Protein AF-0000000078793084 (afdb_homodimer)

pLDDT: mean 87.43, std 13.06, range [25.0, 98.75]

Solvent-accessible surface area (backbone atoms only — not comparable to full-atom values): 44924 Å² total; per-residue (Å²): 126,78,78,63,65,62,55,61,57,54,52,54,62,63,61,61,61,56,75,72,69,73,83,61,55,54,62,54,32,40,68,67,57,50,41,52,47,17,62,72,50,31,62,68,50,51,51,37,50,51,52,30,49,50,37,52,53,49,39,54,56,43,56,48,59,76,49,60,50,78,50,73,50,75,49,73,53,74,47,72,42,90,37,67,34,86,87,76,71,42,81,37,66,58,73,40,39,36,39,41,40,40,35,43,32,42,33,64,76,39,48,40,54,26,59,62,31,48,36,51,23,33,54,35,47,33,53,21,32,52,24,45,39,52,36,44,50,51,54,52,44,52,50,46,51,53,33,50,50,45,29,51,49,25,49,52,47,28,52,52,31,47,52,50,35,53,53,40,50,52,49,40,55,53,44,45,52,35,32,76,70,65,76,39,61,67,66,58,43,55,52,43,50,52,49,41,51,51,31,50,50,47,30,51,52,27,47,49,49,26,52,50,29,46,42,53,38,26,55,63,29,63,45,84,78,53,93,66,54,34,63,54,73,69,89,79,54,60,87,78,59,72,79,74,88,66,50,68,68,57,42,43,58,52,27,58,74,64,39,34,57,51,51,21,29,52,31,42,30,55,24,25,50,28,43,28,50,30,29,53,14,61,63,39,45,34,32,32,38,36,38,38,38,38,28,41,36,62,68,53,71,54,96,87,42,62,77,52,67,69,57,34,35,63,60,33,34,26,38,35,39,36,39,38,38,40,36,58,75,36,63,24,40,42,47,59,24,42,30,49,42,25,48,47,49,23,50,52,28,47,51,49,32,50,50,52,50,50,50,51,47,50,51,49,50,51,33,48,52,48,23,52,53,26,48,53,46,28,55,51,28,51,53,47,30,57,52,30,47,53,49,27,53,51,37,50,54,33,39,75,69,64,74,43,54,67,68,60,38,49,49,35,48,50,51,28,50,52,32,48,51,48,28,51,52,27,43,53,51,24,48,51,29,42,50,56,41,36,44,46,68,69,43,77,95,70,133,128,79,79,64,65,64,57,62,57,57,54,55,60,64,62,60,66,52,79,70,67,73,81,59,54,54,61,54,33,42,70,66,57,50,41,53,46,17,63,72,51,31,59,68,51,51,50,36,49,46,53,29,51,44,36,52,28,49,36,46,28,43,56,18,57,75,41,51,31,32,34,37,35,39,33,39,36,40,35,35,30,44,35,67,34,86,85,77,70,40,77,37,67,56,73,42,37,39,38,39,39,41,35,41,32,42,33,63,77,39,47,39,55,26,59,62,30,47,36,51,24,33,53,33,46,32,53,21,31,52,24,45,38,50,35,46,51,50,54,51,44,54,50,46,51,53,33,50,50,45,28,51,49,28,49,52,48,27,52,50,31,48,51,50,35,53,52,40,51,52,48,40,55,52,43,45,52,35,32,76,68,68,76,40,60,66,67,57,44,52,53,41,50,51,49,40,52,52,31,51,49,47,29,51,52,28,47,50,48,25,52,49,28,44,41,54,35,26,55,63,28,60,44,83,77,50,95,67,54,33,65,54,74,68,89,78,54,59,84,78,59,72,78,75,89,67,48,70,68,58,42,46,58,53,26,59,76,63,39,34,59,51,52,20,28,51,31,43,29,53,24,24,50,28,44,29,51,30,27,54,12,61,63,38,46,33,33,32,39,37,37,37,37,39,28,40,37,66,69,56,72,55,94,88,42,63,79,54,67,69,58,35,33,63,72,45,52,46,73,50,73,51,77,47,79,48,73,62,84,78,62,87,58,48,45,60,51,43,29,51,52,24,48,50,49,24,51,50,28,47,50,51,32,49,51,51,50,50,49,50,47,49,51,49,50,50,32,48,54,48,25,51,51,25,48,54,47,30,53,50,29,52,52,48,30,57,53,30,47,52,48,26,54,49,36,51,53,35,40,75,70,63,73,45,53,67,69,58,36,48,50,33,47,50,51,26,51,53,32,48,53,48,29,52,51,27,44,53,50,22,48,51,30,41,50,55,42,37,44,46,67,70,44,77,94,72,133

Foldseek 3Di:
DPVPPVVVVVVVVVVVVPVPPVPDDLLAAELVNLLVLLCVPPVVLVVLVVVLVVLVVVLVVLVCLQPKDKDKDKDKDKDAAQDQDPVVSHTDRDIKIKMKIKMKIKHWPDQLCLSVLSNVLSVLLSLLSVLVSVLVSVVLSLQLLVLQLQLLLLVVQLVLLVVLLVVLVVVLVVVVVCVVVVNDPPVLNVVSVVVNVVSVVSNVVSLVSSQVSQVSSCVSSVHDDDSSGDYHDDPQDLVVQDADPDDLVVLLVLLCVPRSNLVSLVSQLVSLVSQLSSLLSNQAKIKMKMKMKMFMAMQDDDPNDRDDPVVRRVVRIDMDMDMDIGGDDDDPCPSVVSSVVSVVSSVVSVVVSVVSSVVSSVQLVVLNVQLVVLVVQLVVLVVQLVVLVVVLVVLVVCVVVVNDDVVSNVVSSVSNSVSVSSNSVSSSSNSSSSLSNVVSNVDDSDD/DPPPPVVVVVVVVVVPVPPPPVPDDLLAAELVNLLVLLCVPPVVLVVLVVVLVVLVVVLVVLVCLQDKDKDKDKDKDKDAAQDQDPVVSHGDRDIKIKMKIKMKIKHWPDQLCLSVLSNVLSVLLSLLSVLVSVLVSVVLSLQLVVLQLQLVLLVVQLVLLVVLLVVLVVVLVVVVVCVVVVNDPPVLNVVSVVVNVVSVVSNVVSLVSSLVSQVVSCVSSPHDDDSSGDYHDPPQDLVVQDADPDDLVVLLVLLCVPRSNLVSLVSQLVSLVSQLSSLLSNQAKIKMKMKMKMFMAMQDDDPNDRDDPVVRRVVRIDMDIDMDIGGDDDDVCPSVVSNVVSVVSSVVSVVVSVVSSVVSSVQLVVLNVQLVVLVVQLVVLVVQLVVLVVVLVVLVVCVVVVNDDPVSNVVSSVSNSVSVSSNSVSSSSNSSSSLSNVVSNVDDSDD

Organism: Cecembia lonarensis (strain CCUG 58316 / KCTC 22772 / LW9) (NCBI:txid1225176)

Secondary structure (DSSP, 8-state):
-GGGGHHHHHHHHHHT---------TTSB-HHHHHHHHHHH-HHHHHHHHHHHHHHHHHHHHHHTTS-EEEEEEEEEEE-SSEE-TTT-SEE-S-EEEEEEEEEEEEEEEETTHHHHHHHHHHHHHHHHHHHHHHHHHHHHHHHHHHHHHHHHHHHHHHHHHHHHHHHHHHHHHHHHHHHTTSS-HHHHHHHHHHHHHHHHHHHHHHHHHHHHHHHHHHHHT----TT--B------GGG-PPPS--HHHHHHHHHHH-HHHHHHHHHHHHHHHHHHHHHGGGS-EEEEEEEEEEEEE---BTTB---HHHHHHHT-EEEEEEEEEEEEEETTHHHHHHHHHHHHHHHHHHHHHHHHHHHHHHHHHHHHHHHHHHHHHHHHHHHHHHHHHHHHHHHHHHHTT-S-HHHHHHHHHHHHHHHHHHHHHHHHHHHHHHHHHHHTT-----/-GGGGHHHHHHHHHHT---------TTSB-HHHHHHHHHHH-HHHHHHHHHHHHHHHHHHHHHHTTS-EEEEEEEEEEEEESEE-TTT-SEE-S-EEEEEEEEEEEEEEEETTHHHHHHHHHHHHHHHHHHHHHHHHHHHHHHHHHHHHHHHHHHHHHHHHHHHHHHHHHHHHHHHHHHHTTSS-HHHHHHHHHHHHHHHHHHHHHHHHHHHHHHHHHHHTT----TT--B------GGG-PPPS--HHHHHHHHHHH-HHHHHHHHHHHHHHHHHHHHHGGGS-EEEEEEEEEEEEE---BTTB---HHHHHHHT-EEEEEEEEE--S--TTHHHHHHHHHHHHHHHHHHHHHHHHHHHHHHHHHHHHHHHHHHHHHHHHHHHHHHHHHHHHHHHHHHHTT-S-HHHHHHHHHHHHHHHHHHHHHHHHHHHHHHHHHHHTT-----

Radius of gyration: 41.92 Å; Cα contacts (8 Å, |Δi|>4): 1206; chains: 2; bounding box: 80×139×94 Å

Nearest PDB structures (foldseek):
  1ek9-assembly1_A  TM=8.554E-01  e=6.252E-22  Escherichia coli
  2wmz-assembly1_B  TM=8.431E-01  e=1.290E-21  Escherichia coli K-12
  2xmn-assembly1_C  TM=8.502E-01  e=1.760E-21  Escherichia coli K-12
  2vdd-assembly1_A  TM=8.359E-01  e=4.828E-20  Escherichia coli K-12
  5ng5-assembly1_F  TM=7.694E-01  e=9.962E-20  Escherichia coli

Structure (mmCIF, N/CA/C/O backbone):
data_AF-0000000078793084-model_v1
#
loop_
_entity.id
_entity.type
_entity.pdbx_description
1 polymer 'Outer membrane efflux protein BepC'
#
loop_
_atom_site.group_PDB
_atom_site.id
_atom_site.type_symbol
_atom_site.label_atom_id
_atom_site.label_alt_id
_atom_site.label_comp_id
_atom_site.label_asym_id
_atom_site.label_entity_id
_atom_site.label_seq_id
_atom_site.pdbx_PDB_ins_code
_atom_site.Cartn_x
_atom_site.Cartn_y
_atom_site.Cartn_z
_atom_site.occupancy
_atom_site.B_iso_or_equiv
_atom_site.auth_seq_id
_atom_site.auth_comp_id
_atom_site.auth_asym_id
_atom_site.auth_atom_id
_atom_site.pdbx_PDB_model_num
ATOM 1 N N . MET A 1 1 ? 45.562 -32.531 4.77 1 27.56 1 MET A N 1
ATOM 2 C CA . MET A 1 1 ? 45.781 -31.531 5.816 1 27.56 1 MET A CA 1
ATOM 3 C C . MET A 1 1 ? 45.656 -30.125 5.27 1 27.56 1 MET A C 1
ATOM 5 O O . MET A 1 1 ? 45.75 -29.156 6.016 1 27.56 1 MET A O 1
ATOM 9 N N . LYS A 1 2 ? 45.875 -30.062 3.953 1 32.38 2 LYS A N 1
ATOM 10 C CA . LYS A 1 2 ? 46.188 -28.781 3.342 1 32.38 2 LYS A CA 1
ATOM 11 C C . LYS A 1 2 ? 44.969 -27.875 3.291 1 32.38 2 LYS A C 1
ATOM 13 O O . LYS A 1 2 ? 44.938 -26.859 2.592 1 32.38 2 LYS A O 1
ATOM 18 N N . TYR A 1 3 ? 43.844 -28.422 3.725 1 40.38 3 TYR A N 1
ATOM 19 C CA . TYR A 1 3 ? 42.562 -27.734 3.543 1 40.38 3 TYR A CA 1
ATOM 20 C C . TYR A 1 3 ? 42.531 -26.453 4.371 1 40.38 3 TYR A C 1
ATOM 22 O O . TYR A 1 3 ? 41.469 -25.812 4.488 1 40.38 3 TYR A O 1
ATOM 30 N N . ASN A 1 4 ? 43.75 -26.172 5.109 1 43.19 4 ASN A N 1
ATOM 31 C CA . ASN A 1 4 ? 43.719 -25.172 6.168 1 43.19 4 ASN A CA 1
ATOM 32 C C . ASN A 1 4 ? 43.75 -23.75 5.594 1 43.19 4 ASN A C 1
ATOM 34 O O . ASN A 1 4 ? 43.75 -22.766 6.344 1 43.19 4 ASN A O 1
ATOM 38 N N . TYR A 1 5 ? 44.156 -23.688 4.301 1 46.12 5 TYR A N 1
ATOM 39 C CA . TYR A 1 5 ? 44.531 -22.328 3.91 1 46.12 5 TYR A CA 1
ATOM 40 C C . TYR A 1 5 ? 43.281 -21.516 3.566 1 46.12 5 TYR A C 1
ATOM 42 O O . TYR A 1 5 ? 43.406 -20.328 3.24 1 46.12 5 TYR A O 1
ATOM 50 N N . ILE A 1 6 ? 42.062 -22.219 3.367 1 49.28 6 ILE A N 1
ATOM 51 C CA . ILE A 1 6 ? 40.969 -21.422 2.867 1 49.28 6 ILE A CA 1
ATOM 52 C C . ILE A 1 6 ? 40.406 -20.547 3.99 1 49.28 6 ILE A C 1
ATOM 54 O O . ILE A 1 6 ? 39.688 -19.578 3.732 1 49.28 6 ILE A O 1
ATOM 58 N N . LEU A 1 7 ? 40.781 -20.891 5.277 1 49.62 7 LEU A N 1
ATOM 59 C CA . LEU A 1 7 ? 40.156 -20.188 6.395 1 49.62 7 LEU A CA 1
ATOM 60 C C . LEU A 1 7 ? 40.688 -18.781 6.527 1 49.62 7 LEU A C 1
ATOM 62 O O . LEU A 1 7 ? 39.938 -17.828 6.754 1 49.62 7 LEU A O 1
ATOM 66 N N . PRO A 1 8 ? 42.062 -18.688 6.379 1 52 8 PRO A N 1
ATOM 67 C CA . PRO A 1 8 ? 42.531 -17.312 6.633 1 52 8 PRO A CA 1
ATOM 68 C C . PRO A 1 8 ? 42.062 -16.328 5.562 1 52 8 PRO A C 1
ATOM 70 O O . PRO A 1 8 ? 41.906 -15.141 5.844 1 52 8 PRO A O 1
ATOM 73 N N . PHE A 1 9 ? 41.812 -16.812 4.305 1 50.66 9 PHE A N 1
ATOM 74 C CA . PHE A 1 9 ? 41.406 -15.859 3.275 1 50.66 9 PHE A CA 1
ATOM 75 C C . PHE A 1 9 ? 40 -15.352 3.51 1 50.66 9 PHE A C 1
ATOM 77 O O . PHE A 1 9 ? 39.688 -14.18 3.26 1 50.66 9 PHE A O 1
ATOM 84 N N . LEU A 1 10 ? 39.125 -16.203 4.086 1 48.12 10 LEU A N 1
ATOM 85 C CA . LEU A 1 10 ? 37.781 -15.719 4.352 1 48.12 10 LEU A CA 1
ATOM 86 C C . LEU A 1 10 ? 37.781 -14.711 5.496 1 48.12 10 LEU A C 1
ATOM 88 O O . LEU A 1 10 ? 37.031 -13.734 5.477 1 48.12 10 LEU A O 1
ATOM 92 N N . ILE A 1 11 ? 38.688 -14.883 6.473 1 49.88 11 ILE A N 1
ATOM 93 C CA . ILE A 1 11 ? 38.719 -13.93 7.578 1 49.88 11 ILE A CA 1
ATOM 94 C C . ILE A 1 11 ? 39.25 -12.586 7.094 1 49.88 11 ILE A C 1
ATOM 96 O O . ILE A 1 11 ? 38.781 -11.531 7.535 1 49.88 11 ILE A O 1
ATOM 100 N N . ALA A 1 12 ? 40.188 -12.578 6.121 1 47.81 12 ALA A N 1
ATOM 101 C CA . ALA A 1 12 ? 40.719 -11.297 5.648 1 47.81 12 ALA A CA 1
ATOM 102 C C . ALA A 1 12 ? 39.625 -10.508 4.918 1 47.81 12 ALA A C 1
ATOM 104 O O . ALA A 1 12 ? 39.594 -9.273 5.016 1 47.81 12 ALA A O 1
ATOM 105 N N . ILE A 1 13 ? 38.75 -11.172 4.145 1 48.09 13 ILE A N 1
ATOM 106 C CA . ILE A 1 13 ? 37.719 -10.414 3.451 1 48.09 13 ILE A CA 1
ATOM 107 C C . ILE A 1 13 ? 36.719 -9.844 4.465 1 48.09 13 ILE A C 1
ATOM 109 O O . ILE A 1 13 ? 36.188 -8.734 4.281 1 48.09 13 ILE A O 1
ATOM 113 N N . LEU A 1 14 ? 36.438 -10.609 5.531 1 47.28 14 LEU A N 1
ATOM 114 C CA . LEU A 1 14 ? 35.5 -10.047 6.484 1 47.28 14 LEU A CA 1
ATOM 115 C C . LEU A 1 14 ? 36.094 -8.852 7.219 1 47.28 14 LEU A C 1
ATOM 117 O O . LEU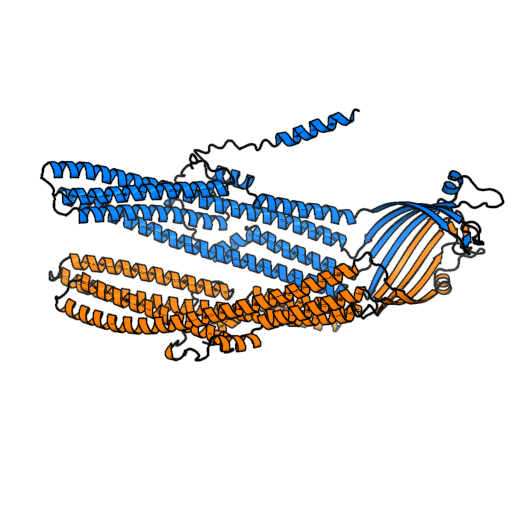 A 1 14 ? 35.375 -7.973 7.684 1 47.28 14 LEU A O 1
ATOM 121 N N . LEU A 1 15 ? 37.406 -8.914 7.504 1 45.66 15 LEU A N 1
ATOM 122 C CA . LEU A 1 15 ? 37.938 -7.809 8.281 1 45.66 15 LEU A CA 1
ATOM 123 C C . LEU A 1 15 ? 38 -6.535 7.445 1 45.66 15 LEU A C 1
ATOM 125 O O . LEU A 1 15 ? 38.25 -5.449 7.973 1 45.66 15 LEU A O 1
ATOM 129 N N . SER A 1 16 ? 38.125 -6.75 6.176 1 42.38 16 SER A N 1
ATOM 130 C CA . SER A 1 16 ? 38.281 -5.477 5.477 1 42.38 16 SER A CA 1
ATOM 131 C C . SER A 1 16 ? 37 -4.691 5.453 1 42.38 16 SER A C 1
ATOM 133 O O . SER A 1 16 ? 36.844 -3.756 4.664 1 42.38 16 SER A O 1
ATOM 135 N N . SER A 1 17 ? 35.906 -5.266 5.867 1 42.25 17 SER A N 1
ATOM 136 C CA . SER A 1 17 ? 34.844 -4.258 5.902 1 42.25 17 SER A CA 1
ATOM 137 C C . SER A 1 17 ? 35.188 -3.133 6.871 1 42.25 17 SER A C 1
ATOM 139 O O . SER A 1 17 ? 34.844 -3.191 8.047 1 42.25 17 SER A O 1
ATOM 141 N N . SER A 1 18 ? 36.469 -2.779 6.977 1 39.53 18 SER A N 1
ATOM 142 C CA . SER A 1 18 ? 36.562 -1.463 7.594 1 39.53 18 SER A CA 1
ATOM 143 C C . SER A 1 18 ? 35.438 -0.547 7.16 1 39.53 18 SER A C 1
ATOM 145 O O . SER A 1 18 ? 35.25 -0.3 5.969 1 39.53 18 SER A O 1
ATOM 147 N N . LEU A 1 19 ? 34.312 -0.565 7.781 1 39.25 19 LEU A N 1
ATOM 148 C CA . LEU A 1 19 ? 33.469 0.623 7.727 1 39.25 19 LEU A CA 1
ATOM 149 C C . LEU A 1 19 ? 34.312 1.877 7.504 1 39.25 19 LEU A C 1
ATOM 151 O O . LEU A 1 19 ? 35.125 2.232 8.344 1 39.25 19 LEU A O 1
ATOM 155 N N . ARG A 1 20 ? 35 2.061 6.383 1 37.69 20 ARG A N 1
ATOM 156 C CA . ARG A 1 20 ? 35.469 3.398 6.031 1 37.69 20 ARG A CA 1
ATOM 157 C C . ARG A 1 20 ? 34.562 4.469 6.656 1 37.69 20 ARG A C 1
ATOM 159 O O . ARG A 1 20 ? 33.469 4.742 6.16 1 37.69 20 ARG A O 1
ATOM 166 N N . ALA A 1 21 ? 34.438 4.672 7.93 1 43.66 21 ALA A N 1
ATOM 167 C CA . ALA A 1 21 ? 34.031 5.973 8.461 1 43.66 21 ALA A CA 1
ATOM 168 C C . ALA A 1 21 ? 34.531 7.109 7.57 1 43.66 21 ALA A C 1
ATOM 170 O O . ALA A 1 21 ? 35.75 7.305 7.426 1 43.66 21 ALA A O 1
ATOM 171 N N . GLN A 1 22 ? 34.062 7.305 6.414 1 49.59 22 GLN A N 1
ATOM 172 C CA . GLN A 1 22 ? 34.375 8.539 5.711 1 49.59 22 GLN A CA 1
ATOM 173 C C . GLN A 1 22 ? 34.688 9.664 6.691 1 49.59 22 GLN A C 1
ATOM 175 O O . GLN A 1 22 ? 33.906 9.953 7.598 1 49.59 22 GLN A O 1
ATOM 180 N N . ASP A 1 23 ? 35.875 9.938 6.98 1 59.25 23 ASP A N 1
ATOM 181 C CA . ASP A 1 23 ? 36.469 10.977 7.82 1 59.25 23 ASP A CA 1
ATOM 182 C C . ASP A 1 23 ? 35.844 12.344 7.516 1 59.25 23 ASP A C 1
ATOM 184 O O . ASP A 1 23 ? 36.281 13.023 6.578 1 59.25 23 ASP A O 1
ATOM 188 N N . PHE A 1 24 ? 34.625 12.328 7.559 1 69.06 24 PHE A N 1
ATOM 189 C CA . PHE A 1 24 ? 34.156 13.703 7.438 1 69.06 24 PHE A CA 1
ATOM 190 C C . PHE A 1 24 ? 34.25 14.43 8.773 1 69.06 24 PHE A C 1
ATOM 192 O O . PHE A 1 24 ? 34.344 13.789 9.828 1 69.06 24 PHE A O 1
ATOM 199 N N . ASN A 1 25 ? 34.625 15.711 8.555 1 75.94 25 ASN A N 1
ATOM 200 C CA . ASN A 1 25 ? 34.688 16.578 9.727 1 75.94 25 ASN A CA 1
ATOM 201 C C . ASN A 1 25 ? 33.312 16.75 10.383 1 75.94 25 ASN A C 1
ATOM 203 O O . ASN A 1 25 ? 32.469 17.484 9.859 1 75.94 25 ASN A O 1
ATOM 207 N N . LEU A 1 26 ? 33.125 16.094 11.445 1 84.25 26 LEU A N 1
ATOM 208 C CA . LEU A 1 26 ? 31.859 16.109 12.172 1 84.25 26 LEU A CA 1
ATOM 209 C C . LEU A 1 26 ? 31.531 17.516 12.656 1 84.25 26 LEU A C 1
ATOM 211 O O . LEU A 1 26 ? 30.359 17.859 12.852 1 84.25 26 LEU A O 1
ATOM 215 N N . GLN A 1 27 ? 32.594 18.359 12.805 1 85.12 27 GLN A N 1
ATOM 216 C CA . GLN A 1 27 ? 32.375 19.672 13.367 1 85.12 27 GLN A CA 1
ATOM 217 C C . GLN A 1 27 ? 32.062 20.703 12.281 1 85.12 27 GLN A C 1
ATOM 219 O O . GLN A 1 27 ? 31.688 21.844 12.57 1 85.12 27 GLN A O 1
ATOM 224 N N . ALA A 1 28 ? 32.219 20.297 11.055 1 87.44 28 ALA A N 1
ATOM 225 C CA . ALA A 1 28 ? 31.938 21.172 9.922 1 87.44 28 ALA A CA 1
ATOM 226 C C . ALA A 1 28 ? 31.328 20.391 8.766 1 87.44 28 ALA A C 1
ATOM 228 O O . ALA A 1 28 ? 31.938 20.25 7.703 1 87.44 28 ALA A O 1
ATOM 229 N N . LEU A 1 29 ? 30.203 19.953 8.969 1 90.12 29 LEU A N 1
ATOM 230 C CA . LEU A 1 29 ? 29.516 19.125 7.988 1 90.12 29 LEU A CA 1
ATOM 231 C C . LEU A 1 29 ? 28.828 19.984 6.93 1 90.12 29 LEU A C 1
ATOM 233 O O . LEU A 1 29 ? 28.047 20.875 7.258 1 90.12 29 LEU A O 1
ATOM 237 N N . ASP A 1 30 ? 29.234 19.797 5.699 1 90.31 30 ASP A N 1
ATOM 238 C CA . ASP A 1 30 ? 28.516 20.484 4.629 1 90.31 30 ASP A CA 1
ATOM 239 C C . ASP A 1 30 ? 27.328 19.641 4.164 1 90.31 30 ASP A C 1
ATOM 241 O O . ASP A 1 30 ? 27.219 18.453 4.488 1 90.31 30 ASP A O 1
ATOM 245 N N . LEU A 1 31 ? 26.469 20.281 3.471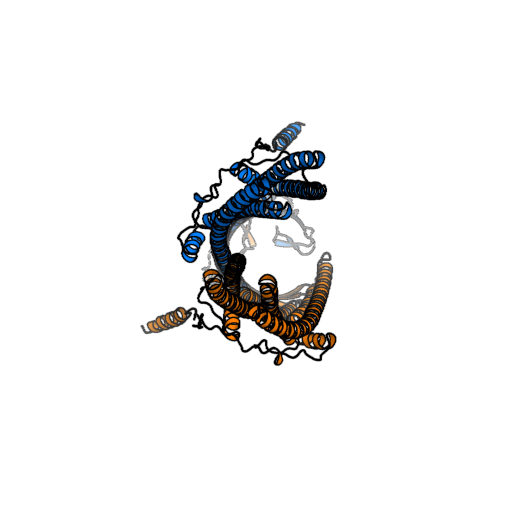 1 90.5 31 LEU A N 1
ATOM 246 C CA . LEU A 1 31 ? 25.219 19.641 3.064 1 90.5 31 LEU A CA 1
ATOM 247 C C . LEU A 1 31 ? 25.484 18.422 2.189 1 90.5 31 LEU A C 1
ATOM 249 O O . LEU A 1 31 ? 24.906 17.359 2.396 1 90.5 31 LEU A O 1
ATOM 253 N N . GLN A 1 32 ? 26.391 18.547 1.222 1 90.38 32 GLN A N 1
ATOM 254 C CA . GLN A 1 32 ? 26.672 17.438 0.299 1 90.38 32 GLN A CA 1
ATOM 255 C C . GLN A 1 32 ? 27.234 16.234 1.039 1 90.38 32 GLN A C 1
ATOM 257 O O . GLN A 1 32 ? 26.844 15.094 0.763 1 90.38 32 GLN A O 1
ATOM 262 N N . THR A 1 33 ? 28.109 16.562 1.958 1 92.31 33 THR A N 1
ATOM 263 C CA . THR A 1 33 ? 28.688 15.477 2.742 1 92.31 33 THR A CA 1
ATOM 264 C C . THR A 1 33 ? 27.609 14.781 3.574 1 92.31 33 THR A C 1
ATOM 266 O O . THR A 1 33 ? 27.609 13.555 3.682 1 92.31 33 THR A O 1
ATOM 269 N N . ALA A 1 34 ? 26.734 15.562 4.152 1 94.5 34 ALA A N 1
ATOM 270 C CA . ALA A 1 34 ? 25.641 14.992 4.941 1 94.5 34 ALA A CA 1
ATOM 271 C C . ALA A 1 34 ? 24.766 14.078 4.086 1 94.5 34 ALA A C 1
ATOM 273 O O . ALA A 1 34 ? 24.391 12.984 4.516 1 94.5 34 ALA A O 1
ATOM 274 N N . ILE A 1 35 ? 24.516 14.484 2.875 1 94.44 35 ILE A N 1
ATOM 275 C CA . ILE A 1 35 ? 23.688 13.711 1.955 1 94.44 35 ILE A CA 1
ATOM 276 C C . ILE A 1 35 ? 24.406 12.414 1.588 1 94.44 35 ILE A C 1
ATOM 278 O O . ILE A 1 35 ? 23.797 11.336 1.636 1 94.44 35 ILE A O 1
ATOM 282 N N . ASP A 1 36 ? 25.688 12.5 1.277 1 94.5 36 ASP A N 1
ATOM 283 C CA . ASP A 1 36 ? 26.453 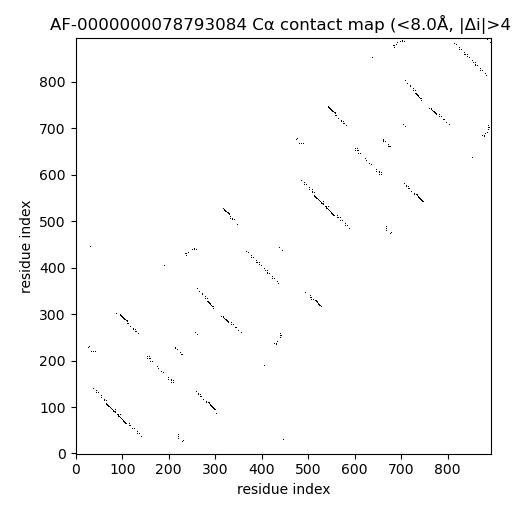11.328 0.849 1 94.5 36 ASP A CA 1
ATOM 284 C C . ASP A 1 36 ? 26.531 10.289 1.961 1 94.5 36 ASP A C 1
ATOM 286 O O . ASP A 1 36 ? 26.359 9.094 1.712 1 94.5 36 ASP A O 1
ATOM 290 N N . VAL A 1 37 ? 26.75 10.773 3.141 1 94.5 37 VAL A N 1
ATOM 291 C CA . VAL A 1 37 ? 26.844 9.875 4.285 1 94.5 37 VAL A CA 1
ATOM 292 C C . VAL A 1 37 ? 25.484 9.211 4.535 1 94.5 37 VAL A C 1
ATOM 294 O O . VAL A 1 37 ? 25.422 8.008 4.812 1 94.5 37 VAL A O 1
ATOM 297 N N . ALA A 1 38 ? 24.406 9.969 4.473 1 95.94 38 ALA A N 1
ATOM 298 C CA . ALA A 1 38 ? 23.062 9.422 4.668 1 95.94 38 ALA A CA 1
ATOM 299 C C . ALA A 1 38 ? 22.75 8.359 3.617 1 95.94 38 ALA A C 1
ATOM 301 O O . ALA A 1 38 ? 22.188 7.309 3.936 1 95.94 38 ALA A O 1
ATOM 302 N N . LEU A 1 39 ? 23.125 8.641 2.393 1 96.19 39 LEU A N 1
ATOM 303 C CA . LEU A 1 39 ? 22.844 7.707 1.305 1 96.19 39 LEU A CA 1
ATOM 304 C C . LEU A 1 39 ? 23.641 6.422 1.48 1 96.19 39 LEU A C 1
ATOM 306 O O . LEU A 1 39 ? 23.156 5.336 1.147 1 96.19 39 LEU A O 1
ATOM 310 N N . GLU A 1 40 ? 24.75 6.527 1.975 1 94.19 40 GLU A N 1
ATOM 311 C CA . GLU A 1 40 ? 25.609 5.367 2.16 1 94.19 40 GLU A CA 1
ATOM 312 C C . GLU A 1 40 ? 25.125 4.484 3.301 1 94.19 40 GLU A C 1
ATOM 314 O O . GLU A 1 40 ? 25.188 3.256 3.215 1 94.19 40 GLU A O 1
ATOM 319 N N . ASN A 1 41 ? 24.531 5.129 4.309 1 94.31 41 ASN A N 1
ATOM 320 C CA . ASN A 1 41 ? 24.219 4.395 5.531 1 94.31 41 ASN A CA 1
ATOM 321 C C . ASN A 1 41 ? 22.734 4.066 5.633 1 94.31 41 ASN A C 1
ATOM 323 O O . ASN A 1 41 ? 22.328 3.268 6.477 1 94.31 41 ASN A O 1
ATOM 327 N N . ASN A 1 42 ? 21.938 4.625 4.797 1 95.44 42 ASN A N 1
ATOM 328 C CA . ASN A 1 42 ? 20.484 4.508 4.98 1 95.44 42 ASN A CA 1
ATOM 329 C C . ASN A 1 42 ? 20 3.082 4.723 1 95.44 42 ASN A C 1
ATOM 331 O O . ASN A 1 42 ? 20.25 2.523 3.652 1 95.44 42 ASN A O 1
ATOM 335 N N . LEU A 1 43 ? 19.266 2.557 5.707 1 94.81 43 LEU A N 1
ATOM 336 C CA . LEU A 1 43 ? 18.812 1.166 5.648 1 94.81 43 LEU A CA 1
ATOM 337 C C . LEU A 1 43 ? 17.688 0.997 4.648 1 94.81 43 LEU A C 1
ATOM 339 O O . LEU A 1 43 ? 17.531 -0.067 4.043 1 94.81 43 LEU A O 1
ATOM 343 N N . ASN A 1 44 ? 16.891 1.958 4.512 1 95.19 44 ASN A N 1
ATOM 344 C CA . ASN A 1 44 ? 15.828 1.882 3.521 1 95.19 44 ASN A CA 1
ATOM 345 C C . ASN A 1 44 ? 16.391 1.804 2.102 1 95.19 44 ASN A C 1
ATOM 347 O O . ASN A 1 44 ? 15.82 1.119 1.247 1 95.19 44 ASN A O 1
ATOM 351 N N . LEU A 1 45 ? 17.438 2.6 1.836 1 96.62 45 LEU A N 1
ATOM 352 C CA . LEU A 1 45 ? 18.094 2.516 0.531 1 96.62 45 LEU A CA 1
ATOM 353 C C . LEU A 1 45 ? 18.688 1.132 0.31 1 96.62 45 LEU A C 1
ATOM 355 O O . LEU A 1 45 ? 18.547 0.553 -0.77 1 96.62 45 LEU A O 1
ATOM 359 N N . GLN A 1 46 ? 19.312 0.589 1.331 1 96.44 46 GLN A N 1
ATOM 360 C CA . GLN A 1 46 ? 19.875 -0.757 1.234 1 96.44 46 GLN A CA 1
ATOM 361 C C . GLN A 1 46 ? 18.781 -1.784 0.953 1 96.44 46 GLN A C 1
ATOM 363 O O . GLN A 1 46 ? 18.969 -2.705 0.156 1 96.44 46 GLN A O 1
ATOM 368 N N . ARG A 1 47 ? 17.703 -1.578 1.623 1 97.06 47 ARG A N 1
ATOM 369 C CA . ARG A 1 47 ? 16.578 -2.469 1.384 1 97.06 47 ARG A CA 1
ATOM 370 C C . ARG A 1 47 ? 16.125 -2.4 -0.071 1 97.06 47 ARG A C 1
ATOM 372 O O . ARG A 1 47 ? 15.844 -3.43 -0.689 1 97.06 47 ARG A O 1
ATOM 379 N N . SER A 1 48 ? 16 -1.224 -0.619 1 97.12 48 SER A N 1
ATOM 380 C CA . SER A 1 48 ? 15.594 -1.04 -2.01 1 97.12 48 SER A CA 1
ATOM 381 C C . SER A 1 48 ? 16.594 -1.695 -2.963 1 97.12 48 SER A C 1
ATOM 383 O O . SER A 1 48 ? 16.188 -2.289 -3.969 1 97.12 48 SER A O 1
ATOM 385 N N . GLN A 1 49 ? 17.844 -1.635 -2.627 1 97.56 49 GLN A N 1
ATOM 386 C CA . GLN A 1 49 ? 18.875 -2.248 -3.441 1 97.56 49 GLN A CA 1
ATOM 387 C C . GLN A 1 49 ? 18.797 -3.771 -3.385 1 97.56 49 GLN A C 1
ATOM 389 O O . GLN A 1 49 ? 19.016 -4.449 -4.391 1 97.56 49 GLN A O 1
ATOM 394 N N . VAL A 1 50 ? 18.531 -4.316 -2.211 1 97.5 50 VAL A N 1
ATOM 395 C CA . VAL A 1 50 ? 18.359 -5.758 -2.068 1 97.5 50 VAL A CA 1
ATOM 396 C C . VAL A 1 50 ? 17.156 -6.223 -2.885 1 97.5 50 VAL A C 1
ATOM 398 O O . VAL A 1 50 ? 17.203 -7.285 -3.51 1 97.5 50 VAL A O 1
ATOM 401 N N . ASN A 1 51 ? 16.141 -5.41 -2.883 1 96.94 51 ASN A N 1
ATOM 402 C CA . ASN A 1 51 ? 14.977 -5.738 -3.695 1 96.94 51 ASN A CA 1
ATOM 403 C C . ASN A 1 51 ? 15.32 -5.754 -5.184 1 96.94 51 ASN A C 1
ATOM 405 O O . ASN A 1 51 ? 14.836 -6.609 -5.926 1 96.94 51 ASN A O 1
ATOM 409 N N . LEU A 1 52 ? 16.125 -4.785 -5.637 1 97.88 52 LEU A N 1
ATOM 410 C CA . LEU A 1 52 ? 16.609 -4.781 -7.012 1 97.88 52 LEU A CA 1
ATOM 411 C C . LEU A 1 52 ? 17.406 -6.051 -7.312 1 97.88 52 LEU A C 1
ATOM 413 O O . LEU A 1 52 ? 17.188 -6.695 -8.336 1 97.88 52 LEU A O 1
ATOM 417 N N . ALA A 1 53 ? 18.234 -6.508 -6.395 1 97.44 53 ALA A N 1
ATOM 418 C CA . ALA A 1 53 ? 19.031 -7.719 -6.555 1 97.44 53 ALA A CA 1
ATOM 419 C C . ALA A 1 53 ? 18.156 -8.961 -6.613 1 97.44 53 ALA A C 1
ATOM 421 O O . ALA A 1 53 ? 18.453 -9.914 -7.332 1 97.44 53 ALA A O 1
ATOM 422 N N . THR A 1 54 ? 17.141 -8.875 -5.844 1 97.88 54 THR A N 1
ATOM 423 C CA . THR A 1 54 ? 16.188 -9.977 -5.859 1 97.88 54 THR A CA 1
ATOM 424 C C . THR A 1 54 ? 15.57 -10.141 -7.242 1 97.88 54 THR A C 1
ATOM 426 O O . THR A 1 54 ? 15.422 -11.258 -7.738 1 97.88 54 THR A O 1
ATOM 429 N N . GLN A 1 55 ? 15.195 -9.031 -7.914 1 97.62 55 GLN A N 1
ATOM 430 C CA . GLN A 1 55 ? 14.656 -9.094 -9.266 1 97.62 55 GLN A CA 1
ATOM 431 C C . GLN A 1 55 ? 15.695 -9.633 -10.25 1 97.62 55 GLN A C 1
ATOM 433 O O . GLN A 1 55 ? 15.352 -10.383 -11.164 1 97.62 55 GLN A O 1
ATOM 438 N N . GLU A 1 56 ? 16.906 -9.266 -10.031 1 97.81 56 GLU A N 1
ATOM 439 C CA . GLU A 1 56 ? 17.984 -9.766 -10.875 1 97.81 56 GLU A CA 1
ATOM 440 C C . GLU A 1 56 ? 18.156 -11.273 -10.711 1 97.81 56 GLU A C 1
ATOM 442 O O . GLU A 1 56 ? 18.406 -11.984 -11.68 1 97.81 56 GLU A O 1
ATOM 447 N N . ALA A 1 57 ? 18.047 -11.75 -9.453 1 97.25 57 ALA A N 1
ATOM 448 C CA . ALA A 1 57 ? 18.094 -13.188 -9.195 1 97.25 57 ALA A CA 1
ATOM 449 C C . ALA A 1 57 ? 16.953 -13.914 -9.883 1 97.25 57 ALA A C 1
ATOM 451 O O . ALA A 1 57 ? 17.141 -15.008 -10.43 1 97.25 57 ALA A O 1
ATOM 452 N N . ASN A 1 58 ? 15.812 -13.305 -9.938 1 97.19 58 ASN A N 1
ATOM 453 C CA . ASN A 1 58 ? 14.672 -13.891 -10.633 1 97.19 58 ASN A CA 1
ATOM 454 C C . ASN A 1 58 ? 14.938 -14.031 -12.125 1 97.19 58 ASN A C 1
ATOM 456 O O . ASN A 1 58 ? 14.516 -15.008 -12.742 1 97.19 58 ASN A O 1
ATOM 460 N N . LEU A 1 59 ? 15.602 -13.055 -12.711 1 97.5 59 LEU A N 1
ATOM 461 C CA . LEU A 1 59 ? 15.914 -13.086 -14.133 1 97.5 59 LEU A CA 1
ATOM 462 C C . LEU A 1 59 ? 16.797 -14.281 -14.469 1 97.5 59 LEU A C 1
ATOM 464 O O . LEU A 1 59 ? 16.609 -14.93 -15.492 1 97.5 59 LEU A O 1
ATOM 468 N N . ILE A 1 60 ? 17.719 -14.656 -13.516 1 96.69 60 ILE A N 1
ATOM 469 C CA . ILE A 1 60 ? 18.594 -15.805 -13.719 1 96.69 60 ILE A CA 1
ATOM 470 C C . ILE A 1 60 ? 17.766 -17.078 -13.836 1 96.69 60 ILE A C 1
ATOM 472 O O . ILE A 1 60 ? 17.984 -17.891 -14.734 1 96.69 60 ILE A O 1
ATOM 476 N N . GLY A 1 61 ? 16.812 -17.125 -12.977 1 95.88 61 GLY A N 1
ATOM 477 C CA . GLY A 1 61 ? 15.922 -18.281 -13.016 1 95.88 61 GLY A CA 1
ATOM 478 C C . GLY A 1 61 ? 15.094 -18.359 -14.281 1 95.88 61 GLY A C 1
ATOM 479 O O . GLY A 1 61 ? 14.984 -19.422 -14.898 1 95.88 61 GLY A O 1
ATOM 480 N N . ASN A 1 62 ? 14.523 -17.297 -14.703 1 96.19 62 ASN A N 1
ATOM 481 C CA . ASN A 1 62 ? 13.688 -17.266 -15.898 1 96.19 62 ASN A CA 1
ATOM 482 C C . ASN A 1 62 ? 14.508 -17.5 -17.156 1 96.19 62 ASN A C 1
ATOM 484 O O . ASN A 1 62 ? 14.047 -18.156 -18.094 1 96.19 62 ASN A O 1
ATOM 488 N N . GLN A 1 63 ? 15.758 -16.953 -17.234 1 96.88 63 GLN A N 1
ATOM 489 C CA . GLN A 1 63 ? 16.641 -17.188 -18.359 1 96.88 63 GLN A CA 1
ATOM 490 C C . GLN A 1 63 ? 17.094 -18.641 -18.422 1 96.88 63 GLN A C 1
ATOM 492 O O . GLN A 1 63 ? 17.297 -19.188 -19.516 1 96.88 63 GLN A O 1
ATOM 497 N N . GLY A 1 64 ? 17.188 -19.219 -17.203 1 96 64 GLY A N 1
ATOM 498 C CA . GLY A 1 64 ? 17.578 -20.625 -17.109 1 96 64 GLY A CA 1
ATOM 499 C C . GLY A 1 64 ? 16.594 -21.562 -17.766 1 96 64 GLY A C 1
ATOM 500 O O . GLY A 1 64 ? 16.938 -22.672 -18.172 1 96 64 GLY A O 1
ATOM 501 N N . GLN A 1 65 ? 15.352 -21.109 -18 1 95.12 65 GLN A N 1
ATOM 502 C CA . GLN A 1 65 ? 14.32 -21.938 -18.625 1 95.12 65 GLN A CA 1
ATOM 503 C C . GLN A 1 65 ? 14.641 -22.188 -20.094 1 95.12 65 GLN A C 1
ATOM 505 O O . GLN A 1 65 ? 14.047 -23.062 -20.734 1 95.12 65 GLN A O 1
ATOM 510 N N . ARG A 1 66 ? 15.672 -21.469 -20.688 1 95.75 66 ARG A N 1
ATOM 511 C CA . ARG A 1 66 ? 16.047 -21.594 -22.094 1 95.75 66 ARG A CA 1
ATOM 512 C C . ARG A 1 66 ? 17.156 -22.625 -22.281 1 95.75 66 ARG A C 1
ATOM 514 O O . ARG A 1 66 ? 17.531 -22.953 -23.406 1 95.75 66 ARG A O 1
ATOM 521 N N . ILE A 1 67 ? 17.641 -23.172 -21.109 1 95.94 67 ILE A N 1
ATOM 522 C CA . ILE A 1 67 ? 18.719 -24.156 -21.203 1 95.94 67 ILE A CA 1
ATOM 523 C C . ILE A 1 67 ? 18.188 -25.531 -20.812 1 95.94 67 ILE A C 1
ATOM 525 O O . ILE A 1 67 ? 17.266 -25.641 -19.984 1 95.94 67 ILE A O 1
ATOM 529 N N . PRO A 1 68 ? 18.656 -26.672 -21.375 1 96.06 68 PRO A N 1
ATOM 530 C CA . PRO A 1 68 ? 18.156 -28.016 -21.062 1 96.06 68 PRO A CA 1
ATOM 531 C C . PRO A 1 68 ? 18.469 -28.453 -19.625 1 96.06 68 PRO A C 1
ATOM 533 O O . PRO A 1 68 ? 19.438 -27.953 -19.031 1 96.06 68 PRO A O 1
ATOM 536 N N . THR A 1 69 ? 17.688 -29.141 -19.125 1 96.38 69 THR A N 1
ATOM 537 C CA . THR A 1 69 ? 17.984 -29.812 -17.859 1 96.38 69 THR A CA 1
ATOM 538 C C . THR A 1 69 ? 18.812 -31.078 -18.125 1 96.38 69 THR A C 1
ATOM 540 O O . THR A 1 69 ? 18.828 -31.594 -19.234 1 96.38 69 THR A O 1
ATOM 543 N N . PHE A 1 70 ? 19.594 -31.516 -17.219 1 96.56 70 PHE A N 1
ATOM 544 C CA . PHE A 1 70 ? 20.312 -32.781 -17.25 1 96.56 70 PHE A CA 1
ATOM 545 C C . PHE A 1 70 ? 20.297 -33.469 -15.883 1 96.56 70 PHE A C 1
ATOM 547 O O . PHE A 1 70 ? 20.672 -32.844 -14.883 1 96.56 70 PHE A O 1
ATOM 554 N N . SER A 1 71 ? 19.75 -34.688 -15.906 1 97 71 SER A N 1
ATOM 555 C CA . SER A 1 71 ? 19.719 -35.469 -14.672 1 97 71 SER A CA 1
ATOM 556 C C . SER A 1 71 ? 20.156 -36.906 -14.914 1 97 71 SER A C 1
ATOM 558 O O . SER A 1 71 ? 20.016 -37.438 -16.031 1 97 71 SER A O 1
ATOM 560 N N . THR A 1 72 ? 20.719 -37.5 -13.914 1 94.88 72 THR A N 1
ATOM 561 C CA . THR A 1 72 ? 21.094 -38.906 -13.93 1 94.88 72 THR A CA 1
ATOM 562 C C . THR A 1 72 ? 20.625 -39.594 -12.656 1 94.88 72 THR A C 1
ATOM 564 O O . THR A 1 72 ? 20.234 -38.938 -11.688 1 94.88 72 THR A O 1
ATOM 567 N N . GLY A 1 73 ? 20.375 -40.938 -12.914 1 95.75 73 GLY A N 1
ATOM 568 C CA . GLY A 1 73 ? 19.922 -41.688 -11.766 1 95.75 73 GLY A CA 1
ATOM 569 C C . GLY A 1 73 ? 20.156 -43.188 -11.898 1 95.75 73 GLY A C 1
ATOM 570 O O . GLY A 1 73 ? 20.578 -43.656 -12.961 1 95.75 73 GLY A O 1
ATOM 571 N N . ALA A 1 74 ? 20.078 -43.844 -10.703 1 94.44 74 ALA A N 1
ATOM 572 C CA . ALA A 1 74 ? 20.188 -45.312 -10.609 1 94.44 74 ALA A CA 1
ATOM 573 C C . ALA A 1 74 ? 19.125 -45.875 -9.664 1 94.44 74 ALA A C 1
ATOM 575 O O . ALA A 1 74 ? 18.75 -45.219 -8.688 1 94.44 74 ALA A O 1
ATOM 576 N N . SER A 1 75 ? 18.641 -46.969 -10.133 1 94.75 75 SER A N 1
ATOM 577 C CA . SER A 1 75 ? 17.703 -47.688 -9.258 1 94.75 75 SER A CA 1
ATOM 578 C C . SER A 1 75 ? 17.984 -49.156 -9.203 1 94.75 75 SER A C 1
ATOM 580 O O . SER A 1 75 ? 18.469 -49.75 -10.18 1 94.75 75 SER A O 1
ATOM 582 N N . THR A 1 76 ? 17.797 -49.781 -7.961 1 91.81 76 THR A N 1
ATOM 583 C CA . THR A 1 76 ? 17.938 -51.219 -7.785 1 91.81 76 THR A CA 1
ATOM 584 C C . THR A 1 76 ? 16.766 -51.781 -6.98 1 91.81 76 THR A C 1
ATOM 586 O O . THR A 1 76 ? 16.141 -51.062 -6.191 1 91.81 76 THR A O 1
ATOM 589 N N . GLY A 1 77 ? 16.328 -52.938 -7.539 1 91.12 77 GLY A N 1
ATOM 590 C CA . GLY A 1 77 ? 15.227 -53.562 -6.828 1 91.12 77 GLY A CA 1
ATOM 591 C C . GLY A 1 77 ? 15.023 -55.031 -7.234 1 91.12 77 GLY A C 1
ATOM 592 O O . GLY A 1 77 ? 15.781 -55.562 -8.039 1 91.12 77 GLY A O 1
ATOM 593 N N . TYR A 1 78 ? 14 -55.656 -6.48 1 88.56 78 TYR A N 1
ATOM 594 C CA . TYR A 1 78 ? 13.617 -57.031 -6.762 1 88.56 78 TYR A CA 1
ATOM 595 C C . TYR A 1 78 ? 12.133 -57.156 -7.074 1 88.56 78 TYR A C 1
ATOM 597 O O . TYR A 1 78 ? 11.32 -56.406 -6.52 1 88.56 78 TYR A O 1
ATOM 605 N N . ARG A 1 79 ? 11.883 -57.875 -8.164 1 86.31 79 ARG A N 1
ATOM 606 C CA . ARG A 1 79 ? 10.5 -58.25 -8.438 1 86.31 79 ARG A CA 1
ATOM 607 C C . ARG A 1 79 ? 10.289 -59.75 -8.211 1 86.31 79 ARG A C 1
ATOM 609 O O . ARG A 1 79 ? 11.148 -60.562 -8.555 1 86.31 79 ARG A O 1
ATOM 616 N N . TRP A 1 80 ? 9.18 -60 -7.445 1 84.5 80 TRP A N 1
ATOM 617 C CA . TRP A 1 80 ? 8.875 -61.406 -7.191 1 84.5 80 TRP A CA 1
ATOM 618 C C . TRP A 1 80 ? 7.406 -61.719 -7.469 1 84.5 80 TRP A C 1
ATOM 620 O O . TRP A 1 80 ? 6.578 -60.812 -7.508 1 84.5 80 TRP A O 1
ATOM 630 N N . GLY A 1 81 ? 7.078 -62.875 -7.785 1 82 81 GLY A N 1
ATOM 631 C CA . GLY A 1 81 ? 5.777 -63.312 -8.25 1 82 81 GLY A CA 1
ATOM 632 C C . GLY A 1 81 ? 5.715 -63.531 -9.75 1 82 81 GLY A C 1
ATOM 633 O O . GLY A 1 81 ? 6.746 -63.719 -10.398 1 82 81 GLY A O 1
ATOM 634 N N . ARG A 1 82 ? 4.438 -63.531 -10.445 1 79.31 82 ARG A N 1
ATOM 635 C CA . ARG A 1 82 ? 4.297 -63.75 -11.883 1 79.31 82 ARG A CA 1
ATOM 636 C C . ARG A 1 82 ? 4.688 -62.5 -12.672 1 79.31 82 ARG A C 1
ATOM 638 O O . ARG A 1 82 ? 3.885 -61.562 -12.82 1 79.31 82 ARG A O 1
ATOM 645 N N . SER A 1 83 ? 6.012 -62.438 -12.852 1 74.56 83 SER A N 1
ATOM 646 C CA . SER A 1 83 ? 6.496 -61.281 -13.594 1 74.56 83 SER A CA 1
ATOM 647 C C . SER A 1 83 ? 7.125 -61.688 -14.914 1 74.56 83 SER A C 1
ATOM 649 O O . SER A 1 83 ? 7.535 -62.844 -15.086 1 74.56 83 SER A O 1
ATOM 651 N N . ILE A 1 84 ? 6.945 -60.812 -15.93 1 72.19 84 ILE A N 1
ATOM 652 C CA . ILE A 1 84 ? 7.59 -61.062 -17.219 1 72.19 84 ILE A CA 1
ATOM 653 C C . ILE A 1 84 ? 9.102 -60.875 -17.078 1 72.19 84 ILE A C 1
ATOM 655 O O . ILE A 1 84 ? 9.562 -59.844 -16.594 1 72.19 84 ILE A O 1
ATOM 659 N N . ASN A 1 85 ? 9.773 -61.906 -17.312 1 65.25 85 ASN A N 1
ATOM 660 C CA . ASN A 1 85 ? 11.227 -61.812 -17.406 1 65.25 85 ASN A CA 1
ATOM 661 C C . ASN A 1 85 ? 11.648 -60.844 -18.516 1 65.25 85 ASN A C 1
ATOM 663 O O . ASN A 1 85 ? 11.375 -61.125 -19.688 1 65.25 85 ASN A O 1
ATOM 667 N N . PRO A 1 86 ? 12.266 -59.812 -18.156 1 65.75 86 PRO A N 1
ATOM 668 C CA . PRO A 1 86 ? 12.57 -58.812 -19.203 1 65.75 86 PRO A CA 1
ATOM 669 C C . PRO A 1 86 ? 13.602 -59.312 -20.219 1 65.75 86 PRO A C 1
ATOM 671 O O . PRO A 1 86 ? 13.727 -58.75 -21.297 1 65.75 86 PRO A O 1
ATOM 674 N N . VAL A 1 87 ? 14.32 -60.375 -19.938 1 61.94 87 VAL A N 1
ATOM 675 C CA . VAL A 1 87 ? 15.32 -60.938 -20.844 1 61.94 87 VAL A CA 1
ATOM 676 C C . VAL A 1 87 ? 14.656 -61.906 -21.812 1 61.94 87 VAL A C 1
ATOM 678 O O . VAL A 1 87 ? 14.961 -61.906 -23.016 1 61.94 87 VAL A O 1
ATOM 681 N N . THR A 1 88 ? 13.773 -62.719 -21.234 1 62.84 88 THR A N 1
ATOM 682 C CA . THR A 1 88 ? 13.18 -63.75 -22.062 1 62.84 88 THR A CA 1
ATOM 683 C C . THR A 1 88 ? 11.773 -63.375 -22.516 1 62.84 88 THR A C 1
ATOM 685 O O . THR A 1 88 ? 11.211 -63.969 -23.422 1 62.84 88 THR A O 1
ATOM 688 N N . ASN A 1 89 ? 11.156 -62.25 -21.922 1 68.12 89 ASN A N 1
ATOM 689 C CA . ASN A 1 89 ? 9.789 -61.812 -22.141 1 68.12 89 ASN A CA 1
ATOM 690 C C . ASN A 1 89 ? 8.773 -62.906 -21.812 1 68.12 89 ASN A C 1
ATOM 692 O O . ASN A 1 89 ? 7.719 -63 -22.453 1 68.12 89 ASN A O 1
ATOM 696 N N . LEU A 1 90 ? 9.172 -63.969 -20.938 1 69.75 90 LEU A N 1
ATOM 697 C CA . LEU A 1 90 ? 8.297 -65.062 -20.5 1 69.75 90 LEU A CA 1
ATOM 698 C C . LEU A 1 90 ? 7.883 -64.875 -19.047 1 69.75 90 LEU A C 1
ATOM 700 O O . LEU A 1 90 ? 8.594 -64.188 -18.266 1 69.75 90 LEU A O 1
ATOM 704 N N . PHE A 1 91 ? 6.688 -65.312 -18.672 1 76.25 91 PHE A N 1
ATOM 705 C CA . PHE A 1 91 ? 6.219 -65.25 -17.297 1 76.25 91 PHE A CA 1
ATOM 706 C C . PHE A 1 91 ? 7.004 -66.25 -16.422 1 76.25 91 PHE A C 1
ATOM 708 O O . PHE A 1 91 ? 7.188 -67.438 -16.781 1 76.25 91 PHE A O 1
ATOM 715 N N . GLU A 1 92 ? 7.695 -65.688 -15.406 1 74 92 GLU A N 1
ATOM 716 C CA . GLU A 1 92 ? 8.406 -66.5 -14.453 1 74 92 GLU A CA 1
ATOM 717 C C . GLU A 1 92 ? 8.031 -66.188 -13.016 1 74 92 GLU A C 1
ATOM 719 O O . GLU A 1 92 ? 7.684 -65.062 -12.719 1 74 92 GLU A O 1
ATOM 724 N N . ASN A 1 93 ? 8.086 -67.125 -12.078 1 77.69 93 ASN A N 1
ATOM 725 C CA . ASN A 1 93 ? 7.734 -66.938 -10.672 1 77.69 93 ASN A CA 1
ATOM 726 C C . ASN A 1 93 ? 8.969 -66.688 -9.82 1 77.69 93 ASN A C 1
ATOM 728 O O . ASN A 1 93 ? 8.867 -66.5 -8.609 1 77.69 93 ASN A O 1
ATOM 732 N N . ASN A 1 94 ? 10.156 -66.562 -10.492 1 77.38 94 ASN A N 1
ATOM 733 C CA . ASN A 1 94 ? 11.375 -66.375 -9.719 1 77.38 94 ASN A CA 1
ATOM 734 C C . ASN A 1 94 ? 11.633 -64.875 -9.398 1 77.38 94 ASN A C 1
ATOM 736 O O . ASN A 1 94 ? 11.078 -64 -10.055 1 77.38 94 ASN A O 1
ATOM 740 N N . ARG A 1 95 ? 12.43 -64.75 -8.281 1 84.75 95 ARG A N 1
ATOM 741 C CA . ARG A 1 95 ? 12.859 -63.406 -7.922 1 84.75 95 ARG A CA 1
ATOM 742 C C . ARG A 1 95 ? 13.82 -62.844 -8.961 1 84.75 95 ARG A C 1
ATOM 744 O O . ARG A 1 95 ? 14.797 -63.5 -9.336 1 84.75 95 ARG A O 1
ATOM 751 N N . ILE A 1 96 ? 13.492 -61.656 -9.5 1 84.81 96 ILE A N 1
ATOM 752 C CA . ILE A 1 96 ? 14.336 -61 -10.492 1 84.81 96 ILE A CA 1
ATOM 753 C C . ILE A 1 96 ? 14.867 -59.688 -9.93 1 84.81 96 ILE A C 1
ATOM 755 O O . ILE A 1 96 ? 14.102 -58.781 -9.578 1 84.81 96 ILE A O 1
ATOM 759 N N . GLY A 1 97 ? 16.281 -59.688 -9.711 1 87.5 97 GLY A N 1
ATOM 760 C CA . GLY A 1 97 ? 16.922 -58.438 -9.344 1 87.5 97 GLY A CA 1
ATOM 761 C C . GLY A 1 97 ? 17.359 -57.625 -10.539 1 87.5 97 GLY A C 1
ATOM 762 O O . GLY A 1 97 ? 17.75 -58.188 -11.57 1 87.5 97 GLY A O 1
ATOM 763 N N . ASN A 1 98 ? 17.25 -56.312 -10.367 1 89.81 98 ASN A N 1
ATOM 764 C CA . ASN A 1 98 ? 17.641 -55.469 -11.492 1 89.81 98 ASN A CA 1
ATOM 765 C C . ASN A 1 98 ? 18.344 -54.188 -11.016 1 89.81 98 ASN A C 1
ATOM 767 O O . ASN A 1 98 ? 18.141 -53.75 -9.883 1 89.81 98 ASN A O 1
ATOM 771 N N . ILE A 1 99 ? 19.344 -53.719 -11.75 1 92.75 99 ILE A N 1
ATOM 772 C CA . ILE A 1 99 ? 19.938 -52.406 -11.641 1 92.75 99 ILE A CA 1
ATOM 773 C C . ILE A 1 99 ? 19.656 -51.625 -12.922 1 92.75 99 ILE A C 1
ATOM 775 O O . ILE A 1 99 ? 20 -52.062 -14.016 1 92.75 99 ILE A O 1
ATOM 779 N N . ASN A 1 100 ? 18.984 -50.531 -12.727 1 93.94 100 ASN A N 1
ATOM 780 C CA . ASN A 1 100 ? 18.719 -49.656 -13.867 1 93.94 100 ASN A CA 1
ATOM 781 C C . ASN A 1 100 ? 19.516 -48.375 -13.781 1 93.94 100 ASN A C 1
ATOM 783 O O . ASN A 1 100 ? 19.656 -47.781 -12.703 1 93.94 100 ASN A O 1
ATOM 787 N N . LEU A 1 101 ? 20.172 -47.938 -14.844 1 95.25 101 LEU A N 1
ATOM 788 C CA . LEU A 1 101 ? 20.844 -46.656 -14.992 1 95.25 101 LEU A CA 1
ATOM 789 C C . LEU A 1 101 ? 20.125 -45.781 -16.031 1 95.25 101 LEU A C 1
ATOM 791 O O . LEU A 1 101 ? 19.797 -46.25 -17.109 1 95.25 101 LEU A O 1
ATOM 795 N N . VAL A 1 102 ? 19.953 -44.562 -15.555 1 96.12 102 VAL A N 1
ATOM 796 C CA . VAL A 1 102 ? 19.219 -43.719 -16.469 1 96.12 102 VAL A CA 1
ATOM 797 C C . VAL A 1 102 ? 19.891 -42.344 -16.547 1 96.12 102 VAL A C 1
ATOM 799 O O . VAL A 1 102 ? 20.5 -41.875 -15.57 1 96.12 102 VAL A O 1
ATOM 802 N N . ALA A 1 103 ? 19.859 -41.594 -17.688 1 96.25 103 ALA A N 1
ATOM 803 C CA . ALA A 1 103 ? 20.188 -40.219 -17.922 1 96.25 103 ALA A CA 1
ATOM 804 C C . ALA A 1 103 ? 19.156 -39.531 -18.812 1 96.25 103 ALA A C 1
ATOM 806 O O . ALA A 1 103 ? 18.703 -40.125 -19.797 1 96.25 103 ALA A O 1
ATOM 807 N N . ASN A 1 104 ? 18.781 -38.375 -18.375 1 96.94 104 ASN A N 1
ATOM 808 C CA . ASN A 1 104 ? 17.734 -37.688 -19.125 1 96.94 104 ASN A CA 1
ATOM 809 C C . ASN A 1 104 ? 18.078 -36.219 -19.297 1 96.94 104 ASN A C 1
ATOM 811 O O . ASN A 1 104 ? 18.625 -35.594 -18.406 1 96.94 104 ASN A O 1
ATOM 815 N N . SER A 1 105 ? 17.859 -35.625 -20.391 1 97 105 SER A N 1
ATOM 816 C CA . SER A 1 105 ? 17.938 -34.188 -20.703 1 97 105 SER A CA 1
ATOM 817 C C . SER A 1 105 ? 16.688 -33.719 -21.422 1 97 105 SER A C 1
ATOM 819 O O . SER A 1 105 ? 16.172 -34.406 -22.312 1 97 105 SER A O 1
ATOM 821 N N . ASN A 1 106 ? 16.188 -32.625 -20.953 1 97 106 ASN A N 1
ATOM 822 C CA . ASN A 1 106 ? 14.984 -32.062 -21.547 1 97 106 ASN A CA 1
ATOM 823 C C . ASN A 1 106 ? 15.141 -30.562 -21.812 1 97 106 ASN A C 1
ATOM 825 O O . ASN A 1 106 ? 15.812 -29.859 -21.062 1 97 106 ASN A O 1
ATOM 829 N N . LEU A 1 107 ? 14.555 -30.062 -22.922 1 96.62 107 LEU A N 1
ATOM 830 C CA . LEU A 1 107 ? 14.578 -28.656 -23.297 1 96.62 107 LEU A CA 1
ATOM 831 C C . LEU A 1 107 ? 13.242 -28.234 -23.891 1 96.62 107 LEU A C 1
ATOM 833 O O . LEU A 1 107 ? 12.727 -28.891 -24.797 1 96.62 107 LEU A O 1
ATOM 837 N N . THR A 1 108 ? 12.688 -27.156 -23.375 1 96.25 108 THR A N 1
ATOM 838 C CA . THR A 1 108 ? 11.469 -26.609 -23.969 1 96.25 108 THR A CA 1
ATOM 839 C C . THR A 1 108 ? 11.805 -25.703 -25.156 1 96.25 108 THR A C 1
ATOM 841 O O . THR A 1 108 ? 12.523 -24.719 -25 1 96.25 108 THR A O 1
ATOM 844 N N . LEU A 1 109 ? 11.25 -26.047 -26.297 1 95.75 109 LEU A N 1
ATOM 845 C CA . LEU A 1 109 ? 11.523 -25.281 -27.516 1 95.75 109 LEU A CA 1
ATOM 846 C C . LEU A 1 109 ? 10.5 -24.156 -27.688 1 95.75 109 LEU A C 1
ATOM 848 O O . LEU A 1 109 ? 10.836 -23.078 -28.156 1 95.75 109 LEU A O 1
ATOM 852 N N . PHE A 1 110 ? 9.297 -24.5 -27.391 1 96.31 110 PHE A N 1
ATOM 853 C CA . PHE A 1 110 ? 8.211 -23.547 -27.531 1 96.31 110 PHE A CA 1
ATOM 854 C C . PHE A 1 110 ? 7.156 -23.766 -26.453 1 96.31 110 PHE A C 1
ATOM 856 O O . PHE A 1 110 ? 6.738 -24.906 -26.203 1 96.31 110 PHE A O 1
ATOM 863 N N . ALA A 1 111 ? 6.809 -22.703 -25.766 1 95.88 111 ALA A N 1
ATOM 864 C CA . ALA A 1 111 ? 5.789 -22.75 -24.719 1 95.88 111 ALA A CA 1
ATOM 865 C C . ALA A 1 111 ? 4.891 -21.516 -24.766 1 95.88 111 ALA A C 1
ATOM 867 O O . ALA A 1 111 ? 4.703 -20.844 -23.766 1 95.88 111 ALA A O 1
ATOM 868 N N . GLY A 1 112 ? 4.371 -21.188 -25.984 1 96 112 GLY A N 1
ATOM 869 C CA . GLY A 1 112 ? 3.455 -20.078 -26.156 1 96 112 GLY A CA 1
ATOM 870 C C . GLY A 1 112 ? 4.07 -18.734 -25.781 1 96 112 GLY A C 1
ATOM 871 O O . GLY A 1 112 ? 3.398 -17.875 -25.203 1 96 112 GLY A O 1
ATOM 872 N N . GLN A 1 113 ? 5.336 -18.625 -25.906 1 96.88 113 GLN A N 1
ATOM 873 C CA . GLN A 1 113 ? 6.125 -17.422 -25.625 1 96.88 113 GLN A CA 1
ATOM 874 C C . GLN A 1 113 ? 6.141 -17.109 -24.125 1 96.88 113 GLN A C 1
ATOM 876 O O . GLN A 1 113 ? 6.477 -15.992 -23.734 1 96.88 113 GLN A O 1
ATOM 881 N N . GLN A 1 114 ? 5.707 -18.031 -23.281 1 97.38 114 GLN A N 1
ATOM 882 C CA . GLN A 1 114 ? 5.68 -17.797 -21.844 1 97.38 114 GLN A CA 1
ATOM 883 C C . GLN A 1 114 ? 7.082 -17.547 -21.297 1 97.38 114 GLN A C 1
ATOM 885 O O . GLN A 1 114 ? 7.277 -16.641 -20.484 1 97.38 114 GLN A O 1
ATOM 890 N N . ILE A 1 115 ? 8.086 -18.266 -21.797 1 97.31 115 ILE A N 1
ATOM 891 C CA . ILE A 1 115 ? 9.453 -18.109 -21.312 1 97.31 115 ILE A CA 1
ATOM 892 C C . ILE A 1 115 ? 9.992 -16.734 -21.734 1 97.31 115 ILE A C 1
ATOM 894 O O . ILE A 1 115 ? 10.508 -15.984 -20.906 1 97.31 115 ILE A O 1
ATOM 898 N N . THR A 1 116 ? 9.844 -16.391 -23.016 1 97.75 116 THR A N 1
ATOM 899 C CA . THR A 1 116 ? 10.312 -15.109 -23.547 1 97.75 116 THR A CA 1
ATOM 900 C C . THR A 1 116 ? 9.633 -13.945 -22.828 1 97.75 116 THR A C 1
ATOM 902 O O . THR A 1 116 ? 10.297 -13 -22.406 1 97.75 116 THR A O 1
ATOM 905 N N . ASN A 1 117 ? 8.312 -14.047 -22.672 1 98.31 117 ASN A N 1
ATOM 906 C CA . ASN A 1 117 ? 7.57 -12.977 -22.031 1 98.31 117 ASN A CA 1
ATOM 907 C C . ASN A 1 117 ? 7.91 -12.883 -20.547 1 98.31 117 ASN A C 1
ATOM 909 O O . ASN A 1 117 ? 7.91 -11.789 -19.969 1 98.31 117 ASN A O 1
ATOM 913 N N . SER A 1 118 ? 8.172 -14.023 -19.859 1 98.19 118 SER A N 1
ATOM 914 C CA . SER A 1 118 ? 8.594 -14 -18.469 1 98.19 118 SER A CA 1
ATOM 915 C C . SER A 1 118 ? 9.938 -13.289 -18.297 1 98.19 118 SER A C 1
ATOM 917 O O . SER A 1 118 ? 10.141 -12.539 -17.344 1 98.19 118 SER A O 1
ATOM 919 N N . ILE A 1 119 ? 10.844 -13.523 -19.219 1 98.25 119 ILE A N 1
ATOM 920 C CA . ILE A 1 119 ? 12.148 -12.867 -19.203 1 98.25 119 ILE A CA 1
ATOM 921 C C . ILE A 1 119 ? 11.969 -11.359 -19.406 1 98.25 119 ILE A C 1
ATOM 923 O O . ILE A 1 119 ? 12.531 -10.555 -18.656 1 98.25 119 ILE A O 1
ATOM 927 N N . LYS A 1 120 ? 11.164 -11.008 -20.359 1 98.56 120 LYS A N 1
ATOM 928 C CA . LYS A 1 120 ? 10.922 -9.594 -20.625 1 98.56 120 LYS A CA 1
ATOM 929 C C . LYS A 1 120 ? 10.234 -8.922 -19.453 1 98.56 120 LYS A C 1
ATOM 931 O O . LYS A 1 120 ? 10.547 -7.773 -19.109 1 98.56 120 LYS A O 1
ATOM 936 N N . GLN A 1 121 ? 9.234 -9.625 -18.844 1 98.38 121 GLN A N 1
ATOM 937 C CA . GLN A 1 121 ? 8.57 -9.109 -17.641 1 98.38 121 GLN A CA 1
ATOM 938 C C . GLN A 1 121 ? 9.578 -8.82 -16.531 1 98.38 121 GLN A C 1
ATOM 940 O O . GLN A 1 121 ? 9.555 -7.746 -15.938 1 98.38 121 GLN A O 1
ATOM 945 N N . ASN A 1 122 ? 10.453 -9.766 -16.328 1 98.25 122 ASN A N 1
ATOM 946 C CA . ASN A 1 122 ? 11.438 -9.609 -15.266 1 98.25 122 ASN A CA 1
ATOM 947 C C . ASN A 1 122 ? 12.422 -8.492 -15.578 1 98.25 122 ASN A C 1
ATOM 949 O O . ASN A 1 122 ? 12.875 -7.785 -14.68 1 98.25 122 ASN A O 1
ATOM 953 N N . GLN A 1 123 ? 12.859 -8.367 -16.844 1 98.62 123 GLN A N 1
ATOM 954 C CA . GLN A 1 123 ? 13.703 -7.25 -17.234 1 98.62 123 GLN A CA 1
ATOM 955 C C . GLN A 1 123 ? 13.031 -5.914 -16.938 1 98.62 123 GLN A C 1
ATOM 957 O O . GLN A 1 123 ? 13.672 -4.98 -16.453 1 98.62 123 GLN A O 1
ATOM 962 N N . THR A 1 124 ? 11.766 -5.852 -17.266 1 98.69 124 THR A N 1
ATOM 963 C CA . THR A 1 124 ? 10.984 -4.656 -16.969 1 98.69 124 THR A CA 1
ATOM 964 C C . THR A 1 124 ? 10.914 -4.414 -15.461 1 98.69 124 THR A C 1
ATOM 966 O O . THR A 1 124 ? 11.039 -3.275 -15 1 98.69 124 THR A O 1
ATOM 969 N N . ASP A 1 125 ? 10.758 -5.512 -14.672 1 98.44 125 ASP A N 1
ATOM 970 C CA . ASP A 1 125 ? 10.727 -5.414 -13.211 1 98.44 125 ASP A CA 1
ATOM 971 C C . ASP A 1 125 ? 12.047 -4.895 -12.664 1 98.44 125 ASP A C 1
ATOM 973 O O . ASP A 1 125 ? 12.07 -4.145 -11.688 1 98.44 125 ASP A O 1
ATOM 977 N N . ILE A 1 126 ? 13.141 -5.285 -13.281 1 98.56 126 ILE A N 1
ATOM 978 C CA . ILE A 1 126 ? 14.453 -4.805 -12.875 1 98.56 126 ILE A CA 1
ATOM 979 C C . ILE A 1 126 ? 14.547 -3.301 -13.125 1 98.56 126 ILE A C 1
ATOM 981 O O . ILE A 1 126 ? 15.016 -2.555 -12.258 1 98.56 126 ILE A O 1
ATOM 985 N N . GLU A 1 127 ? 14.117 -2.846 -14.289 1 98.5 127 GLU A N 1
ATOM 986 C CA . GLU A 1 127 ? 14.133 -1.419 -14.594 1 98.5 127 GLU A CA 1
ATOM 987 C C . GLU A 1 127 ? 13.273 -0.633 -13.609 1 98.5 127 GLU A C 1
ATOM 989 O O . GLU A 1 127 ? 13.68 0.434 -13.141 1 98.5 127 GLU A O 1
ATOM 994 N N . ALA A 1 128 ? 12.07 -1.165 -13.305 1 98.25 128 ALA A N 1
ATOM 995 C CA . ALA A 1 128 ? 11.203 -0.523 -12.32 1 98.25 128 ALA A CA 1
ATOM 996 C C . ALA A 1 128 ? 11.883 -0.438 -10.961 1 98.25 128 ALA A C 1
ATOM 998 O O . ALA A 1 128 ? 11.82 0.596 -10.289 1 98.25 128 ALA A O 1
ATOM 999 N N . ALA A 1 129 ? 12.539 -1.516 -10.562 1 98.12 129 ALA A N 1
ATOM 1000 C CA . ALA A 1 129 ? 13.242 -1.554 -9.281 1 98.12 129 ALA A CA 1
ATOM 1001 C C . ALA A 1 129 ? 14.367 -0.53 -9.242 1 98.12 129 ALA A C 1
ATOM 1003 O O . ALA A 1 129 ? 14.633 0.074 -8.203 1 98.12 129 ALA A O 1
ATOM 1004 N N . ARG A 1 130 ? 15.047 -0.344 -10.367 1 98.38 130 ARG A N 1
ATOM 1005 C CA . ARG A 1 130 ? 16.094 0.666 -10.453 1 98.38 130 ARG A CA 1
ATOM 1006 C C . ARG A 1 130 ? 15.539 2.061 -10.195 1 98.38 130 ARG A C 1
ATOM 1008 O O . ARG A 1 130 ? 16.141 2.852 -9.461 1 98.38 130 ARG A O 1
ATOM 1015 N N . TYR A 1 131 ? 14.422 2.309 -10.812 1 97.94 131 TYR A N 1
ATOM 1016 C CA . TYR A 1 131 ? 13.789 3.605 -10.602 1 97.94 131 TYR A CA 1
ATOM 1017 C C . TYR A 1 131 ? 13.305 3.746 -9.164 1 97.94 131 TYR A C 1
ATOM 1019 O O . TYR A 1 131 ? 13.32 4.844 -8.602 1 97.94 131 TYR A O 1
ATOM 1027 N N . ASN A 1 132 ? 12.852 2.682 -8.531 1 97.69 132 ASN A N 1
ATOM 1028 C CA . ASN A 1 132 ? 12.469 2.727 -7.125 1 97.69 132 ASN A CA 1
ATOM 1029 C C . ASN A 1 132 ? 13.664 3.074 -6.234 1 97.69 132 ASN A C 1
ATOM 1031 O O . ASN A 1 132 ? 13.508 3.785 -5.238 1 97.69 132 ASN A O 1
ATOM 1035 N N . VAL A 1 133 ? 14.812 2.566 -6.57 1 97.88 133 VAL A N 1
ATOM 1036 C CA . VAL A 1 133 ? 16.031 2.918 -5.844 1 97.88 133 VAL A CA 1
ATOM 1037 C C . VAL A 1 133 ? 16.281 4.418 -5.961 1 97.88 133 VAL A C 1
ATOM 1039 O O . VAL A 1 133 ? 16.562 5.086 -4.961 1 97.88 133 VAL A O 1
ATOM 1042 N N . LEU A 1 134 ? 16.141 4.945 -7.145 1 96.81 134 LEU A N 1
ATOM 1043 C CA . LEU A 1 134 ? 16.359 6.371 -7.375 1 96.81 134 LEU A CA 1
ATOM 1044 C C . LEU A 1 134 ? 15.336 7.199 -6.594 1 96.81 134 LEU A C 1
ATOM 1046 O O . LEU A 1 134 ? 15.68 8.25 -6.043 1 96.81 134 LEU A O 1
ATOM 1050 N N . ALA A 1 135 ? 14.078 6.742 -6.586 1 95.81 135 ALA A N 1
ATOM 1051 C CA . ALA A 1 135 ? 13.047 7.441 -5.828 1 95.81 135 ALA A CA 1
ATOM 1052 C C . ALA A 1 135 ? 13.375 7.465 -4.34 1 95.81 135 ALA A C 1
ATOM 1054 O O . ALA A 1 135 ? 13.195 8.484 -3.67 1 95.81 135 ALA A O 1
ATOM 1055 N N . THR A 1 136 ? 13.875 6.375 -3.832 1 96.81 136 THR A N 1
ATOM 1056 C CA . THR A 1 136 ? 14.273 6.289 -2.432 1 96.81 136 THR A CA 1
ATOM 1057 C C . THR A 1 136 ? 15.422 7.25 -2.139 1 96.81 136 THR A C 1
ATOM 1059 O O . THR A 1 136 ? 15.43 7.918 -1.104 1 96.81 136 THR A O 1
ATOM 1062 N N . GLU A 1 137 ? 16.359 7.332 -3.049 1 95.88 137 GLU A N 1
ATOM 1063 C CA . GLU A 1 137 ? 17.469 8.273 -2.916 1 95.88 137 GLU A CA 1
ATOM 1064 C C . GLU A 1 137 ? 16.969 9.711 -2.816 1 95.88 137 GLU A C 1
ATOM 1066 O O . GLU A 1 137 ? 17.422 10.477 -1.975 1 95.88 137 GLU A O 1
ATOM 1071 N N . ASN A 1 138 ? 16.031 10.008 -3.693 1 93.38 138 ASN A N 1
ATOM 1072 C CA . ASN A 1 138 ? 15.445 11.344 -3.682 1 93.38 138 ASN A CA 1
ATOM 1073 C C . ASN A 1 138 ? 14.781 11.656 -2.342 1 93.38 138 ASN A C 1
ATOM 1075 O O . ASN A 1 138 ? 14.961 12.75 -1.797 1 93.38 138 ASN A O 1
ATOM 1079 N N . ASN A 1 139 ? 14.039 10.695 -1.842 1 93.94 139 ASN A N 1
ATOM 1080 C CA . ASN A 1 139 ? 13.344 10.891 -0.575 1 93.94 139 ASN A CA 1
ATOM 1081 C C . ASN A 1 139 ? 14.32 11.102 0.577 1 93.94 139 ASN A C 1
ATOM 1083 O O . ASN A 1 139 ? 14.109 11.969 1.427 1 93.94 139 ASN A O 1
ATOM 1087 N N . ILE A 1 140 ? 15.359 10.359 0.585 1 95.5 140 ILE A N 1
ATOM 1088 C CA . ILE A 1 140 ? 16.375 10.484 1.627 1 95.5 140 ILE A CA 1
ATOM 1089 C C . ILE A 1 140 ? 17.062 11.844 1.52 1 95.5 140 ILE A C 1
ATOM 1091 O O . ILE A 1 140 ? 17.25 12.531 2.525 1 95.5 140 ILE A O 1
ATOM 1095 N N . THR A 1 141 ? 17.422 12.219 0.313 1 94.25 141 THR A N 1
ATOM 1096 C CA . THR A 1 141 ? 18.094 13.492 0.069 1 94.25 141 THR A CA 1
ATOM 1097 C C . THR A 1 141 ? 17.234 14.656 0.546 1 94.25 141 THR A C 1
ATOM 1099 O O . THR A 1 141 ? 17.719 15.547 1.249 1 94.25 141 THR A O 1
ATOM 1102 N N . LEU A 1 142 ? 15.953 14.625 0.203 1 91.62 142 LEU A N 1
ATOM 1103 C CA . LEU A 1 142 ? 15.039 15.688 0.604 1 91.62 142 LEU A CA 1
ATOM 1104 C C . LEU A 1 142 ? 14.922 15.758 2.123 1 91.62 142 LEU A C 1
ATOM 1106 O O . LEU A 1 142 ? 14.891 16.844 2.697 1 91.62 142 LEU A O 1
ATOM 1110 N N . ASN A 1 143 ? 14.82 14.641 2.754 1 94.19 143 ASN A N 1
ATOM 1111 C CA . ASN A 1 143 ? 14.719 14.586 4.207 1 94.19 143 ASN A CA 1
ATOM 1112 C C . ASN A 1 143 ? 15.969 15.164 4.879 1 94.19 143 ASN A C 1
ATOM 1114 O O . ASN A 1 143 ? 15.859 15.93 5.836 1 94.19 143 ASN A O 1
ATOM 1118 N N . VAL A 1 144 ? 17.141 14.828 4.352 1 94.75 144 VAL A N 1
ATOM 1119 C CA . VAL A 1 144 ? 18.391 15.312 4.914 1 94.75 144 VAL A CA 1
ATOM 1120 C C . VAL A 1 144 ? 18.484 16.828 4.734 1 94.75 144 VAL A C 1
ATOM 1122 O O . VAL A 1 144 ? 18.922 17.547 5.648 1 94.75 144 VAL A O 1
ATOM 1125 N N . ILE A 1 145 ? 18.109 17.312 3.574 1 91.44 145 ILE A N 1
ATOM 1126 C CA . ILE A 1 145 ? 18.109 18.75 3.322 1 91.44 145 ILE A CA 1
ATOM 1127 C C . ILE A 1 145 ? 17.25 19.453 4.355 1 91.44 145 ILE A C 1
ATOM 1129 O O . ILE A 1 145 ? 17.656 20.453 4.941 1 91.44 145 ILE A O 1
ATOM 1133 N N . ASN A 1 146 ? 16.078 18.906 4.598 1 91.69 146 ASN A N 1
ATOM 1134 C CA . ASN A 1 146 ? 15.164 19.484 5.578 1 91.69 146 ASN A CA 1
ATOM 1135 C C . ASN A 1 146 ? 15.781 19.5 6.973 1 91.69 146 ASN A C 1
ATOM 1137 O O . ASN A 1 146 ? 15.742 20.531 7.656 1 91.69 146 ASN A O 1
ATOM 1141 N N . LEU A 1 147 ? 16.359 18.438 7.344 1 95.06 147 LEU A N 1
ATOM 1142 C CA . LEU A 1 147 ? 16.938 18.328 8.68 1 95.06 147 LEU A CA 1
ATOM 1143 C C . LEU A 1 147 ? 18.188 19.203 8.797 1 95.06 147 LEU A C 1
ATOM 1145 O O . LEU A 1 147 ? 18.438 19.797 9.859 1 95.06 147 LEU A O 1
ATOM 1149 N N . PHE A 1 148 ? 18.953 19.328 7.75 1 94 148 PHE A N 1
ATOM 1150 C CA . PHE A 1 148 ? 20.141 20.188 7.715 1 94 148 PHE A CA 1
ATOM 1151 C C . PHE A 1 148 ? 19.75 21.641 7.91 1 94 148 PHE A C 1
ATOM 1153 O O . PHE A 1 148 ? 20.344 22.344 8.734 1 94 148 PHE A O 1
ATOM 1160 N N . ILE A 1 149 ? 18.766 22.062 7.188 1 90.25 149 ILE A N 1
ATOM 1161 C CA . ILE A 1 149 ? 18.281 23.438 7.277 1 90.25 149 ILE A CA 1
ATOM 1162 C C . ILE A 1 149 ? 17.75 23.703 8.68 1 90.25 149 ILE A C 1
ATOM 1164 O O . ILE A 1 149 ? 17.922 24.797 9.219 1 90.25 149 ILE A O 1
ATOM 1168 N N . ASN A 1 150 ? 17.141 22.703 9.289 1 93.06 150 ASN A N 1
ATOM 1169 C CA . ASN A 1 150 ? 16.609 22.859 10.641 1 93.06 150 ASN A CA 1
ATOM 1170 C C . ASN A 1 150 ? 17.734 23.078 11.656 1 93.06 150 ASN A C 1
ATOM 1172 O O . ASN A 1 150 ? 17.547 23.781 12.641 1 93.06 150 ASN A O 1
ATOM 1176 N N . VAL A 1 151 ? 18.859 22.484 11.422 1 94.44 151 VAL A N 1
ATOM 1177 C CA . VAL A 1 151 ? 20 22.703 12.297 1 94.44 151 VAL A CA 1
ATOM 1178 C C . VAL A 1 151 ? 20.5 24.141 12.133 1 94.44 151 VAL A C 1
ATOM 1180 O O . VAL A 1 151 ? 20.75 24.828 13.125 1 94.44 151 VAL A O 1
ATOM 1183 N N . VAL A 1 152 ? 20.594 24.594 10.906 1 92.38 152 VAL A N 1
ATOM 1184 C CA . VAL A 1 152 ? 21.031 25.969 10.633 1 92.38 152 VAL A CA 1
ATOM 1185 C C . VAL A 1 152 ? 20.062 26.953 11.273 1 92.38 152 VAL A C 1
ATOM 1187 O O . VAL A 1 152 ? 20.484 27.938 11.891 1 92.38 152 VAL A O 1
ATOM 1190 N N . PHE A 1 153 ? 18.75 26.641 11.156 1 91.19 153 PHE A N 1
ATOM 1191 C CA . PHE A 1 153 ? 17.703 27.453 11.758 1 91.19 153 PHE A CA 1
ATOM 1192 C C . PHE A 1 153 ? 17.859 27.5 13.273 1 91.19 153 PHE A C 1
ATOM 1194 O O . PHE A 1 153 ? 17.828 28.578 13.867 1 91.19 153 PHE A O 1
ATOM 1201 N N . ALA A 1 154 ? 18.078 26.375 13.844 1 93.56 154 ALA A N 1
ATOM 1202 C CA . ALA A 1 154 ? 18.203 26.297 15.297 1 93.56 154 ALA A CA 1
ATOM 1203 C C . ALA A 1 154 ? 19.453 27.031 15.773 1 93.56 154 ALA A C 1
ATOM 1205 O O . ALA A 1 154 ? 19.453 27.656 16.844 1 93.56 154 ALA A O 1
ATOM 1206 N N . LYS A 1 155 ? 20.469 27.016 15.039 1 93.12 155 LYS A N 1
ATOM 1207 C CA . LYS A 1 155 ? 21.703 27.734 15.352 1 93.12 155 LYS A CA 1
ATOM 1208 C C . LYS A 1 155 ? 21.469 29.234 15.367 1 93.12 155 LYS A C 1
ATOM 1210 O O . LYS A 1 155 ? 21.938 29.938 16.281 1 93.12 155 LYS A O 1
ATOM 1215 N N . GLU A 1 156 ? 20.781 29.672 14.359 1 91.5 156 GLU A N 1
ATOM 1216 C CA . GLU A 1 156 ? 20.484 31.109 14.273 1 91.5 156 GLU A CA 1
ATOM 1217 C C . GLU A 1 156 ? 19.578 31.547 15.406 1 91.5 156 GLU A C 1
ATOM 1219 O O . GLU A 1 156 ? 19.734 32.656 15.938 1 91.5 156 GLU A O 1
ATOM 1224 N N . GLN A 1 157 ? 18.688 30.688 15.742 1 92.19 157 GLN A N 1
ATOM 1225 C CA . GLN A 1 157 ? 17.797 30.984 16.844 1 92.19 157 GLN A CA 1
ATOM 1226 C C . GLN A 1 157 ? 18.562 31.094 18.156 1 92.19 157 GLN A C 1
ATOM 1228 O O . GLN A 1 157 ? 18.266 31.953 18.984 1 92.19 157 GLN A O 1
ATOM 1233 N N . LEU A 1 158 ? 19.5 30.219 18.359 1 94.81 158 LEU A N 1
ATOM 1234 C CA . LEU A 1 158 ? 20.328 30.281 19.562 1 94.81 158 LEU A CA 1
ATOM 1235 C C . LEU A 1 158 ? 21.156 31.562 19.578 1 94.81 158 LEU A C 1
ATOM 1237 O O . LEU A 1 158 ? 21.266 32.219 20.625 1 94.81 158 LEU A O 1
ATOM 1241 N N . ASN A 1 159 ? 21.672 31.938 18.469 1 93.69 159 ASN A N 1
ATOM 1242 C CA . ASN A 1 159 ? 22.453 33.156 18.359 1 93.69 159 ASN A CA 1
ATOM 1243 C C . ASN A 1 159 ? 21.609 34.375 18.734 1 93.69 159 ASN A C 1
ATOM 1245 O O . ASN A 1 159 ? 22.094 35.281 19.453 1 93.69 159 ASN A O 1
ATOM 1249 N N . ILE A 1 160 ? 20.422 34.375 18.266 1 90.12 160 ILE A N 1
ATOM 1250 C CA . ILE A 1 160 ? 19.516 35.469 18.562 1 90.12 160 ILE A CA 1
ATOM 1251 C C . ILE A 1 160 ? 19.219 35.531 20.062 1 90.12 160 ILE A C 1
ATOM 1253 O O . ILE A 1 160 ? 19.266 36.594 20.672 1 90.12 160 ILE A O 1
ATOM 1257 N N . ALA A 1 161 ? 18.953 34.375 20.594 1 93.69 161 ALA A N 1
ATOM 1258 C CA . ALA A 1 161 ? 18.656 34.281 22.016 1 93.69 161 ALA A CA 1
ATOM 1259 C C . ALA A 1 161 ? 19.859 34.688 22.859 1 93.69 161 ALA A C 1
ATOM 1261 O O . ALA A 1 161 ? 19.703 35.406 23.859 1 93.69 161 ALA A O 1
ATOM 1262 N N . GLU A 1 162 ? 21.031 34.312 22.484 1 95.31 162 GLU A N 1
ATOM 1263 C CA . GLU A 1 162 ? 22.25 34.688 23.188 1 95.31 162 GLU A CA 1
ATOM 1264 C C . GLU A 1 162 ? 22.5 36.188 23.109 1 95.31 162 GLU A C 1
ATOM 1266 O O . GLU A 1 162 ? 22.922 36.812 24.094 1 95.31 162 GLU A O 1
ATOM 1271 N N . ASN A 1 163 ? 22.266 36.75 21.984 1 92.19 163 ASN A N 1
ATOM 1272 C CA . ASN A 1 163 ? 22.422 38.188 21.812 1 92.19 163 ASN A CA 1
ATOM 1273 C C . ASN A 1 163 ? 21.438 38.969 22.672 1 92.19 163 ASN A C 1
ATOM 1275 O O . ASN A 1 163 ? 21.781 40.031 23.25 1 92.19 163 ASN A O 1
ATOM 1279 N N . GLN A 1 164 ? 20.281 38.469 22.734 1 90.12 164 GLN A N 1
ATOM 1280 C CA . GLN A 1 164 ? 19.266 39.094 23.578 1 90.12 164 GLN A CA 1
ATOM 1281 C C . GLN A 1 164 ? 19.672 39.031 25.047 1 90.12 164 GLN A C 1
ATOM 1283 O O . GLN A 1 164 ? 19.531 40.031 25.781 1 90.12 164 GLN A O 1
ATOM 1288 N N . LEU A 1 165 ? 20.156 37.906 25.422 1 94.12 165 LEU A N 1
ATOM 1289 C CA . LEU A 1 165 ? 20.609 37.75 26.812 1 94.12 165 LEU A CA 1
ATOM 1290 C C . LEU A 1 165 ? 21.766 38.688 27.125 1 94.12 165 LEU A C 1
ATOM 1292 O O . LEU A 1 165 ? 21.812 39.281 28.188 1 94.12 165 LEU A O 1
ATOM 1296 N N . ALA A 1 166 ? 22.656 38.812 26.219 1 94.25 166 ALA A N 1
ATOM 1297 C CA . ALA A 1 166 ? 23.797 39.688 26.406 1 94.25 166 ALA A CA 1
ATOM 1298 C C . ALA A 1 166 ? 23.359 41.125 26.578 1 94.25 166 ALA A C 1
ATOM 1300 O O . ALA A 1 166 ? 23.875 41.844 27.422 1 94.25 166 ALA A O 1
ATOM 1301 N N . THR A 1 167 ? 22.391 41.531 25.75 1 88.75 167 THR A N 1
ATOM 1302 C CA . THR A 1 167 ? 21.875 42.875 25.828 1 88.75 167 THR A CA 1
ATOM 1303 C C . THR A 1 167 ? 21.172 43.125 27.156 1 88.75 167 THR A C 1
ATOM 1305 O O . THR A 1 167 ? 21.359 44.188 27.781 1 88.75 167 THR A O 1
ATOM 1308 N N . THR A 1 168 ? 20.422 42.125 27.562 1 91.31 168 THR A N 1
ATOM 1309 C CA . THR A 1 168 ? 19.703 42.25 28.828 1 91.31 168 THR A CA 1
ATOM 1310 C C . THR A 1 168 ? 20.672 42.281 30.016 1 91.31 168 THR A C 1
ATOM 1312 O O . THR A 1 168 ? 20.453 43 30.984 1 91.31 168 THR A O 1
ATOM 1315 N N . LYS A 1 169 ? 21.688 41.531 29.969 1 93.69 169 LYS A N 1
ATOM 1316 C CA . LYS A 1 169 ? 22.703 41.531 31.016 1 93.69 169 LYS A CA 1
ATOM 1317 C C . LYS A 1 169 ? 23.391 42.875 31.141 1 93.69 169 LYS A C 1
ATOM 1319 O O . LYS A 1 169 ? 23.672 43.344 32.25 1 93.69 169 LYS A O 1
ATOM 1324 N N . GLU A 1 170 ? 23.609 43.5 30.016 1 91.38 170 GLU A N 1
ATOM 1325 C CA . GLU A 1 170 ? 24.203 44.812 30.016 1 91.38 170 GLU A CA 1
ATOM 1326 C C . GLU A 1 170 ? 23.266 45.844 30.656 1 91.38 170 GLU A C 1
ATOM 1328 O O . GLU A 1 170 ? 23.703 46.688 31.438 1 91.38 170 GLU A O 1
ATOM 1333 N N . GLN A 1 171 ? 22.047 45.688 30.359 1 86.06 171 GLN A N 1
ATOM 1334 C CA . GLN A 1 171 ? 21.047 46.594 30.906 1 86.06 171 GLN A CA 1
ATOM 1335 C C . GLN A 1 171 ? 20.891 46.406 32.406 1 86.06 171 GLN A C 1
ATOM 1337 O O . GLN A 1 171 ? 20.688 47.375 33.156 1 86.06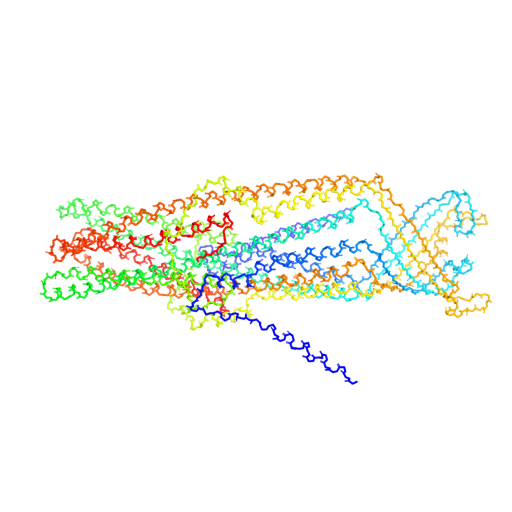 171 GLN A O 1
ATOM 1342 N N . LEU A 1 172 ? 20.953 45.094 32.781 1 91.69 172 LEU A N 1
ATOM 1343 C CA . LEU A 1 172 ? 20.844 44.781 34.188 1 91.69 172 LEU A CA 1
ATOM 1344 C C . LEU A 1 172 ? 22 45.406 34.969 1 91.69 172 LEU A C 1
ATOM 1346 O O . LEU A 1 172 ? 21.812 45.938 36.062 1 91.69 172 LEU A O 1
ATOM 1350 N N . ALA A 1 173 ? 23.156 45.406 34.438 1 92.75 173 ALA A N 1
ATOM 1351 C CA . ALA A 1 173 ? 24.344 45.969 35.094 1 92.75 173 ALA A CA 1
ATOM 1352 C C . ALA A 1 173 ? 24.203 47.469 35.25 1 92.75 173 ALA A C 1
ATOM 1354 O O . ALA A 1 173 ? 24.516 48.031 36.312 1 92.75 173 ALA A O 1
ATOM 1355 N N . VAL A 1 174 ? 23.688 48.125 34.188 1 88.69 174 VAL A N 1
ATOM 1356 C CA . VAL A 1 174 ? 23.531 49.594 34.219 1 88.69 174 VAL A CA 1
ATOM 1357 C C . VAL A 1 174 ? 22.438 49.969 35.188 1 88.69 174 VAL A C 1
ATOM 1359 O O . VAL A 1 174 ? 22.625 50.906 36 1 88.69 174 VAL A O 1
ATOM 1362 N N . THR A 1 175 ? 21.328 49.25 35.125 1 88.31 175 THR A N 1
ATOM 1363 C CA . THR A 1 175 ? 20.188 49.531 36 1 88.31 175 THR A CA 1
ATOM 1364 C C . THR A 1 175 ? 20.547 49.312 37.469 1 88.31 175 THR A C 1
ATOM 1366 O O . THR A 1 175 ? 20.141 50.062 38.344 1 88.31 175 THR A O 1
ATOM 1369 N N . THR A 1 176 ? 21.312 48.281 37.719 1 92.12 176 THR A N 1
ATOM 1370 C CA . THR A 1 176 ? 21.75 48 39.094 1 92.12 176 THR A CA 1
ATOM 1371 C C . THR A 1 176 ? 22.594 49.156 39.625 1 92.12 176 THR A C 1
ATOM 1373 O O . THR A 1 176 ? 22.406 49.562 40.781 1 92.12 176 THR A O 1
ATOM 1376 N N . LYS A 1 177 ? 23.422 49.719 38.781 1 92.12 177 LYS A N 1
ATOM 1377 C CA . LYS A 1 177 ? 24.25 50.844 39.219 1 92.12 177 LYS A CA 1
ATOM 1378 C C . LYS A 1 177 ? 23.406 52.094 39.5 1 92.12 177 LYS A C 1
ATOM 1380 O O . LYS A 1 177 ? 23.672 52.812 40.469 1 92.12 177 LYS A O 1
ATOM 1385 N N . LEU A 1 178 ? 22.438 52.281 38.719 1 88.75 178 LEU A N 1
ATOM 1386 C CA . LEU A 1 178 ? 21.594 53.469 38.906 1 88.75 178 LEU A CA 1
ATOM 1387 C C . LEU A 1 178 ? 20.703 53.344 40.125 1 88.75 178 LEU A C 1
ATOM 1389 O O . LEU A 1 178 ? 20.438 54.312 40.812 1 88.75 178 LEU A O 1
ATOM 1393 N N . VAL A 1 179 ? 20.266 52.125 40.406 1 89.94 179 VAL A N 1
ATOM 1394 C CA . VAL A 1 179 ? 19.453 51.875 41.594 1 89.94 179 VAL A CA 1
ATOM 1395 C C . VAL A 1 179 ? 20.312 52.031 42.844 1 89.94 179 VAL A C 1
ATOM 1397 O O . VAL A 1 179 ? 19.875 52.656 43.844 1 89.94 179 VAL A O 1
ATOM 1400 N N . ASP A 1 180 ? 21.5 51.562 42.781 1 91.69 180 ASP A N 1
ATOM 1401 C CA . ASP A 1 180 ? 22.406 51.688 43.906 1 91.69 180 ASP A CA 1
ATOM 1402 C C . ASP A 1 180 ? 22.766 53.156 44.188 1 91.69 180 ASP A C 1
ATOM 1404 O O . ASP A 1 180 ? 23.016 53.531 45.312 1 91.69 180 ASP A O 1
ATOM 1408 N N . ALA A 1 181 ? 22.672 53.938 43.125 1 90.75 181 ALA A N 1
ATOM 1409 C CA . ALA A 1 181 ? 22.953 55.375 43.219 1 90.75 181 ALA A CA 1
ATOM 1410 C C . ALA A 1 181 ? 21.703 56.156 43.625 1 90.75 181 ALA A C 1
ATOM 1412 O O . ALA A 1 181 ? 21.781 57.375 43.875 1 90.75 181 ALA A O 1
ATOM 1413 N N . GLY A 1 182 ? 20.5 55.5 43.75 1 87 182 GLY A N 1
ATOM 1414 C CA . GLY A 1 182 ? 19.25 56.125 44.156 1 87 182 GLY A CA 1
ATOM 1415 C C . GLY A 1 182 ? 18.531 56.812 43.031 1 87 182 GLY A C 1
ATOM 1416 O O . GLY A 1 182 ? 17.531 57.5 43.25 1 87 182 GLY A O 1
ATOM 1417 N N . SER A 1 183 ? 19.094 56.656 41.875 1 85 183 SER A N 1
ATOM 1418 C CA . SER A 1 183 ? 18.562 57.375 40.719 1 85 183 SER A CA 1
ATOM 1419 C C . SER A 1 183 ? 17.344 56.656 40.156 1 85 183 SER A C 1
ATOM 1421 O O . SER A 1 183 ? 16.547 57.281 39.438 1 85 183 SER A O 1
ATOM 1423 N N . LEU A 1 184 ? 17.281 55.312 40.344 1 83.94 184 LEU A N 1
ATOM 1424 C CA . LEU A 1 184 ? 16.141 54.531 39.844 1 83.94 184 LEU A CA 1
ATOM 1425 C C . LEU A 1 184 ? 15.523 53.719 41 1 83.94 184 LEU A C 1
ATOM 1427 O O . LEU A 1 184 ? 16.219 53.344 41.938 1 83.94 184 LEU A O 1
ATOM 1431 N N . PRO A 1 185 ? 14.219 53.5 40.875 1 86.69 185 PRO A N 1
ATOM 1432 C CA . PRO A 1 185 ? 13.578 52.688 41.906 1 86.69 185 PRO A CA 1
ATOM 1433 C C . PRO A 1 185 ? 14.039 51.219 41.875 1 86.69 185 PRO A C 1
ATOM 1435 O O . PRO A 1 185 ? 14.422 50.719 40.812 1 86.69 185 PRO A O 1
ATOM 1438 N N . LEU A 1 186 ? 13.883 50.531 42.969 1 88 186 LEU A N 1
ATOM 1439 C CA . LEU A 1 186 ? 14.227 49.125 43.125 1 88 186 LEU A CA 1
ATOM 1440 C C . LEU A 1 186 ? 13.367 48.281 42.188 1 88 186 LEU A C 1
ATOM 1442 O O . LEU A 1 186 ? 13.82 47.25 41.688 1 88 186 LEU A O 1
ATOM 1446 N N . ALA A 1 187 ? 12.227 48.75 41.938 1 84.56 187 ALA A N 1
ATOM 1447 C CA . ALA A 1 187 ? 11.281 48.031 41.094 1 84.56 187 ALA A CA 1
ATOM 1448 C C . ALA A 1 187 ? 11.859 47.812 39.688 1 84.56 187 ALA A C 1
ATOM 1450 O O . ALA A 1 187 ? 11.625 46.781 39.062 1 84.56 187 ALA A O 1
ATOM 1451 N N . ASN A 1 188 ? 12.609 48.719 39.219 1 83.56 188 ASN A N 1
ATOM 1452 C CA . ASN A 1 188 ? 13.211 48.625 37.906 1 83.56 188 ASN A CA 1
ATOM 1453 C C . ASN A 1 188 ? 14.266 47.5 37.844 1 83.56 188 ASN A C 1
ATOM 1455 O O . ASN A 1 188 ? 14.367 46.781 36.875 1 83.56 188 ASN A O 1
ATOM 1459 N N . LYS A 1 189 ? 14.961 47.375 38.844 1 86.75 189 LYS A N 1
ATOM 1460 C CA . LYS A 1 189 ? 15.969 46.312 38.938 1 86.75 189 LYS A CA 1
ATOM 1461 C C . LYS A 1 189 ? 15.32 44.938 38.969 1 86.75 189 LYS A C 1
ATOM 1463 O O . LYS A 1 189 ? 15.773 44 38.312 1 86.75 189 LYS A O 1
ATOM 1468 N N . LEU A 1 190 ? 14.289 44.875 39.688 1 91.06 190 LEU A N 1
ATOM 1469 C CA . LEU A 1 190 ? 13.586 43.594 39.812 1 91.06 190 LEU A CA 1
ATOM 1470 C C . LEU A 1 190 ? 12.969 43.188 38.469 1 91.06 190 LEU A C 1
ATOM 1472 O O . LEU A 1 190 ? 12.977 42 38.125 1 91.06 190 LEU A O 1
ATOM 1476 N N . ASP A 1 191 ? 12.5 44.125 37.719 1 86.88 191 ASP A N 1
ATOM 1477 C CA . ASP A 1 191 ? 11.906 43.875 36.438 1 86.88 191 ASP A CA 1
ATOM 1478 C C . ASP A 1 191 ? 12.953 43.375 35.438 1 86.88 191 ASP A C 1
ATOM 1480 O O . ASP A 1 191 ? 12.703 42.406 34.719 1 86.88 191 ASP A O 1
ATOM 1484 N N . ILE A 1 192 ? 14.047 43.969 35.406 1 87.69 192 ILE A N 1
ATOM 1485 C CA . ILE A 1 192 ? 15.086 43.562 34.469 1 87.69 192 ILE A CA 1
ATOM 1486 C C . ILE A 1 192 ? 15.68 42.219 34.906 1 87.69 192 ILE A C 1
ATOM 1488 O O . ILE A 1 192 ? 16.062 41.406 34.031 1 87.69 192 ILE A O 1
ATOM 1492 N N . GLN A 1 193 ? 15.695 42 36.188 1 91.25 193 GLN A N 1
ATOM 1493 C CA . GLN A 1 193 ? 16.156 40.719 36.688 1 91.25 193 GLN A CA 1
ATOM 1494 C C . GLN A 1 193 ? 15.242 39.594 36.219 1 91.25 193 GLN A C 1
ATOM 1496 O O . GLN A 1 193 ? 15.703 38.5 35.844 1 91.25 193 GLN A O 1
ATOM 1501 N N . ALA A 1 194 ? 14.008 39.812 36.281 1 90.44 194 ALA A N 1
ATOM 1502 C CA . ALA A 1 194 ? 13.023 38.844 35.781 1 90.44 194 ALA A CA 1
ATOM 1503 C C . ALA A 1 194 ? 13.18 38.625 34.312 1 90.44 194 ALA A C 1
ATOM 1505 O O . ALA A 1 194 ? 13.078 37.469 33.812 1 90.44 194 ALA A O 1
ATOM 1506 N N . GLN A 1 195 ? 13.43 39.688 33.594 1 87.69 195 GLN A N 1
ATOM 1507 C CA . GLN A 1 195 ? 13.648 39.594 32.156 1 87.69 195 GLN A CA 1
ATOM 1508 C C . GLN A 1 195 ? 14.922 38.812 31.844 1 87.69 195 GLN A C 1
ATOM 1510 O O . GLN A 1 195 ? 14.953 38 30.906 1 87.69 195 GLN A O 1
ATOM 1515 N N . ASN A 1 196 ? 15.914 39.062 32.594 1 91.88 196 ASN A N 1
ATOM 1516 C CA . ASN A 1 196 ? 17.156 38.312 32.438 1 91.88 196 ASN A CA 1
ATOM 1517 C C . ASN A 1 196 ? 16.953 36.812 32.625 1 91.88 196 ASN A C 1
ATOM 1519 O O . ASN A 1 196 ? 17.484 36 31.859 1 91.88 196 ASN A O 1
ATOM 1523 N N . ALA A 1 197 ? 16.156 36.531 33.625 1 92.94 197 ALA A N 1
ATOM 1524 C CA . ALA A 1 197 ? 15.852 35.125 33.875 1 92.94 197 ALA A CA 1
ATOM 1525 C C . ALA A 1 197 ? 15.07 34.531 32.719 1 92.94 197 ALA A C 1
ATOM 1527 O O . ALA A 1 197 ? 15.305 33.375 32.344 1 92.94 197 ALA A O 1
ATOM 1528 N N . THR A 1 198 ? 14.148 35.219 32.156 1 90.94 198 THR A N 1
ATOM 1529 C CA . THR A 1 198 ? 13.359 34.781 31.016 1 90.94 198 THR A CA 1
ATOM 1530 C C . THR A 1 198 ? 14.266 34.562 29.812 1 90.94 198 THR A C 1
ATOM 1532 O O . THR A 1 198 ? 14.117 33.531 29.109 1 90.94 198 THR A O 1
ATOM 1535 N N . ASN A 1 199 ? 15.188 35.469 29.625 1 92.5 199 ASN A N 1
ATOM 1536 C CA . ASN A 1 199 ? 16.094 35.344 28.484 1 92.5 199 ASN A CA 1
ATOM 1537 C C . ASN A 1 199 ? 17.047 34.156 28.672 1 92.5 199 ASN A C 1
ATOM 1539 O O . ASN A 1 199 ? 17.438 33.531 27.703 1 92.5 199 ASN A O 1
ATOM 1543 N N . GLU A 1 200 ? 17.391 33.969 29.906 1 94.38 200 GLU A N 1
ATOM 1544 C CA . GLU A 1 200 ? 18.219 32.781 30.188 1 94.38 200 GLU A CA 1
ATOM 1545 C C . GLU A 1 200 ? 17.484 31.5 29.844 1 94.38 200 GLU A C 1
ATOM 1547 O O . GLU A 1 200 ? 18.062 30.562 29.281 1 94.38 200 GLU A O 1
ATOM 1552 N N . LEU A 1 201 ? 16.25 31.469 30.203 1 93.31 201 LEU A N 1
ATOM 1553 C CA . LEU A 1 201 ? 15.422 30.312 29.859 1 93.31 201 LEU A CA 1
ATOM 1554 C C . LEU A 1 201 ? 15.32 30.141 28.344 1 93.31 201 LEU A C 1
ATOM 1556 O O . LEU A 1 201 ? 15.336 29.016 27.844 1 93.31 201 LEU A O 1
ATOM 1560 N N . GLU A 1 202 ? 15.141 31.188 27.609 1 92.38 202 GLU A N 1
ATOM 1561 C CA . GLU A 1 202 ? 15.047 31.141 26.156 1 92.38 202 GLU A CA 1
ATOM 1562 C C . GLU A 1 202 ? 16.328 30.578 25.547 1 92.38 202 GLU A C 1
ATOM 1564 O O . GLU A 1 202 ? 16.266 29.844 24.547 1 92.38 202 GLU A O 1
ATOM 1569 N N . VAL A 1 203 ? 17.453 31 26.078 1 95.19 203 VAL A N 1
ATOM 1570 C CA . VAL A 1 203 ? 18.734 30.469 25.594 1 95.19 203 VAL A CA 1
ATOM 1571 C C . VAL A 1 203 ? 18.797 28.969 25.844 1 95.19 203 VAL A C 1
ATOM 1573 O O . VAL A 1 203 ? 19.234 28.203 24.969 1 95.19 203 VAL A O 1
ATOM 1576 N N . ILE A 1 204 ? 18.344 28.547 26.984 1 95.88 204 ILE A N 1
ATOM 1577 C CA . ILE A 1 204 ? 18.328 27.125 27.328 1 95.88 204 ILE A CA 1
ATOM 1578 C C . ILE A 1 204 ? 17.438 26.375 26.344 1 95.88 204 ILE A C 1
ATOM 1580 O O . ILE A 1 204 ? 17.812 25.328 25.812 1 95.88 204 ILE A O 1
ATOM 1584 N N . ASN A 1 205 ? 16.234 26.859 26.062 1 94.62 205 ASN A N 1
ATOM 1585 C CA . ASN A 1 205 ? 15.305 26.234 25.125 1 94.62 205 ASN A CA 1
ATOM 1586 C C . ASN A 1 205 ? 15.891 26.172 23.719 1 94.62 205 ASN A C 1
ATOM 1588 O O . ASN A 1 205 ? 15.766 25.156 23.047 1 94.62 205 ASN A O 1
ATOM 1592 N N . ALA A 1 206 ? 16.469 27.281 23.328 1 94.25 206 ALA A N 1
ATOM 1593 C CA . ALA A 1 206 ? 17.078 27.328 22 1 94.25 206 ALA A CA 1
ATOM 1594 C C . ALA A 1 206 ? 18.234 26.344 21.891 1 94.25 206 ALA A C 1
ATOM 1596 O O . ALA A 1 206 ? 18.438 25.703 20.844 1 94.25 206 ALA A O 1
ATOM 1597 N N . SER A 1 207 ? 18.984 26.281 22.953 1 95.62 207 SER A N 1
ATOM 1598 C CA . SER A 1 207 ? 20.094 25.344 22.984 1 95.62 207 SER A CA 1
ATOM 1599 C C . SER A 1 207 ? 19.594 23.906 22.891 1 95.62 207 SER A C 1
ATOM 1601 O O . SER A 1 207 ? 20.172 23.094 22.172 1 95.62 207 SER A O 1
ATOM 1603 N N . ASN A 1 208 ? 18.609 23.578 23.594 1 95.25 208 ASN A N 1
ATOM 1604 C CA . ASN A 1 208 ? 18 22.25 23.531 1 95.25 208 ASN A CA 1
ATOM 1605 C C . ASN A 1 208 ? 17.453 21.938 22.141 1 95.25 208 ASN A C 1
ATOM 1607 O O . ASN A 1 208 ? 17.562 20.812 21.656 1 95.25 208 ASN A O 1
ATOM 1611 N N . ASN A 1 209 ? 16.781 22.859 21.547 1 95.38 209 ASN A N 1
ATOM 1612 C CA . ASN A 1 209 ? 16.266 22.688 20.203 1 95.38 209 ASN A CA 1
ATOM 1613 C C . ASN A 1 209 ? 17.375 22.406 19.203 1 95.38 209 ASN A C 1
ATOM 1615 O O . ASN A 1 209 ? 17.203 21.609 18.281 1 95.38 209 ASN A O 1
ATOM 1619 N N . LEU A 1 210 ? 18.453 23.172 19.359 1 95.38 210 LEU A N 1
ATOM 1620 C CA . LEU A 1 210 ? 19.594 22.938 18.5 1 95.38 210 LEU A CA 1
ATOM 1621 C C . LEU A 1 210 ? 20.125 21.516 18.672 1 95.38 210 LEU A C 1
ATOM 1623 O O . LEU A 1 210 ? 20.422 20.828 17.703 1 95.38 210 LEU A O 1
ATOM 1627 N N . ARG A 1 211 ? 20.203 21.109 19.922 1 96 211 ARG A N 1
ATOM 1628 C CA . ARG A 1 211 ? 20.656 19.75 20.203 1 96 211 ARG A CA 1
ATOM 1629 C C . ARG A 1 211 ? 19.734 18.719 19.562 1 96 211 ARG A C 1
ATOM 1631 O O . ARG A 1 211 ? 20.203 17.734 18.969 1 96 211 ARG A O 1
ATOM 1638 N N . ILE A 1 212 ? 18.453 18.891 19.641 1 96.5 212 ILE A N 1
ATOM 1639 C CA . ILE A 1 212 ? 17.469 17.984 19.047 1 96.5 212 ILE A CA 1
ATOM 1640 C C . ILE A 1 212 ? 17.609 17.984 17.531 1 96.5 212 ILE A C 1
ATOM 1642 O O . ILE A 1 212 ? 17.547 16.922 16.906 1 96.5 212 ILE A O 1
ATOM 1646 N N . ALA A 1 213 ? 17.766 19.156 16.953 1 96.69 213 ALA A N 1
ATOM 1647 C CA . ALA A 1 213 ? 17.953 19.25 15.508 1 96.69 213 ALA A CA 1
ATOM 1648 C C . ALA A 1 213 ? 19.172 18.469 15.055 1 96.69 213 ALA A C 1
ATOM 1650 O O . ALA A 1 213 ? 19.125 17.75 14.062 1 96.69 213 ALA A O 1
ATOM 1651 N N . LYS A 1 214 ? 20.219 18.703 15.844 1 96.06 214 LYS A N 1
ATOM 1652 C CA . LYS A 1 214 ? 21.453 17.969 15.531 1 96.06 214 LYS A CA 1
ATOM 1653 C C . LYS A 1 214 ? 21.25 16.469 15.664 1 96.06 214 LYS A C 1
ATOM 1655 O O . LYS A 1 214 ? 21.75 15.695 14.844 1 96.06 214 LYS A O 1
ATOM 1660 N N . LEU A 1 215 ? 20.562 16.094 16.656 1 95.81 215 LEU A N 1
ATOM 1661 C CA . LEU A 1 215 ? 20.25 14.68 16.875 1 95.81 215 LEU A CA 1
ATOM 1662 C C . LEU A 1 215 ? 19.484 14.102 15.695 1 95.81 215 LEU A C 1
ATOM 1664 O O . LEU A 1 215 ? 19.797 13.016 15.203 1 95.81 215 LEU A O 1
ATOM 1668 N N . ASN A 1 216 ? 18.469 14.75 15.297 1 97.06 216 ASN A N 1
ATOM 1669 C CA . ASN A 1 216 ? 17.641 14.297 14.18 1 97.06 216 ASN A CA 1
ATOM 1670 C C . ASN A 1 216 ? 18.469 14.148 12.898 1 97.06 216 ASN A C 1
ATOM 1672 O O . ASN A 1 216 ? 18.266 13.203 12.133 1 97.06 216 ASN A O 1
ATOM 1676 N N . LEU A 1 217 ? 19.328 15.133 12.672 1 96.56 217 LEU A N 1
ATOM 1677 C CA . LEU A 1 217 ? 20.188 15.055 11.492 1 96.56 217 LEU A CA 1
ATOM 1678 C C . LEU A 1 217 ? 21.125 13.852 11.578 1 96.56 217 LEU A C 1
ATOM 1680 O O . LEU A 1 217 ? 21.25 13.094 10.617 1 96.56 217 LEU A O 1
ATOM 1684 N N . ALA A 1 218 ? 21.688 13.703 12.742 1 95.94 218 ALA A N 1
ATOM 1685 C CA . ALA A 1 218 ? 22.578 12.57 12.945 1 95.94 218 ALA A CA 1
ATOM 1686 C C . ALA A 1 218 ? 21.844 11.25 12.719 1 95.94 218 ALA A C 1
ATOM 1688 O O . ALA A 1 218 ? 22.375 10.336 12.086 1 95.94 218 ALA A O 1
ATOM 1689 N N . GLN A 1 219 ? 20.672 11.156 13.227 1 95.62 219 GLN A N 1
ATOM 1690 C CA . GLN A 1 219 ? 19.859 9.945 13.078 1 95.62 219 GLN A CA 1
ATOM 1691 C C . GLN A 1 219 ? 19.531 9.688 11.609 1 95.62 219 GLN A C 1
ATOM 1693 O O . GLN A 1 219 ? 19.531 8.547 11.156 1 95.62 219 GLN A O 1
ATOM 1698 N N . SER A 1 220 ? 19.203 10.695 10.867 1 96.25 220 SER A N 1
ATOM 1699 C CA . SER A 1 220 ? 18.906 10.547 9.445 1 96.25 220 SER A CA 1
ATOM 1700 C C . SER A 1 220 ? 20.141 10.094 8.664 1 96.25 220 SER A C 1
ATOM 1702 O O . SER A 1 220 ? 20.016 9.414 7.645 1 96.25 220 SER A O 1
ATOM 1704 N N . MET A 1 221 ? 21.328 10.484 9.195 1 94.75 221 MET A N 1
ATOM 1705 C CA . MET A 1 221 ? 22.594 10.086 8.578 1 94.75 221 MET A CA 1
ATOM 1706 C C . MET A 1 221 ? 23.031 8.711 9.078 1 94.75 221 MET A C 1
ATOM 1708 O O . MET A 1 221 ? 24.016 8.156 8.594 1 94.75 221 MET A O 1
ATOM 1712 N N . GLN A 1 222 ? 22.328 8.234 10.078 1 93.69 222 GLN A N 1
ATOM 1713 C CA . GLN A 1 222 ? 22.594 6.934 10.672 1 93.69 222 GLN A CA 1
ATOM 1714 C C . GLN A 1 222 ? 24.016 6.875 11.25 1 93.69 222 GLN A C 1
ATOM 1716 O O . GLN A 1 222 ? 24.75 5.93 10.977 1 93.69 222 GLN A O 1
ATOM 1721 N N . ILE A 1 223 ? 24.406 7.957 11.906 1 92.31 223 ILE A N 1
ATOM 1722 C CA . ILE A 1 223 ? 25.672 8.016 12.625 1 92.31 223 ILE A CA 1
ATOM 1723 C C . ILE A 1 223 ? 25.406 8.242 14.109 1 92.31 223 ILE A C 1
ATOM 1725 O O . ILE A 1 223 ? 24.359 8.789 14.484 1 92.31 223 ILE A O 1
ATOM 1729 N N . PRO A 1 224 ? 26.234 7.766 14.953 1 92.44 224 PRO A N 1
ATOM 1730 C CA . PRO A 1 224 ? 26.062 8.055 16.375 1 92.44 224 PRO A CA 1
ATOM 1731 C C . PRO A 1 224 ? 26.078 9.547 16.688 1 92.44 224 PRO A C 1
ATOM 1733 O O . PRO A 1 224 ? 26.844 10.305 16.062 1 92.44 224 PRO A O 1
ATOM 1736 N N . PHE A 1 225 ? 25.234 9.859 17.594 1 92.19 225 PHE A N 1
ATOM 1737 C CA . PHE A 1 225 ? 25.125 11.273 17.922 1 92.19 225 PHE A CA 1
ATOM 1738 C C . PHE A 1 225 ? 26.312 11.734 18.75 1 92.19 225 PHE A C 1
ATOM 1740 O O . PHE A 1 225 ? 26.734 11.047 19.672 1 92.19 225 PHE A O 1
ATOM 1747 N N . ASP A 1 226 ? 26.938 12.859 18.25 1 89.94 226 ASP A N 1
ATOM 1748 C CA . ASP A 1 226 ? 27.984 13.602 18.953 1 89.94 226 ASP A CA 1
ATOM 1749 C C . ASP A 1 226 ? 27.594 15.062 19.125 1 89.94 226 ASP A C 1
ATOM 1751 O O . ASP A 1 226 ? 27.266 15.75 18.156 1 89.94 226 ASP A O 1
ATOM 1755 N N . SER A 1 227 ? 27.656 15.469 20.344 1 86.31 227 SER A N 1
ATOM 1756 C CA . SER A 1 227 ? 27.234 16.844 20.641 1 86.31 227 SER A CA 1
ATOM 1757 C C . SER A 1 227 ? 28.094 17.859 19.891 1 86.31 227 SER A C 1
ATOM 1759 O O . SER A 1 227 ? 27.688 19.016 19.734 1 86.31 227 SER A O 1
ATOM 1761 N N . ARG A 1 228 ? 29.281 17.297 19.438 1 84.44 228 ARG A N 1
ATOM 1762 C CA . ARG A 1 228 ? 30.188 18.188 18.719 1 84.44 228 ARG A CA 1
ATOM 1763 C C . ARG A 1 228 ? 29.766 18.344 17.266 1 84.44 228 ARG A C 1
ATOM 1765 O O . ARG A 1 228 ? 30.344 19.141 16.531 1 84.44 228 ARG A O 1
ATOM 1772 N N . LEU A 1 229 ? 28.75 17.75 16.859 1 92.5 229 LEU A N 1
ATOM 1773 C CA . LEU A 1 229 ? 28.266 17.844 15.477 1 92.5 229 LEU A CA 1
ATOM 1774 C C . LEU A 1 229 ? 27.828 19.266 15.148 1 92.5 229 LEU A C 1
ATOM 1776 O O . LEU A 1 229 ? 27.125 19.906 15.93 1 92.5 229 LEU A O 1
ATOM 1780 N N . ASP A 1 230 ? 28.406 19.75 14.094 1 91.88 230 ASP A N 1
ATOM 1781 C CA . ASP A 1 230 ? 28.016 21.078 13.633 1 91.88 230 ASP A CA 1
ATOM 1782 C C . ASP A 1 230 ? 28.016 21.141 12.102 1 91.88 230 ASP A C 1
ATOM 1784 O O . ASP A 1 230 ? 28.594 20.281 11.438 1 91.88 230 ASP A O 1
ATOM 1788 N N . VAL A 1 231 ? 27.203 22.016 11.625 1 92.12 231 VAL A N 1
ATOM 1789 C CA . VAL A 1 231 ? 27.078 22.125 10.172 1 92.12 231 VAL A CA 1
ATOM 1790 C C . VAL A 1 231 ? 27.641 23.453 9.703 1 92.12 231 VAL A C 1
ATOM 1792 O O . VAL A 1 231 ? 27.672 24.422 10.461 1 92.12 231 VAL A O 1
ATOM 1795 N N . ILE A 1 232 ? 28.156 23.438 8.523 1 87.56 232 ILE A N 1
ATOM 1796 C CA . ILE A 1 232 ? 28.578 24.672 7.891 1 87.56 232 ILE A CA 1
ATOM 1797 C C . ILE A 1 232 ? 27.359 25.438 7.402 1 87.56 232 ILE A C 1
ATOM 1799 O O . ILE A 1 232 ? 26.547 24.922 6.629 1 87.56 232 ILE A O 1
ATOM 1803 N N . THR A 1 233 ? 27.172 26.609 7.93 1 82.69 233 THR A N 1
ATOM 1804 C CA . THR A 1 233 ? 26.031 27.422 7.52 1 82.69 233 THR A CA 1
ATOM 1805 C C . THR A 1 233 ? 26.281 28.047 6.145 1 82.69 233 THR A C 1
ATOM 1807 O O . THR A 1 233 ? 27.188 28.859 5.984 1 82.69 233 THR A O 1
ATOM 1810 N N . PRO A 1 234 ? 25.547 27.516 5.227 1 75.56 234 PRO A N 1
ATOM 1811 C CA . PRO A 1 234 ? 25.719 28.172 3.926 1 75.56 234 PRO A CA 1
ATOM 1812 C C . PRO A 1 234 ? 25.141 29.594 3.902 1 75.56 234 PRO A C 1
ATOM 1814 O O . PRO A 1 234 ? 24.359 29.953 4.777 1 75.56 234 PRO A O 1
ATOM 1817 N N . ASP A 1 235 ? 25.797 30.469 3.113 1 72.69 235 ASP A N 1
ATOM 1818 C CA . ASP A 1 235 ? 25.219 31.797 2.943 1 72.69 235 ASP A CA 1
ATOM 1819 C C . ASP A 1 235 ? 23.859 31.734 2.271 1 72.69 235 ASP A C 1
ATOM 1821 O O . ASP A 1 235 ? 23.766 31.656 1.044 1 72.69 235 ASP A O 1
ATOM 1825 N N . LEU A 1 236 ? 22.844 31.516 3.082 1 72.81 236 LEU A N 1
ATOM 1826 C CA . LEU A 1 236 ? 21.484 31.359 2.566 1 72.81 236 LEU A CA 1
ATOM 1827 C C . LEU A 1 236 ? 20.797 32.719 2.434 1 72.81 236 LEU A C 1
ATOM 1829 O O . LEU A 1 236 ? 20.047 33.125 3.322 1 72.81 236 LEU A O 1
ATOM 1833 N N . ASP A 1 237 ? 21.219 33.438 1.403 1 76.06 237 ASP A N 1
ATOM 1834 C CA . ASP A 1 237 ? 20.531 34.688 1.116 1 76.06 237 ASP A CA 1
ATOM 1835 C C . ASP A 1 237 ? 19.203 34.438 0.385 1 76.06 237 ASP A C 1
ATOM 1837 O O . ASP A 1 237 ? 19.203 33.938 -0.739 1 76.06 237 ASP A O 1
ATOM 1841 N N . PRO A 1 238 ? 18.125 34.719 1.061 1 77.69 238 PRO A N 1
ATOM 1842 C CA . PRO A 1 238 ? 16.812 34.469 0.466 1 77.69 238 PRO A CA 1
ATOM 1843 C C . PRO A 1 238 ? 16.641 35.125 -0.907 1 77.69 238 PRO A C 1
ATOM 1845 O O . PRO A 1 238 ? 15.844 34.656 -1.722 1 77.69 238 PRO A O 1
ATOM 1848 N N . GLU A 1 239 ? 17.375 36.219 -1.137 1 73.44 239 GLU A N 1
ATOM 1849 C CA . GLU A 1 239 ? 17.266 36.906 -2.412 1 73.44 239 GLU A CA 1
ATOM 1850 C C . GLU A 1 239 ? 17.734 36.031 -3.568 1 73.44 239 GLU A C 1
ATOM 1852 O O . GLU A 1 239 ? 17.344 36.25 -4.719 1 73.44 239 GLU A O 1
ATOM 1857 N N . ASN A 1 240 ? 18.5 35.031 -3.229 1 71.25 240 ASN A N 1
ATOM 1858 C CA . ASN A 1 240 ? 19.047 34.125 -4.242 1 71.25 240 ASN A CA 1
ATOM 1859 C C . ASN A 1 240 ? 18.062 33 -4.566 1 71.25 240 ASN A C 1
ATOM 1861 O O . ASN A 1 240 ? 18.297 32.219 -5.484 1 71.25 240 ASN A O 1
ATOM 1865 N N . TYR A 1 241 ? 17.031 33 -3.814 1 73.12 241 TYR A N 1
ATOM 1866 C CA . TYR A 1 241 ? 16.062 31.922 -3.988 1 73.12 241 TYR A CA 1
ATOM 1867 C C . TYR A 1 241 ? 14.727 32.469 -4.508 1 73.12 241 TYR A C 1
ATOM 1869 O O . TYR A 1 241 ? 13.898 32.938 -3.73 1 73.12 241 TYR A O 1
ATOM 1877 N N . GLY A 1 242 ? 14.688 32.688 -5.844 1 74.12 242 GLY A N 1
ATOM 1878 C CA . GLY A 1 242 ? 13.461 33.188 -6.434 1 74.12 242 GLY A CA 1
ATOM 1879 C C . GLY A 1 242 ? 12.445 32.125 -6.742 1 74.12 242 GLY A C 1
ATOM 1880 O O . GLY A 1 242 ? 12.812 30.953 -6.984 1 74.12 242 GLY A O 1
ATOM 1881 N N . LEU A 1 243 ? 11.172 32.5 -6.504 1 76.5 243 LEU A N 1
ATOM 1882 C CA . LEU A 1 243 ? 10.086 31.594 -6.867 1 76.5 243 LEU A CA 1
ATOM 1883 C C . LEU A 1 243 ? 9.961 31.469 -8.383 1 76.5 243 LEU A C 1
ATOM 1885 O O . LEU A 1 243 ? 10.133 32.469 -9.109 1 76.5 243 LEU A O 1
ATOM 1889 N N . THR A 1 244 ? 9.82 30.281 -8.766 1 76 244 THR A N 1
ATOM 1890 C CA . THR A 1 244 ? 9.609 30.047 -10.195 1 76 244 THR A CA 1
ATOM 1891 C C . THR A 1 244 ? 8.375 30.781 -10.695 1 76 244 THR A C 1
ATOM 1893 O O . THR A 1 244 ? 7.422 30.984 -9.938 1 76 244 THR A O 1
ATOM 1896 N N . GLN A 1 245 ? 8.469 31.25 -11.93 1 75.81 245 GLN A N 1
ATOM 1897 C CA . GLN A 1 245 ? 7.336 31.906 -12.57 1 75.81 245 GLN A CA 1
ATOM 1898 C C . GLN A 1 245 ? 6.387 30.891 -13.188 1 75.81 245 GLN A C 1
ATOM 1900 O O . GLN A 1 245 ? 5.293 31.234 -13.633 1 75.81 245 GLN A O 1
ATOM 1905 N N . LYS A 1 246 ? 6.785 29.656 -13.062 1 82.44 246 LYS A N 1
ATOM 1906 C CA . LYS A 1 246 ? 5.969 28.625 -13.68 1 82.44 246 LYS A CA 1
ATOM 1907 C C . LYS A 1 246 ? 4.754 28.297 -12.812 1 82.44 246 LYS A C 1
ATOM 1909 O O . LYS A 1 246 ? 4.824 28.344 -11.586 1 82.44 246 LYS A O 1
ATOM 1914 N N . GLU A 1 247 ? 3.719 27.969 -13.586 1 83.69 247 GLU A N 1
ATOM 1915 C CA . GLU A 1 247 ? 2.494 27.578 -12.898 1 83.69 247 GLU A CA 1
ATOM 1916 C C . GLU A 1 247 ? 2.551 26.109 -12.461 1 83.69 247 GLU A C 1
ATOM 1918 O O . GLU A 1 247 ? 3.418 25.359 -12.914 1 83.69 247 GLU A O 1
ATOM 1923 N N . VAL A 1 248 ? 1.672 25.812 -11.594 1 86.19 248 VAL A N 1
ATOM 1924 C CA . VAL A 1 248 ? 1.62 24.484 -11 1 86.19 248 VAL A CA 1
ATOM 1925 C C . VAL A 1 248 ? 1.526 23.422 -12.094 1 86.19 248 VAL A C 1
ATOM 1927 O O . VAL A 1 248 ? 2.225 22.406 -12.055 1 86.19 248 VAL A O 1
ATOM 1930 N N . ASP A 1 249 ? 0.717 23.672 -13.156 1 87.88 249 ASP A N 1
ATOM 1931 C CA . ASP A 1 249 ? 0.505 22.703 -14.227 1 87.88 249 ASP A CA 1
ATOM 1932 C C . ASP A 1 249 ? 1.79 22.469 -15.023 1 87.88 249 ASP A C 1
ATOM 1934 O O . ASP A 1 249 ? 2.09 21.344 -15.406 1 87.88 249 ASP A O 1
ATOM 1938 N N . GLU A 1 250 ? 2.488 23.516 -15.211 1 89.5 250 GLU A N 1
ATOM 1939 C CA . GLU A 1 250 ? 3.744 23.406 -15.953 1 89.5 250 GLU A CA 1
ATOM 1940 C C . GLU A 1 250 ? 4.781 22.609 -15.148 1 89.5 250 GLU A C 1
ATOM 1942 O O . GLU A 1 250 ? 5.488 21.766 -15.703 1 89.5 250 GLU A O 1
ATOM 1947 N N . ILE A 1 251 ? 4.824 22.906 -13.898 1 90.81 251 ILE A N 1
ATOM 1948 C CA . ILE A 1 251 ? 5.758 22.203 -13.023 1 90.81 251 ILE A CA 1
ATOM 1949 C C . ILE A 1 251 ? 5.402 20.719 -12.984 1 90.81 251 ILE A C 1
ATOM 1951 O O . ILE A 1 251 ? 6.289 19.859 -13.023 1 90.81 251 ILE A O 1
ATOM 1955 N N . PHE A 1 252 ? 4.133 20.453 -12.969 1 91.62 252 PHE A N 1
ATOM 1956 C CA . PHE A 1 252 ? 3.652 19.078 -12.93 1 91.62 252 PHE A CA 1
ATOM 1957 C C . PHE A 1 252 ? 4.051 18.328 -14.195 1 91.62 252 PHE A C 1
ATOM 1959 O O . PHE A 1 252 ? 4.527 17.203 -14.133 1 91.62 252 PHE A O 1
ATOM 1966 N N . GLU A 1 253 ? 3.898 18.922 -15.281 1 91.44 253 GLU A N 1
ATOM 1967 C CA . GLU A 1 253 ? 4.23 18.281 -16.547 1 91.44 253 GLU A CA 1
ATOM 1968 C C . GLU A 1 253 ? 5.723 17.953 -16.641 1 91.44 253 GLU A C 1
ATOM 1970 O O . GLU A 1 253 ? 6.105 16.891 -17.125 1 91.44 253 GLU A O 1
ATOM 1975 N N . ILE A 1 254 ? 6.473 18.828 -16.141 1 90.88 254 ILE A N 1
ATOM 1976 C CA . ILE A 1 254 ? 7.918 18.609 -16.141 1 90.88 254 ILE A CA 1
ATOM 1977 C C . ILE A 1 254 ? 8.266 17.469 -15.195 1 90.88 254 ILE A C 1
ATOM 1979 O O . ILE A 1 254 ? 9.031 16.578 -15.547 1 90.88 254 ILE A O 1
ATOM 1983 N N . ALA A 1 255 ? 7.688 17.484 -14 1 92.94 255 ALA A N 1
ATOM 1984 C CA . ALA A 1 255 ? 7.965 16.484 -12.969 1 92.94 255 ALA A CA 1
ATOM 1985 C C . ALA A 1 255 ? 7.516 15.094 -13.422 1 92.94 255 ALA A C 1
ATOM 1987 O O . ALA A 1 255 ? 8.148 14.086 -13.094 1 92.94 255 ALA A O 1
ATOM 1988 N N . LEU A 1 256 ? 6.465 15.031 -14.211 1 93.19 256 LEU A N 1
ATOM 1989 C CA . LEU A 1 256 ? 5.926 13.766 -14.703 1 93.19 256 LEU A CA 1
ATOM 1990 C C . LEU A 1 256 ? 6.973 13 -15.5 1 93.19 256 LEU A C 1
ATOM 1992 O O . LEU A 1 256 ? 7.039 11.766 -15.438 1 93.19 256 LEU A O 1
ATOM 1996 N N . ASP A 1 257 ? 7.746 13.734 -16.172 1 90.88 257 ASP A N 1
ATOM 1997 C CA . ASP A 1 257 ? 8.719 13.109 -17.062 1 90.88 257 ASP A CA 1
ATOM 1998 C C . ASP A 1 257 ? 10.016 12.781 -16.328 1 90.88 257 ASP A C 1
ATOM 2000 O O . ASP A 1 257 ? 10.781 11.93 -16.766 1 90.88 257 ASP A O 1
ATOM 2004 N N . MET A 1 258 ? 10.188 13.336 -15.219 1 91.12 258 MET A N 1
ATOM 2005 C CA . MET A 1 258 ? 11.516 13.25 -14.609 1 91.12 258 MET A CA 1
ATOM 2006 C C . MET A 1 258 ? 11.477 12.398 -13.344 1 91.12 258 MET A C 1
ATOM 2008 O O . MET A 1 258 ? 12.484 11.805 -12.969 1 91.12 258 MET A O 1
ATOM 2012 N N . MET A 1 259 ? 10.359 12.328 -12.68 1 94.31 259 MET A N 1
ATOM 2013 C CA . MET A 1 259 ? 10.297 11.68 -11.375 1 94.31 259 MET A CA 1
ATOM 2014 C C . MET A 1 259 ? 10.367 10.164 -11.516 1 94.31 259 MET A C 1
ATOM 2016 O O . MET A 1 259 ? 9.531 9.562 -12.195 1 94.31 259 MET A O 1
ATOM 2020 N N . PRO A 1 260 ? 11.328 9.555 -10.766 1 96.5 260 PRO A N 1
ATOM 2021 C CA . PRO A 1 260 ? 11.523 8.109 -10.906 1 96.5 260 PRO A CA 1
ATOM 2022 C C . PRO A 1 260 ? 10.312 7.301 -10.453 1 96.5 260 PRO A C 1
ATOM 2024 O O . PRO A 1 260 ? 10.055 6.215 -10.977 1 96.5 260 PRO A O 1
ATOM 2027 N N . GLU A 1 261 ? 9.562 7.77 -9.484 1 95.75 261 GLU A N 1
ATOM 2028 C CA . GLU A 1 261 ? 8.398 7.035 -8.992 1 95.75 261 GLU A CA 1
ATOM 2029 C C . GLU A 1 261 ? 7.352 6.859 -10.086 1 95.75 261 GLU A C 1
ATOM 2031 O O . GLU A 1 261 ? 6.641 5.855 -10.117 1 95.75 261 GLU A O 1
ATOM 2036 N N . ILE A 1 262 ? 7.223 7.871 -10.992 1 96.88 262 ILE A N 1
ATOM 2037 C CA . ILE A 1 262 ? 6.273 7.785 -12.094 1 96.88 262 ILE A CA 1
ATOM 2038 C C . ILE A 1 262 ? 6.758 6.754 -13.109 1 96.88 262 ILE A C 1
ATOM 2040 O O . ILE A 1 262 ? 5.973 5.922 -13.578 1 96.88 262 ILE A O 1
ATOM 2044 N N . LYS A 1 263 ? 8.047 6.832 -13.398 1 97.31 263 LYS A N 1
ATOM 2045 C CA . LYS A 1 263 ? 8.609 5.867 -14.336 1 97.31 263 LYS A CA 1
ATOM 2046 C C . LYS A 1 263 ? 8.477 4.441 -13.812 1 97.31 263 LYS A C 1
ATOM 2048 O O . LYS A 1 263 ? 8.141 3.525 -14.562 1 97.31 263 LYS A O 1
ATOM 2053 N N . ALA A 1 264 ? 8.734 4.234 -12.516 1 97.94 264 ALA A N 1
ATOM 2054 C CA . ALA A 1 264 ? 8.586 2.918 -11.898 1 97.94 264 ALA A CA 1
ATOM 2055 C C . ALA A 1 264 ? 7.148 2.418 -12.016 1 97.94 264 ALA A C 1
ATOM 2057 O O . ALA A 1 264 ? 6.918 1.25 -12.344 1 97.94 264 ALA A O 1
ATOM 2058 N N . ALA A 1 265 ? 6.18 3.291 -11.797 1 97.56 265 ALA A N 1
ATOM 2059 C CA . ALA A 1 265 ? 4.77 2.92 -11.867 1 97.56 265 ALA A CA 1
ATOM 2060 C C . ALA A 1 265 ? 4.371 2.559 -13.297 1 97.56 265 ALA A C 1
ATOM 2062 O O . ALA A 1 265 ? 3.611 1.611 -13.516 1 97.56 265 ALA A O 1
ATOM 2063 N N . GLN A 1 266 ? 4.891 3.324 -14.297 1 97.94 266 GLN A N 1
ATOM 2064 C CA . GLN A 1 266 ? 4.613 3.033 -15.695 1 97.94 266 GLN A CA 1
ATOM 2065 C C . GLN A 1 266 ? 5.18 1.674 -16.094 1 97.94 266 GLN A C 1
ATOM 2067 O O . GLN A 1 266 ? 4.523 0.907 -16.812 1 97.94 266 GLN A O 1
ATOM 2072 N N . LEU A 1 267 ? 6.355 1.424 -15.609 1 98.44 267 LEU A N 1
ATOM 2073 C CA . LEU A 1 267 ? 6.977 0.133 -15.875 1 98.44 267 LEU A CA 1
ATOM 2074 C C . LEU A 1 267 ? 6.207 -0.995 -15.203 1 98.44 267 LEU A C 1
ATOM 2076 O O . LEU A 1 267 ? 6.172 -2.119 -15.703 1 98.44 267 LEU A O 1
ATOM 2080 N N . GLY A 1 268 ? 5.586 -0.693 -14.078 1 98.06 268 GLY A N 1
ATOM 2081 C CA . GLY A 1 268 ? 4.711 -1.664 -13.438 1 98.06 268 GLY A CA 1
ATOM 2082 C C . GLY A 1 268 ? 3.562 -2.104 -14.32 1 98.06 268 GLY A C 1
ATOM 2083 O O . GLY A 1 268 ? 3.203 -3.283 -14.344 1 98.06 268 GLY A O 1
ATOM 2084 N N . ILE A 1 269 ? 2.971 -1.174 -15.102 1 98.38 269 ILE A N 1
ATOM 2085 C CA . ILE A 1 269 ? 1.905 -1.488 -16.047 1 98.38 269 ILE A CA 1
ATOM 2086 C C . ILE A 1 269 ? 2.455 -2.361 -17.172 1 98.38 269 ILE A C 1
ATOM 2088 O O . ILE A 1 269 ? 1.831 -3.354 -17.562 1 98.38 269 ILE A O 1
ATOM 2092 N N . GLU A 1 270 ? 3.615 -1.999 -17.656 1 98.56 270 GLU A N 1
ATOM 2093 C CA . GLU A 1 270 ? 4.254 -2.775 -18.719 1 98.56 270 GLU A CA 1
ATOM 2094 C C . GLU A 1 270 ? 4.535 -4.203 -18.266 1 98.56 270 GLU A C 1
ATOM 2096 O O . GLU A 1 270 ? 4.305 -5.156 -19.016 1 98.56 270 GLU A O 1
ATOM 2101 N N . SER A 1 271 ? 5.055 -4.316 -17.031 1 98.62 271 SER A N 1
ATOM 2102 C CA . SER A 1 271 ? 5.301 -5.637 -16.453 1 98.62 271 SER A CA 1
ATOM 2103 C C . SER A 1 271 ? 4.016 -6.457 -16.391 1 98.62 271 SER A C 1
ATOM 2105 O O . SER A 1 271 ? 4.008 -7.633 -16.75 1 98.62 271 SER A O 1
ATOM 2107 N N . ALA A 1 272 ? 2.93 -5.84 -15.938 1 98.5 272 ALA A N 1
ATOM 2108 C CA . ALA A 1 272 ? 1.644 -6.523 -15.844 1 98.5 272 ALA A CA 1
ATOM 2109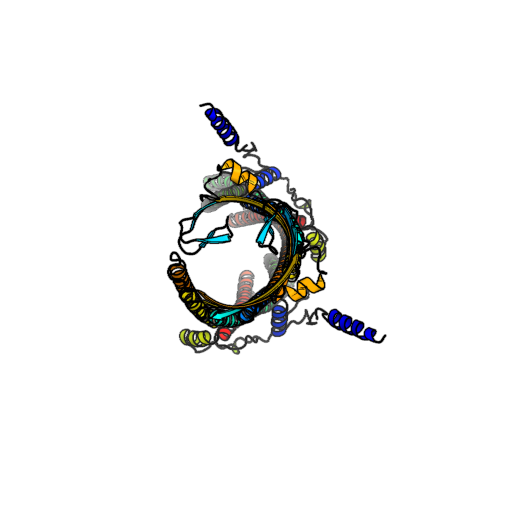 C C . ALA A 1 272 ? 1.128 -6.922 -17.219 1 98.5 272 ALA A C 1
ATOM 2111 O O . ALA A 1 272 ? 0.449 -7.941 -17.375 1 98.5 272 ALA A O 1
ATOM 2112 N N . GLU A 1 273 ? 1.438 -6.113 -18.281 1 98.56 273 GLU A N 1
ATOM 2113 C CA . GLU A 1 273 ? 1.078 -6.461 -19.641 1 98.56 273 GLU A CA 1
ATOM 2114 C C . GLU A 1 273 ? 1.753 -7.758 -20.078 1 98.56 273 GLU A C 1
ATOM 2116 O O . GLU A 1 273 ? 1.131 -8.602 -20.734 1 98.56 273 GLU A O 1
ATOM 2121 N N . PHE A 1 274 ? 2.998 -7.855 -19.672 1 98.56 274 PHE A N 1
ATOM 2122 C CA . PHE A 1 274 ? 3.674 -9.117 -19.938 1 98.56 274 PHE A CA 1
ATOM 2123 C C . PHE A 1 274 ? 3.025 -10.258 -19.156 1 98.56 274 PHE A C 1
ATOM 2125 O O . PHE A 1 274 ? 2.967 -11.391 -19.625 1 98.56 274 PHE A O 1
ATOM 2132 N N . GLY A 1 275 ? 2.555 -9.922 -17.969 1 98.44 275 GLY A N 1
ATOM 2133 C CA . GLY A 1 275 ? 1.81 -10.914 -17.203 1 98.44 275 GLY A CA 1
ATOM 2134 C C . GLY A 1 275 ? 0.594 -11.445 -17.953 1 98.44 275 GLY A C 1
ATOM 2135 O O . GLY A 1 275 ? 0.315 -12.648 -17.922 1 98.44 275 GLY A O 1
ATOM 2136 N N . VAL A 1 276 ? -0.12 -10.594 -18.672 1 98.62 276 VAL A N 1
ATOM 2137 C CA . VAL A 1 276 ? -1.279 -10.984 -19.469 1 98.62 276 VAL A CA 1
ATOM 2138 C C . VAL A 1 276 ? -0.833 -11.859 -20.641 1 98.62 276 VAL A C 1
ATOM 2140 O O . VAL A 1 276 ? -1.46 -12.875 -20.938 1 98.62 276 VAL A O 1
ATOM 2143 N N . LYS A 1 277 ? 0.291 -11.484 -21.25 1 98.62 277 LYS A N 1
ATOM 2144 C CA . LYS A 1 277 ? 0.821 -12.266 -22.359 1 98.62 277 LYS A CA 1
ATOM 2145 C C . LYS A 1 277 ? 1.242 -13.664 -21.906 1 98.62 277 LYS A C 1
ATOM 2147 O O . LYS A 1 277 ? 1.021 -14.648 -22.609 1 98.62 277 LYS A O 1
ATOM 2152 N N . ILE A 1 278 ? 1.853 -13.711 -20.703 1 98.38 278 ILE A N 1
ATOM 2153 C CA . ILE A 1 278 ? 2.26 -14.992 -20.141 1 98.38 278 ILE A CA 1
ATOM 2154 C C . ILE A 1 278 ? 1.029 -15.867 -19.906 1 98.38 278 ILE A C 1
ATOM 2156 O O . ILE A 1 278 ? 1.016 -17.047 -20.266 1 98.38 278 ILE A O 1
ATOM 2160 N N . ALA A 1 279 ? -0.023 -15.273 -19.344 1 97.69 279 ALA A N 1
ATOM 2161 C CA . ALA A 1 279 ? -1.253 -16.016 -19.078 1 97.69 279 ALA A CA 1
ATOM 2162 C C . ALA A 1 279 ? -1.887 -16.516 -20.375 1 97.69 279 ALA A C 1
ATOM 2164 O O . ALA A 1 279 ? -2.396 -17.641 -20.422 1 97.69 279 ALA A O 1
ATOM 2165 N N . LYS A 1 280 ? -1.839 -15.758 -21.453 1 97.81 280 LYS A N 1
ATOM 2166 C CA . LYS A 1 280 ? -2.393 -16.141 -22.75 1 97.81 280 LYS A CA 1
ATOM 2167 C C . LYS A 1 280 ? -1.609 -17.297 -23.359 1 97.81 280 LYS A C 1
ATOM 2169 O O . LYS A 1 280 ? -2.162 -18.094 -24.125 1 97.81 280 LYS A O 1
ATOM 2174 N N . GLY A 1 281 ? -0.338 -17.266 -22.938 1 97.31 281 GLY A N 1
ATOM 2175 C CA . GLY A 1 281 ? 0.492 -18.359 -23.422 1 97.31 281 GLY A CA 1
ATOM 2176 C C . GLY A 1 281 ? 0.013 -19.719 -22.953 1 97.31 281 GLY A C 1
ATOM 2177 O O . GLY A 1 281 ? 0.342 -20.75 -23.562 1 97.31 281 GLY A O 1
ATOM 2178 N N . GLY A 1 282 ? -0.8 -19.812 -21.953 1 95.62 282 GLY A N 1
ATOM 2179 C CA . GLY A 1 282 ? -1.323 -21.062 -21.438 1 95.62 282 GLY A CA 1
ATOM 2180 C C . GLY A 1 282 ? -2.275 -21.766 -22.391 1 95.62 282 GLY A C 1
ATOM 2181 O O . GLY A 1 282 ? -2.514 -22.969 -22.266 1 95.62 282 GLY A O 1
ATOM 2182 N N . PHE A 1 283 ? -2.803 -21.062 -23.484 1 95.88 283 PHE A N 1
ATOM 2183 C CA . PHE A 1 283 ? -3.717 -21.625 -24.469 1 95.88 283 PHE A CA 1
ATOM 2184 C C . PHE A 1 283 ? -2.949 -22.25 -25.641 1 95.88 283 PHE A C 1
ATOM 2186 O O . PHE A 1 283 ? -3.525 -22.969 -26.453 1 95.88 283 PHE A O 1
ATOM 2193 N N . MET A 1 284 ? -1.654 -22 -25.641 1 96.88 284 MET A N 1
ATOM 2194 C CA . MET A 1 284 ? -0.867 -22.422 -26.797 1 96.88 284 MET A CA 1
ATOM 2195 C C . MET A 1 284 ? -0.227 -23.781 -26.547 1 96.88 284 MET A C 1
ATOM 2197 O O . MET A 1 284 ? -0.047 -24.188 -25.391 1 96.88 284 MET A O 1
ATOM 2201 N N . PRO A 1 285 ? 0.13 -24.516 -27.609 1 96.38 285 PRO A N 1
ATOM 2202 C CA . PRO A 1 285 ? 0.828 -25.781 -27.438 1 96.38 285 PRO A CA 1
ATOM 2203 C C . PRO A 1 285 ? 2.234 -25.625 -26.875 1 96.38 285 PRO A C 1
ATOM 2205 O O . PRO A 1 285 ? 2.797 -24.516 -26.922 1 96.38 285 PRO A O 1
ATOM 2208 N N . THR A 1 286 ? 2.701 -26.625 -26.359 1 96.75 286 THR A N 1
ATOM 2209 C CA . THR A 1 286 ? 4.086 -26.688 -25.891 1 96.75 286 THR A CA 1
ATOM 2210 C C . THR A 1 286 ? 4.883 -27.719 -26.688 1 96.75 286 THR A C 1
ATOM 2212 O O . THR A 1 286 ? 4.371 -28.781 -27.016 1 96.75 286 THR A O 1
ATOM 2215 N N . LEU A 1 287 ? 6.07 -27.312 -27.125 1 97.25 287 LEU A N 1
ATOM 2216 C CA . LEU A 1 287 ? 6.996 -28.172 -27.859 1 97.25 287 LEU A CA 1
ATOM 2217 C C . LEU A 1 287 ? 8.281 -28.375 -27.062 1 97.25 287 LEU A C 1
ATOM 2219 O O . LEU A 1 287 ? 8.914 -27.406 -26.625 1 97.25 287 LEU A O 1
ATOM 2223 N N . GLY A 1 288 ? 8.555 -29.594 -26.812 1 97.25 288 GLY A N 1
ATOM 2224 C CA . GLY A 1 288 ? 9.773 -29.938 -26.094 1 97.25 288 GLY A CA 1
ATOM 2225 C C . GLY A 1 288 ? 10.609 -30.984 -26.797 1 97.25 288 GLY A C 1
ATOM 2226 O O . GLY A 1 288 ? 10.102 -31.734 -27.641 1 97.25 288 GLY A O 1
ATOM 2227 N N . VAL A 1 289 ? 11.945 -30.953 -26.469 1 96.81 289 VAL A N 1
ATOM 2228 C CA . VAL A 1 289 ? 12.859 -32 -26.922 1 96.81 289 VAL A CA 1
ATOM 2229 C C . VAL A 1 289 ? 13.5 -32.688 -25.719 1 96.81 289 VAL A C 1
ATOM 2231 O O . VAL A 1 289 ? 13.781 -32.031 -24.703 1 96.81 289 VAL A O 1
ATOM 2234 N N . GLY A 1 290 ? 13.594 -33.969 -25.859 1 96.44 290 GLY A N 1
ATOM 2235 C CA . GLY A 1 290 ? 14.203 -34.75 -24.797 1 96.44 290 GLY A CA 1
ATOM 2236 C C . GLY A 1 290 ? 15.164 -35.812 -25.297 1 96.44 290 GLY A C 1
ATOM 2237 O O . GLY A 1 290 ? 15.008 -36.312 -26.422 1 96.44 290 GLY A O 1
ATOM 2238 N N . ALA A 1 291 ? 16.172 -36.031 -24.562 1 95.5 291 ALA A N 1
ATOM 2239 C CA . ALA A 1 291 ? 17.125 -37.125 -24.781 1 95.5 291 ALA A CA 1
ATOM 2240 C C . ALA A 1 291 ? 17.281 -37.969 -23.516 1 95.5 291 ALA A C 1
ATOM 2242 O O . ALA A 1 291 ? 17.25 -37.438 -22.406 1 95.5 291 ALA A O 1
ATOM 2243 N N . SER A 1 292 ? 17.328 -39.219 -23.766 1 95.5 292 SER A N 1
ATOM 2244 C CA . SER A 1 292 ? 17.516 -40.094 -22.609 1 95.5 292 SER A CA 1
ATOM 2245 C C . SER A 1 292 ? 18.453 -41.25 -22.938 1 95.5 292 SER A C 1
ATOM 2247 O O . SER A 1 292 ? 18.578 -41.656 -24.094 1 95.5 292 SER A O 1
ATOM 2249 N N . ALA A 1 293 ? 19.156 -41.719 -22 1 93.88 293 ALA A N 1
ATOM 2250 C CA . ALA A 1 293 ? 19.984 -42.906 -22.016 1 93.88 293 ALA A CA 1
ATOM 2251 C C . ALA A 1 293 ? 19.594 -43.844 -20.875 1 93.88 293 ALA A C 1
ATOM 2253 O O . ALA A 1 293 ? 19.281 -43.406 -19.766 1 93.88 293 ALA A O 1
ATOM 2254 N N . PHE A 1 294 ? 19.578 -45.062 -21.234 1 93.81 294 PHE A N 1
ATOM 2255 C CA . PHE A 1 294 ? 19.141 -46.062 -20.266 1 93.81 294 PHE A CA 1
ATOM 2256 C C . PHE A 1 294 ? 19.984 -47.344 -20.406 1 93.81 294 PHE A C 1
ATOM 2258 O O . PHE A 1 294 ? 20.344 -47.719 -21.516 1 93.81 294 PHE A O 1
ATOM 2265 N N . SER A 1 295 ? 20.391 -47.969 -19.344 1 91.81 295 SER A N 1
ATOM 2266 C CA . SER A 1 295 ? 20.938 -49.312 -19.312 1 91.81 295 SER A CA 1
ATOM 2267 C C . SER A 1 295 ? 20.484 -50.094 -18.078 1 91.81 295 SER A C 1
ATOM 2269 O O . SER A 1 295 ? 19.984 -49.5 -17.125 1 91.81 295 SER A O 1
ATOM 2271 N N . ASN A 1 296 ? 20.531 -51.438 -18.219 1 90.62 296 ASN A N 1
ATOM 2272 C CA . ASN A 1 296 ? 20.078 -52.188 -17.062 1 90.62 296 ASN A CA 1
ATOM 2273 C C . ASN A 1 296 ? 20.875 -53.5 -16.906 1 90.62 296 ASN A C 1
ATOM 2275 O O . ASN A 1 296 ? 21.516 -53.969 -17.844 1 90.62 296 ASN A O 1
ATOM 2279 N N . TYR A 1 297 ? 20.969 -53.938 -15.688 1 88.5 297 TYR A N 1
ATOM 2280 C CA . TYR A 1 297 ? 21.5 -55.25 -15.273 1 88.5 297 TYR A CA 1
ATOM 2281 C C . TYR A 1 297 ? 20.422 -56.062 -14.586 1 88.5 297 TYR A C 1
ATOM 2283 O O . TYR A 1 297 ? 19.688 -55.562 -13.742 1 88.5 297 TYR A O 1
ATOM 2291 N N . ILE A 1 298 ? 20.234 -57.281 -15.07 1 87.38 298 ILE A N 1
ATOM 2292 C CA . ILE A 1 298 ? 19.312 -58.219 -14.445 1 87.38 298 ILE A CA 1
ATOM 2293 C C . ILE A 1 298 ? 20.094 -59.406 -13.875 1 87.38 298 ILE A C 1
ATOM 2295 O O . ILE A 1 298 ? 20.984 -59.938 -14.539 1 87.38 298 ILE A O 1
ATOM 2299 N N . ASP A 1 299 ? 19.672 -59.781 -12.742 1 83.75 299 ASP A N 1
ATOM 2300 C CA . ASP A 1 299 ? 20.391 -60.875 -12.078 1 83.75 299 ASP A CA 1
ATOM 2301 C C . ASP A 1 299 ? 19.781 -62.25 -12.422 1 83.75 299 ASP A C 1
ATOM 2303 O O . ASP A 1 299 ? 19.312 -62.969 -11.539 1 83.75 299 ASP A O 1
ATOM 2307 N N . GLN A 1 300 ? 19.5 -62.406 -13.641 1 79.25 300 GLN A N 1
ATOM 2308 C CA . GLN A 1 300 ? 18.953 -63.719 -14.047 1 79.25 300 GLN A CA 1
ATOM 2309 C C . GLN A 1 300 ? 19.906 -64.438 -14.984 1 79.25 300 GLN A C 1
ATOM 2311 O O . GLN A 1 300 ? 20.672 -63.812 -15.711 1 79.25 300 GLN A O 1
ATOM 2316 N N . PHE A 1 301 ? 19.828 -65.812 -14.836 1 72 301 PHE A N 1
ATOM 2317 C CA . PHE A 1 301 ? 20.594 -66.688 -15.742 1 72 301 PHE A CA 1
ATOM 2318 C C . PHE A 1 301 ? 19.906 -66.75 -17.094 1 72 301 PHE A C 1
ATOM 2320 O O . PHE A 1 301 ? 18.672 -66.875 -17.156 1 72 301 PHE A O 1
ATOM 2327 N N . PHE A 1 302 ? 20.594 -66.438 -18.109 1 65.81 302 PHE A N 1
ATOM 2328 C CA . PHE A 1 302 ? 20.109 -66.625 -19.469 1 65.81 302 PHE A CA 1
ATOM 2329 C C . PHE A 1 302 ? 20.922 -67.75 -20.156 1 65.81 302 PHE A C 1
ATOM 2331 O O . PHE A 1 302 ? 22.141 -67.562 -20.328 1 65.81 302 PHE A O 1
ATOM 2338 N N . MET A 1 303 ? 20.25 -68.75 -20.609 1 63.84 303 MET A N 1
ATOM 2339 C CA . MET A 1 303 ? 20.859 -69.938 -21.25 1 63.84 303 MET A CA 1
ATOM 2340 C C . MET A 1 303 ? 22.031 -70.438 -20.422 1 63.84 303 MET A C 1
ATOM 2342 O O . MET A 1 303 ? 23.109 -70.688 -20.969 1 63.84 303 MET A O 1
ATOM 2346 N N . GLY A 1 304 ? 21.922 -70.5 -19.141 1 67.75 304 GLY A N 1
ATOM 2347 C CA . GLY A 1 304 ? 22.875 -71.125 -18.25 1 67.75 304 GLY A CA 1
ATOM 2348 C C . GLY A 1 304 ? 23.984 -70.188 -17.812 1 67.75 304 GLY A C 1
ATOM 2349 O O . GLY A 1 304 ? 24.812 -70.562 -16.969 1 67.75 304 GLY A O 1
ATOM 2350 N N . GLU A 1 305 ? 24.125 -69 -18.469 1 71.69 305 GLU A N 1
ATOM 2351 C CA . GLU A 1 305 ? 25.188 -68.062 -18.078 1 71.69 305 GLU A CA 1
ATOM 2352 C C . GLU A 1 305 ? 24.609 -66.75 -17.609 1 71.69 305 GLU A C 1
ATOM 2354 O O . GLU A 1 305 ? 23.547 -66.312 -18.062 1 71.69 305 GLU A O 1
ATOM 2359 N N . ARG A 1 306 ? 25.125 -66.25 -16.484 1 78 306 ARG A N 1
ATOM 2360 C CA . ARG A 1 306 ? 24.844 -64.875 -16.047 1 78 306 ARG A CA 1
ATOM 2361 C C . ARG A 1 306 ? 25.938 -63.938 -16.5 1 78 306 ARG A C 1
ATOM 2363 O O . ARG A 1 306 ? 27.047 -63.938 -15.938 1 78 306 ARG A O 1
ATOM 2370 N N . PRO A 1 307 ? 25.641 -63.219 -17.562 1 78.56 307 PRO A N 1
ATOM 2371 C CA . PRO A 1 307 ? 26.672 -62.281 -18.016 1 78.56 307 PRO A CA 1
ATOM 2372 C C . PRO A 1 307 ? 27.078 -61.281 -16.938 1 78.56 307 PRO A C 1
ATOM 2374 O O . PRO A 1 307 ? 26.281 -60.969 -16.047 1 78.56 307 PRO A O 1
ATOM 2377 N N . GLU A 1 308 ? 28.422 -60.844 -17.016 1 87.56 308 GLU A N 1
ATOM 2378 C CA . GLU A 1 308 ? 28.969 -59.906 -16.047 1 87.56 308 GLU A CA 1
ATOM 2379 C C . GLU A 1 308 ? 28.234 -58.594 -16.078 1 87.56 308 GLU A C 1
ATOM 2381 O O . GLU A 1 308 ? 27.641 -58.219 -17.109 1 87.56 308 GLU A O 1
ATOM 2386 N N . PHE A 1 309 ? 28.312 -57.875 -14.984 1 89 309 PHE A N 1
ATOM 2387 C CA . PHE A 1 309 ? 27.656 -56.594 -14.812 1 89 309 PHE A CA 1
ATOM 2388 C C . PHE A 1 309 ? 28.031 -55.625 -15.938 1 89 309 PHE A C 1
ATOM 2390 O O . PHE A 1 309 ? 27.156 -55.062 -16.609 1 89 309 PHE A O 1
ATOM 2397 N N . THR A 1 310 ? 29.344 -55.5 -16.203 1 90.38 310 THR A N 1
ATOM 2398 C CA . THR A 1 310 ? 29.844 -54.562 -17.188 1 90.38 310 THR A CA 1
ATOM 2399 C C . THR A 1 310 ? 29.391 -54.938 -18.594 1 90.38 310 THR A C 1
ATOM 2401 O O . THR A 1 310 ? 29.078 -54.062 -19.406 1 90.38 310 THR A O 1
ATOM 2404 N N . THR A 1 311 ? 29.328 -56.188 -18.859 1 88.81 311 THR A N 1
ATOM 2405 C CA . THR A 1 311 ? 28.922 -56.688 -20.172 1 88.81 311 THR A CA 1
ATOM 2406 C C . THR A 1 311 ? 27.438 -56.406 -20.406 1 88.81 311 THR A C 1
ATOM 2408 O O . THR A 1 311 ? 27.047 -55.969 -21.5 1 88.81 311 THR A O 1
ATOM 2411 N N . GLN A 1 312 ? 26.656 -56.594 -19.422 1 88.25 312 GLN A N 1
ATOM 2412 C CA . GLN A 1 312 ? 25.234 -56.344 -19.578 1 88.25 312 GLN A CA 1
ATOM 2413 C C . GLN A 1 312 ? 24.922 -54.875 -19.766 1 88.25 312 GLN A C 1
ATOM 2415 O O . GLN A 1 312 ? 24.125 -54.5 -20.609 1 88.25 312 GLN A O 1
ATOM 2420 N N . ILE A 1 313 ? 25.609 -54.062 -18.969 1 89.88 313 ILE A N 1
ATOM 2421 C CA . ILE A 1 313 ? 25.375 -52.625 -19.047 1 89.88 313 ILE A CA 1
ATOM 2422 C C . ILE A 1 313 ? 25.734 -52.125 -20.438 1 89.88 313 ILE A C 1
ATOM 2424 O O . ILE A 1 313 ? 25.047 -51.281 -21 1 89.88 313 ILE A O 1
ATOM 2428 N N . ARG A 1 314 ? 26.828 -52.688 -21 1 88.88 314 ARG A N 1
ATOM 2429 C CA . ARG A 1 314 ? 27.266 -52.281 -22.328 1 88.88 314 ARG A CA 1
ATOM 2430 C C . ARG A 1 314 ? 26.281 -52.781 -23.391 1 88.88 314 ARG A C 1
ATOM 2432 O O . ARG A 1 314 ? 25.906 -52.062 -24.297 1 88.88 314 ARG A O 1
ATOM 2439 N N . ASN A 1 315 ? 25.828 -54 -23.219 1 84.88 315 ASN A N 1
ATOM 2440 C CA . ASN A 1 315 ? 24.969 -54.625 -24.219 1 84.88 315 ASN A CA 1
ATOM 2441 C C . ASN A 1 315 ? 23.562 -54.062 -24.172 1 84.88 315 ASN A C 1
ATOM 2443 O O . ASN A 1 315 ? 22.859 -54 -25.188 1 84.88 315 ASN A O 1
ATOM 2447 N N . ASN A 1 316 ? 23.156 -53.594 -23 1 86.12 316 ASN A N 1
ATOM 2448 C CA . ASN A 1 316 ? 21.781 -53.156 -22.844 1 86.12 316 ASN A CA 1
ATOM 2449 C C . ASN A 1 316 ? 21.641 -51.625 -22.984 1 86.12 316 ASN A C 1
ATOM 2451 O O . ASN A 1 316 ? 20.562 -51.094 -22.766 1 86.12 316 ASN A O 1
ATOM 2455 N N . PHE A 1 317 ? 22.703 -50.969 -23.375 1 89.31 317 PHE A N 1
ATOM 2456 C CA . PHE A 1 317 ? 22.703 -49.531 -23.5 1 89.31 317 PHE A CA 1
ATOM 2457 C C . PHE A 1 317 ? 21.797 -49.062 -24.625 1 89.31 317 PHE A C 1
ATOM 2459 O O . PHE A 1 317 ? 21.906 -49.562 -25.75 1 89.31 317 PHE A O 1
ATOM 2466 N N . SER A 1 318 ? 20.844 -48.25 -24.25 1 89.69 318 SER A N 1
ATOM 2467 C CA . SER A 1 318 ? 19.906 -47.719 -25.234 1 89.69 318 SER A CA 1
ATOM 2468 C C . SER A 1 318 ? 19.781 -46.188 -25.094 1 89.69 318 SER A C 1
ATOM 2470 O O . SER A 1 318 ? 19.828 -45.656 -23.969 1 89.69 318 SER A O 1
ATOM 2472 N N . ASN A 1 319 ? 19.734 -45.469 -26.203 1 91.31 319 ASN A N 1
ATOM 2473 C CA . ASN A 1 319 ? 19.547 -44.031 -26.25 1 91.31 319 ASN A CA 1
ATOM 2474 C C . ASN A 1 319 ? 18.281 -43.656 -27.031 1 91.31 319 ASN A C 1
ATOM 2476 O O . ASN A 1 319 ? 17.844 -44.406 -27.906 1 91.31 319 ASN A O 1
ATOM 2480 N N . SER A 1 320 ? 17.734 -42.594 -26.625 1 93.12 320 SER A N 1
ATOM 2481 C CA . SER A 1 320 ? 16.594 -42.125 -27.391 1 93.12 320 SER A CA 1
ATOM 2482 C C . SER A 1 320 ? 16.562 -40.594 -27.422 1 93.12 320 SER A C 1
ATOM 2484 O O . SER A 1 320 ? 17.109 -39.938 -26.531 1 93.12 320 SER A O 1
ATOM 2486 N N . ALA A 1 321 ? 16.125 -39.969 -28.453 1 94 321 ALA A N 1
ATOM 2487 C CA . ALA A 1 321 ? 15.812 -38.531 -28.625 1 94 321 ALA A CA 1
ATOM 2488 C C . ALA A 1 321 ? 14.406 -38.344 -29.172 1 94 321 ALA A C 1
ATOM 2490 O O . ALA A 1 321 ? 13.977 -39.094 -30.078 1 94 321 ALA A O 1
ATOM 2491 N N . ASN A 1 322 ? 13.734 -37.531 -28.531 1 95.5 322 ASN A N 1
ATOM 2492 C CA . ASN A 1 322 ? 12.344 -37.375 -28.953 1 95.5 322 ASN A CA 1
ATOM 2493 C C . ASN A 1 322 ? 11.914 -35.906 -28.922 1 95.5 322 ASN A C 1
ATOM 2495 O O . ASN A 1 322 ? 12.453 -35.094 -28.141 1 95.5 322 ASN A O 1
ATOM 2499 N N . VAL A 1 323 ? 11.016 -35.469 -29.812 1 96.38 323 VAL A N 1
ATOM 2500 C CA . VAL A 1 323 ? 10.297 -34.219 -29.812 1 96.38 323 VAL A CA 1
ATOM 2501 C C . VAL A 1 323 ? 8.844 -34.438 -29.422 1 96.38 323 VAL A C 1
ATOM 2503 O O . VAL A 1 323 ? 8.188 -35.344 -29.938 1 96.38 323 VAL A O 1
ATOM 2506 N N . GLN A 1 324 ? 8.445 -33.688 -28.438 1 96.94 324 GLN A N 1
ATOM 2507 C CA . GLN A 1 324 ? 7.098 -33.906 -27.938 1 96.94 324 GLN A CA 1
ATOM 2508 C C . GLN A 1 324 ? 6.27 -32.625 -28.047 1 96.94 324 GLN A C 1
ATOM 2510 O O . GLN A 1 324 ? 6.703 -31.547 -27.609 1 96.94 324 GLN A O 1
ATOM 2515 N N . LEU A 1 325 ? 5.059 -32.75 -28.672 1 96.88 325 LEU A N 1
ATOM 2516 C CA . LEU A 1 325 ? 4.09 -31.656 -28.797 1 96.88 325 LEU A CA 1
ATOM 2517 C C . LEU A 1 325 ? 2.875 -31.906 -27.906 1 96.88 325 LEU A C 1
ATOM 2519 O O . LEU A 1 325 ? 2.287 -33 -27.953 1 96.88 325 LEU A O 1
ATOM 2523 N N . SER A 1 326 ? 2.59 -30.969 -27.031 1 96.5 326 SER A N 1
ATOM 2524 C CA . SER A 1 326 ? 1.399 -31.031 -26.188 1 96.5 326 SER A CA 1
ATOM 2525 C C . SER A 1 326 ? 0.468 -29.844 -26.469 1 96.5 326 SER A C 1
ATOM 2527 O O . SER A 1 326 ? 0.899 -28.703 -26.453 1 96.5 326 SER A O 1
ATOM 2529 N N . ILE A 1 327 ? -0.809 -30.125 -26.797 1 96.38 327 ILE A N 1
ATOM 2530 C CA . ILE A 1 327 ? -1.791 -29.094 -27.094 1 96.38 327 ILE A CA 1
ATOM 2531 C C . ILE A 1 327 ? -2.936 -29.156 -26.094 1 96.38 327 ILE A C 1
ATOM 2533 O O . ILE A 1 327 ? -3.777 -30.047 -26.156 1 96.38 327 ILE A O 1
ATOM 2537 N N . PRO A 1 328 ? -2.953 -28.172 -25.234 1 94.62 328 PRO A N 1
ATOM 2538 C CA . PRO A 1 328 ? -4.102 -28.109 -24.328 1 94.62 328 PRO A CA 1
ATOM 2539 C C . PRO A 1 328 ? -5.367 -27.609 -25.016 1 94.62 328 PRO A C 1
ATOM 2541 O O . PRO A 1 328 ? -5.367 -26.516 -25.578 1 94.62 328 PRO A O 1
ATOM 2544 N N . ILE A 1 329 ? -6.434 -28.344 -25.031 1 94.56 329 ILE A N 1
ATOM 2545 C CA . ILE A 1 329 ? -7.676 -27.953 -25.672 1 94.56 329 ILE A CA 1
ATOM 2546 C C . ILE A 1 329 ? -8.672 -27.453 -24.625 1 94.56 329 ILE A C 1
ATOM 2548 O O . ILE A 1 329 ? -9.219 -26.359 -24.766 1 94.56 329 ILE A O 1
ATOM 2552 N N . LEU A 1 330 ? -8.93 -28.266 -23.672 1 94.19 330 LEU A N 1
ATOM 2553 C CA . LEU A 1 330 ? -9.797 -27.922 -22.547 1 94.19 330 LEU A CA 1
ATOM 2554 C C . LEU A 1 330 ? -9.047 -28.047 -21.219 1 94.19 330 LEU A C 1
ATOM 2556 O O . LEU A 1 330 ? -8.641 -29.156 -20.844 1 94.19 330 LEU A O 1
ATOM 2560 N N . SER A 1 331 ? -8.836 -26.922 -20.484 1 93.81 331 SER A N 1
ATOM 2561 C CA . SER A 1 331 ? -8.047 -26.906 -19.266 1 93.81 331 SER A CA 1
ATOM 2562 C C . SER A 1 331 ? -8.906 -26.578 -18.047 1 93.81 331 SER A C 1
ATOM 2564 O O . SER A 1 331 ? -8.484 -25.828 -17.156 1 93.81 331 SER A O 1
ATOM 2566 N N . ASN A 1 332 ? -10.141 -27 -18.078 1 93.31 332 ASN A N 1
ATOM 2567 C CA . ASN A 1 332 ? -11.047 -26.797 -16.953 1 93.31 332 ASN A CA 1
ATOM 2568 C C . ASN A 1 332 ? -11.156 -25.312 -16.578 1 93.31 332 ASN A C 1
ATOM 2570 O O . ASN A 1 332 ? -11.125 -24.969 -15.391 1 93.31 332 ASN A O 1
ATOM 2574 N N . PHE A 1 333 ? -11.086 -24.422 -17.469 1 93.06 333 PHE A N 1
ATOM 2575 C CA . PHE A 1 333 ? -11.242 -22.984 -17.391 1 93.06 333 PHE A CA 1
ATOM 2576 C C . PHE A 1 333 ? -10.078 -22.359 -16.625 1 93.06 333 PHE A C 1
ATOM 2578 O O . PHE A 1 333 ? -10.133 -21.172 -16.266 1 93.06 333 PHE A O 1
ATOM 2585 N N . ARG A 1 334 ? -9.078 -23.078 -16.297 1 93.75 334 ARG A N 1
ATOM 2586 C CA . ARG A 1 334 ? -7.918 -22.562 -15.57 1 93.75 334 ARG A CA 1
ATOM 2587 C C . ARG A 1 334 ? -7.227 -21.469 -16.359 1 93.75 334 ARG A C 1
ATOM 2589 O O . ARG A 1 334 ? -6.891 -20.406 -15.82 1 93.75 334 ARG A O 1
ATOM 2596 N N . ASN A 1 335 ? -7.031 -21.672 -17.719 1 95.06 335 ASN A N 1
ATOM 2597 C CA . ASN A 1 335 ? -6.371 -20.688 -18.547 1 95.06 335 ASN A CA 1
ATOM 2598 C C . ASN A 1 335 ? -7.207 -19.406 -18.672 1 95.06 335 ASN A C 1
ATOM 2600 O O . ASN A 1 335 ? -6.668 -18.297 -18.641 1 95.06 335 ASN A O 1
ATOM 2604 N N . ARG A 1 336 ? -8.5 -19.641 -18.828 1 95.5 336 ARG A N 1
ATOM 2605 C CA . ARG A 1 336 ? -9.398 -18.484 -18.906 1 95.5 336 ARG A CA 1
ATOM 2606 C C . ARG A 1 336 ? -9.344 -17.672 -17.625 1 95.5 336 ARG A C 1
ATOM 2608 O O . ARG A 1 336 ? -9.234 -16.438 -17.656 1 95.5 336 ARG A O 1
ATOM 2615 N N . ALA A 1 337 ? -9.43 -18.312 -16.469 1 95.81 337 ALA A N 1
ATOM 2616 C CA . ALA A 1 337 ? -9.359 -17.641 -15.18 1 95.81 337 ALA A CA 1
ATOM 2617 C C . ALA A 1 337 ? -8.016 -16.938 -15 1 95.81 337 ALA A C 1
ATOM 2619 O O . ALA A 1 337 ? -7.957 -15.82 -14.492 1 95.81 337 ALA A O 1
ATOM 2620 N N . ASN A 1 338 ? -6.949 -17.609 -15.453 1 96.44 338 ASN A N 1
ATOM 2621 C CA . ASN A 1 338 ? -5.617 -17.031 -15.336 1 96.44 338 ASN A CA 1
ATOM 2622 C C . ASN A 1 338 ? -5.488 -15.742 -16.141 1 96.44 338 ASN A C 1
ATOM 2624 O O . ASN A 1 338 ? -4.914 -14.758 -15.672 1 96.44 338 ASN A O 1
ATOM 2628 N N . VAL A 1 339 ? -5.996 -15.719 -17.375 1 97.69 339 VAL A N 1
ATOM 2629 C CA . VAL A 1 339 ? -5.945 -14.523 -18.203 1 97.69 339 VAL A CA 1
ATOM 2630 C C . VAL A 1 339 ? -6.762 -13.406 -17.562 1 97.69 339 VAL A C 1
ATOM 2632 O O . VAL A 1 339 ? -6.32 -12.25 -17.516 1 97.69 339 VAL A O 1
ATOM 2635 N N . GLN A 1 340 ? -7.934 -13.766 -17.047 1 97.44 340 GLN A N 1
ATOM 2636 C CA . GLN A 1 340 ? -8.766 -12.758 -16.406 1 97.44 340 GLN A CA 1
ATOM 2637 C C . GLN A 1 340 ? -8.055 -12.164 -15.18 1 97.44 340 GLN A C 1
ATOM 2639 O O . GLN A 1 340 ? -8.062 -10.953 -14.984 1 97.44 340 GLN A O 1
ATOM 2644 N N . ARG A 1 341 ? -7.453 -12.984 -14.344 1 97.25 341 ARG A N 1
ATOM 2645 C CA . ARG A 1 341 ? -6.715 -12.508 -13.18 1 97.25 341 ARG A CA 1
ATOM 2646 C C . ARG A 1 341 ? -5.555 -11.609 -13.594 1 97.25 341 ARG A C 1
ATOM 2648 O O . ARG A 1 341 ? -5.289 -10.594 -12.953 1 97.25 341 ARG A O 1
ATOM 2655 N N . ALA A 1 342 ? -4.852 -12.016 -14.633 1 97.81 342 ALA A N 1
ATOM 2656 C CA . ALA A 1 342 ? -3.734 -11.211 -15.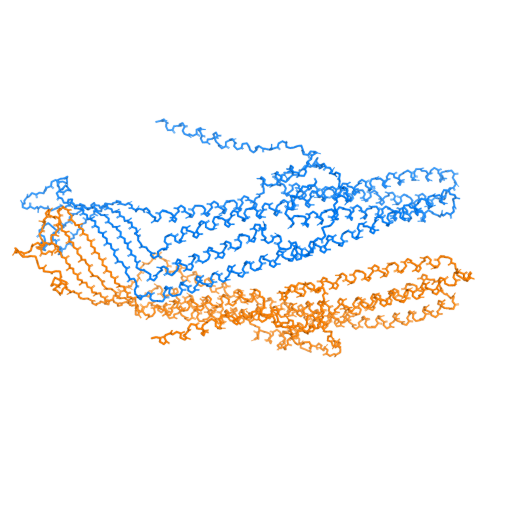125 1 97.81 342 ALA A CA 1
ATOM 2657 C C . ALA A 1 342 ? -4.207 -9.844 -15.594 1 97.81 342 ALA A C 1
ATOM 2659 O O . ALA A 1 342 ? -3.545 -8.828 -15.359 1 97.81 342 ALA A O 1
ATOM 2660 N N . ARG A 1 343 ? -5.352 -9.828 -16.312 1 98.25 343 ARG A N 1
ATOM 2661 C CA . ARG A 1 343 ? -5.914 -8.562 -16.766 1 98.25 343 ARG A CA 1
ATOM 2662 C C . ARG A 1 343 ? -6.285 -7.672 -15.586 1 98.25 343 ARG A C 1
ATOM 2664 O O . ARG A 1 343 ? -6.09 -6.457 -15.633 1 98.25 343 ARG A O 1
ATOM 2671 N N . LEU A 1 344 ? -6.859 -8.297 -14.586 1 97.62 344 LEU A N 1
ATOM 2672 C CA . LEU A 1 344 ? -7.227 -7.543 -13.391 1 97.62 344 LEU A CA 1
ATOM 2673 C C . LEU A 1 344 ? -5.984 -7.027 -12.672 1 97.62 344 LEU A C 1
ATOM 2675 O O . LEU A 1 344 ? -5.992 -5.918 -12.133 1 97.62 344 LEU A O 1
ATOM 2679 N N . GLN A 1 345 ? -4.902 -7.785 -12.688 1 97 345 GLN A N 1
ATOM 2680 C CA . GLN A 1 345 ? -3.643 -7.32 -12.117 1 97 345 GLN A CA 1
ATOM 2681 C C . GLN A 1 345 ? -3.098 -6.125 -12.898 1 97 345 GLN A C 1
ATOM 2683 O O . GLN A 1 345 ? -2.531 -5.199 -12.312 1 97 345 GLN A O 1
ATOM 2688 N N . LYS A 1 346 ? -3.209 -6.156 -14.18 1 98.06 346 LYS A N 1
ATOM 2689 C CA . LYS A 1 346 ? -2.824 -5.008 -14.992 1 98.06 346 LYS A CA 1
ATOM 2690 C C . LYS A 1 346 ? -3.637 -3.771 -14.617 1 98.06 346 LYS A C 1
ATOM 2692 O O . LYS A 1 346 ? -3.084 -2.678 -14.477 1 98.06 346 LYS A O 1
ATOM 2697 N N . ARG A 1 347 ? -4.93 -3.994 -14.43 1 97.5 347 ARG A N 1
ATOM 2698 C CA . ARG A 1 347 ? -5.785 -2.883 -14.023 1 97.5 347 ARG A CA 1
ATOM 2699 C C . ARG A 1 347 ? -5.344 -2.309 -12.68 1 97.5 347 ARG A C 1
ATOM 2701 O O . ARG A 1 347 ? -5.352 -1.092 -12.492 1 97.5 347 ARG A O 1
ATOM 2708 N N . LEU A 1 348 ? -4.988 -3.115 -11.75 1 97 348 LEU A N 1
ATOM 2709 C CA . LEU A 1 348 ? -4.48 -2.656 -10.461 1 97 348 LEU A CA 1
ATOM 2710 C C . LEU A 1 348 ? -3.215 -1.827 -10.641 1 97 348 LEU A C 1
ATOM 2712 O O . LEU A 1 348 ? -3.025 -0.819 -9.953 1 97 348 LEU A O 1
ATOM 2716 N N . SER A 1 349 ? -2.355 -2.264 -11.523 1 97.38 349 SER A N 1
ATOM 2717 C CA . SER A 1 349 ? -1.138 -1.506 -11.797 1 97.38 349 SER A CA 1
ATOM 2718 C C . SER A 1 349 ? -1.458 -0.145 -12.406 1 97.38 349 SER A C 1
ATOM 2720 O O . SER A 1 349 ? -0.784 0.845 -12.117 1 97.38 349 SER A O 1
ATOM 2722 N N . GLU A 1 350 ? -2.475 -0.138 -13.258 1 97.38 350 GLU A N 1
ATOM 2723 C CA . GLU A 1 350 ? -2.922 1.13 -13.828 1 97.38 350 GLU A CA 1
ATOM 2724 C C . GLU A 1 350 ? -3.438 2.07 -12.742 1 97.38 350 GLU A C 1
ATOM 2726 O O . GLU A 1 350 ? -3.139 3.266 -12.758 1 97.38 350 GLU A O 1
ATOM 2731 N N . ILE A 1 351 ? -4.191 1.545 -11.836 1 95.44 351 ILE A N 1
ATOM 2732 C CA . ILE A 1 351 ? -4.707 2.326 -10.711 1 95.44 351 ILE A CA 1
ATOM 2733 C C . ILE A 1 351 ? -3.545 2.848 -9.875 1 95.44 351 ILE A C 1
ATOM 2735 O O . ILE A 1 351 ? -3.535 4.016 -9.469 1 95.44 351 ILE A O 1
ATOM 2739 N N . GLN A 1 352 ? -2.559 2.051 -9.672 1 95.62 352 GLN A N 1
ATOM 2740 C CA . GLN A 1 352 ? -1.388 2.451 -8.898 1 95.62 352 GLN A CA 1
ATOM 2741 C C . GLN A 1 352 ? -0.64 3.59 -9.578 1 95.62 352 GLN A C 1
ATOM 2743 O O . GLN A 1 352 ? -0.166 4.516 -8.922 1 95.62 352 GLN A O 1
ATOM 2748 N N . GLU A 1 353 ? -0.499 3.506 -10.875 1 96.31 353 GLU A N 1
ATOM 2749 C CA . GLU A 1 353 ? 0.146 4.582 -11.625 1 96.31 353 GLU A CA 1
ATOM 2750 C C . GLU A 1 353 ? -0.629 5.891 -11.484 1 96.31 353 GLU A C 1
ATOM 2752 O O . GLU A 1 353 ? -0.038 6.949 -11.266 1 96.31 353 GLU A O 1
ATOM 2757 N N . GLU A 1 354 ? -1.943 5.801 -11.555 1 93.88 354 GLU A N 1
ATOM 2758 C CA . GLU A 1 354 ? -2.779 6.984 -11.383 1 93.88 354 GLU A CA 1
ATOM 2759 C C . GLU A 1 354 ? -2.645 7.562 -9.977 1 93.88 354 GLU A C 1
ATOM 2761 O O . GLU A 1 354 ? -2.594 8.781 -9.805 1 93.88 354 GLU A O 1
ATOM 2766 N N . GLU A 1 355 ? -2.609 6.711 -8.984 1 93.31 355 GLU A N 1
ATOM 2767 C CA . GLU A 1 355 ? -2.408 7.145 -7.605 1 93.31 355 GLU A CA 1
ATOM 2768 C C . GLU A 1 355 ? -1.079 7.879 -7.445 1 93.31 355 GLU A C 1
ATOM 2770 O O . GLU A 1 355 ? -1.008 8.906 -6.77 1 93.31 355 GLU A O 1
ATOM 2775 N N . THR A 1 356 ? -0.061 7.34 -8.047 1 94.75 356 THR A N 1
ATOM 2776 C CA . THR A 1 356 ? 1.264 7.945 -7.977 1 94.75 356 THR A CA 1
ATOM 2777 C C . THR A 1 356 ? 1.27 9.312 -8.648 1 94.75 356 THR A C 1
ATOM 2779 O O . THR A 1 356 ? 1.843 10.266 -8.117 1 94.75 356 THR A O 1
ATOM 2782 N N . ARG A 1 357 ? 0.604 9.438 -9.727 1 93 357 ARG A N 1
ATOM 2783 C CA . ARG A 1 357 ? 0.481 10.703 -10.438 1 93 357 ARG A CA 1
ATOM 2784 C C . ARG A 1 357 ? -0.268 11.734 -9.602 1 93 357 ARG A C 1
ATOM 2786 O O . ARG A 1 357 ? 0.153 12.891 -9.5 1 93 357 ARG A O 1
ATOM 2793 N N . ASN A 1 358 ? -1.363 11.273 -9.07 1 90 358 ASN A N 1
ATOM 2794 C CA . ASN A 1 358 ? -2.162 12.156 -8.234 1 90 358 ASN A CA 1
ATOM 2795 C C . ASN A 1 358 ? -1.377 12.633 -7.012 1 90 358 ASN A C 1
ATOM 2797 O O . ASN A 1 358 ? -1.453 13.805 -6.637 1 90 358 ASN A O 1
ATOM 2801 N N . GLN A 1 359 ? -0.696 11.719 -6.441 1 90.88 359 GLN A N 1
ATOM 2802 C CA . GLN A 1 359 ? 0.112 12.078 -5.285 1 90.88 359 GLN A CA 1
ATOM 2803 C C . GLN A 1 359 ? 1.188 13.094 -5.66 1 90.88 359 GLN A C 1
ATOM 2805 O O . GLN A 1 359 ? 1.427 14.055 -4.926 1 90.88 359 GLN A O 1
ATOM 2810 N N . LEU A 1 360 ? 1.823 12.898 -6.766 1 92.38 360 LEU A N 1
ATOM 2811 C CA . LEU A 1 360 ? 2.82 13.852 -7.246 1 92.38 360 LEU A CA 1
ATOM 2812 C C . LEU A 1 360 ? 2.201 15.227 -7.453 1 92.38 360 LEU A C 1
ATOM 2814 O O . LEU A 1 360 ? 2.775 16.234 -7.039 1 92.38 360 LEU A O 1
ATOM 2818 N N . ARG A 1 361 ? 1.054 15.258 -8.047 1 90.06 361 ARG A N 1
ATOM 2819 C CA . ARG A 1 361 ? 0.36 16.531 -8.266 1 90.06 361 ARG A CA 1
ATOM 2820 C C . ARG A 1 361 ? 0.049 17.219 -6.938 1 90.06 361 ARG A C 1
ATOM 2822 O O . ARG A 1 361 ? 0.271 18.422 -6.789 1 90.06 361 ARG A O 1
ATOM 2829 N N . GLN A 1 362 ? -0.43 16.438 -6.023 1 86.19 362 GLN A N 1
ATOM 2830 C CA . GLN A 1 362 ? -0.744 16.984 -4.703 1 86.19 362 GLN A CA 1
ATOM 2831 C C . GLN A 1 362 ? 0.505 17.531 -4.023 1 86.19 362 GLN A C 1
ATOM 2833 O O . GLN A 1 362 ? 0.467 18.609 -3.424 1 86.19 362 GLN A O 1
ATOM 2838 N N . ASP A 1 363 ? 1.54 16.812 -4.137 1 88.38 363 ASP A N 1
ATOM 2839 C CA . ASP A 1 363 ? 2.799 17.234 -3.533 1 88.38 363 ASP A CA 1
ATOM 2840 C C . ASP A 1 363 ? 3.283 18.547 -4.148 1 88.38 363 ASP A C 1
ATOM 2842 O O . ASP A 1 363 ? 3.707 19.453 -3.428 1 88.38 363 ASP A O 1
ATOM 2846 N N . ILE A 1 364 ? 3.176 18.672 -5.375 1 89.56 364 ILE A N 1
ATOM 2847 C CA . ILE A 1 364 ? 3.645 19.859 -6.09 1 89.56 364 ILE A CA 1
ATOM 2848 C C . ILE A 1 364 ? 2.742 21.047 -5.77 1 89.56 364 ILE A C 1
ATOM 2850 O O . ILE A 1 364 ? 3.227 22.156 -5.508 1 89.56 364 ILE A O 1
ATOM 2854 N N . GLU A 1 365 ? 1.447 20.797 -5.801 1 85 365 GLU A N 1
ATOM 2855 C CA . GLU A 1 365 ? 0.505 21.859 -5.453 1 85 365 GLU A CA 1
ATOM 2856 C C . GLU A 1 365 ? 0.748 22.375 -4.039 1 85 365 GLU A C 1
ATOM 2858 O O . GLU A 1 365 ? 0.739 23.578 -3.801 1 85 365 GLU A O 1
ATOM 2863 N N . SER A 1 366 ? 0.948 21.391 -3.158 1 83.56 366 SER A N 1
ATOM 2864 C CA . SER A 1 366 ? 1.252 21.766 -1.781 1 83.56 366 SER A CA 1
ATOM 2865 C C . SER A 1 366 ? 2.578 22.516 -1.692 1 83.56 366 SER A C 1
ATOM 2867 O O . SER A 1 366 ? 2.678 23.531 -1.008 1 83.56 366 SER A O 1
ATOM 2869 N N . ALA A 1 367 ? 3.562 22.078 -2.398 1 86.5 367 ALA A N 1
ATOM 2870 C CA . ALA A 1 367 ? 4.871 22.719 -2.402 1 86.5 367 ALA A CA 1
ATOM 2871 C C . ALA A 1 367 ? 4.785 24.125 -2.98 1 86.5 367 ALA A C 1
ATOM 2873 O O . ALA A 1 367 ? 5.375 25.062 -2.436 1 86.5 367 ALA A O 1
ATOM 2874 N N . TYR A 1 368 ? 4.039 24.297 -3.979 1 85.44 368 TYR A N 1
ATOM 2875 C CA . TYR A 1 368 ? 3.867 25.594 -4.629 1 85.44 368 TYR A CA 1
ATOM 2876 C C . TYR A 1 368 ? 3.152 26.578 -3.709 1 85.44 368 TYR A C 1
ATOM 2878 O O . TYR A 1 368 ? 3.621 27.703 -3.508 1 85.44 368 TYR A O 1
ATOM 2886 N N . THR A 1 369 ? 2.105 26.125 -3.205 1 78.81 369 THR A N 1
ATOM 2887 C CA . THR A 1 369 ? 1.316 26.969 -2.318 1 78.81 369 THR A CA 1
ATOM 2888 C C . THR A 1 369 ? 2.127 27.375 -1.09 1 78.81 369 THR A C 1
ATOM 2890 O O . THR A 1 369 ? 2.094 28.531 -0.668 1 78.81 369 THR A O 1
ATOM 2893 N N . ASN A 1 370 ? 2.869 26.438 -0.572 1 82 370 ASN A N 1
ATOM 2894 C CA . ASN A 1 370 ? 3.689 26.703 0.602 1 82 370 ASN A CA 1
ATOM 2895 C C . ASN A 1 370 ? 4.836 27.656 0.271 1 82 370 ASN A C 1
ATOM 2897 O O . ASN A 1 370 ? 5.191 28.516 1.082 1 82 370 ASN A O 1
ATOM 2901 N N . ALA A 1 371 ? 5.418 27.516 -0.874 1 85.06 371 ALA A N 1
ATOM 2902 C CA . ALA A 1 371 ? 6.484 28.406 -1.296 1 85.06 371 ALA A CA 1
ATOM 2903 C C . ALA A 1 371 ? 5.969 29.844 -1.45 1 85.06 371 ALA A C 1
ATOM 2905 O O . ALA A 1 371 ? 6.602 30.781 -0.979 1 85.06 371 ALA A O 1
ATOM 2906 N N . TYR A 1 372 ? 4.852 29.922 -1.984 1 81.38 372 TYR A N 1
ATOM 2907 C CA . TYR A 1 372 ? 4.25 31.234 -2.17 1 81.38 372 TYR A CA 1
ATOM 2908 C C . TYR A 1 372 ? 3.904 31.875 -0.828 1 81.38 372 TYR A C 1
ATOM 2910 O O . TYR A 1 372 ? 4.211 33.062 -0.592 1 81.38 372 TYR A O 1
ATOM 2918 N N . ALA A 1 373 ? 3.301 31.125 -0.026 1 78.06 373 ALA A N 1
ATOM 2919 C CA . ALA A 1 373 ? 2.943 31.609 1.304 1 78.06 373 ALA A CA 1
ATOM 2920 C C . ALA A 1 373 ? 4.188 31.984 2.102 1 78.06 373 ALA A C 1
ATOM 2922 O O . ALA A 1 373 ? 4.195 33 2.812 1 78.06 373 ALA A O 1
ATOM 2923 N N . SER A 1 374 ? 5.219 31.234 1.951 1 85.88 374 SER A N 1
ATOM 2924 C CA . SER A 1 374 ? 6.445 31.5 2.699 1 85.88 374 SER A CA 1
ATOM 2925 C C . SER A 1 374 ? 7.145 32.75 2.195 1 85.88 374 SER A C 1
ATOM 2927 O O . SER A 1 374 ? 7.75 33.5 2.979 1 85.88 374 SER A O 1
ATOM 2929 N N . ARG A 1 375 ? 7.055 33.031 0.926 1 84.38 375 ARG A N 1
ATOM 2930 C CA . ARG A 1 375 ? 7.609 34.25 0.374 1 84.38 375 ARG A CA 1
ATOM 2931 C C . ARG A 1 375 ? 6.906 35.469 0.954 1 84.38 375 ARG A C 1
ATOM 2933 O O . ARG A 1 375 ? 7.559 36.438 1.388 1 84.38 375 ARG A O 1
ATOM 2940 N N . GLN A 1 376 ? 5.664 35.406 0.957 1 80 376 GLN A N 1
ATOM 2941 C CA . GLN A 1 376 ? 4.875 36.5 1.496 1 80 376 GLN A CA 1
ATOM 2942 C C . GLN A 1 376 ? 5.164 36.719 2.98 1 80 376 GLN A C 1
ATOM 2944 O O . GLN A 1 376 ? 5.301 37.844 3.441 1 80 376 GLN A O 1
ATOM 2949 N N . SER A 1 377 ? 5.297 35.594 3.654 1 81.5 377 SER A N 1
ATOM 2950 C CA . SER A 1 377 ? 5.598 35.656 5.082 1 81.5 377 SER A CA 1
ATOM 2951 C C . SER A 1 377 ? 6.98 36.25 5.328 1 81.5 377 SER A C 1
ATOM 2953 O O . SER A 1 377 ? 7.164 37.062 6.25 1 81.5 377 SER A O 1
ATOM 2955 N N . TYR A 1 378 ? 7.949 35.938 4.543 1 86.38 378 TYR A N 1
ATOM 2956 C CA . TYR A 1 378 ? 9.305 36.469 4.668 1 86.38 378 TYR A CA 1
ATOM 2957 C C . TYR A 1 378 ? 9.328 38 4.434 1 86.38 378 TYR A C 1
ATOM 2959 O O . TYR A 1 378 ? 9.898 38.75 5.227 1 86.38 378 TYR A O 1
ATOM 2967 N N . GLN A 1 379 ? 8.625 38.375 3.418 1 83.88 379 GLN A N 1
ATOM 2968 C CA . GLN A 1 379 ? 8.57 39.812 3.082 1 83.88 379 GLN A CA 1
ATOM 2969 C C . GLN A 1 379 ? 7.879 40.594 4.184 1 83.88 379 GLN A C 1
ATOM 2971 O O . GLN A 1 379 ? 8.352 41.656 4.574 1 83.88 379 GLN A O 1
ATOM 2976 N N . ALA A 1 380 ? 6.836 40 4.629 1 79.31 380 ALA A N 1
ATOM 2977 C CA . ALA A 1 380 ? 6.105 40.656 5.707 1 79.31 380 ALA A CA 1
ATOM 2978 C C . ALA A 1 380 ? 6.953 40.75 6.973 1 79.31 380 ALA A C 1
ATOM 2980 O O . ALA A 1 380 ? 6.93 41.75 7.684 1 79.31 380 ALA A O 1
ATOM 2981 N N . SER A 1 381 ? 7.703 39.688 7.23 1 85.94 381 SER A N 1
ATOM 2982 C CA . SER A 1 381 ? 8.555 39.656 8.414 1 85.94 381 SER A CA 1
ATOM 2983 C C . SER A 1 381 ? 9.695 40.656 8.312 1 85.94 381 SER A C 1
ATOM 2985 O O . SER A 1 381 ? 10.109 41.219 9.32 1 85.94 381 SER A O 1
ATOM 2987 N N . GLN A 1 382 ? 10.242 40.906 7.148 1 86.38 382 GLN A N 1
ATOM 2988 C CA . GLN A 1 382 ? 11.289 41.906 6.945 1 86.38 382 GLN A CA 1
ATOM 2989 C C . GLN A 1 382 ? 10.781 43.281 7.289 1 86.38 382 GLN A C 1
ATOM 2991 O O . GLN A 1 382 ? 11.461 44.062 7.98 1 86.38 382 GLN A O 1
ATOM 2996 N N . ILE A 1 383 ? 9.602 43.5 6.812 1 82.25 383 ILE A N 1
ATOM 2997 C CA . ILE A 1 383 ? 9 44.812 7.059 1 82.25 383 ILE A CA 1
ATOM 2998 C C . ILE A 1 383 ? 8.727 45 8.555 1 82.25 383 ILE A C 1
ATOM 3000 O O . ILE A 1 383 ? 8.992 46.031 9.125 1 82.25 383 ILE A O 1
ATOM 3004 N N . ARG A 1 384 ? 8.273 43.906 9.117 1 79.94 384 ARG A N 1
ATOM 3005 C CA . ARG A 1 384 ? 7.969 43.938 10.539 1 79.94 384 ARG A CA 1
ATOM 3006 C C . ARG A 1 384 ? 9.227 44.188 11.367 1 79.94 384 ARG A C 1
ATOM 3008 O O . ARG A 1 384 ? 9.211 45.031 12.273 1 79.94 384 ARG A O 1
ATOM 3015 N N . VAL A 1 385 ? 10.328 43.594 11.062 1 88.06 385 VAL A N 1
ATOM 3016 C CA . VAL A 1 385 ? 11.578 43.781 11.797 1 88.06 385 VAL A CA 1
ATOM 3017 C C . VAL A 1 385 ? 12.086 45.188 11.625 1 88.06 385 VAL A C 1
ATOM 3019 O O . VAL A 1 385 ? 12.531 45.812 12.594 1 88.06 385 VAL A O 1
ATOM 3022 N N . ALA A 1 386 ? 12.023 45.75 10.453 1 86.44 386 ALA A N 1
ATOM 3023 C CA . ALA A 1 386 ? 12.484 47.094 10.195 1 86.44 386 ALA A CA 1
ATOM 3024 C C . ALA A 1 386 ? 11.688 48.125 11.016 1 86.44 386 ALA A C 1
ATOM 3026 O O . ALA A 1 386 ? 12.266 49.031 11.594 1 86.44 386 ALA A O 1
ATOM 3027 N N . SER A 1 387 ? 10.422 47.844 11.055 1 80.81 387 SER A N 1
ATOM 3028 C CA . SER A 1 387 ? 9.547 48.75 11.797 1 80.81 387 SER A CA 1
ATOM 3029 C C . SER A 1 387 ? 9.805 48.656 13.297 1 80.81 387 SER A C 1
ATOM 3031 O O . SER A 1 387 ? 9.891 49.688 13.977 1 80.81 387 SER A O 1
ATOM 3033 N N . LEU A 1 388 ? 9.961 47.469 13.758 1 81.81 388 LEU A N 1
ATOM 3034 C CA . LEU A 1 388 ? 10.117 47.25 15.195 1 81.81 388 LEU A CA 1
ATOM 3035 C C . LEU A 1 388 ? 11.531 47.625 15.641 1 81.81 388 LEU A C 1
ATOM 3037 O O . LEU A 1 388 ? 11.742 47.969 16.797 1 81.81 388 LEU A O 1
ATOM 3041 N N . GLU A 1 389 ? 12.477 47.562 14.734 1 88.62 389 GLU A N 1
ATOM 3042 C CA . GLU A 1 389 ? 13.82 48.031 15.016 1 88.62 389 GLU A CA 1
ATOM 3043 C C . GLU A 1 389 ? 13.828 49.531 15.289 1 88.62 389 GLU A C 1
ATOM 3045 O O . GLU A 1 389 ? 14.453 50 16.234 1 88.62 389 GLU A O 1
ATOM 3050 N N . GLU A 1 390 ? 13.102 50.281 14.469 1 85.62 390 GLU A N 1
ATOM 3051 C CA . GLU A 1 390 ? 12.992 51.719 14.648 1 85.62 390 GLU A CA 1
ATOM 3052 C C . GLU A 1 390 ? 12.227 52.062 15.922 1 85.62 390 GLU A C 1
ATOM 3054 O O . GLU A 1 390 ? 12.594 53 16.656 1 85.62 390 GLU A O 1
ATOM 3059 N N . ALA A 1 391 ? 11.203 51.25 16.109 1 79.94 391 ALA A N 1
ATOM 3060 C CA . ALA A 1 391 ? 10.43 51.438 17.328 1 79.94 391 ALA A CA 1
ATOM 3061 C C . ALA A 1 391 ? 11.289 51.219 18.562 1 79.94 391 ALA A C 1
ATOM 3063 O O . ALA A 1 391 ? 11.172 51.938 19.562 1 79.94 391 ALA A O 1
ATOM 3064 N N . PHE A 1 392 ? 12.109 50.25 18.5 1 86.19 392 PHE A N 1
ATOM 3065 C CA . PHE A 1 392 ? 12.992 49.938 19.625 1 86.19 392 PHE A CA 1
ATOM 3066 C C . PHE A 1 392 ? 14.047 51.031 19.797 1 86.19 392 PHE A C 1
ATOM 3068 O O . PHE A 1 392 ? 14.359 51.406 20.922 1 86.19 392 PHE A O 1
ATOM 3075 N N . ARG A 1 393 ? 14.555 51.531 18.719 1 88.75 393 ARG A N 1
ATOM 3076 C CA . ARG A 1 393 ? 15.523 52.625 18.75 1 88.75 393 ARG A CA 1
ATOM 3077 C C . ARG A 1 393 ? 14.945 53.844 19.438 1 88.75 393 ARG A C 1
ATOM 3079 O O . ARG A 1 393 ? 15.586 54.469 20.297 1 88.75 393 ARG A O 1
ATOM 3086 N N . ILE A 1 394 ? 13.766 54.156 19.078 1 85.19 394 ILE A N 1
ATOM 3087 C CA . ILE A 1 394 ? 13.086 55.312 19.641 1 85.19 394 ILE A CA 1
ATOM 3088 C C . ILE A 1 394 ? 12.805 55.062 21.125 1 85.19 394 ILE A C 1
ATOM 3090 O O . ILE A 1 394 ? 13.008 55.969 21.953 1 85.19 394 ILE A O 1
ATOM 3094 N N . ALA A 1 395 ? 12.359 53.812 21.438 1 83.19 395 ALA A N 1
ATOM 3095 C CA . ALA A 1 395 ? 12.062 53.5 22.828 1 83.19 395 ALA A CA 1
ATOM 3096 C C . ALA A 1 395 ? 13.32 53.562 23.688 1 83.19 395 ALA A C 1
ATOM 3098 O O . ALA A 1 395 ? 13.273 54 24.844 1 83.19 395 ALA A O 1
ATOM 3099 N N . GLN A 1 396 ? 14.391 53.219 23.125 1 85.44 396 GLN A N 1
ATOM 3100 C CA . GLN A 1 396 ? 15.664 53.281 23.828 1 85.44 396 GLN A CA 1
ATOM 3101 C C . GLN A 1 396 ? 16.047 54.719 24.125 1 85.44 396 GLN A C 1
ATOM 3103 O O . GLN A 1 396 ? 16.484 55.031 25.234 1 85.44 396 GLN A O 1
ATOM 3108 N N . GLN A 1 397 ? 15.836 55.594 23.188 1 85.94 397 GLN A N 1
ATOM 3109 C CA . GLN A 1 397 ? 16.156 57 23.375 1 85.94 397 GLN A CA 1
ATOM 3110 C C . GLN A 1 397 ? 15.242 57.656 24.406 1 85.94 397 GLN A C 1
ATOM 3112 O O . GLN A 1 397 ? 15.695 58.438 25.25 1 85.94 397 GLN A O 1
ATOM 3117 N N . ARG A 1 398 ? 14.031 57.281 24.375 1 84.62 398 ARG A N 1
ATOM 3118 C CA . ARG A 1 398 ? 13.062 57.844 25.297 1 84.62 398 ARG A CA 1
ATOM 3119 C C . ARG A 1 398 ? 13.297 57.344 26.719 1 84.62 398 ARG A C 1
ATOM 3121 O O . ARG A 1 398 ? 13.094 58.062 27.688 1 84.62 398 ARG A O 1
ATOM 3128 N N . PHE A 1 399 ? 13.695 56.125 26.797 1 81.38 399 PHE A N 1
ATOM 3129 C CA . PHE A 1 399 ? 13.984 55.531 28.109 1 81.38 399 PHE A CA 1
ATOM 3130 C C . PHE A 1 399 ? 15.219 56.188 28.719 1 81.38 399 PHE A C 1
ATOM 3132 O O . PHE A 1 399 ? 15.219 56.531 29.906 1 81.38 399 PHE A O 1
ATOM 3139 N N . ASP A 1 400 ? 16.172 56.469 27.859 1 79.69 400 ASP A N 1
ATOM 3140 C CA . ASP A 1 400 ? 17.406 57.125 28.312 1 79.69 400 ASP A CA 1
ATOM 3141 C C . ASP A 1 400 ? 17.125 58.531 28.781 1 79.69 400 ASP A C 1
ATOM 3143 O O . ASP A 1 400 ? 17.797 59.031 29.688 1 79.69 400 ASP A O 1
ATOM 3147 N N . ALA A 1 401 ? 16.016 59.094 28.219 1 79.44 401 ALA A N 1
ATOM 3148 C CA . ALA A 1 401 ? 15.641 60.469 28.562 1 79.44 401 ALA A CA 1
ATOM 3149 C C . ALA A 1 401 ? 14.664 60.5 29.734 1 79.44 401 ALA A C 1
ATOM 3151 O O . ALA A 1 401 ? 14.289 61.562 30.219 1 79.44 401 ALA A O 1
ATOM 3152 N N . GLY A 1 402 ? 14.258 59.312 30.188 1 76 402 GLY A N 1
ATOM 3153 C CA . GLY A 1 402 ? 13.344 59.188 31.312 1 76 402 GLY A CA 1
ATOM 3154 C C . GLY A 1 402 ? 11.891 59.438 30.922 1 76 402 GLY A C 1
ATOM 3155 O O . GLY A 1 402 ? 11.047 59.688 31.781 1 76 402 GLY A O 1
ATOM 3156 N N . ALA A 1 403 ? 11.688 59.375 29.641 1 79.69 403 ALA A N 1
ATOM 3157 C CA . ALA A 1 403 ? 10.367 59.75 29.125 1 79.69 403 ALA A CA 1
ATOM 3158 C C . ALA A 1 403 ? 9.414 58.531 29.141 1 79.69 403 ALA A C 1
ATOM 3160 O O . ALA A 1 403 ? 8.195 58.719 29.062 1 79.69 403 ALA A O 1
ATOM 3161 N N . ILE A 1 404 ? 9.984 57.312 29.188 1 80.69 404 ILE A N 1
ATOM 3162 C CA . ILE A 1 404 ? 9.133 56.125 29.266 1 80.69 404 ILE A CA 1
ATOM 3163 C C . ILE A 1 404 ? 9.602 55.219 30.406 1 80.69 404 ILE A C 1
ATOM 3165 O O . ILE A 1 404 ? 10.742 55.344 30.859 1 80.69 404 ILE A O 1
ATOM 3169 N N . ASN A 1 405 ? 8.711 54.469 30.859 1 77.06 405 ASN A N 1
ATOM 3170 C CA . ASN A 1 405 ? 9.062 53.562 31.938 1 77.06 405 ASN A CA 1
ATOM 3171 C C . ASN A 1 405 ? 9.695 52.281 31.391 1 77.06 405 ASN A C 1
ATOM 3173 O O . ASN A 1 405 ? 9.789 52.094 30.188 1 77.06 405 ASN A O 1
ATOM 3177 N N . PHE A 1 406 ? 10.164 51.5 32.281 1 74.88 406 PHE A N 1
ATOM 3178 C CA . PHE A 1 406 ? 10.898 50.281 31.906 1 74.88 406 PHE A CA 1
ATOM 3179 C C . PHE A 1 406 ? 9.992 49.281 31.203 1 74.88 406 PHE A C 1
ATOM 3181 O O . PHE A 1 406 ? 10.43 48.562 30.297 1 74.88 406 PHE A O 1
ATOM 3188 N N . ALA A 1 407 ? 8.797 49.25 31.625 1 75.12 407 ALA A N 1
ATOM 3189 C CA . ALA A 1 407 ? 7.855 48.312 31.016 1 75.12 407 ALA A CA 1
ATOM 3190 C C . ALA A 1 407 ? 7.695 48.594 29.516 1 75.12 407 ALA A C 1
ATOM 3192 O O . ALA A 1 407 ? 7.668 47.656 28.703 1 75.12 407 ALA A O 1
ATOM 3193 N N . ASP A 1 408 ? 7.652 49.844 29.234 1 81.25 408 ASP A N 1
ATOM 3194 C CA . ASP A 1 408 ? 7.52 50.25 27.828 1 81.25 408 ASP A CA 1
ATOM 3195 C C . ASP A 1 408 ? 8.781 49.906 27.047 1 81.25 408 ASP A C 1
ATOM 3197 O O . ASP A 1 408 ? 8.703 49.438 25.906 1 81.25 408 ASP A O 1
ATOM 3201 N N . TYR A 1 409 ? 9.852 50.094 27.625 1 80.88 409 TYR A N 1
ATOM 3202 C CA . TYR A 1 409 ? 11.133 49.75 27.031 1 80.88 409 TYR A CA 1
ATOM 3203 C C . TYR A 1 409 ? 11.242 48.25 26.797 1 80.88 409 TYR A C 1
ATOM 3205 O O . TYR A 1 409 ? 11.609 47.812 25.703 1 80.88 409 TYR A O 1
ATOM 3213 N N . GLN A 1 410 ? 10.914 47.594 27.766 1 80.44 410 GLN A N 1
ATOM 3214 C CA . GLN A 1 410 ? 10.984 46.156 27.688 1 80.44 410 GLN A CA 1
ATOM 3215 C C . GLN A 1 410 ? 10.062 45.594 26.609 1 80.44 410 GLN A C 1
ATOM 3217 O O . GLN A 1 410 ? 10.414 44.656 25.906 1 80.44 410 GLN A O 1
ATOM 3222 N N . LEU A 1 411 ? 8.977 46.031 26.531 1 80.88 411 LEU A N 1
ATOM 3223 C CA . LEU A 1 411 ? 8.008 45.625 25.531 1 80.88 411 LEU A CA 1
ATOM 3224 C C . LEU A 1 411 ? 8.547 45.844 24.125 1 80.88 411 LEU A C 1
ATOM 3226 O O . LEU A 1 411 ? 8.438 45 23.25 1 80.88 411 LEU A O 1
ATOM 3230 N N . ALA A 1 412 ? 9.07 47.031 23.938 1 82.06 412 ALA A N 1
ATOM 3231 C CA . ALA A 1 412 ? 9.648 47.344 22.641 1 82.06 412 ALA A CA 1
ATOM 3232 C C . ALA A 1 412 ? 10.797 46.406 22.297 1 82.06 412 ALA A C 1
ATOM 3234 O O . ALA A 1 412 ? 10.922 45.938 21.156 1 82.06 412 ALA A O 1
ATOM 3235 N N . GLN A 1 413 ? 11.586 46.125 23.25 1 83.38 413 GLN A N 1
ATOM 3236 C CA . GLN A 1 413 ? 12.711 45.219 23.078 1 83.38 413 GLN A CA 1
ATOM 3237 C C . GLN A 1 413 ? 12.242 43.812 22.734 1 83.38 413 GLN A C 1
ATOM 3239 O O . GLN A 1 413 ? 12.758 43.188 21.812 1 83.38 413 GLN A O 1
ATOM 3244 N N . ASN A 1 414 ? 11.336 43.344 23.5 1 82.88 414 ASN A N 1
ATOM 3245 C CA . ASN A 1 414 ? 10.805 42 23.281 1 82.88 414 ASN A CA 1
ATOM 3246 C C . ASN A 1 414 ? 10.156 41.875 21.906 1 82.88 414 ASN A C 1
ATOM 3248 O O . ASN A 1 414 ? 10.297 40.844 21.234 1 82.88 414 ASN A O 1
ATOM 3252 N N . ASN A 1 415 ? 9.43 42.906 21.578 1 84 415 ASN A N 1
ATOM 3253 C CA . ASN A 1 415 ? 8.789 42.875 20.266 1 84 415 ASN A CA 1
ATOM 3254 C C . ASN A 1 415 ? 9.82 42.812 19.141 1 84 415 ASN A C 1
ATOM 3256 O O . ASN A 1 415 ? 9.641 42.062 18.172 1 84 415 ASN A O 1
ATOM 3260 N N . TYR A 1 416 ? 10.844 43.562 19.281 1 85.69 416 TYR A N 1
ATOM 3261 C CA . TYR A 1 416 ? 11.906 43.562 18.266 1 85.69 416 TYR A CA 1
ATOM 3262 C C . TYR A 1 416 ? 12.594 42.219 18.203 1 85.69 416 TYR A C 1
ATOM 3264 O O . TYR A 1 416 ? 12.781 41.656 17.125 1 85.69 416 TYR A O 1
ATOM 3272 N N . PHE A 1 417 ? 12.812 41.656 19.297 1 84.62 417 PHE A N 1
ATOM 3273 C CA . PHE A 1 417 ? 13.508 40.375 19.344 1 84.62 417 PHE A CA 1
ATOM 3274 C C . PHE A 1 417 ? 12.625 39.25 18.797 1 84.62 417 PHE A C 1
ATOM 3276 O O . PHE A 1 417 ? 13.109 38.375 18.078 1 84.62 417 PHE A O 1
ATOM 3283 N N . ASN A 1 418 ? 11.422 39.25 19.172 1 86 418 ASN A N 1
ATOM 3284 C CA . ASN A 1 418 ? 10.492 38.25 18.641 1 86 418 ASN A CA 1
ATOM 3285 C C . ASN A 1 418 ? 10.375 38.375 17.109 1 86 418 ASN A C 1
ATOM 3287 O O . ASN A 1 418 ? 10.266 37.344 16.422 1 86 418 ASN A O 1
ATOM 3291 N N . ALA A 1 419 ? 10.344 39.562 16.688 1 85.62 419 ALA A N 1
ATOM 3292 C CA . ALA A 1 419 ? 10.289 39.781 15.25 1 85.62 419 ALA A CA 1
ATOM 3293 C C . ALA A 1 419 ? 11.531 39.25 14.562 1 85.62 419 ALA A C 1
ATOM 3295 O O . ALA A 1 419 ? 11.453 38.688 13.453 1 85.62 419 ALA A O 1
ATOM 3296 N N . GLN A 1 420 ? 12.656 39.438 15.172 1 88 420 GLN A N 1
ATOM 3297 C CA . GLN A 1 420 ? 13.898 38.906 14.625 1 88 420 GLN A CA 1
ATOM 3298 C C . GLN A 1 420 ? 13.852 37.375 14.547 1 88 420 GLN A C 1
ATOM 3300 O O . GLN A 1 420 ? 14.266 36.781 13.547 1 88 420 GLN A O 1
ATOM 3305 N N . ALA A 1 421 ? 13.359 36.812 15.562 1 85.38 421 ALA A N 1
ATOM 3306 C CA . ALA A 1 421 ? 13.227 35.375 15.586 1 85.38 421 ALA A CA 1
ATOM 3307 C C . ALA A 1 421 ? 12.281 34.875 14.492 1 85.38 421 ALA A C 1
ATOM 3309 O O . ALA A 1 421 ? 12.555 33.906 13.812 1 85.38 421 ALA A O 1
ATOM 3310 N N . ASP A 1 422 ? 11.242 35.562 14.375 1 87.38 422 ASP A N 1
ATOM 3311 C CA . ASP A 1 422 ? 10.25 35.219 13.359 1 87.38 422 ASP A CA 1
ATOM 3312 C C . ASP A 1 422 ? 10.828 35.344 11.953 1 87.38 422 ASP A C 1
ATOM 3314 O O . ASP A 1 422 ? 10.508 34.562 11.055 1 87.38 422 ASP A O 1
ATOM 3318 N N . LEU A 1 423 ? 11.57 36.406 11.766 1 87.88 423 LEU A N 1
ATOM 3319 C CA . LEU A 1 423 ? 12.195 36.625 10.469 1 87.88 423 LEU A CA 1
ATOM 3320 C C . LEU A 1 423 ? 13.125 35.469 10.109 1 87.88 423 LEU A C 1
ATOM 3322 O O . LEU A 1 423 ? 13.148 35.031 8.969 1 87.88 423 LEU A O 1
ATOM 3326 N N . VAL A 1 424 ? 13.859 35 11.078 1 87.12 424 VAL A N 1
ATOM 3327 C CA . VAL A 1 424 ? 14.766 33.875 10.859 1 87.12 424 VAL A CA 1
ATOM 3328 C C . VAL A 1 424 ? 13.961 32.656 10.461 1 87.12 424 VAL A C 1
ATOM 3330 O O . VAL A 1 424 ? 14.328 31.938 9.531 1 87.12 424 VAL A O 1
ATOM 3333 N N . THR A 1 425 ? 12.938 32.406 11.133 1 87.31 425 THR A N 1
ATOM 3334 C CA . THR A 1 425 ? 12.055 31.281 10.82 1 87.31 425 THR A CA 1
ATOM 3335 C C . THR A 1 425 ? 11.5 31.406 9.406 1 87.31 425 THR A C 1
ATOM 3337 O O . THR A 1 425 ? 11.531 30.453 8.633 1 87.31 425 THR A O 1
ATOM 3340 N N . ALA A 1 426 ? 10.984 32.562 9.164 1 86.38 426 ALA A N 1
ATOM 3341 C CA . ALA A 1 426 ? 10.406 32.812 7.844 1 86.38 426 ALA A CA 1
ATOM 3342 C C . ALA A 1 426 ? 11.453 32.656 6.75 1 86.38 426 ALA A C 1
ATOM 3344 O O . ALA A 1 426 ? 11.172 32.125 5.68 1 86.38 426 ALA A O 1
ATOM 3345 N N . LYS A 1 427 ? 12.602 33.188 7.016 1 88.25 427 LYS A N 1
ATOM 3346 C CA . LYS A 1 427 ? 13.711 33.125 6.07 1 88.25 427 LYS A CA 1
ATOM 3347 C C . LYS A 1 427 ? 14.039 31.688 5.703 1 88.25 427 LYS A C 1
ATOM 3349 O O . LYS A 1 427 ? 14.055 31.328 4.523 1 88.25 427 LYS A O 1
ATOM 3354 N N . TYR A 1 428 ? 14.258 30.906 6.641 1 86.94 428 TYR A N 1
ATOM 3355 C CA . TYR A 1 428 ? 14.688 29.531 6.406 1 86.94 428 TYR A CA 1
ATOM 3356 C C . TYR A 1 428 ? 13.531 28.672 5.891 1 86.94 428 TYR A C 1
ATOM 3358 O O . TYR A 1 428 ? 13.734 27.766 5.09 1 86.94 428 TYR A O 1
ATOM 3366 N N . THR A 1 429 ? 12.352 28.891 6.332 1 87.12 429 THR A N 1
ATOM 3367 C CA . THR A 1 429 ? 11.188 28.219 5.777 1 87.12 429 THR A CA 1
ATOM 3368 C C . THR A 1 429 ? 11.047 28.516 4.285 1 87.12 429 THR A C 1
ATOM 3370 O O . THR A 1 429 ? 10.797 27.609 3.49 1 87.12 429 THR A O 1
ATOM 3373 N N . TYR A 1 430 ? 11.203 29.781 4.016 1 87.62 430 TYR A N 1
ATOM 3374 C CA . TYR A 1 430 ? 11.117 30.203 2.619 1 87.62 430 TYR A CA 1
ATOM 3375 C C . TYR A 1 430 ? 12.172 29.484 1.774 1 87.62 430 TYR A C 1
ATOM 3377 O O . TYR A 1 430 ? 11.859 28.938 0.72 1 87.62 430 TYR A O 1
ATOM 3385 N N . ILE A 1 431 ? 13.344 29.469 2.225 1 86.5 431 ILE A N 1
ATOM 3386 C CA . ILE A 1 431 ? 14.438 28.859 1.485 1 86.5 431 ILE A CA 1
ATOM 3387 C C . ILE A 1 431 ? 14.148 27.375 1.271 1 86.5 431 ILE A C 1
ATOM 3389 O O . ILE A 1 431 ? 14.312 26.859 0.162 1 86.5 431 ILE A O 1
ATOM 3393 N N . PHE A 1 432 ? 13.742 26.672 2.262 1 85.06 432 PHE A N 1
ATOM 3394 C CA . PHE A 1 432 ? 13.445 25.234 2.162 1 85.06 432 PHE A CA 1
ATOM 3395 C C . PHE A 1 432 ? 12.312 24.984 1.173 1 85.06 432 PHE A C 1
ATOM 3397 O O . PHE A 1 432 ? 12.391 24.078 0.352 1 85.06 432 PHE A O 1
ATOM 3404 N N . ARG A 1 433 ? 11.281 25.797 1.273 1 86.5 433 ARG A N 1
ATOM 3405 C CA . ARG A 1 433 ? 10.117 25.594 0.423 1 86.5 433 ARG A CA 1
ATOM 3406 C C . ARG A 1 433 ? 10.461 25.812 -1.045 1 86.5 433 ARG A C 1
ATOM 3408 O O . ARG A 1 433 ? 9.953 25.109 -1.922 1 86.5 433 ARG A O 1
ATOM 3415 N N . VAL A 1 434 ? 11.242 26.781 -1.231 1 86.69 434 VAL A N 1
ATOM 3416 C CA . VAL A 1 434 ? 11.688 27.062 -2.596 1 86.69 434 VAL A CA 1
ATOM 3417 C C . VAL A 1 434 ? 12.555 25.906 -3.098 1 86.69 434 VAL A C 1
ATOM 3419 O O . VAL A 1 434 ? 12.445 25.5 -4.254 1 86.69 434 VAL A O 1
ATOM 3422 N N . LYS A 1 435 ? 13.367 25.422 -2.25 1 85.5 435 LYS A N 1
ATOM 3423 C CA . LYS A 1 435 ? 14.227 24.297 -2.625 1 85.5 435 LYS A CA 1
ATOM 3424 C C . LYS A 1 435 ? 13.398 23.062 -2.959 1 85.5 435 LYS A C 1
ATOM 3426 O O . LYS A 1 435 ? 13.719 22.328 -3.895 1 85.5 435 LYS A O 1
ATOM 3431 N N . VAL A 1 436 ? 12.43 22.797 -2.223 1 86.44 436 VAL A N 1
ATOM 3432 C CA . VAL A 1 436 ? 11.539 21.656 -2.477 1 86.44 436 VAL A CA 1
ATOM 3433 C C . VAL A 1 436 ? 10.883 21.828 -3.846 1 86.44 436 VAL A C 1
ATOM 3435 O O . VAL A 1 436 ? 10.789 20.859 -4.613 1 86.44 436 VAL A O 1
ATOM 3438 N N . LEU A 1 437 ? 10.438 23 -4.09 1 87.19 437 LEU A N 1
ATOM 3439 C CA . LEU A 1 437 ? 9.805 23.281 -5.379 1 87.19 437 LEU A CA 1
ATOM 3440 C C . LEU A 1 437 ? 10.805 23.094 -6.52 1 87.19 437 LEU A C 1
ATOM 3442 O O . LEU A 1 437 ? 10.461 22.562 -7.574 1 87.19 437 LEU A O 1
ATOM 3446 N N . ASP A 1 438 ? 12 23.531 -6.273 1 85.88 438 ASP A N 1
ATOM 3447 C CA . ASP A 1 438 ? 13.07 23.375 -7.258 1 85.88 438 ASP A CA 1
ATOM 3448 C C . ASP A 1 438 ? 13.344 21.906 -7.555 1 85.88 438 ASP A C 1
ATOM 3450 O O . ASP A 1 438 ? 13.703 21.547 -8.68 1 85.88 438 ASP A O 1
ATOM 3454 N N . PHE A 1 439 ? 13.234 21.125 -6.613 1 86.69 439 PHE A N 1
ATOM 3455 C CA . PHE A 1 439 ? 13.414 19.672 -6.766 1 86.69 439 PHE A CA 1
ATOM 3456 C C . PHE A 1 439 ? 12.461 19.125 -7.82 1 86.69 439 PHE A C 1
ATOM 3458 O O . PHE A 1 439 ? 12.867 18.328 -8.672 1 86.69 439 PHE A O 1
ATOM 3465 N N . TYR A 1 440 ? 11.242 19.641 -7.812 1 87.88 440 TYR A N 1
ATOM 3466 C CA . TYR A 1 440 ? 10.242 19.125 -8.75 1 87.88 440 TYR A CA 1
ATOM 3467 C C . TYR A 1 440 ? 10.477 19.688 -10.148 1 87.88 440 TYR A C 1
ATOM 3469 O O . TYR A 1 440 ? 9.922 19.172 -11.125 1 87.88 440 TYR A O 1
ATOM 3477 N N . LEU A 1 441 ? 11.281 20.703 -10.219 1 86.56 441 LEU A N 1
ATOM 3478 C CA . LEU A 1 441 ? 11.625 21.297 -11.508 1 86.56 441 LEU A CA 1
ATOM 3479 C C . LEU A 1 441 ? 12.867 20.625 -12.094 1 86.56 441 LEU A C 1
ATOM 3481 O O . LEU A 1 441 ? 13.273 20.938 -13.219 1 86.56 441 LEU A O 1
ATOM 3485 N N . GLY A 1 442 ? 13.453 19.703 -11.375 1 81.25 442 GLY A N 1
ATOM 3486 C CA . GLY A 1 442 ? 14.586 18.938 -11.883 1 81.25 442 GLY A CA 1
ATOM 3487 C C . GLY A 1 442 ? 15.93 19.547 -11.516 1 81.25 442 GLY A C 1
ATOM 3488 O O . GLY A 1 442 ? 16.969 19.094 -11.984 1 81.25 442 GLY A O 1
ATOM 3489 N N . ASN A 1 443 ? 15.844 20.516 -10.758 1 78.06 443 ASN A N 1
ATOM 3490 C CA . ASN A 1 443 ? 17.094 21.156 -10.352 1 78.06 443 ASN A CA 1
ATOM 3491 C C . ASN A 1 443 ? 17.766 20.391 -9.211 1 78.06 443 ASN A C 1
ATOM 3493 O O . ASN A 1 443 ? 17.078 19.828 -8.352 1 78.06 443 ASN A O 1
ATOM 3497 N N . PRO A 1 444 ? 19.094 20.25 -9.383 1 71.38 444 PRO A N 1
ATOM 3498 C CA . PRO A 1 444 ? 19.781 19.516 -8.328 1 71.38 444 PRO A CA 1
ATOM 3499 C C . PRO A 1 444 ? 19.578 20.125 -6.941 1 71.38 444 PRO A C 1
ATOM 3501 O O . PRO A 1 444 ? 19.406 21.344 -6.824 1 71.38 444 PRO A O 1
ATOM 3504 N N . LEU A 1 445 ? 19.344 19.266 -5.941 1 67.12 445 LEU A N 1
ATOM 3505 C CA . LEU A 1 445 ? 19.172 19.703 -4.559 1 67.12 445 LEU A CA 1
ATOM 3506 C C . LEU A 1 445 ? 20.484 20.203 -3.975 1 67.12 445 LEU A C 1
ATOM 3508 O O . LEU A 1 445 ? 21.234 19.453 -3.365 1 67.12 445 LEU A O 1
ATOM 3512 N N . LYS A 1 446 ? 21.078 21.312 -4.504 1 66.44 446 LYS A N 1
ATOM 3513 C CA . LYS A 1 446 ? 22.281 21.953 -3.973 1 66.44 446 LYS A CA 1
ATOM 3514 C C . LYS A 1 446 ? 21.938 23.25 -3.238 1 66.44 446 LYS A C 1
ATOM 3516 O O . LYS A 1 446 ? 20.953 23.922 -3.586 1 66.44 446 LYS A O 1
ATOM 3521 N N . LEU A 1 447 ? 22.438 23.406 -2.029 1 68.12 447 LEU A N 1
ATOM 3522 C CA . LEU A 1 447 ? 22.281 24.672 -1.312 1 68.12 447 LEU A CA 1
ATOM 3523 C C . LEU A 1 447 ? 23.375 25.656 -1.701 1 68.12 447 LEU A C 1
ATOM 3525 O O . LEU A 1 447 ? 24.484 25.25 -2.025 1 68.12 447 LEU A O 1
ATOM 3529 N N . MET B 1 1 ? -17.781 -9.383 -50.312 1 25 1 MET B N 1
ATOM 3530 C CA . MET B 1 1 ? -17.453 -7.965 -50.312 1 25 1 MET B CA 1
ATOM 3531 C C . MET B 1 1 ? -17.922 -7.297 -49 1 25 1 MET B C 1
ATOM 3533 O O . MET B 1 1 ? -17.516 -6.18 -48.688 1 25 1 MET B O 1
ATOM 3537 N N . LYS B 1 2 ? -19.078 -7.766 -48.562 1 31.58 2 LYS B N 1
ATOM 3538 C CA . LYS B 1 2 ? -19.922 -6.945 -47.719 1 31.58 2 LYS B CA 1
ATOM 3539 C C . LYS B 1 2 ? -19.375 -6.863 -46.281 1 31.58 2 LYS B C 1
ATOM 3541 O O . LYS B 1 2 ? -20.078 -6.461 -45.344 1 31.58 2 LYS B O 1
ATOM 3546 N N . TYR B 1 3 ? -18.25 -7.555 -46.062 1 37.44 3 TYR B N 1
ATOM 3547 C CA . TYR B 1 3 ? -17.703 -7.77 -44.75 1 37.44 3 TYR B CA 1
ATOM 3548 C C . TYR B 1 3 ? -17.266 -6.453 -44.125 1 37.44 3 TYR B C 1
ATOM 3550 O O . TYR B 1 3 ? -16.609 -6.445 -43.062 1 37.44 3 TYR B O 1
ATOM 3558 N N . ASN B 1 4 ? -17.5 -5.305 -44.969 1 39.5 4 ASN B N 1
ATOM 3559 C CA . ASN B 1 4 ? -16.797 -4.055 -44.688 1 39.5 4 ASN B CA 1
ATOM 3560 C C . ASN B 1 4 ? -17.422 -3.324 -43.5 1 39.5 4 ASN B C 1
ATOM 3562 O O . ASN B 1 4 ? -16.984 -2.236 -43.125 1 39.5 4 ASN B O 1
ATOM 3566 N N . TYR B 1 5 ? -18.734 -3.709 -43.281 1 42.34 5 TYR B N 1
ATOM 3567 C CA . TYR B 1 5 ? -19.453 -2.707 -42.5 1 42.34 5 TYR B CA 1
ATOM 3568 C C . TYR B 1 5 ? -19.141 -2.828 -41.031 1 42.34 5 TYR B C 1
ATOM 3570 O O . TYR B 1 5 ? -19.656 -2.064 -40.219 1 42.34 5 TYR B O 1
ATOM 3578 N N . ILE B 1 6 ? -18.516 -4.023 -40.594 1 45.91 6 ILE B N 1
ATOM 3579 C CA . ILE B 1 6 ? -18.453 -4.246 -39.156 1 45.91 6 ILE B CA 1
ATOM 3580 C C . ILE B 1 6 ? -17.375 -3.35 -38.562 1 45.91 6 ILE B C 1
ATOM 3582 O O . ILE B 1 6 ? -17.312 -3.205 -37.344 1 45.91 6 ILE B O 1
ATOM 3586 N N . LEU B 1 7 ? -16.484 -2.838 -39.469 1 45.72 7 LEU B N 1
ATOM 3587 C CA . LEU B 1 7 ? -15.328 -2.133 -38.906 1 45.72 7 LEU B CA 1
ATOM 3588 C C . LEU B 1 7 ? -15.734 -0.779 -38.344 1 45.72 7 LEU B C 1
ATOM 3590 O O . LEU B 1 7 ? -15.258 -0.381 -37.281 1 45.72 7 LEU B O 1
ATOM 3594 N N . PRO B 1 8 ? -16.656 -0.088 -39.125 1 47.38 8 PRO B N 1
ATOM 3595 C CA . PRO B 1 8 ? -16.906 1.259 -38.625 1 47.38 8 PRO B CA 1
ATOM 3596 C C . PRO B 1 8 ? -17.656 1.251 -37.281 1 47.38 8 PRO B C 1
ATOM 3598 O O . PRO B 1 8 ? -17.562 2.205 -36.5 1 47.38 8 PRO B O 1
ATOM 3601 N N . PHE B 1 9 ? -18.453 0.155 -37.031 1 46 9 PHE B N 1
ATOM 3602 C CA . PHE B 1 9 ? -19.266 0.212 -35.812 1 46 9 PHE B CA 1
ATOM 3603 C C . PHE B 1 9 ? -18.391 0.045 -34.562 1 46 9 PHE B C 1
ATOM 3605 O O . PHE B 1 9 ? -18.672 0.65 -33.531 1 46 9 PHE B O 1
ATOM 3612 N N . LEU B 1 10 ? -17.297 -0.757 -34.688 1 41.66 10 LEU B N 1
ATOM 3613 C CA . LEU B 1 10 ? -16.453 -0.937 -33.5 1 41.66 10 LEU B CA 1
ATOM 3614 C C . LEU B 1 10 ? -15.672 0.336 -33.219 1 41.66 10 LEU B C 1
ATOM 3616 O O . LEU B 1 10 ? -15.414 0.646 -32.031 1 41.66 10 LEU B O 1
ATOM 3620 N N . ILE B 1 11 ? -15.297 1.101 -34.25 1 43.72 11 ILE B N 1
ATOM 3621 C CA . ILE B 1 11 ? -14.547 2.32 -33.969 1 43.72 11 ILE B CA 1
ATOM 3622 C C . ILE B 1 11 ? -15.453 3.326 -33.25 1 43.72 11 ILE B C 1
ATOM 3624 O O . ILE B 1 11 ? -14.984 4.125 -32.438 1 43.72 11 ILE B O 1
ATOM 3628 N N . ALA B 1 12 ? -16.797 3.289 -33.531 1 41.41 12 ALA B N 1
ATOM 3629 C CA . ALA B 1 12 ? -17.672 4.266 -32.906 1 41.41 12 ALA B CA 1
ATOM 3630 C C . ALA B 1 12 ? -17.812 3.992 -31.422 1 41.41 12 ALA B C 1
ATOM 3632 O O . ALA B 1 12 ? -17.922 4.922 -30.609 1 41.41 12 ALA B O 1
ATOM 3633 N N . ILE B 1 13 ? -17.828 2.697 -31 1 41.72 13 ILE B N 1
ATOM 3634 C CA . ILE B 1 13 ? -18 2.438 -29.562 1 41.72 13 ILE B CA 1
ATOM 3635 C C . ILE B 1 13 ? -16.734 2.846 -28.812 1 41.72 13 ILE B C 1
ATOM 3637 O O . ILE B 1 13 ? -16.797 3.258 -27.656 1 41.72 13 ILE B O 1
ATOM 3641 N N . LEU B 1 14 ? -15.531 2.609 -29.359 1 40.53 14 LEU B N 1
ATOM 3642 C CA . LEU B 1 14 ? -14.328 2.953 -28.625 1 40.53 14 LEU B CA 1
ATOM 3643 C C . LEU B 1 14 ? -14.203 4.465 -28.453 1 40.53 14 LEU B C 1
ATOM 3645 O O . LEU B 1 14 ? -13.516 4.941 -27.547 1 40.53 14 LEU B O 1
ATOM 3649 N N . LEU B 1 15 ? -14.633 5.227 -29.453 1 39.66 15 LEU B N 1
ATOM 3650 C CA . LEU B 1 15 ? -14.453 6.668 -29.312 1 39.66 15 LEU B CA 1
ATOM 3651 C C . LEU B 1 15 ? -15.359 7.223 -28.219 1 39.66 15 LEU B C 1
ATOM 3653 O O . LEU B 1 15 ? -15.25 8.391 -27.844 1 39.66 15 LEU B O 1
ATOM 3657 N N . SER B 1 16 ? -16.469 6.52 -27.984 1 36.84 16 SER B N 1
ATOM 3658 C CA . SER B 1 16 ? -17.344 7.219 -27.062 1 36.84 16 SER B CA 1
ATOM 3659 C C . SER B 1 16 ? -16.859 7.09 -25.625 1 36.84 16 SER B C 1
ATOM 3661 O O . SER B 1 16 ? -17.625 7.27 -24.672 1 36.84 16 SER B O 1
ATOM 3663 N N . SER B 1 17 ? -15.883 6.297 -25.359 1 37.72 17 SER B N 1
ATOM 3664 C CA . SER B 1 17 ? -15.516 6.504 -23.953 1 37.72 17 SER B CA 1
ATOM 3665 C C . SER B 1 17 ? -15.047 7.938 -23.719 1 37.72 17 SER B C 1
ATOM 3667 O O . SER B 1 17 ? -13.852 8.227 -23.828 1 37.72 17 SER B O 1
ATOM 3669 N N . SER B 1 18 ? -15.609 8.875 -24.422 1 35.56 18 SER B N 1
ATOM 3670 C CA . SER B 1 18 ? -15.414 10.203 -23.844 1 35.56 18 SER B CA 1
ATOM 3671 C C . SER B 1 18 ? -15.445 10.164 -22.328 1 35.56 18 SER B C 1
ATOM 3673 O O . SER B 1 18 ? -16.391 9.625 -21.734 1 35.56 18 SER B O 1
ATOM 3675 N N . LEU B 1 19 ? -14.344 9.977 -21.625 1 36.41 19 LEU B N 1
ATOM 3676 C CA . LEU B 1 19 ? -14.328 10.5 -20.266 1 36.41 19 LEU B CA 1
ATOM 3677 C C . LEU B 1 19 ? -15.352 11.625 -20.109 1 36.41 19 LEU B C 1
ATOM 3679 O O . LEU B 1 19 ? -15.195 12.695 -20.703 1 36.41 19 LEU B O 1
ATOM 3683 N N . ARG B 1 20 ? -16.672 11.352 -20.297 1 35.72 20 ARG B N 1
ATOM 3684 C CA . ARG B 1 20 ? -17.672 12.297 -19.812 1 35.72 20 ARG B CA 1
ATOM 3685 C C . ARG B 1 20 ? -17.141 13.07 -18.594 1 35.72 20 ARG B C 1
ATOM 3687 O O . ARG B 1 20 ? -17.125 12.539 -17.484 1 35.72 20 ARG B O 1
ATOM 3694 N N . ALA B 1 21 ? -16.156 13.852 -18.609 1 42.34 21 ALA B N 1
ATOM 3695 C CA . ALA B 1 21 ? -16.094 14.984 -17.688 1 42.34 21 ALA B CA 1
ATOM 3696 C C . ALA B 1 21 ? -17.484 15.477 -17.312 1 42.34 21 ALA B C 1
ATOM 3698 O O . ALA B 1 21 ? -18.219 16.016 -18.172 1 42.34 21 ALA B O 1
ATOM 3699 N N . GLN B 1 22 ? -18.297 14.766 -16.688 1 48.12 22 GLN B N 1
ATOM 3700 C CA . GLN B 1 22 ? -19.531 15.352 -16.188 1 48.12 22 GLN B CA 1
ATOM 3701 C C . GLN B 1 22 ? -19.375 16.859 -15.977 1 48.12 22 GLN B C 1
ATOM 3703 O O . GLN B 1 22 ? -18.5 17.297 -15.242 1 48.12 22 GLN B O 1
ATOM 3708 N N . ASP B 1 23 ? -19.719 17.641 -16.875 1 58.28 23 ASP B N 1
ATOM 3709 C CA . ASP B 1 23 ? -19.781 19.094 -16.922 1 58.28 23 ASP B CA 1
ATOM 3710 C C . ASP B 1 23 ? -20.406 19.672 -15.648 1 58.28 23 ASP B C 1
ATOM 3712 O O . ASP B 1 23 ? -21.625 19.75 -15.539 1 58.28 23 ASP B O 1
ATOM 3716 N N . PHE B 1 24 ? -19.938 19.219 -14.672 1 68.62 24 PHE B N 1
ATOM 3717 C CA . PHE B 1 24 ? -20.469 19.938 -13.523 1 68.62 24 PHE B CA 1
ATOM 3718 C C . PHE B 1 24 ? -19.844 21.312 -13.406 1 68.62 24 PHE B C 1
ATOM 3720 O O . PHE B 1 24 ? -18.766 21.562 -13.953 1 68.62 24 PHE B O 1
ATOM 3727 N N . ASN B 1 25 ? -20.797 22.156 -13.094 1 76.69 25 ASN B N 1
ATOM 3728 C CA . ASN B 1 25 ? -20.359 23.531 -12.859 1 76.69 25 ASN B CA 1
ATOM 3729 C C . ASN B 1 25 ? -19.375 23.609 -11.688 1 76.69 25 ASN B C 1
ATOM 3731 O O . ASN B 1 25 ? -19.781 23.484 -10.531 1 76.69 25 ASN B O 1
ATOM 3735 N N . LEU B 1 26 ? -18.156 23.75 -11.961 1 83.94 26 LEU B N 1
ATOM 3736 C CA . LEU B 1 26 ? -17.094 23.797 -10.977 1 83.94 26 LEU B CA 1
ATOM 3737 C C . LEU B 1 26 ? -17.297 24.969 -10.016 1 83.94 26 LEU B C 1
ATOM 3739 O O . LEU B 1 26 ? -16.812 24.938 -8.883 1 83.94 26 LEU B O 1
ATOM 3743 N N . GLN B 1 27 ? -18.062 25.953 -10.508 1 84.69 27 GLN B N 1
ATOM 3744 C CA . GLN B 1 27 ? -18.219 27.156 -9.695 1 84.69 27 GLN B CA 1
ATOM 3745 C C . GLN B 1 27 ? -19.438 27.062 -8.781 1 84.69 27 GLN B C 1
ATOM 3747 O O . GLN B 1 27 ? -19.625 27.906 -7.906 1 84.69 27 GLN B O 1
ATOM 3752 N N . ALA B 1 28 ? -20.219 26.062 -8.992 1 87.25 28 ALA B N 1
ATOM 3753 C CA . ALA B 1 28 ? -21.406 25.844 -8.156 1 87.25 28 ALA B CA 1
ATOM 3754 C C . ALA B 1 28 ? -21.625 24.359 -7.914 1 87.25 28 ALA B C 1
ATOM 3756 O O . ALA B 1 28 ? -22.625 23.797 -8.391 1 87.25 28 ALA B O 1
ATOM 3757 N N . LEU B 1 29 ? -20.797 23.797 -7.207 1 90.38 29 LEU B N 1
ATOM 3758 C CA . LEU B 1 29 ? -20.844 22.359 -6.949 1 90.38 29 LEU B CA 1
ATOM 3759 C C . LEU B 1 29 ? -21.781 22.047 -5.789 1 90.38 29 LEU B C 1
ATOM 3761 O O . LEU B 1 29 ? -21.656 22.609 -4.703 1 90.38 29 LEU B O 1
ATOM 3765 N N . ASP B 1 30 ? -22.812 21.281 -6.086 1 90.06 30 ASP B N 1
ATOM 3766 C CA . ASP B 1 30 ? -23.656 20.812 -4.984 1 90.06 30 ASP B CA 1
ATOM 3767 C C . ASP B 1 30 ? -23.078 19.562 -4.348 1 90.06 30 ASP B C 1
ATOM 3769 O O . ASP B 1 30 ? -22.203 18.906 -4.918 1 90.06 30 ASP B O 1
ATOM 3773 N N . LEU B 1 31 ? -23.578 19.234 -3.199 1 90 31 LEU B N 1
ATOM 3774 C CA . LEU B 1 31 ? -23.047 18.125 -2.424 1 90 31 LEU B CA 1
ATOM 3775 C C . LEU B 1 31 ? -23.203 16.812 -3.172 1 90 31 LEU B C 1
ATOM 3777 O O . LEU B 1 31 ? -22.281 16.016 -3.254 1 90 31 LEU B O 1
ATOM 3781 N N . GLN B 1 32 ? -24.375 16.578 -3.723 1 89.75 32 GLN B N 1
ATOM 3782 C CA . GLN B 1 32 ? -24.656 15.32 -4.41 1 89.75 32 GLN B CA 1
ATOM 3783 C C . GLN B 1 32 ? -23.734 15.141 -5.613 1 89.75 32 GLN B C 1
ATOM 3785 O O . GLN B 1 32 ? -23.203 14.047 -5.848 1 89.75 32 GLN B O 1
ATOM 3790 N N . THR B 1 33 ? -23.562 16.219 -6.309 1 92.19 33 THR B N 1
ATOM 3791 C CA . THR B 1 33 ? -22.672 16.156 -7.461 1 92.19 33 THR B CA 1
ATOM 3792 C C . THR B 1 33 ? -21.234 15.852 -7.023 1 92.19 33 THR B C 1
ATOM 3794 O O . THR B 1 33 ? -20.547 15.062 -7.668 1 92.19 33 THR B O 1
ATOM 3797 N N . ALA B 1 34 ? -20.828 16.453 -5.922 1 94.06 34 ALA B N 1
ATOM 3798 C CA . ALA B 1 34 ? -19.484 16.203 -5.406 1 94.06 34 ALA B CA 1
ATOM 3799 C C . ALA B 1 34 ? -19.312 14.734 -5.027 1 94.06 34 ALA B C 1
ATOM 3801 O O . ALA B 1 34 ? -18.281 14.133 -5.332 1 94.06 34 ALA B O 1
ATOM 3802 N N . ILE B 1 35 ? -20.344 14.203 -4.48 1 93.81 35 ILE B N 1
ATOM 3803 C CA . ILE B 1 35 ? -20.297 12.805 -4.066 1 93.81 35 ILE B CA 1
ATOM 3804 C C . ILE B 1 35 ? -20.234 11.906 -5.297 1 93.81 35 ILE B C 1
ATOM 3806 O O . ILE B 1 35 ? -19.406 10.992 -5.359 1 93.81 35 ILE B O 1
ATOM 3810 N N . ASP B 1 36 ? -21.047 12.188 -6.285 1 94.12 36 ASP B N 1
ATOM 3811 C CA . ASP B 1 36 ? -21.109 11.359 -7.48 1 94.12 36 ASP B CA 1
ATOM 3812 C C . ASP B 1 36 ? -19.781 11.383 -8.242 1 94.12 36 ASP B C 1
ATOM 3814 O O . ASP B 1 36 ? -19.297 10.336 -8.68 1 94.12 36 ASP B O 1
ATOM 3818 N N . VAL B 1 37 ? -19.234 12.508 -8.344 1 94.06 37 VAL B N 1
ATOM 3819 C CA . VAL B 1 37 ? -17.953 12.648 -9.039 1 94.06 37 VAL B CA 1
ATOM 3820 C C . VAL B 1 37 ? -16.859 11.906 -8.273 1 94.06 37 VAL B C 1
ATOM 3822 O O . VAL B 1 37 ? -16.031 11.227 -8.875 1 94.06 37 VAL B O 1
ATOM 3825 N N . ALA B 1 38 ? -16.844 12.047 -6.93 1 94.94 38 ALA B N 1
ATOM 3826 C CA . ALA B 1 38 ? -15.859 11.359 -6.105 1 94.94 38 ALA B CA 1
ATOM 3827 C C . ALA B 1 38 ? -15.977 9.844 -6.25 1 94.94 38 ALA B C 1
ATOM 3829 O O . ALA B 1 38 ? -14.969 9.141 -6.371 1 94.94 38 ALA B O 1
ATOM 3830 N N . LEU B 1 39 ? -17.234 9.398 -6.293 1 95.19 39 LEU B N 1
ATOM 3831 C CA . LEU B 1 39 ? -17.453 7.961 -6.406 1 95.19 39 LEU B CA 1
ATOM 3832 C C . LEU B 1 39 ? -17.031 7.449 -7.777 1 95.19 39 LEU B C 1
ATOM 3834 O O . LEU B 1 39 ? -16.531 6.328 -7.898 1 95.19 39 LEU B O 1
ATOM 3838 N N . GLU B 1 40 ? -17.172 8.203 -8.719 1 92.81 40 GLU B N 1
ATOM 3839 C CA . GLU B 1 40 ? -16.812 7.805 -10.078 1 92.81 40 GLU B CA 1
ATOM 3840 C C . GLU B 1 40 ? -15.297 7.773 -10.273 1 92.81 40 GLU B C 1
ATOM 3842 O O . GLU B 1 40 ? -14.773 6.891 -10.953 1 92.81 40 GLU B O 1
ATOM 3847 N N . ASN B 1 41 ? -14.648 8.648 -9.594 1 91.62 41 ASN B N 1
ATOM 3848 C CA . ASN B 1 41 ? -13.227 8.836 -9.883 1 91.62 41 ASN B CA 1
ATOM 3849 C C . ASN B 1 41 ? -12.352 8.203 -8.805 1 91.62 41 ASN B C 1
ATOM 3851 O O . ASN B 1 41 ? -11.141 8.078 -8.984 1 91.62 41 ASN B O 1
ATOM 3855 N N . ASN B 1 42 ? -12.945 7.824 -7.707 1 93.94 42 ASN B N 1
ATOM 3856 C CA . ASN B 1 42 ? -12.141 7.391 -6.57 1 93.94 42 ASN B CA 1
ATOM 3857 C C . ASN B 1 42 ? -11.391 6.098 -6.879 1 93.94 42 ASN B C 1
ATOM 3859 O O . ASN B 1 42 ? -12.008 5.102 -7.266 1 93.94 42 ASN B O 1
ATOM 3863 N N . LEU B 1 43 ? -10.094 6.148 -6.707 1 93.69 43 LEU B N 1
ATOM 3864 C CA . LEU B 1 43 ? -9.242 5.031 -7.082 1 93.69 43 LEU B CA 1
ATOM 3865 C C . LEU B 1 43 ? -9.359 3.893 -6.074 1 93.69 43 LEU B C 1
ATOM 3867 O O . LEU B 1 43 ? -9.188 2.725 -6.43 1 93.69 43 LEU B O 1
ATOM 3871 N N . ASN B 1 44 ? -9.609 4.203 -4.832 1 93.88 44 ASN B N 1
ATOM 3872 C CA . ASN B 1 44 ? -9.836 3.16 -3.838 1 93.88 44 ASN B CA 1
ATOM 3873 C C . ASN B 1 44 ? -11.086 2.344 -4.152 1 93.88 44 ASN B C 1
ATOM 3875 O O . ASN B 1 44 ? -11.117 1.135 -3.91 1 93.88 44 ASN B O 1
ATOM 3879 N N . LEU B 1 45 ? -12.133 3.051 -4.621 1 95.88 45 LEU B N 1
ATOM 3880 C CA . LEU B 1 45 ? -13.336 2.338 -5.035 1 95.88 45 LEU B CA 1
ATOM 3881 C C . LEU B 1 45 ? -13.047 1.437 -6.23 1 95.88 45 LEU B C 1
ATOM 3883 O O . LEU B 1 45 ? -13.484 0.285 -6.266 1 95.88 45 LEU B O 1
ATOM 3887 N N . GLN B 1 46 ? -12.312 1.97 -7.184 1 95.62 46 GLN B N 1
ATOM 3888 C CA . GLN B 1 46 ? -11.938 1.167 -8.344 1 95.62 46 GLN B CA 1
ATOM 3889 C C . GLN B 1 46 ? -11.148 -0.069 -7.922 1 95.62 46 GLN B C 1
ATOM 3891 O O . GLN B 1 46 ? -11.367 -1.162 -8.445 1 95.62 46 GLN B O 1
ATOM 3896 N N . ARG B 1 47 ? -10.258 0.115 -6.988 1 96.5 47 ARG B N 1
ATOM 3897 C CA . ARG B 1 47 ? -9.484 -1.012 -6.469 1 96.5 47 ARG B CA 1
ATOM 3898 C C . ARG B 1 47 ? -10.398 -2.057 -5.84 1 96.5 47 ARG B C 1
ATOM 3900 O O . ARG B 1 47 ? -10.211 -3.258 -6.047 1 96.5 47 ARG B O 1
ATOM 3907 N N . SER B 1 48 ? -11.336 -1.613 -5.059 1 96.38 48 SER B N 1
ATOM 3908 C CA . SER B 1 48 ? -12.289 -2.527 -4.434 1 96.38 48 SER B CA 1
ATOM 3909 C C . SER B 1 48 ? -13.094 -3.291 -5.48 1 96.38 48 SER B C 1
ATOM 3911 O O . SER B 1 48 ? -13.344 -4.488 -5.324 1 96.38 48 SER B O 1
ATOM 3913 N N . GLN B 1 49 ? -13.445 -2.621 -6.523 1 97.12 49 GLN B N 1
ATOM 3914 C CA . GLN B 1 49 ? -14.188 -3.248 -7.613 1 97.12 49 GLN B CA 1
ATOM 3915 C C . GLN B 1 49 ? -13.32 -4.273 -8.344 1 97.12 49 GLN B C 1
ATOM 3917 O O . GLN B 1 49 ? -13.812 -5.324 -8.766 1 97.12 49 GLN B O 1
ATOM 3922 N N . VAL B 1 50 ? -12.062 -3.957 -8.516 1 97 50 VAL B N 1
ATOM 3923 C CA . VAL B 1 50 ? -11.141 -4.902 -9.148 1 97 50 VAL B CA 1
ATOM 3924 C C . VAL B 1 50 ? -10.984 -6.137 -8.258 1 97 50 VAL B C 1
ATOM 3926 O O . VAL B 1 50 ? -10.914 -7.262 -8.758 1 97 50 VAL B O 1
ATOM 3929 N N . ASN B 1 51 ? -10.938 -5.953 -6.957 1 96.25 51 ASN B N 1
ATOM 3930 C CA . ASN B 1 51 ? -10.859 -7.078 -6.031 1 96.25 51 ASN B CA 1
ATOM 3931 C C . ASN B 1 51 ? -12.102 -7.969 -6.129 1 96.25 51 ASN B C 1
ATOM 3933 O O . ASN B 1 51 ? -11.992 -9.195 -6.074 1 96.25 51 ASN B O 1
ATOM 3937 N N . LEU B 1 52 ? -13.305 -7.352 -6.273 1 97.5 52 LEU B N 1
ATOM 3938 C CA . LEU B 1 52 ? -14.531 -8.102 -6.516 1 97.5 52 LEU B CA 1
ATOM 3939 C C . LEU B 1 52 ? -14.43 -8.906 -7.809 1 97.5 52 LEU B C 1
ATOM 3941 O O . LEU B 1 52 ? -14.758 -10.094 -7.828 1 97.5 52 LEU B O 1
ATOM 3945 N N . ALA B 1 53 ? -13.906 -8.289 -8.852 1 97.06 53 ALA B N 1
ATOM 3946 C CA . ALA B 1 53 ? -13.742 -8.969 -10.141 1 97.06 53 ALA B CA 1
ATOM 3947 C C . ALA B 1 53 ? -12.758 -10.125 -10.031 1 97.06 53 ALA B C 1
ATOM 3949 O O . ALA B 1 53 ? -12.914 -11.148 -10.703 1 97.06 53 ALA B O 1
ATOM 3950 N N . THR B 1 54 ? -11.766 -9.945 -9.188 1 97.31 54 THR B N 1
ATOM 3951 C CA . THR B 1 54 ? -10.797 -11.016 -8.969 1 97.31 54 THR B CA 1
ATOM 3952 C C . THR B 1 54 ? -11.461 -12.234 -8.336 1 97.31 54 THR B C 1
ATOM 3954 O O . THR B 1 54 ? -11.18 -13.367 -8.719 1 97.31 54 THR B O 1
ATOM 3957 N N . GLN B 1 55 ? -12.352 -12 -7.383 1 97.31 55 GLN B N 1
ATOM 3958 C CA . GLN B 1 55 ? -13.102 -13.109 -6.785 1 97.31 55 GLN B CA 1
ATOM 3959 C C . GLN B 1 55 ? -13.984 -13.789 -7.82 1 97.31 55 GLN B C 1
ATOM 3961 O O . GLN B 1 55 ? -14.125 -15.016 -7.812 1 97.31 55 GLN B O 1
ATOM 3966 N N . GLU B 1 56 ? -14.547 -13.023 -8.695 1 97.31 56 GLU B N 1
ATOM 3967 C CA . GLU B 1 56 ? -15.375 -13.578 -9.758 1 97.31 56 GLU B CA 1
ATOM 3968 C C . GLU B 1 56 ? -14.547 -14.438 -10.711 1 97.31 56 GLU B C 1
ATOM 3970 O O . GLU B 1 56 ? -15 -15.484 -11.172 1 97.31 56 GLU B O 1
ATOM 3975 N N . ALA B 1 57 ? -13.344 -13.953 -10.984 1 96.25 57 ALA B N 1
ATOM 3976 C CA . ALA B 1 57 ? -12.438 -14.742 -11.805 1 96.25 57 ALA B CA 1
ATOM 3977 C C . ALA B 1 57 ? -12.078 -16.062 -11.109 1 96.25 57 ALA B C 1
ATOM 3979 O O . ALA B 1 57 ? -11.992 -17.109 -11.758 1 96.25 57 ALA B O 1
ATOM 3980 N N . ASN B 1 58 ? -11.914 -16.062 -9.812 1 96.31 58 ASN B N 1
ATOM 3981 C CA . ASN B 1 58 ? -11.625 -17.266 -9.047 1 96.31 58 ASN B CA 1
ATOM 3982 C C . ASN B 1 58 ? -12.773 -18.266 -9.133 1 96.31 58 ASN B C 1
ATOM 3984 O O . ASN B 1 58 ? -12.539 -19.484 -9.195 1 96.31 58 ASN B O 1
ATOM 3988 N N . LEU B 1 59 ? -14.023 -17.781 -9.133 1 97.06 59 LEU B N 1
ATOM 3989 C CA . LEU B 1 59 ? -15.188 -18.641 -9.242 1 97.06 59 LEU B CA 1
ATOM 3990 C C . LEU B 1 59 ? -15.195 -19.391 -10.57 1 97.06 59 LEU B C 1
ATOM 3992 O O . LEU B 1 59 ? -15.531 -20.562 -10.625 1 97.06 59 LEU B O 1
ATOM 3996 N N . ILE B 1 60 ? -14.766 -18.688 -11.625 1 95.44 60 ILE B N 1
ATOM 3997 C CA . ILE B 1 60 ? -14.688 -19.328 -12.938 1 95.44 60 ILE B CA 1
ATOM 3998 C C . ILE B 1 60 ? -13.727 -20.516 -12.891 1 95.44 60 ILE B C 1
ATOM 4000 O O . ILE B 1 60 ? -14.047 -21.594 -13.367 1 95.44 60 ILE B O 1
ATOM 4004 N N . GLY B 1 61 ? -12.562 -20.297 -12.203 1 94.75 61 GLY B N 1
ATOM 4005 C CA . GLY B 1 61 ? -11.602 -21.375 -12.062 1 94.75 61 GLY B CA 1
ATOM 4006 C C . GLY B 1 61 ? -12.117 -22.531 -11.242 1 94.75 61 GLY B C 1
ATOM 4007 O O . GLY B 1 61 ? -11.945 -23.703 -11.625 1 94.75 61 GLY B O 1
ATOM 4008 N N . ASN B 1 62 ? -12.758 -22.25 -10.188 1 95.62 62 ASN B N 1
ATOM 4009 C CA . ASN B 1 62 ? -13.281 -23.297 -9.32 1 95.62 62 ASN B CA 1
ATOM 4010 C C . ASN B 1 62 ? -14.438 -24.047 -9.984 1 95.62 62 ASN B C 1
ATOM 4012 O O . ASN B 1 62 ? -14.547 -25.266 -9.844 1 95.62 62 ASN B O 1
ATOM 4016 N N . GLN B 1 63 ? -15.328 -23.359 -10.734 1 96.19 63 GLN B N 1
ATOM 4017 C CA . GLN B 1 63 ? -16.422 -23.984 -11.469 1 96.19 63 GLN B CA 1
ATOM 4018 C C . GLN B 1 63 ? -15.883 -24.859 -12.602 1 96.19 63 GLN B C 1
ATOM 4020 O O . GLN B 1 63 ? -16.484 -25.891 -12.938 1 96.19 63 GLN B O 1
ATOM 4025 N N . GLY B 1 64 ? -14.789 -24.438 -13.125 1 95.44 64 GLY B N 1
ATOM 4026 C CA . GLY B 1 64 ? -14.156 -25.188 -14.195 1 95.44 64 GLY B CA 1
ATOM 4027 C C . GLY B 1 64 ? -13.711 -26.578 -13.766 1 95.44 64 GLY B C 1
ATOM 4028 O O . GLY B 1 64 ? -13.594 -27.469 -14.602 1 95.44 64 GLY B O 1
ATOM 4029 N N . GLN B 1 65 ? -13.5 -26.797 -12.453 1 94.5 65 GLN B N 1
ATOM 4030 C CA . GLN B 1 65 ? -13.047 -28.094 -11.945 1 94.5 65 GLN B CA 1
ATOM 4031 C C . GLN B 1 65 ? -14.117 -29.156 -12.133 1 94.5 65 GLN B C 1
ATOM 4033 O O . GLN B 1 65 ? -13.836 -30.359 -12 1 94.5 65 GLN B O 1
ATOM 4038 N N . ARG B 1 66 ? -15.383 -28.766 -12.555 1 95.19 66 ARG B N 1
ATOM 4039 C CA . ARG B 1 66 ? -16.484 -29.688 -12.75 1 95.19 66 ARG B CA 1
ATOM 4040 C C . ARG B 1 66 ? -16.547 -30.172 -14.195 1 95.19 66 ARG B C 1
ATOM 4042 O O . ARG B 1 66 ? -17.359 -31.047 -14.531 1 95.19 66 ARG B O 1
ATOM 4049 N N . ILE B 1 67 ? -15.688 -29.641 -15.016 1 95.06 67 ILE B N 1
ATOM 4050 C CA . ILE B 1 67 ? -15.68 -30.062 -16.422 1 95.06 67 ILE B CA 1
ATOM 4051 C C . ILE B 1 67 ? -14.414 -30.859 -16.719 1 95.06 67 ILE B C 1
ATOM 4053 O O . ILE B 1 67 ? -13.391 -30.688 -16.047 1 95.06 67 ILE B O 1
ATOM 4057 N N . PRO B 1 68 ? -14.445 -31.781 -17.672 1 95.12 68 PRO B N 1
ATOM 4058 C CA . PRO B 1 68 ? -13.266 -32.594 -17.984 1 95.12 68 PRO B CA 1
ATOM 4059 C C . PRO B 1 68 ? -12.156 -31.766 -18.641 1 95.12 68 PRO B C 1
ATOM 4061 O O . PRO B 1 68 ? -12.414 -30.703 -19.203 1 95.12 68 PRO B O 1
ATOM 4064 N N . THR B 1 69 ? -11.016 -32.219 -18.484 1 95.44 69 THR B N 1
ATOM 4065 C CA . THR B 1 69 ? -9.898 -31.688 -19.266 1 95.44 69 THR B CA 1
ATOM 4066 C C . THR B 1 69 ? -9.766 -32.438 -20.594 1 95.44 69 THR B C 1
ATOM 4068 O O . THR B 1 69 ? -10.273 -33.562 -20.734 1 95.44 69 THR B O 1
ATOM 4071 N N . PHE B 1 70 ? -9.242 -31.812 -21.609 1 96.25 70 PHE B N 1
ATOM 4072 C CA . PHE B 1 70 ? -8.961 -32.469 -22.891 1 96.25 70 PHE B CA 1
ATOM 4073 C C . PHE B 1 70 ? -7.652 -31.938 -23.484 1 96.25 70 PHE B C 1
ATOM 4075 O O . PHE B 1 70 ? -7.469 -30.734 -23.625 1 96.25 70 PHE B O 1
ATOM 4082 N N . SER B 1 71 ? -6.754 -32.844 -23.672 1 95.75 71 SER B N 1
ATOM 4083 C CA . SER B 1 71 ? -5.484 -32.5 -24.297 1 95.75 71 SER B CA 1
ATOM 4084 C C . SER B 1 71 ? -5.125 -33.5 -25.406 1 95.75 71 SER B C 1
ATOM 4086 O O . SER B 1 71 ? -5.566 -34.656 -25.375 1 95.75 71 SER B O 1
ATOM 4088 N N . THR B 1 72 ? -4.434 -33 -26.406 1 95.56 72 THR B N 1
ATOM 4089 C CA . THR B 1 72 ? -3.895 -33.875 -27.469 1 95.56 72 THR B CA 1
ATOM 4090 C C . THR B 1 72 ? -2.402 -33.594 -27.656 1 95.56 72 THR B C 1
ATOM 4092 O O . THR B 1 72 ? -1.847 -32.688 -27.062 1 95.56 72 THR B O 1
ATOM 4095 N N . GLY B 1 73 ? -1.761 -34.594 -28.203 1 95.5 73 GLY B N 1
ATOM 4096 C CA . GLY B 1 73 ? -0.33 -34.438 -28.406 1 95.5 73 GLY B CA 1
ATOM 4097 C C . GLY B 1 73 ? 0.236 -35.406 -29.422 1 95.5 73 GLY B C 1
ATOM 4098 O O . GLY B 1 73 ? -0.476 -36.281 -29.906 1 95.5 73 GLY B O 1
ATOM 4099 N N . ALA B 1 74 ? 1.437 -35.031 -29.859 1 95.31 74 ALA B N 1
ATOM 4100 C CA . ALA B 1 74 ? 2.217 -35.875 -30.766 1 95.31 74 ALA B CA 1
ATOM 4101 C C . ALA B 1 74 ? 3.684 -35.938 -30.344 1 95.31 74 ALA B C 1
ATOM 4103 O O . ALA B 1 74 ? 4.195 -34.969 -29.766 1 95.31 74 ALA B O 1
ATOM 4104 N N . SER B 1 75 ? 4.262 -37.062 -30.469 1 95.12 75 SER B N 1
ATOM 4105 C CA . SER B 1 75 ? 5.699 -37.156 -30.219 1 95.12 75 SER B CA 1
ATOM 4106 C C . SER B 1 75 ? 6.387 -37.969 -31.312 1 95.12 75 SER B C 1
ATOM 4108 O O . SER B 1 75 ? 5.785 -38.875 -31.891 1 95.12 75 SER B O 1
ATOM 4110 N N . THR B 1 76 ? 7.594 -37.562 -31.734 1 93.69 76 THR B N 1
ATOM 4111 C CA . THR B 1 76 ? 8.43 -38.281 -32.688 1 93.69 76 THR B CA 1
ATOM 4112 C C . THR B 1 76 ? 9.867 -38.375 -32.188 1 93.69 76 THR B C 1
ATOM 4114 O O . THR B 1 76 ? 10.336 -37.5 -31.469 1 93.69 76 THR B O 1
ATOM 4117 N N . GLY B 1 77 ? 10.367 -39.5 -32.438 1 92 77 GLY B N 1
ATOM 4118 C CA . GLY B 1 77 ? 11.734 -39.688 -31.984 1 92 77 GLY B CA 1
ATOM 4119 C C . GLY B 1 77 ? 12.359 -40.969 -32.469 1 92 77 GLY B C 1
ATOM 4120 O O . GLY B 1 77 ? 11.766 -41.688 -33.281 1 92 77 GLY B O 1
ATOM 4121 N N . TYR B 1 78 ? 13.641 -41.094 -32.125 1 90.69 78 TYR B N 1
ATOM 4122 C CA . TYR B 1 78 ? 14.406 -42.281 -32.469 1 90.69 78 TYR B CA 1
ATOM 4123 C C . TYR B 1 78 ? 15 -42.938 -31.234 1 90.69 78 TYR B C 1
ATOM 4125 O O . TYR B 1 78 ? 15.312 -42.25 -30.25 1 90.69 78 TYR B O 1
ATOM 4133 N N . ARG B 1 79 ? 14.977 -44.188 -31.312 1 88 79 ARG B N 1
ATOM 4134 C CA . ARG B 1 79 ? 15.695 -44.969 -30.328 1 88 79 ARG B CA 1
ATOM 4135 C C . ARG B 1 79 ? 16.781 -45.812 -30.984 1 88 79 ARG B C 1
ATOM 4137 O O . ARG B 1 79 ? 16.562 -46.344 -32.062 1 88 79 ARG B O 1
ATOM 4144 N N . TRP B 1 80 ? 17.906 -45.844 -30.406 1 86.56 80 TRP B N 1
ATOM 4145 C CA . TRP B 1 80 ? 18.984 -46.656 -30.953 1 86.56 80 TRP B CA 1
ATOM 4146 C C . TRP B 1 80 ? 19.734 -47.375 -29.828 1 86.56 80 TRP B C 1
ATOM 4148 O O . TRP B 1 80 ? 19.703 -46.906 -28.672 1 86.56 80 TRP B O 1
ATOM 4158 N N . GLY B 1 81 ? 20.281 -48.469 -30.172 1 81.12 81 GLY B N 1
ATOM 4159 C CA . GLY B 1 81 ? 20.844 -49.406 -29.234 1 81.12 81 GLY B CA 1
ATOM 4160 C C . GLY B 1 81 ? 19.953 -50.625 -28.984 1 81.12 81 GLY B C 1
ATOM 4161 O O . GLY B 1 81 ? 19.047 -50.906 -29.766 1 81.12 81 GLY B O 1
ATOM 4162 N N . ARG B 1 82 ? 20.234 -51.469 -27.922 1 76.94 82 ARG B N 1
ATOM 4163 C CA . ARG B 1 82 ? 19.406 -52.656 -27.656 1 76.94 82 ARG B CA 1
ATOM 4164 C C . ARG B 1 82 ? 18.031 -52.25 -27.141 1 76.94 82 ARG B C 1
ATOM 4166 O O . ARG B 1 82 ? 17.891 -51.875 -25.969 1 76.94 82 ARG B O 1
ATOM 4173 N N . SER B 1 83 ? 17.172 -52.031 -28.125 1 70.88 83 SER B N 1
ATOM 4174 C CA . SER B 1 83 ? 15.797 -51.688 -27.766 1 70.88 83 SER B CA 1
ATOM 4175 C C . SER B 1 83 ? 14.812 -52.75 -28.25 1 70.88 83 SER B C 1
ATOM 4177 O O . SER B 1 83 ? 15.133 -53.562 -29.125 1 70.88 83 SER B O 1
ATOM 4179 N N . ILE B 1 84 ? 13.828 -52.875 -27.422 1 66.06 84 ILE B N 1
ATOM 4180 C CA . ILE B 1 84 ? 12.797 -53.812 -27.828 1 66.06 84 ILE B CA 1
ATOM 4181 C C . ILE B 1 84 ? 12.016 -53.25 -29.016 1 66.06 84 ILE B C 1
ATOM 4183 O O . ILE B 1 84 ? 11.523 -52.125 -28.969 1 66.06 84 ILE B O 1
ATOM 4187 N N . ASN B 1 85 ? 12.086 -53.969 -30.109 1 62.72 85 ASN B N 1
ATOM 4188 C CA . ASN B 1 85 ? 11.203 -53.625 -31.219 1 62.72 85 ASN B CA 1
ATOM 4189 C C . ASN B 1 85 ? 9.734 -53.719 -30.812 1 62.72 85 ASN B C 1
ATOM 4191 O O . ASN B 1 85 ? 9.266 -54.812 -30.484 1 62.72 85 ASN B O 1
ATOM 4195 N N . PRO B 1 86 ? 9.039 -52.719 -30.781 1 63.38 86 PRO B N 1
ATOM 4196 C CA . PRO B 1 86 ? 7.664 -52.781 -30.281 1 63.38 86 PRO B CA 1
ATOM 4197 C C . PRO B 1 86 ? 6.754 -53.625 -31.172 1 63.38 86 PRO B C 1
ATOM 4199 O O . PRO B 1 86 ? 5.68 -54.062 -30.75 1 63.38 86 PRO B O 1
ATOM 4202 N N . VAL B 1 87 ? 7.191 -53.938 -32.438 1 58.03 87 VAL B N 1
ATOM 4203 C CA . VAL B 1 87 ? 6.398 -54.719 -33.344 1 58.03 87 VAL B CA 1
ATOM 4204 C C . VAL B 1 87 ? 6.688 -56.219 -33.125 1 58.03 87 VAL B C 1
ATOM 4206 O O . VAL B 1 87 ? 5.762 -57.031 -33.094 1 58.03 87 VAL B O 1
ATOM 4209 N N . THR B 1 88 ? 7.93 -56.469 -33.062 1 60.62 88 THR B N 1
ATOM 4210 C CA . THR B 1 88 ? 8.305 -57.875 -33 1 60.62 88 THR B CA 1
ATOM 4211 C C . THR B 1 88 ? 8.547 -58.312 -31.562 1 60.62 88 THR B C 1
ATOM 4213 O O . THR B 1 88 ? 8.602 -59.5 -31.266 1 60.62 88 THR B O 1
ATOM 4216 N N . ASN B 1 89 ? 8.633 -57.312 -30.594 1 66.62 89 ASN B N 1
ATOM 4217 C CA . ASN B 1 89 ? 8.961 -57.531 -29.188 1 66.62 89 ASN B CA 1
ATOM 4218 C C . ASN B 1 89 ? 10.32 -58.219 -29.031 1 66.62 89 ASN B C 1
ATOM 4220 O O . ASN B 1 89 ? 10.531 -58.969 -28.078 1 66.62 89 ASN B O 1
ATOM 4224 N N . LEU B 1 90 ? 11.156 -58.094 -30.078 1 65.69 90 LEU B N 1
ATOM 4225 C CA . LEU B 1 90 ? 12.508 -58.625 -30.047 1 65.69 90 LEU B CA 1
ATOM 4226 C C . LEU B 1 90 ? 13.547 -57.531 -29.875 1 65.69 90 LEU B C 1
ATOM 4228 O O . LEU B 1 90 ? 13.312 -56.375 -30.281 1 65.69 90 LEU B O 1
ATOM 4232 N N . PHE B 1 91 ? 14.633 -57.812 -29.203 1 70.62 91 PHE B N 1
ATOM 4233 C CA . PHE B 1 91 ? 15.734 -56.875 -29.062 1 70.62 91 PHE B CA 1
ATOM 4234 C C . PHE B 1 91 ? 16.453 -56.688 -30.391 1 70.62 91 PHE B C 1
ATOM 4236 O O . PHE B 1 91 ? 16.781 -57.656 -31.078 1 70.62 91 PHE B O 1
ATOM 4243 N N . GLU B 1 92 ? 16.391 -55.5 -30.859 1 71.38 92 GLU B N 1
ATOM 4244 C CA . GLU B 1 92 ? 17.109 -55.156 -32.094 1 71.38 92 GLU B CA 1
ATOM 4245 C C . GLU B 1 92 ? 18.047 -54 -31.875 1 71.38 92 GLU B C 1
ATOM 4247 O O . GLU B 1 92 ? 17.766 -53.094 -31.062 1 71.38 92 GLU B O 1
ATOM 4252 N N . ASN B 1 93 ? 19.203 -53.969 -32.5 1 74.81 93 ASN B N 1
ATOM 4253 C CA . ASN B 1 93 ? 20.203 -52.906 -32.406 1 74.81 93 ASN B CA 1
ATOM 4254 C C . ASN B 1 93 ? 19.984 -51.812 -33.438 1 74.81 93 ASN B C 1
ATOM 4256 O O . ASN B 1 93 ? 20.719 -50.812 -33.469 1 74.81 93 ASN B O 1
ATOM 4260 N N . ASN B 1 94 ? 18.875 -51.938 -34.188 1 75.88 94 ASN B N 1
ATOM 4261 C CA . ASN B 1 94 ? 18.656 -50.969 -35.25 1 75.88 94 ASN B CA 1
ATOM 4262 C C . ASN B 1 94 ? 17.953 -49.719 -34.75 1 75.88 94 ASN B C 1
ATOM 4264 O O . ASN B 1 94 ? 17.297 -49.781 -33.688 1 75.88 94 ASN B O 1
ATOM 4268 N N . ARG B 1 95 ? 18.188 -48.625 -35.469 1 83.5 95 ARG B N 1
ATOM 4269 C CA . ARG B 1 95 ? 17.484 -47.375 -35.188 1 83.5 95 ARG B CA 1
ATOM 4270 C C . ARG B 1 95 ? 15.992 -47.5 -35.469 1 83.5 95 ARG B C 1
ATOM 4272 O O . ARG B 1 95 ? 15.602 -47.938 -36.562 1 83.5 95 ARG B O 1
ATOM 4279 N N . ILE B 1 96 ? 15.188 -47.219 -34.469 1 84.06 96 ILE B N 1
ATOM 4280 C CA . ILE B 1 96 ? 13.742 -47.312 -34.625 1 84.06 96 ILE B CA 1
ATOM 4281 C C . ILE B 1 96 ? 13.125 -45.906 -34.469 1 84.06 96 ILE B C 1
ATOM 4283 O O . ILE B 1 96 ? 13.281 -45.25 -33.438 1 84.06 96 ILE B O 1
ATOM 4287 N N . GLY B 1 97 ? 12.531 -45.406 -35.594 1 88.31 97 GLY B N 1
ATOM 4288 C CA . GLY B 1 97 ? 11.773 -44.156 -35.562 1 88.31 97 GLY B CA 1
ATOM 4289 C C . GLY B 1 97 ? 10.297 -44.375 -35.281 1 88.31 97 GLY B C 1
ATOM 4290 O O . GLY B 1 97 ? 9.711 -45.375 -35.719 1 88.31 97 GLY B O 1
ATOM 4291 N N . ASN B 1 98 ? 9.75 -43.531 -34.531 1 90.06 98 ASN B N 1
ATOM 4292 C CA . ASN B 1 98 ? 8.336 -43.688 -34.219 1 90.06 98 ASN B CA 1
ATOM 4293 C C . ASN B 1 98 ? 7.613 -42.344 -34.188 1 90.06 98 ASN B C 1
ATOM 4295 O O . ASN B 1 98 ? 8.242 -41.281 -33.969 1 90.06 98 ASN B O 1
ATOM 4299 N N . ILE B 1 99 ? 6.367 -42.281 -34.5 1 93.19 99 ILE B N 1
ATOM 4300 C CA . ILE B 1 99 ? 5.43 -41.188 -34.281 1 93.19 99 ILE B CA 1
ATOM 4301 C C . ILE B 1 99 ? 4.266 -41.656 -33.406 1 93.19 99 ILE B C 1
ATOM 4303 O O . ILE B 1 99 ? 3.605 -42.656 -33.75 1 93.19 99 ILE B O 1
ATOM 4307 N N . ASN B 1 100 ? 4.141 -41.031 -32.344 1 94.5 100 ASN B N 1
ATOM 4308 C CA . ASN B 1 100 ? 3.027 -41.344 -31.438 1 94.5 100 ASN B CA 1
ATOM 4309 C C . ASN B 1 100 ? 1.999 -40.219 -31.406 1 94.5 100 ASN B C 1
ATOM 4311 O O . ASN B 1 100 ? 2.363 -39.031 -31.391 1 94.5 100 ASN B O 1
ATOM 4315 N N . LEU B 1 101 ? 0.741 -40.5 -31.5 1 95.38 101 LEU B N 1
ATOM 4316 C CA . LEU B 1 101 ? -0.382 -39.594 -31.312 1 95.38 101 LEU B CA 1
ATOM 4317 C C . LEU B 1 101 ? -1.188 -39.969 -30.078 1 95.38 101 LEU B C 1
ATOM 4319 O O . LEU B 1 101 ? -1.502 -41.156 -29.875 1 95.38 101 LEU B O 1
ATOM 4323 N N . VAL B 1 102 ? -1.447 -38.938 -29.328 1 96.06 102 VAL B N 1
ATOM 4324 C CA . VAL B 1 102 ? -2.143 -39.219 -28.078 1 96.06 102 VAL B CA 1
ATOM 4325 C C . VAL B 1 102 ? -3.268 -38.219 -27.859 1 96.06 102 VAL B C 1
ATOM 4327 O O . VAL B 1 102 ? -3.164 -37.062 -28.297 1 96.06 102 VAL B O 1
ATOM 4330 N N . ALA B 1 103 ? -4.379 -38.531 -27.25 1 96.19 103 ALA B N 1
ATOM 4331 C CA . ALA B 1 103 ? -5.473 -37.719 -26.734 1 96.19 103 ALA B CA 1
ATOM 4332 C C . ALA B 1 103 ? -5.93 -38.219 -25.359 1 96.19 103 ALA B C 1
ATOM 4334 O O . ALA B 1 103 ? -6.051 -39.406 -25.141 1 96.19 103 ALA B O 1
ATOM 4335 N N . ASN B 1 104 ? -6.059 -37.281 -24.469 1 96.5 104 ASN B N 1
ATOM 4336 C CA . ASN B 1 104 ? -6.434 -37.625 -23.109 1 96.5 104 ASN B CA 1
ATOM 4337 C C . ASN B 1 104 ? -7.504 -36.719 -22.547 1 96.5 104 ASN B C 1
ATOM 4339 O O . ASN B 1 104 ? -7.488 -35.5 -22.812 1 96.5 104 ASN B O 1
ATOM 4343 N N . SER B 1 105 ? -8.484 -37.25 -21.859 1 96.56 105 SER B N 1
ATOM 4344 C CA . SER B 1 105 ? -9.516 -36.531 -21.125 1 96.56 105 SER B CA 1
ATOM 4345 C C . SER B 1 105 ? -9.711 -37.094 -19.719 1 96.56 105 SER B C 1
ATOM 4347 O O . SER B 1 105 ? -9.703 -38.312 -19.531 1 96.56 105 SER B O 1
ATOM 4349 N N . ASN B 1 106 ? -9.742 -36.156 -18.766 1 96.5 106 ASN B N 1
ATOM 4350 C CA . ASN B 1 106 ? -9.93 -36.562 -17.375 1 96.5 106 ASN B CA 1
ATOM 4351 C C . ASN B 1 106 ? -10.992 -35.719 -16.672 1 96.5 106 ASN B C 1
ATOM 4353 O O . ASN B 1 106 ? -11.133 -34.531 -16.969 1 96.5 106 ASN B O 1
ATOM 4357 N N . LEU B 1 107 ? -11.766 -36.344 -15.773 1 96.12 107 LEU B N 1
ATOM 4358 C CA . LEU B 1 107 ? -12.805 -35.656 -15.016 1 96.12 107 LEU B CA 1
ATOM 4359 C C . LEU B 1 107 ? -12.883 -36.188 -13.586 1 96.12 107 LEU B C 1
ATOM 4361 O O . LEU B 1 107 ? -12.93 -37.406 -13.383 1 96.12 107 LEU B O 1
ATOM 4365 N N . THR B 1 108 ? -12.875 -35.312 -12.641 1 95.44 108 THR B N 1
ATOM 4366 C CA . THR B 1 108 ? -13.055 -35.719 -11.25 1 95.44 108 THR B CA 1
ATOM 4367 C C . THR B 1 108 ? -14.539 -35.844 -10.906 1 95.44 108 THR B C 1
ATOM 4369 O O . THR B 1 108 ? -15.281 -34.875 -11.008 1 95.44 108 THR B O 1
ATOM 4372 N N . LEU B 1 109 ? -14.953 -36.969 -10.484 1 95.5 109 LEU B N 1
ATOM 4373 C CA . LEU B 1 109 ? -16.359 -37.219 -10.164 1 95.5 109 LEU B CA 1
ATOM 4374 C C . LEU B 1 109 ? -16.641 -36.906 -8.695 1 95.5 109 LEU B C 1
ATOM 4376 O O . LEU B 1 109 ? -17.703 -36.406 -8.352 1 95.5 109 LEU B O 1
ATOM 4380 N N . PHE B 1 110 ? -15.672 -37.344 -7.91 1 96.38 110 PHE B N 1
ATOM 4381 C CA . PHE B 1 110 ? -15.82 -37.156 -6.473 1 96.38 110 PHE B CA 1
ATOM 4382 C C . PHE B 1 110 ? -14.469 -36.844 -5.832 1 96.38 110 PHE B C 1
ATOM 4384 O O . PHE B 1 110 ? -13.477 -37.531 -6.113 1 96.38 110 PHE B O 1
ATOM 4391 N N . ALA B 1 111 ? -14.484 -35.75 -5.004 1 96.06 111 ALA B N 1
ATOM 4392 C CA . ALA B 1 111 ? -13.266 -35.375 -4.289 1 96.06 111 ALA B CA 1
ATOM 4393 C C . ALA B 1 111 ? -13.594 -34.875 -2.881 1 96.06 111 ALA B C 1
ATOM 4395 O O . ALA B 1 111 ? -13.164 -33.812 -2.486 1 96.06 111 ALA B O 1
ATOM 4396 N N . GLY B 1 112 ? -14.383 -35.656 -2.156 1 95.81 112 GLY B N 1
ATOM 4397 C CA . GLY B 1 112 ? -14.711 -35.312 -0.783 1 95.81 112 GLY B CA 1
ATOM 4398 C C . GLY B 1 112 ? -15.422 -33.969 -0.66 1 95.81 112 GLY B C 1
ATOM 4399 O O . GLY B 1 112 ? -15.18 -33.219 0.285 1 95.81 112 GLY B O 1
ATOM 4400 N N . GLN B 1 113 ? -16.109 -33.562 -1.673 1 96.88 113 GLN B N 1
ATOM 4401 C CA . GLN B 1 113 ? -16.891 -32.344 -1.755 1 96.88 113 GLN B CA 1
ATOM 4402 C C . GLN B 1 113 ? -15.992 -31.094 -1.791 1 96.88 113 GLN B C 1
ATOM 4404 O O . GLN B 1 113 ? -16.453 -29.984 -1.562 1 96.88 113 GLN B O 1
ATOM 4409 N N . GLN B 1 114 ? -14.742 -31.281 -2.012 1 97.44 114 GLN B N 1
ATOM 4410 C CA . GLN B 1 114 ? -13.812 -30.156 -2.053 1 97.44 114 GLN B CA 1
ATOM 4411 C C . GLN B 1 114 ? -14.172 -29.188 -3.166 1 97.44 114 GLN B C 1
ATOM 4413 O O . GLN B 1 114 ? -14.141 -27.969 -2.963 1 97.44 114 GLN B O 1
ATOM 4418 N N . ILE B 1 115 ? -14.609 -29.688 -4.348 1 97.12 115 ILE B N 1
ATOM 4419 C CA . ILE B 1 115 ? -14.938 -28.828 -5.48 1 97.12 115 ILE B CA 1
ATOM 4420 C C . ILE B 1 115 ? -16.203 -28.031 -5.176 1 97.12 115 ILE B C 1
ATOM 4422 O O . ILE B 1 115 ? -16.234 -26.812 -5.34 1 97.12 115 ILE B O 1
ATOM 4426 N N . THR B 1 116 ? -17.234 -28.688 -4.695 1 97.56 116 THR B N 1
ATOM 4427 C CA . THR B 1 116 ? -18.5 -28.047 -4.363 1 97.56 116 THR B CA 1
ATOM 4428 C C . THR B 1 116 ? -18.297 -26.984 -3.275 1 97.56 116 THR B C 1
ATOM 4430 O O . THR B 1 116 ? -18.781 -25.859 -3.398 1 97.56 116 THR B O 1
ATOM 4433 N N . ASN B 1 117 ? -17.547 -27.359 -2.227 1 98.31 117 ASN B N 1
ATOM 4434 C CA . ASN B 1 117 ? -17.328 -26.438 -1.125 1 98.31 117 ASN B CA 1
ATOM 4435 C C . ASN B 1 117 ? -16.438 -25.266 -1.552 1 98.31 117 ASN B C 1
ATOM 4437 O O . ASN B 1 117 ? -16.609 -24.141 -1.061 1 98.31 117 ASN B O 1
ATOM 4441 N N . SER B 1 118 ? -15.477 -25.484 -2.428 1 98 118 SER B N 1
ATOM 4442 C CA . SER B 1 118 ? -14.656 -24.406 -2.953 1 98 118 SER B CA 1
ATOM 4443 C C . SER B 1 118 ? -15.5 -23.406 -3.74 1 98 118 SER B C 1
ATOM 4445 O O . SER B 1 118 ? -15.289 -22.188 -3.641 1 98 118 SER B O 1
ATOM 4447 N N . ILE B 1 119 ? -16.453 -23.875 -4.555 1 98.12 119 ILE B N 1
ATOM 4448 C CA . ILE B 1 119 ? -17.359 -23.016 -5.32 1 98.12 119 ILE B CA 1
ATOM 4449 C C . ILE B 1 119 ? -18.219 -22.203 -4.367 1 98.12 119 ILE B C 1
ATOM 4451 O O . ILE B 1 119 ? -18.359 -20.984 -4.527 1 98.12 119 ILE B O 1
ATOM 4455 N N . LYS B 1 120 ? -18.719 -22.859 -3.355 1 98.5 120 LYS B N 1
ATOM 4456 C CA . LYS B 1 120 ? -19.562 -22.172 -2.379 1 98.5 120 LYS B CA 1
ATOM 4457 C C . LYS B 1 120 ? -18.75 -21.125 -1.607 1 98.5 120 LYS B C 1
ATOM 4459 O O . LYS B 1 120 ? -19.234 -20.031 -1.334 1 98.5 120 LYS B O 1
ATOM 4464 N N . GLN B 1 121 ? -17.531 -21.5 -1.226 1 98.38 121 GLN B N 1
ATOM 4465 C CA . GLN B 1 121 ? -16.625 -20.562 -0.556 1 98.38 121 GLN B CA 1
ATOM 4466 C C . GLN B 1 121 ? -16.406 -19.312 -1.405 1 98.38 121 GLN B C 1
ATOM 4468 O O . GLN B 1 121 ? -16.531 -18.188 -0.911 1 98.38 121 GLN B O 1
ATOM 4473 N N . ASN B 1 122 ? -16.141 -19.547 -2.654 1 98 122 ASN B N 1
ATOM 4474 C CA . ASN B 1 122 ? -15.875 -18.422 -3.549 1 98 122 ASN B CA 1
ATOM 4475 C C . ASN B 1 122 ? -17.125 -17.562 -3.764 1 98 122 ASN B C 1
ATOM 4477 O O . ASN B 1 122 ? -17.016 -16.344 -3.898 1 98 122 ASN B O 1
ATOM 4481 N N . GLN B 1 123 ? -18.297 -18.203 -3.891 1 98.5 123 GLN B N 1
ATOM 4482 C CA . GLN B 1 123 ? -19.531 -17.438 -3.982 1 98.5 123 GLN B CA 1
ATOM 4483 C C . GLN B 1 123 ? -19.734 -16.547 -2.762 1 98.5 123 GLN B C 1
ATOM 4485 O O . GLN B 1 123 ? -20.125 -15.383 -2.891 1 98.5 123 GLN B O 1
ATOM 4490 N N . THR B 1 124 ? -19.422 -17.094 -1.604 1 98.62 124 THR B N 1
ATOM 4491 C CA . THR B 1 124 ? -19.484 -16.328 -0.369 1 98.62 124 THR B CA 1
ATOM 4492 C C . THR B 1 124 ? -18.469 -15.188 -0.385 1 98.62 124 THR B C 1
ATOM 4494 O O . THR B 1 124 ? -18.781 -14.07 0.035 1 98.62 124 THR B O 1
ATOM 4497 N N . ASP B 1 125 ? -17.297 -15.477 -0.894 1 98.25 125 ASP B N 1
ATOM 4498 C CA . ASP B 1 125 ? -16.25 -14.453 -1.005 1 98.25 125 ASP B CA 1
ATOM 4499 C C . ASP B 1 125 ? -16.688 -13.32 -1.934 1 98.25 125 ASP B C 1
ATOM 4501 O O . ASP B 1 125 ? -16.359 -12.156 -1.697 1 98.25 125 ASP B O 1
ATOM 4505 N N . ILE B 1 126 ? -17.391 -13.648 -3.023 1 98.5 126 ILE B N 1
ATOM 4506 C CA . ILE B 1 126 ? -17.906 -12.648 -3.947 1 98.5 126 ILE B CA 1
ATOM 4507 C C . ILE B 1 126 ? -18.906 -11.742 -3.227 1 98.5 126 ILE B C 1
ATOM 4509 O O . ILE B 1 126 ? -18.859 -10.523 -3.361 1 98.5 126 ILE B O 1
ATOM 4513 N N . GLU B 1 127 ? -19.797 -12.367 -2.459 1 98.31 127 GLU B N 1
ATOM 4514 C CA . GLU B 1 127 ? -20.766 -11.586 -1.704 1 98.31 127 GLU B CA 1
ATOM 4515 C C . GLU B 1 127 ? -20.078 -10.664 -0.7 1 98.31 127 GLU B C 1
ATOM 4517 O O . GLU B 1 127 ? -20.438 -9.492 -0.565 1 98.31 127 GLU B O 1
ATOM 4522 N N . ALA B 1 128 ? -19.062 -11.188 0.013 1 98.12 128 ALA B N 1
ATOM 4523 C CA . ALA B 1 128 ? -18.297 -10.375 0.953 1 98.12 128 ALA B CA 1
ATOM 4524 C C . ALA B 1 128 ? -17.625 -9.203 0.243 1 98.12 128 ALA B C 1
ATOM 4526 O O . ALA B 1 128 ? -17.625 -8.078 0.745 1 98.12 128 ALA B O 1
ATOM 4527 N N . ALA B 1 129 ? -17.047 -9.469 -0.903 1 97.94 129 ALA B N 1
ATOM 4528 C CA . ALA B 1 129 ? -16.375 -8.43 -1.683 1 97.94 129 ALA B CA 1
ATOM 4529 C C . ALA B 1 129 ? -17.375 -7.352 -2.119 1 97.94 129 ALA B C 1
ATOM 4531 O O . ALA B 1 129 ? -17.016 -6.168 -2.176 1 97.94 129 ALA B O 1
ATOM 4532 N N . ARG B 1 130 ? -18.594 -7.781 -2.475 1 98.12 130 ARG B N 1
ATOM 4533 C CA . ARG B 1 130 ? -19.625 -6.82 -2.84 1 98.12 130 ARG B CA 1
ATOM 4534 C C . ARG B 1 130 ? -19.922 -5.871 -1.684 1 98.12 130 ARG B C 1
ATOM 4536 O O . ARG B 1 130 ? -20.047 -4.66 -1.881 1 98.12 130 ARG B O 1
ATOM 4543 N N . TYR B 1 131 ? -20.016 -6.441 -0.501 1 97.81 131 TYR B N 1
ATOM 4544 C CA . TYR B 1 131 ? -20.25 -5.605 0.672 1 97.81 131 TYR B CA 1
ATOM 4545 C C . TYR B 1 131 ? -19.047 -4.719 0.969 1 97.81 131 TYR B C 1
ATOM 4547 O O . TYR B 1 131 ? -19.203 -3.594 1.445 1 97.81 131 TYR B O 1
ATOM 4555 N N . ASN B 1 132 ? -17.891 -5.164 0.732 1 97.31 132 ASN B N 1
ATOM 4556 C CA . ASN B 1 132 ? -16.703 -4.332 0.895 1 97.31 132 ASN B CA 1
ATOM 4557 C C . ASN B 1 132 ? -16.719 -3.137 -0.052 1 97.31 132 ASN B C 1
ATOM 4559 O O . ASN B 1 132 ? -16.281 -2.043 0.311 1 97.31 132 ASN B O 1
ATOM 4563 N N . VAL B 1 133 ? -17.188 -3.348 -1.291 1 97.62 133 VAL B N 1
ATOM 4564 C CA . VAL B 1 133 ? -17.344 -2.248 -2.238 1 97.62 133 VAL B CA 1
ATOM 4565 C C . VAL B 1 133 ? -18.312 -1.211 -1.677 1 97.62 133 VAL B C 1
ATOM 4567 O O . VAL B 1 133 ? -18.031 -0.011 -1.704 1 97.62 133 VAL B O 1
ATOM 4570 N N . LEU B 1 134 ? -19.391 -1.701 -1.109 1 96.25 134 LEU B N 1
ATOM 4571 C CA . LEU B 1 134 ? -20.375 -0.806 -0.527 1 96.25 134 LEU B CA 1
ATOM 4572 C C . LEU B 1 134 ? -19.797 -0.044 0.658 1 96.25 134 LEU B C 1
ATOM 4574 O O . LEU B 1 134 ? -20.062 1.149 0.825 1 96.25 134 LEU B O 1
ATOM 4578 N N . ALA B 1 135 ? -19.031 -0.703 1.514 1 95.5 135 ALA B N 1
ATOM 4579 C CA . ALA B 1 135 ? -18.391 -0.056 2.65 1 95.5 135 ALA B CA 1
ATOM 4580 C C . ALA B 1 135 ? -17.422 1.038 2.188 1 95.5 135 ALA B C 1
ATOM 4582 O O . ALA B 1 135 ? -17.375 2.115 2.785 1 95.5 135 ALA B O 1
ATOM 4583 N N . THR B 1 136 ? -16.688 0.765 1.139 1 96.25 136 THR B N 1
ATOM 4584 C CA . THR B 1 136 ? -15.773 1.749 0.572 1 96.25 136 THR B CA 1
ATOM 4585 C C . THR B 1 136 ? -16.531 2.965 0.057 1 96.25 136 THR B C 1
ATOM 4587 O O . THR B 1 136 ? -16.109 4.105 0.258 1 96.25 136 THR B O 1
ATOM 4590 N N . GLU B 1 137 ? -17.672 2.701 -0.585 1 95.25 137 GLU B N 1
ATOM 4591 C CA . GLU B 1 137 ? -18.531 3.787 -1.061 1 95.25 137 GLU B CA 1
ATOM 4592 C C . GLU B 1 137 ? -18.969 4.68 0.092 1 95.25 137 GLU B C 1
ATOM 4594 O O . GLU B 1 137 ? -18.938 5.906 -0.018 1 95.25 137 GLU B O 1
ATOM 4599 N N . ASN B 1 138 ? -19.359 4.043 1.182 1 93 138 ASN B N 1
ATOM 4600 C CA . ASN B 1 138 ? -19.781 4.785 2.367 1 93 138 ASN B CA 1
ATOM 4601 C C . ASN B 1 138 ? -18.656 5.66 2.906 1 93 138 ASN B C 1
ATOM 4603 O O . ASN B 1 138 ? -18.875 6.824 3.24 1 93 138 ASN B O 1
ATOM 4607 N N . ASN B 1 139 ? -17.484 5.105 2.99 1 93.5 139 ASN B N 1
ATOM 4608 C CA . ASN B 1 139 ? -16.344 5.84 3.516 1 93.5 139 ASN B CA 1
ATOM 4609 C C . ASN B 1 139 ? -16 7.047 2.643 1 93.5 139 ASN B C 1
ATOM 4611 O O . ASN B 1 139 ? -15.719 8.125 3.158 1 93.5 139 ASN B O 1
ATOM 4615 N N . ILE B 1 140 ? -16.078 6.863 1.351 1 94.75 140 ILE B N 1
ATOM 4616 C CA . ILE B 1 140 ? -15.789 7.949 0.418 1 94.75 140 ILE B CA 1
ATO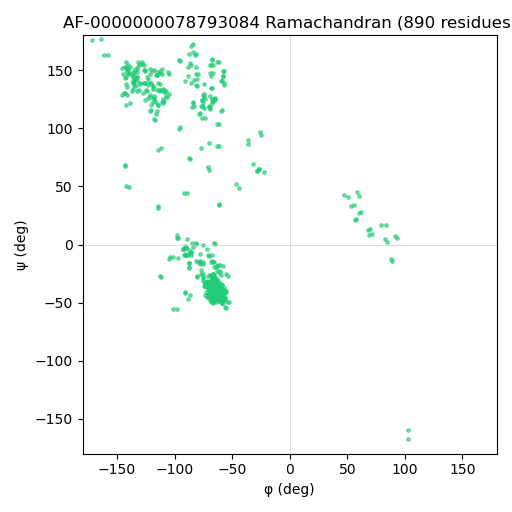M 4617 C C . ILE B 1 140 ? -16.844 9.039 0.563 1 94.75 140 ILE B C 1
ATOM 4619 O O . ILE B 1 140 ? -16.516 10.227 0.63 1 94.75 140 ILE B O 1
ATOM 4623 N N . THR B 1 141 ? -18.078 8.609 0.641 1 93.62 141 THR B N 1
ATOM 4624 C CA . THR B 1 141 ? -19.188 9.547 0.764 1 93.62 141 THR B CA 1
ATOM 4625 C C . THR B 1 141 ? -19.047 10.383 2.033 1 93.62 141 THR B C 1
ATOM 4627 O O . THR B 1 141 ? -19.172 11.609 1.99 1 93.62 141 THR B O 1
ATOM 4630 N N . LEU B 1 142 ? -18.781 9.758 3.166 1 90.94 142 LEU B N 1
ATOM 4631 C CA . LEU B 1 142 ? -18.609 10.461 4.438 1 90.94 142 LEU B CA 1
ATOM 4632 C C . LEU B 1 142 ? -17.453 11.445 4.371 1 90.94 142 LEU B C 1
ATOM 4634 O O . LEU B 1 142 ? -17.547 12.562 4.879 1 90.94 142 LEU B O 1
ATOM 4638 N N . ASN B 1 143 ? -16.359 11.047 3.754 1 93.62 143 ASN B N 1
ATOM 4639 C CA . ASN B 1 143 ? -15.195 11.914 3.625 1 93.62 143 ASN B CA 1
ATOM 4640 C C . ASN B 1 143 ? -15.508 13.148 2.783 1 93.62 143 ASN B C 1
ATOM 4642 O O . ASN B 1 143 ? -15.133 14.266 3.148 1 93.62 143 ASN B O 1
ATOM 4646 N N . VAL B 1 144 ? -16.219 12.938 1.674 1 93.94 144 VAL B N 1
ATOM 4647 C CA . VAL B 1 144 ? -16.562 14.047 0.791 1 93.94 144 VAL B CA 1
ATOM 4648 C C . VAL B 1 144 ? -17.5 15.008 1.518 1 93.94 144 VAL B C 1
ATOM 4650 O O . VAL B 1 144 ? -17.344 16.234 1.409 1 93.94 144 VAL B O 1
ATOM 4653 N N . ILE B 1 145 ? -18.438 14.492 2.271 1 90.81 145 ILE B N 1
ATOM 4654 C CA . ILE B 1 145 ? -19.344 15.328 3.045 1 90.81 145 ILE B CA 1
ATOM 4655 C C . ILE B 1 145 ? -18.547 16.203 4.012 1 90.81 145 ILE B C 1
ATOM 4657 O O . ILE B 1 145 ? -18.781 17.406 4.098 1 90.81 145 ILE B O 1
ATOM 4661 N N . ASN B 1 146 ? -17.625 15.602 4.688 1 91.12 146 ASN B N 1
ATOM 4662 C CA . ASN B 1 146 ? -16.797 16.344 5.633 1 91.12 146 ASN B CA 1
ATOM 4663 C C . ASN B 1 146 ? -16.016 17.453 4.945 1 91.12 146 ASN B C 1
ATOM 4665 O O . ASN B 1 146 ? -16 18.594 5.418 1 91.12 146 ASN B O 1
ATOM 4669 N N . LEU B 1 147 ? -15.414 17.109 3.842 1 94.12 147 LEU B N 1
ATOM 4670 C CA . LEU B 1 147 ? -14.602 18.094 3.127 1 94.12 147 LEU B CA 1
ATOM 4671 C C . LEU B 1 147 ? -15.477 19.188 2.518 1 94.12 147 LEU B C 1
ATOM 4673 O O . LEU B 1 147 ? -15.07 20.344 2.467 1 94.12 147 LEU B O 1
ATOM 4677 N N . PHE B 1 148 ? -16.672 18.828 2.062 1 93.25 148 PHE B N 1
ATOM 4678 C CA . PHE B 1 148 ? -17.625 19.797 1.517 1 93.25 148 PHE B CA 1
ATOM 4679 C C . PHE B 1 148 ? -18.047 20.797 2.58 1 93.25 148 PHE B C 1
ATOM 4681 O O . PHE B 1 148 ? -18.031 22.016 2.34 1 93.25 148 PHE B O 1
ATOM 4688 N N . ILE B 1 149 ? -18.406 20.328 3.746 1 89.75 149 ILE B N 1
ATOM 4689 C CA . ILE B 1 149 ? -18.812 21.172 4.859 1 89.75 149 ILE B CA 1
ATOM 4690 C C . ILE B 1 149 ? -17.656 22.078 5.27 1 89.75 149 ILE B C 1
ATOM 4692 O O . ILE B 1 149 ? -17.875 23.25 5.625 1 89.75 149 ILE B O 1
ATOM 4696 N N . ASN B 1 150 ? -16.453 21.547 5.195 1 91.88 150 ASN B N 1
ATOM 4697 C CA . ASN B 1 150 ? -15.281 22.344 5.547 1 91.88 150 ASN B CA 1
ATOM 4698 C C . ASN B 1 150 ? -15.094 23.516 4.59 1 91.88 150 ASN B C 1
ATOM 4700 O O . ASN B 1 150 ? -14.625 24.578 4.992 1 91.88 150 ASN B O 1
ATOM 4704 N N . VAL B 1 151 ? -15.43 23.312 3.355 1 93.62 151 VAL B N 1
ATOM 4705 C CA . VAL B 1 151 ? -15.367 24.406 2.398 1 93.62 151 VAL B CA 1
ATOM 4706 C C . VAL B 1 151 ? -16.422 25.469 2.756 1 93.62 151 VAL B C 1
ATOM 4708 O O . VAL B 1 151 ? -16.125 26.656 2.77 1 93.62 151 VAL B O 1
ATOM 4711 N N . VAL B 1 152 ? -17.609 25.031 3.053 1 91.69 152 VAL B N 1
ATOM 4712 C CA . VAL B 1 152 ? -18.688 25.938 3.436 1 91.69 152 VAL B CA 1
ATOM 4713 C C . VAL B 1 152 ? -18.281 26.703 4.688 1 91.69 152 VAL B C 1
ATOM 4715 O O . VAL B 1 152 ? -18.484 27.922 4.77 1 91.69 152 VAL B O 1
ATOM 4718 N N . PHE B 1 153 ? -17.703 26 5.633 1 90.56 153 PHE B N 1
ATOM 4719 C CA . PHE B 1 153 ? -17.219 26.594 6.871 1 90.56 153 PHE B CA 1
ATOM 4720 C C . PHE B 1 153 ? -16.156 27.656 6.578 1 90.56 153 PHE B C 1
ATOM 4722 O O . PHE B 1 153 ? -16.234 28.766 7.094 1 90.56 153 PHE B O 1
ATOM 4729 N N . ALA B 1 154 ? -15.203 27.312 5.77 1 92.25 154 ALA B N 1
ATOM 4730 C CA . ALA B 1 154 ? -14.125 28.234 5.441 1 92.25 154 ALA B CA 1
ATOM 4731 C C . ALA B 1 154 ? -14.664 29.469 4.711 1 92.25 154 ALA B C 1
ATOM 4733 O O . ALA B 1 154 ? -14.172 30.578 4.906 1 92.25 154 ALA B O 1
ATOM 4734 N N . LYS B 1 155 ? -15.641 29.297 3.941 1 92.12 155 LYS B N 1
ATOM 4735 C CA . LYS B 1 155 ? -16.297 30.406 3.24 1 92.12 155 LYS B CA 1
ATOM 4736 C C . LYS B 1 155 ? -16.938 31.375 4.223 1 92.12 155 LYS B C 1
ATOM 4738 O O . LYS B 1 155 ? -16.797 32.594 4.086 1 92.12 155 LYS B O 1
ATOM 4743 N N . GLU B 1 156 ? -17.656 30.828 5.152 1 90.81 156 GLU B N 1
ATOM 4744 C CA . GLU B 1 156 ? -18.312 31.656 6.16 1 90.81 156 GLU B CA 1
ATOM 4745 C C . GLU B 1 156 ? -17.281 32.406 7.02 1 90.81 156 GLU B C 1
ATOM 4747 O O . GLU B 1 156 ? -17.484 33.531 7.398 1 90.81 156 GLU B O 1
ATOM 4752 N N . GLN B 1 157 ? -16.234 31.703 7.289 1 90.88 157 GLN B N 1
ATOM 4753 C CA . GLN B 1 157 ? -15.164 32.312 8.062 1 90.88 157 GLN B CA 1
ATOM 4754 C C . GLN B 1 157 ? -14.555 33.5 7.312 1 90.88 157 GLN B C 1
ATOM 4756 O O . GLN B 1 157 ? -14.234 34.531 7.918 1 90.88 157 GLN B O 1
ATOM 4761 N N . LEU B 1 158 ? -14.352 33.344 6.051 1 93.25 158 LEU B N 1
ATOM 4762 C CA . LEU B 1 158 ? -13.828 34.438 5.238 1 93.25 158 LEU B CA 1
ATOM 4763 C C . LEU B 1 158 ? -14.797 35.594 5.215 1 93.25 158 LEU B C 1
ATOM 4765 O O . LEU B 1 158 ? -14.391 36.75 5.355 1 93.25 158 LEU B O 1
ATOM 4769 N N . ASN B 1 159 ? -16.062 35.312 5.129 1 92.94 159 ASN B N 1
ATOM 4770 C CA . ASN B 1 159 ? -17.094 36.344 5.141 1 92.94 159 ASN B CA 1
ATOM 4771 C C . ASN B 1 159 ? -17.062 37.156 6.441 1 92.94 159 ASN B C 1
ATOM 4773 O O . ASN B 1 159 ? -17.172 38.375 6.422 1 92.94 159 ASN B O 1
ATOM 4777 N N . ILE B 1 160 ? -16.891 36.438 7.508 1 89.5 160 ILE B N 1
ATOM 4778 C CA . ILE B 1 160 ? -16.844 37.094 8.812 1 89.5 160 ILE B CA 1
ATOM 4779 C C . ILE B 1 160 ? -15.609 38 8.898 1 89.5 160 ILE B C 1
ATOM 4781 O O . ILE B 1 160 ? -15.695 39.125 9.344 1 89.5 160 ILE B O 1
ATOM 4785 N N . ALA B 1 161 ? -14.531 37.438 8.453 1 91.44 161 ALA B N 1
ATOM 4786 C CA . ALA B 1 161 ? -13.289 38.219 8.484 1 91.44 161 ALA B CA 1
ATOM 4787 C C . ALA B 1 161 ? -13.383 39.438 7.602 1 91.44 161 ALA B C 1
ATOM 4789 O O . ALA B 1 161 ? -12.922 40.531 7.98 1 91.44 161 ALA B O 1
ATOM 4790 N N . GLU B 1 162 ? -13.977 39.312 6.48 1 94.06 162 GLU B N 1
ATOM 4791 C CA . GLU B 1 162 ? -14.141 40.438 5.559 1 94.06 162 GLU B CA 1
ATOM 4792 C C . GLU B 1 162 ? -15.055 41.5 6.145 1 94.06 162 GLU B C 1
ATOM 4794 O O . GLU B 1 162 ? -14.805 42.688 5.996 1 94.06 162 GLU B O 1
ATOM 4799 N N . ASN B 1 163 ? -16.109 41.094 6.801 1 91.38 163 ASN B N 1
ATOM 4800 C CA . ASN B 1 163 ? -17.016 42.031 7.445 1 91.38 163 ASN B CA 1
ATOM 4801 C C . ASN B 1 163 ? -16.344 42.781 8.586 1 91.38 163 ASN B C 1
ATOM 4803 O O . ASN B 1 163 ? -16.578 44 8.773 1 91.38 163 ASN B O 1
ATOM 4807 N N . GLN B 1 164 ? -15.562 42.062 9.281 1 88.75 164 GLN B N 1
ATOM 4808 C CA . GLN B 1 164 ? -14.812 42.719 10.367 1 88.75 164 GLN B CA 1
ATOM 4809 C C . GLN B 1 164 ? -13.852 43.75 9.82 1 88.75 164 GLN B C 1
ATOM 4811 O O . GLN B 1 164 ? -13.734 44.844 10.375 1 88.75 164 GLN B O 1
ATOM 4816 N N . LEU B 1 165 ? -13.203 43.375 8.781 1 92.31 165 LEU B N 1
ATOM 4817 C CA . LEU B 1 165 ? -12.273 44.344 8.164 1 92.31 165 LEU B CA 1
ATOM 4818 C C . LEU B 1 165 ? -13.008 45.562 7.645 1 92.31 165 LEU B C 1
ATOM 4820 O O . LEU B 1 165 ? -12.539 46.688 7.809 1 92.31 165 LEU B O 1
ATOM 4824 N N . ALA B 1 166 ? -14.133 45.344 7.102 1 92.88 166 ALA B N 1
ATOM 4825 C CA . ALA B 1 166 ? -14.93 46.438 6.582 1 92.88 166 ALA B CA 1
ATOM 4826 C C . ALA B 1 166 ? -15.352 47.406 7.703 1 92.88 166 ALA B C 1
ATOM 4828 O O . ALA B 1 166 ? -15.281 48.625 7.547 1 92.88 166 ALA B O 1
ATOM 4829 N N . THR B 1 167 ? -15.758 46.844 8.836 1 87.88 167 THR B N 1
ATOM 4830 C CA . THR B 1 167 ? -16.156 47.625 9.992 1 87.88 167 THR B CA 1
ATOM 4831 C C . THR B 1 167 ? -14.984 48.438 10.539 1 87.88 167 THR B C 1
ATOM 4833 O O . THR B 1 167 ? -15.125 49.625 10.867 1 87.88 167 THR B O 1
ATOM 4836 N N . THR B 1 168 ? -13.867 47.75 10.602 1 88.5 168 THR B N 1
ATOM 4837 C CA . THR B 1 168 ? -12.672 48.406 11.133 1 88.5 168 THR B CA 1
ATOM 4838 C C . THR B 1 168 ? -12.211 49.531 10.188 1 88.5 168 THR B C 1
ATOM 4840 O O . THR B 1 168 ? -11.75 50.562 10.633 1 88.5 168 THR B O 1
ATOM 4843 N N . LYS B 1 169 ? -12.305 49.312 8.961 1 91.88 169 LYS B N 1
ATOM 4844 C CA . LYS B 1 169 ? -11.938 50.312 7.973 1 91.88 169 LYS B CA 1
ATOM 4845 C C . LYS B 1 169 ? -12.82 51.562 8.102 1 91.88 169 LYS B C 1
ATOM 4847 O O . LYS B 1 169 ? -12.344 52.688 7.984 1 91.88 169 LYS B O 1
ATOM 4852 N N . GLU B 1 170 ? -14.086 51.312 8.383 1 90.44 170 GLU B N 1
ATOM 4853 C CA . GLU B 1 170 ? -15.016 52.438 8.594 1 90.44 170 GLU B CA 1
ATOM 4854 C C . GLU B 1 170 ? -14.656 53.219 9.852 1 90.44 170 GLU B C 1
ATOM 4856 O O . GLU B 1 170 ? -14.695 54.438 9.852 1 90.44 170 GLU B O 1
ATOM 4861 N N . GLN B 1 171 ? -14.297 52.531 10.844 1 84.75 171 GLN B N 1
ATOM 4862 C CA . GLN B 1 171 ? -13.914 53.188 12.102 1 84.75 171 GLN B CA 1
ATOM 4863 C C . GLN B 1 171 ? -12.617 53.969 11.945 1 84.75 171 GLN B C 1
ATOM 4865 O O . GLN B 1 171 ? -12.461 55.031 12.539 1 84.75 171 GLN B O 1
ATOM 4870 N N . LEU B 1 172 ? -11.711 53.312 11.18 1 89.75 172 LEU B N 1
ATOM 4871 C CA . LEU B 1 172 ? -10.445 54 10.93 1 89.75 172 LEU B CA 1
ATOM 4872 C C . LEU B 1 172 ? -10.672 55.312 10.195 1 89.75 172 LEU B C 1
ATOM 4874 O O . LEU B 1 172 ? -10.047 56.312 10.516 1 89.75 172 LEU B O 1
ATOM 4878 N N . ALA B 1 173 ? -11.562 55.312 9.305 1 91 173 ALA B N 1
ATOM 4879 C CA . ALA B 1 173 ? -11.875 56.531 8.547 1 91 173 ALA B CA 1
ATOM 4880 C C . ALA B 1 173 ? -12.477 57.594 9.445 1 91 173 ALA B C 1
ATOM 4882 O O . ALA B 1 173 ? -12.086 58.781 9.375 1 91 173 ALA B O 1
ATOM 4883 N N . VAL B 1 174 ? -13.367 57.219 10.359 1 87.81 174 VAL B N 1
ATOM 4884 C CA . VAL B 1 174 ? -14.031 58.156 11.266 1 87.81 174 VAL B CA 1
ATOM 4885 C C . VAL B 1 174 ? -13.031 58.688 12.289 1 87.81 174 VAL B C 1
ATOM 4887 O O . VAL B 1 174 ? -12.977 59.906 12.539 1 87.81 174 VAL B O 1
ATOM 4890 N N . THR B 1 175 ? -12.234 57.781 12.828 1 86.12 175 THR B N 1
ATOM 4891 C CA . THR B 1 175 ? -11.266 58.156 13.844 1 86.12 175 THR B CA 1
ATOM 4892 C C . THR B 1 175 ? -10.203 59.094 13.25 1 86.12 175 THR B C 1
ATOM 4894 O O . THR B 1 175 ? -9.758 60.031 13.914 1 86.12 175 THR B O 1
ATOM 4897 N N . THR B 1 176 ? -9.812 58.781 12.055 1 89.94 176 THR B N 1
ATOM 4898 C CA . THR B 1 176 ? -8.836 59.625 11.383 1 89.94 176 THR B CA 1
ATOM 4899 C C . THR B 1 176 ? -9.359 61.062 11.227 1 89.94 176 THR B C 1
ATOM 4901 O O . THR B 1 176 ? -8.641 62.031 11.469 1 89.94 176 THR B O 1
ATOM 4904 N N . LYS B 1 177 ? -10.625 61.188 10.953 1 90.62 177 LYS B N 1
ATOM 4905 C CA . LYS B 1 177 ? -11.25 62.5 10.805 1 90.62 177 LYS B CA 1
ATOM 4906 C C . LYS B 1 177 ? -11.305 63.219 12.141 1 90.62 177 LYS B C 1
ATOM 4908 O O . LYS B 1 177 ? -11.055 64.438 12.203 1 90.62 177 LYS B O 1
ATOM 4913 N N . LEU B 1 178 ? -11.531 62.562 13.203 1 87.38 178 LEU B N 1
ATOM 4914 C CA . LEU B 1 178 ? -11.641 63.156 14.531 1 87.38 178 LEU B CA 1
ATOM 4915 C C . LEU B 1 178 ? -10.273 63.562 15.055 1 87.38 178 LEU B C 1
ATOM 4917 O O . LEU B 1 178 ? -10.148 64.625 15.727 1 87.38 178 LEU B O 1
ATOM 4921 N N . VAL B 1 179 ? -9.273 62.781 14.742 1 87.38 179 VAL B N 1
ATOM 4922 C CA . VAL B 1 179 ? -7.91 63.125 15.156 1 87.38 179 VAL B CA 1
ATOM 4923 C C . VAL B 1 179 ? -7.422 64.312 14.391 1 87.38 179 VAL B C 1
ATOM 4925 O O . VAL B 1 179 ? -6.809 65.25 14.969 1 87.38 179 VAL B O 1
ATOM 4928 N N . ASP B 1 180 ? -7.746 64.375 13.18 1 90 180 ASP B N 1
ATOM 4929 C CA . ASP B 1 180 ? -7.348 65.5 12.344 1 90 180 ASP B CA 1
ATOM 4930 C C . ASP B 1 180 ? -8.039 66.812 12.797 1 90 180 ASP B C 1
ATOM 4932 O O . ASP B 1 180 ? -7.473 67.875 12.672 1 90 180 ASP B O 1
ATOM 4936 N N . ALA B 1 181 ? -9.172 66.562 13.422 1 88.62 181 ALA B N 1
ATOM 4937 C CA . ALA B 1 181 ? -9.93 67.75 13.922 1 88.62 181 ALA B CA 1
ATOM 4938 C C . ALA B 1 181 ? -9.508 68.062 15.344 1 88.62 181 ALA B C 1
ATOM 4940 O O . ALA B 1 181 ? -9.961 69.062 15.906 1 88.62 181 ALA B O 1
ATOM 4941 N N . GLY B 1 182 ? -8.586 67.312 16 1 85.44 182 GLY B N 1
ATOM 4942 C CA . GLY B 1 182 ? -8.055 67.562 17.328 1 85.44 182 GLY B CA 1
ATOM 4943 C C . GLY B 1 182 ? -8.945 67 18.438 1 85.44 182 GLY B C 1
ATOM 4944 O O . GLY B 1 182 ? -8.688 67.25 19.625 1 85.44 182 GLY B O 1
ATOM 4945 N N . SER B 1 183 ? -9.953 66.375 18.016 1 82.75 183 SER B N 1
ATOM 4946 C CA . SER B 1 183 ? -10.945 65.938 18.969 1 82.75 183 SER B CA 1
ATOM 4947 C C . SER B 1 183 ? -10.492 64.625 19.672 1 82.75 183 SER B C 1
ATOM 4949 O O . SER B 1 183 ? -10.992 64.312 20.75 1 82.75 183 SER B O 1
ATOM 4951 N N . LEU B 1 184 ? -9.641 63.812 18.984 1 80.75 184 LEU B N 1
ATOM 4952 C CA . LEU B 1 184 ? -9.109 62.594 19.562 1 80.75 184 LEU B CA 1
ATOM 4953 C C . LEU B 1 184 ? -7.586 62.562 19.5 1 80.75 184 LEU B C 1
ATOM 4955 O O . LEU B 1 184 ? -6.992 63.188 18.609 1 80.75 184 LEU B O 1
ATOM 4959 N N . PRO B 1 185 ? -7.078 61.906 20.484 1 80.5 185 PRO B N 1
ATOM 4960 C CA . PRO B 1 185 ? -5.617 61.812 20.453 1 80.5 185 PRO B CA 1
ATOM 4961 C C . PRO B 1 185 ? -5.109 60.938 19.297 1 80.5 185 PRO B C 1
ATOM 4963 O O . PRO B 1 185 ? -5.82 60.062 18.812 1 80.5 185 PRO B O 1
ATOM 4966 N N . LEU B 1 186 ? -3.889 61.219 18.891 1 81.06 186 LEU B N 1
ATOM 4967 C CA . LEU B 1 186 ? -3.225 60.5 17.828 1 81.06 186 LEU B CA 1
ATOM 4968 C C . LEU B 1 186 ? -3.098 59.031 18.188 1 81.06 186 LEU B C 1
ATOM 4970 O O . LEU B 1 186 ? -3.148 58.156 17.297 1 81.06 186 LEU B O 1
ATOM 4974 N N . ALA B 1 187 ? -3.072 58.812 19.484 1 71.19 187 ALA B N 1
ATOM 4975 C CA . ALA B 1 187 ? -2.938 57.438 19.984 1 71.19 187 ALA B CA 1
ATOM 4976 C C . ALA B 1 187 ? -4.109 56.562 19.531 1 71.19 187 ALA B C 1
ATOM 4978 O O . ALA B 1 187 ? -3.93 55.406 19.219 1 71.19 187 ALA B O 1
ATOM 4979 N N . ASN B 1 188 ? -5.223 57.125 19.391 1 76.62 188 ASN B N 1
ATOM 4980 C CA . ASN B 1 188 ? -6.41 56.375 18.969 1 76.62 188 ASN B CA 1
ATOM 4981 C C . ASN B 1 188 ? -6.328 55.969 17.5 1 76.62 188 ASN B C 1
ATOM 4983 O O . ASN B 1 188 ? -6.723 54.875 17.156 1 76.62 188 ASN B O 1
ATOM 4987 N N . LYS B 1 189 ? -5.809 56.75 16.672 1 81.44 189 LYS B N 1
ATOM 4988 C CA . LYS B 1 189 ? -5.641 56.438 15.258 1 81.44 189 LYS B CA 1
ATOM 4989 C C . LYS B 1 189 ? -4.637 55.312 15.055 1 81.44 189 LYS B C 1
ATOM 4991 O O . LYS B 1 189 ? -4.867 54.406 14.25 1 81.44 189 LYS B O 1
ATOM 4996 N N . LEU B 1 190 ? -3.648 55.438 15.836 1 76.94 190 LEU B N 1
ATOM 4997 C CA . LEU B 1 190 ? -2.611 54.406 15.711 1 76.94 190 LEU B CA 1
ATOM 4998 C C . LEU B 1 190 ? -3.133 53.062 16.172 1 76.94 190 LEU B C 1
ATOM 5000 O O . LEU B 1 190 ? -2.814 52.031 15.562 1 76.94 190 LEU B O 1
ATOM 5004 N N . ASP B 1 191 ? -3.959 53.094 17.188 1 75.56 191 ASP B N 1
ATOM 5005 C CA . ASP B 1 191 ? -4.547 51.844 17.703 1 75.56 191 ASP B CA 1
ATOM 5006 C C . ASP B 1 191 ? -5.469 51.219 16.672 1 75.56 191 ASP B C 1
ATOM 5008 O O . ASP B 1 191 ? -5.395 50 16.422 1 75.56 191 ASP B O 1
ATOM 5012 N N . ILE B 1 192 ? -6.238 51.906 16.016 1 80.62 192 ILE B N 1
ATOM 5013 C CA . ILE B 1 192 ? -7.195 51.406 15.039 1 80.62 192 ILE B CA 1
ATOM 5014 C C . ILE B 1 192 ? -6.457 50.969 13.773 1 80.62 192 ILE B C 1
ATOM 5016 O O . ILE B 1 192 ? -6.852 50 13.125 1 80.62 192 ILE B O 1
ATOM 5020 N N . GLN B 1 193 ? -5.402 51.688 13.477 1 81.75 193 GLN B N 1
ATOM 5021 C CA . GLN B 1 193 ? -4.578 51.281 12.344 1 81.75 193 GLN B CA 1
ATOM 5022 C C . GLN B 1 193 ? -3.947 49.906 12.57 1 81.75 193 GLN B C 1
ATOM 5024 O O . GLN B 1 193 ? -3.873 49.094 11.648 1 81.75 193 GLN B O 1
ATOM 5029 N N . ALA B 1 194 ? -3.545 49.719 13.766 1 73.94 194 ALA B N 1
ATOM 5030 C CA . ALA B 1 194 ? -2.994 48.438 14.125 1 73.94 194 ALA B CA 1
ATOM 5031 C C . ALA B 1 194 ? -4.062 47.344 14.039 1 73.94 194 ALA B C 1
ATOM 5033 O O . ALA B 1 194 ? -3.795 46.25 13.547 1 73.94 194 ALA B O 1
ATOM 5034 N N . GLN B 1 195 ? -5.227 47.688 14.461 1 78.88 195 GLN B N 1
ATOM 5035 C CA . GLN B 1 195 ? -6.336 46.719 14.391 1 78.88 195 GLN B CA 1
ATOM 5036 C C . GLN B 1 195 ? -6.707 46.406 12.945 1 78.88 195 GLN B C 1
ATOM 5038 O O . GLN B 1 195 ? -7.004 45.281 12.609 1 78.88 195 GLN B O 1
ATOM 5043 N N . ASN B 1 196 ? -6.688 47.375 12.109 1 83.75 196 ASN B N 1
ATOM 5044 C CA . ASN B 1 196 ? -6.957 47.188 10.688 1 83.75 196 ASN B CA 1
ATOM 5045 C C . ASN B 1 196 ? -5.961 46.219 10.047 1 83.75 196 ASN B C 1
ATOM 5047 O O . ASN B 1 196 ? -6.348 45.344 9.266 1 83.75 196 ASN B O 1
ATOM 5051 N N . ALA B 1 197 ? -4.734 46.438 10.445 1 79.5 197 ALA B N 1
ATOM 5052 C CA . ALA B 1 197 ? -3.695 45.531 9.922 1 79.5 197 ALA B CA 1
ATOM 5053 C C . ALA B 1 197 ? -3.91 44.125 10.391 1 79.5 197 ALA B C 1
ATOM 5055 O O . ALA B 1 197 ? -3.719 43.156 9.625 1 79.5 197 ALA B O 1
ATOM 5056 N N . THR B 1 198 ? -4.266 43.969 11.609 1 77.5 198 THR B N 1
ATOM 5057 C CA . THR B 1 198 ? -4.559 42.656 12.164 1 77.5 198 THR B CA 1
ATOM 5058 C C . THR B 1 198 ? -5.723 42 11.414 1 77.5 198 THR B C 1
ATOM 5060 O O . THR B 1 198 ? -5.66 40.812 11.07 1 77.5 198 THR B O 1
ATOM 5063 N N . ASN B 1 199 ? -6.738 42.781 11.148 1 84.38 199 ASN B N 1
ATOM 5064 C CA . ASN B 1 199 ? -7.91 42.25 10.453 1 84.38 199 ASN B CA 1
ATOM 5065 C C . ASN B 1 199 ? -7.59 41.906 9 1 84.38 199 ASN B C 1
ATOM 5067 O O . ASN B 1 199 ? -8.148 40.938 8.453 1 84.38 199 ASN B O 1
ATOM 5071 N N . GLU B 1 200 ? -6.715 42.656 8.422 1 83.06 200 GLU B N 1
ATOM 5072 C CA . GLU B 1 200 ? -6.258 42.312 7.078 1 83.06 200 GLU B CA 1
ATOM 5073 C C . GLU B 1 200 ? -5.547 40.969 7.055 1 83.06 200 GLU B C 1
ATOM 5075 O O . GLU B 1 200 ? -5.754 40.188 6.137 1 83.06 200 GLU B O 1
ATOM 5080 N N . LEU B 1 201 ? -4.777 40.781 8.039 1 77.31 201 LEU B N 1
ATOM 5081 C CA . LEU B 1 201 ? -4.09 39.5 8.148 1 77.31 201 LEU B CA 1
ATOM 5082 C C . LEU B 1 201 ? -5.086 38.344 8.344 1 77.31 201 LEU B C 1
ATOM 5084 O O . LEU B 1 201 ? -4.91 37.281 7.781 1 77.31 201 LEU B O 1
ATOM 5088 N N . GLU B 1 202 ? -6.047 38.594 9.109 1 83 202 GLU B N 1
ATOM 5089 C CA . GLU B 1 202 ? -7.062 37.562 9.352 1 83 202 GLU B CA 1
ATOM 5090 C C . GLU B 1 202 ? -7.793 37.188 8.062 1 83 202 GLU B C 1
ATOM 5092 O O . GLU B 1 202 ? -8.125 36.031 7.84 1 83 202 GLU B O 1
ATOM 5097 N N . VAL B 1 203 ? -8.07 38.156 7.246 1 88.12 203 VAL B N 1
ATOM 5098 C CA . VAL B 1 203 ? -8.719 37.906 5.965 1 88.12 203 VAL B CA 1
ATOM 5099 C C . VAL B 1 203 ? -7.805 37.062 5.082 1 88.12 203 VAL B C 1
ATOM 5101 O O . VAL B 1 203 ? -8.258 36.125 4.43 1 88.12 203 VAL B O 1
ATOM 5104 N N . ILE B 1 204 ? -6.566 37.375 5.078 1 81.31 204 ILE B N 1
ATOM 5105 C CA . ILE B 1 204 ? -5.598 36.625 4.293 1 81.31 204 ILE B CA 1
ATOM 5106 C C . ILE B 1 204 ? -5.566 35.156 4.773 1 81.31 204 ILE B C 1
ATOM 5108 O O . ILE B 1 204 ? -5.613 34.25 3.965 1 81.31 204 ILE B O 1
ATOM 5112 N N . ASN B 1 205 ? -5.496 34.969 6.062 1 81.56 205 ASN B N 1
ATOM 5113 C CA . ASN B 1 205 ? -5.48 33.625 6.633 1 81.56 205 ASN B CA 1
ATOM 5114 C C . ASN B 1 205 ? -6.758 32.844 6.293 1 81.56 205 ASN B C 1
ATOM 5116 O O . ASN B 1 205 ? -6.699 31.688 5.934 1 81.56 205 ASN B O 1
ATOM 5120 N N . ALA B 1 206 ? -7.816 33.531 6.426 1 88 206 ALA B N 1
ATOM 5121 C CA . ALA B 1 206 ? -9.094 32.875 6.113 1 88 206 ALA B CA 1
ATOM 5122 C C . ALA B 1 206 ? -9.188 32.531 4.633 1 88 206 ALA B C 1
ATOM 5124 O O . ALA B 1 206 ? -9.727 31.469 4.277 1 88 206 ALA B O 1
ATOM 5125 N N . SER B 1 207 ? -8.664 33.406 3.824 1 88.12 207 SER B N 1
ATOM 5126 C CA . SER B 1 207 ? -8.641 33.156 2.389 1 88.12 207 SER B CA 1
ATOM 5127 C C . SER B 1 207 ? -7.781 31.938 2.062 1 88.12 207 SER B C 1
ATOM 5129 O O . SER B 1 207 ? -8.164 31.094 1.242 1 88.12 207 SER B O 1
ATOM 5131 N N . ASN B 1 208 ? -6.703 31.875 2.65 1 82.12 208 ASN B N 1
ATOM 5132 C CA . ASN B 1 208 ? -5.828 30.734 2.471 1 82.12 208 ASN B CA 1
ATOM 5133 C C . ASN B 1 208 ? -6.488 29.438 2.949 1 82.12 208 ASN B C 1
ATOM 5135 O O . ASN B 1 208 ? -6.348 28.391 2.316 1 82.12 208 ASN B O 1
ATOM 5139 N N . ASN B 1 209 ? -7.086 29.484 4.031 1 87.88 209 ASN B N 1
ATOM 5140 C CA . ASN B 1 209 ? -7.785 28.312 4.555 1 87.88 209 ASN B CA 1
ATOM 5141 C C . ASN B 1 209 ? -8.875 27.828 3.596 1 87.88 209 ASN B C 1
ATOM 5143 O O . ASN B 1 209 ? -9.078 26.625 3.432 1 87.88 209 ASN B O 1
ATOM 5147 N N . LEU B 1 210 ? -9.594 28.797 3.057 1 90.75 210 LEU B N 1
ATOM 5148 C CA . LEU B 1 210 ? -10.617 28.438 2.074 1 90.75 210 LEU B CA 1
ATOM 5149 C C . LEU B 1 210 ? -9.984 27.766 0.86 1 90.75 210 LEU B C 1
ATOM 5151 O O . LEU B 1 210 ? -10.5 26.75 0.375 1 90.75 210 LEU B O 1
ATOM 5155 N N . ARG B 1 211 ? -8.922 28.297 0.394 1 86.88 211 ARG B N 1
ATOM 5156 C CA . ARG B 1 211 ? -8.219 27.703 -0.736 1 86.88 211 ARG B CA 1
ATOM 5157 C C . ARG B 1 211 ? -7.793 26.281 -0.42 1 86.88 211 ARG B C 1
ATOM 5159 O O . ARG B 1 211 ? -7.945 25.375 -1.252 1 86.88 211 ARG B O 1
ATOM 5166 N N . ILE B 1 212 ? -7.309 26.047 0.755 1 86.31 212 ILE B N 1
ATOM 5167 C CA . ILE B 1 212 ? -6.867 24.719 1.182 1 86.31 212 ILE B CA 1
ATOM 5168 C C . ILE B 1 212 ? -8.062 23.781 1.262 1 86.31 212 ILE B C 1
ATOM 5170 O O . ILE B 1 212 ? -7.977 22.625 0.851 1 86.31 212 ILE B O 1
ATOM 5174 N N . ALA B 1 213 ? -9.125 24.266 1.826 1 92.5 213 ALA B N 1
ATOM 5175 C CA . ALA B 1 213 ? -10.328 23.453 1.919 1 92.5 213 ALA B CA 1
ATOM 5176 C C . ALA B 1 213 ? -10.812 23.031 0.535 1 92.5 213 ALA B C 1
ATOM 5178 O O . ALA B 1 213 ? -11.172 21.859 0.324 1 92.5 213 ALA B O 1
ATOM 5179 N N . LYS B 1 214 ? -10.773 24.016 -0.344 1 92.12 214 LYS B N 1
ATOM 5180 C CA . LYS B 1 214 ? -11.18 23.719 -1.716 1 92.12 214 LYS B CA 1
ATOM 5181 C C . LYS B 1 214 ? -10.234 22.719 -2.363 1 92.12 214 LYS B C 1
ATOM 5183 O O . LYS B 1 214 ? -10.68 21.812 -3.08 1 92.12 214 LYS B O 1
ATOM 5188 N N . LEU B 1 215 ? -9.031 22.891 -2.148 1 86.75 215 LEU B N 1
ATOM 5189 C CA . LEU B 1 215 ? -8.039 21.953 -2.666 1 86.75 215 LEU B CA 1
ATOM 5190 C C . LEU B 1 215 ? -8.305 20.547 -2.154 1 86.75 215 LEU B C 1
ATOM 5192 O O . LEU B 1 215 ? -8.281 19.578 -2.93 1 86.75 215 LEU B O 1
ATOM 5196 N N . ASN B 1 216 ? -8.508 20.391 -0.883 1 91.62 216 ASN B N 1
ATOM 5197 C CA . ASN B 1 216 ? -8.758 19.094 -0.281 1 91.62 216 ASN B CA 1
ATOM 5198 C C . ASN B 1 216 ? -10 18.422 -0.872 1 91.62 216 ASN B C 1
ATOM 5200 O O . ASN B 1 216 ? -10.008 17.219 -1.114 1 91.62 216 ASN B O 1
ATOM 5204 N N . LEU B 1 217 ? -11.008 19.281 -1.062 1 94.06 217 LEU B N 1
ATOM 5205 C CA . LEU B 1 217 ? -12.219 18.75 -1.669 1 94.06 217 LEU B CA 1
ATOM 5206 C C . LEU B 1 217 ? -11.961 18.281 -3.096 1 94.06 217 LEU B C 1
ATOM 5208 O O . LEU B 1 217 ? -12.359 17.172 -3.477 1 94.06 217 LEU B O 1
ATOM 5212 N N . ALA B 1 218 ? -11.258 19.094 -3.826 1 91.06 218 ALA B N 1
ATOM 5213 C CA . ALA B 1 218 ? -10.922 18.734 -5.199 1 91.06 218 ALA B CA 1
ATOM 5214 C C . ALA B 1 218 ? -10.125 17.438 -5.246 1 91.06 218 ALA B C 1
ATOM 5216 O O . ALA B 1 218 ? -10.383 16.578 -6.09 1 91.06 218 ALA B O 1
ATOM 5217 N N . GLN B 1 219 ? -9.219 17.297 -4.336 1 87.81 219 GLN B N 1
ATOM 5218 C CA . GLN B 1 219 ? -8.383 16.109 -4.273 1 87.81 219 GLN B CA 1
ATOM 5219 C C . GLN B 1 219 ? -9.219 14.875 -3.934 1 87.81 219 GLN B C 1
ATOM 5221 O O . GLN B 1 219 ? -8.992 13.789 -4.48 1 87.81 219 GLN B O 1
ATOM 5226 N N . SER B 1 220 ? -10.172 15 -3.035 1 92.56 220 SER B N 1
ATOM 5227 C CA . SER B 1 220 ? -11.039 13.883 -2.672 1 92.56 220 SER B CA 1
ATOM 5228 C C . SER B 1 220 ? -11.922 13.469 -3.84 1 92.56 220 SER B C 1
ATOM 5230 O O . SER B 1 220 ? -12.297 12.297 -3.957 1 92.56 220 SER B O 1
ATOM 5232 N N . MET B 1 221 ? -12.234 14.453 -4.695 1 92.69 221 MET B N 1
ATOM 5233 C CA . MET B 1 221 ? -13.039 14.188 -5.883 1 92.69 221 MET B CA 1
ATOM 5234 C C . MET B 1 221 ? -12.164 13.727 -7.043 1 92.69 221 MET B C 1
ATOM 5236 O O . MET B 1 221 ? -12.672 13.375 -8.109 1 92.69 221 MET B O 1
ATOM 5240 N N . GLN B 1 222 ? -10.914 13.797 -6.785 1 88.38 222 GLN B N 1
ATOM 5241 C CA . GLN B 1 222 ? -9.938 13.383 -7.785 1 88.38 222 GLN B CA 1
ATOM 5242 C C . GLN B 1 222 ? -10.086 14.188 -9.07 1 88.38 222 GLN B C 1
ATOM 5244 O O . GLN B 1 222 ? -10.133 13.617 -10.164 1 88.38 222 GLN B O 1
ATOM 5249 N N . ILE B 1 223 ? -10.227 15.461 -8.977 1 86.81 223 ILE B N 1
ATOM 5250 C CA . ILE B 1 223 ? -10.258 16.391 -10.102 1 86.81 223 ILE B CA 1
ATOM 5251 C C . ILE B 1 223 ? -9.133 17.422 -9.953 1 86.81 223 ILE B C 1
ATOM 5253 O O . ILE B 1 223 ? -8.672 17.688 -8.844 1 86.81 223 ILE B O 1
ATOM 5257 N N . PRO B 1 224 ? -8.625 17.938 -11.055 1 81.12 224 PRO B N 1
ATOM 5258 C CA . PRO B 1 224 ? -7.609 18.984 -10.945 1 81.12 224 PRO B CA 1
ATOM 5259 C C . PRO B 1 224 ? -8.109 20.219 -10.203 1 81.12 224 PRO B C 1
ATOM 5261 O O . PRO B 1 224 ? -9.281 20.594 -10.336 1 81.12 224 PRO B O 1
ATOM 5264 N N . PHE B 1 225 ? -7.211 20.734 -9.422 1 85.19 225 PHE B N 1
ATOM 5265 C CA . PHE B 1 225 ? -7.609 21.891 -8.609 1 85.19 225 PHE B CA 1
ATOM 5266 C C . PHE B 1 225 ? -7.715 23.141 -9.469 1 85.19 225 PHE B C 1
ATOM 5268 O O . PHE B 1 225 ? -6.836 23.406 -10.289 1 85.19 225 PHE B O 1
ATOM 5275 N N . ASP B 1 226 ? -8.844 23.781 -9.305 1 82.06 226 ASP B N 1
ATOM 5276 C CA . ASP B 1 226 ? -9.117 25.094 -9.891 1 82.06 226 ASP B CA 1
ATOM 5277 C C . ASP B 1 226 ? -9.555 26.078 -8.82 1 82.06 226 ASP B C 1
ATOM 5279 O O . ASP B 1 226 ? -10.492 25.828 -8.07 1 82.06 226 ASP B O 1
ATOM 5283 N N . SER B 1 227 ? -8.797 27.156 -8.797 1 79.12 227 SER B N 1
ATOM 5284 C CA . SER B 1 227 ? -9.086 28.156 -7.766 1 79.12 227 SER B CA 1
ATOM 5285 C C . SER B 1 227 ? -10.523 28.656 -7.863 1 79.12 227 SER B C 1
ATOM 5287 O O . SER B 1 227 ? -11.055 29.234 -6.91 1 79.12 227 SER B O 1
ATOM 5289 N N . ARG B 1 228 ? -11.141 28.406 -9.086 1 80.38 228 ARG B N 1
ATOM 5290 C CA . ARG B 1 228 ? -12.508 28.859 -9.305 1 80.38 228 ARG B CA 1
ATOM 5291 C C . ARG B 1 228 ? -13.516 27.891 -8.711 1 80.38 228 ARG B C 1
ATOM 5293 O O . ARG B 1 228 ? -14.719 28.156 -8.711 1 80.38 228 ARG B O 1
ATOM 5300 N N . LEU B 1 229 ? -13.055 26.875 -8.109 1 90.88 229 LEU B N 1
ATOM 5301 C CA . LEU B 1 229 ? -13.938 25.891 -7.504 1 90.88 229 LEU B CA 1
ATOM 5302 C C . LEU B 1 229 ? -14.734 26.5 -6.355 1 90.88 229 LEU B C 1
ATOM 5304 O O . LEU B 1 229 ? -14.164 27.203 -5.516 1 90.88 229 LEU B O 1
ATOM 5308 N N . ASP B 1 230 ? -16.047 26.359 -6.465 1 91.19 230 ASP B N 1
ATOM 5309 C CA . ASP B 1 230 ? -16.906 26.844 -5.395 1 91.19 230 ASP B CA 1
ATOM 5310 C C . ASP B 1 230 ? -18.078 25.906 -5.164 1 91.19 230 ASP B C 1
ATOM 5312 O O . ASP B 1 230 ? -18.406 25.078 -6.02 1 91.19 230 ASP B O 1
ATOM 5316 N N . VAL B 1 231 ? -18.531 25.953 -3.943 1 92.12 231 VAL B N 1
ATOM 5317 C CA . VAL B 1 231 ? -19.625 25.047 -3.598 1 92.12 231 VAL B CA 1
ATOM 5318 C C . VAL B 1 231 ? -20.891 25.859 -3.314 1 92.12 231 VAL B C 1
ATOM 5320 O O . VAL B 1 231 ? -20.828 27.016 -2.918 1 92.12 231 VAL B O 1
ATOM 5323 N N . ILE B 1 232 ? -22 25.266 -3.646 1 86.81 232 ILE B N 1
ATOM 5324 C CA . ILE B 1 232 ? -23.281 25.859 -3.273 1 86.81 232 ILE B CA 1
ATOM 5325 C C . ILE B 1 232 ? -23.531 25.656 -1.782 1 86.81 232 ILE B C 1
ATOM 5327 O O . ILE B 1 232 ? -23.531 24.531 -1.298 1 86.81 232 ILE B O 1
ATOM 5331 N N . THR B 1 233 ? -23.609 26.75 -1.096 1 82.31 233 THR B N 1
ATOM 5332 C CA . THR B 1 233 ? -23.875 26.656 0.334 1 82.31 233 THR B CA 1
ATOM 5333 C C . THR B 1 233 ? -25.328 26.281 0.585 1 82.31 233 THR B C 1
ATOM 5335 O O . THR B 1 233 ? -26.25 27.047 0.251 1 82.31 233 THR B O 1
ATOM 5338 N N . PRO B 1 234 ? -25.5 25.078 1.028 1 75.19 234 PRO B N 1
ATOM 5339 C CA . PRO B 1 234 ? -26.891 24.75 1.362 1 75.19 234 PRO B CA 1
ATOM 5340 C C . PRO B 1 234 ? -27.406 25.516 2.574 1 75.19 234 PRO B C 1
ATOM 5342 O O . PRO B 1 234 ? -26.609 26.062 3.344 1 75.19 234 PRO B O 1
ATOM 5345 N N . ASP B 1 235 ? -28.688 25.844 2.51 1 72.44 235 ASP B N 1
ATOM 5346 C CA . ASP B 1 235 ? -29.266 26.469 3.699 1 72.44 235 ASP B CA 1
ATOM 5347 C C . ASP B 1 235 ? -29.188 25.516 4.898 1 72.44 235 ASP B C 1
ATOM 5349 O O . ASP B 1 235 ? -30.047 24.656 5.074 1 72.44 235 ASP B O 1
ATOM 5353 N N . LEU B 1 236 ? -28.047 25.547 5.543 1 72.5 236 LEU B N 1
ATOM 5354 C CA . LEU B 1 236 ? -27.797 24.641 6.668 1 72.5 236 LEU B CA 1
ATOM 5355 C C . LEU B 1 236 ? -28.328 25.25 7.965 1 72.5 236 LEU B C 1
ATOM 5357 O O . LEU B 1 236 ? -27.562 25.828 8.734 1 72.5 236 LEU B O 1
ATOM 5361 N N . ASP B 1 237 ? -29.625 25.219 8.055 1 76.25 237 ASP B N 1
ATOM 5362 C CA . ASP B 1 237 ? -30.219 25.656 9.32 1 76.25 237 ASP B CA 1
ATOM 5363 C C . ASP B 1 237 ? -30.109 24.562 10.383 1 76.25 237 ASP B C 1
ATOM 5365 O O . ASP B 1 237 ? -30.688 23.484 10.242 1 76.25 237 ASP B O 1
ATOM 5369 N N . PRO B 1 238 ? -29.312 24.844 11.422 1 78.62 238 PRO B N 1
ATOM 5370 C CA . PRO B 1 238 ? -29.094 23.828 12.461 1 78.62 238 PRO B CA 1
ATOM 5371 C C . PRO B 1 238 ? -30.391 23.328 13.078 1 78.62 238 PRO B C 1
ATOM 5373 O O . PRO B 1 238 ? -30.453 22.219 13.602 1 78.62 238 PRO B O 1
ATOM 5376 N N . GLU B 1 239 ? -31.438 24.156 13.031 1 75.12 239 GLU B N 1
ATOM 5377 C CA . GLU B 1 239 ? -32.719 23.766 13.633 1 75.12 239 GLU B CA 1
ATOM 5378 C C . GLU B 1 239 ? -33.344 22.578 12.898 1 75.12 239 GLU B C 1
ATOM 5380 O O . GLU B 1 239 ? -34.156 21.859 13.469 1 75.12 239 GLU B O 1
ATOM 5385 N N . ASN B 1 240 ? -32.906 22.375 11.703 1 72.88 240 ASN B N 1
ATOM 5386 C CA . ASN B 1 240 ? -33.438 21.281 10.883 1 72.88 240 ASN B CA 1
ATOM 5387 C C . ASN B 1 240 ? -32.688 19.984 11.164 1 72.88 240 ASN B C 1
ATOM 5389 O O . ASN B 1 240 ? -33.062 18.922 10.656 1 72.88 240 ASN B O 1
ATOM 5393 N N . TYR B 1 241 ? -31.688 20.141 11.922 1 74.94 241 TYR B N 1
ATOM 5394 C CA . TYR B 1 241 ? -30.875 18.953 12.211 1 74.94 241 TYR B CA 1
ATOM 5395 C C . TYR B 1 241 ? -31 18.547 13.672 1 74.94 241 TYR B C 1
ATOM 5397 O O . TYR B 1 241 ? -30.312 19.094 14.539 1 74.94 241 TYR B O 1
ATOM 5405 N N . GLY B 1 242 ? -32.094 17.781 13.953 1 75.69 242 GLY B N 1
ATOM 5406 C CA . GLY B 1 242 ? -32.344 17.344 15.328 1 75.69 242 GLY B CA 1
ATOM 5407 C C . GLY B 1 242 ? -31.594 16.062 15.672 1 75.69 242 GLY B C 1
ATOM 5408 O O . GLY B 1 242 ? -31.344 15.227 14.797 1 75.69 242 GLY B O 1
ATOM 5409 N N . LEU B 1 243 ? -31.047 16.078 16.953 1 77.75 243 LEU B N 1
ATOM 5410 C CA . LEU B 1 243 ? -30.406 14.867 17.453 1 77.75 243 LEU B CA 1
ATOM 5411 C C . LEU B 1 243 ? -31.438 13.758 17.672 1 77.75 243 LEU B C 1
ATOM 5413 O O . LEU B 1 243 ? -32.562 14.023 18.125 1 77.75 243 LEU B O 1
ATOM 5417 N N . THR B 1 244 ? -31.078 12.633 17.219 1 76.62 244 THR B N 1
ATOM 5418 C CA . THR B 1 244 ? -31.938 11.477 17.453 1 76.62 244 THR B CA 1
ATOM 5419 C C . THR B 1 244 ? -32.156 11.266 18.938 1 76.62 244 THR B C 1
ATOM 5421 O O . THR B 1 244 ? -31.312 11.586 19.766 1 76.62 244 THR B O 1
ATOM 5424 N N . GLN B 1 245 ? -33.375 10.805 19.266 1 78 245 GLN B N 1
ATOM 5425 C CA . GLN B 1 245 ? -33.719 10.484 20.641 1 78 245 GLN B CA 1
ATOM 5426 C C . GLN B 1 245 ? -33.281 9.07 21 1 78 245 GLN B C 1
ATOM 5428 O O . GLN B 1 245 ? -33.344 8.672 22.172 1 78 245 GLN B O 1
ATOM 5433 N N . LYS B 1 246 ? -32.688 8.453 20.078 1 84.75 246 LYS B N 1
ATOM 5434 C CA . LYS B 1 246 ? -32.281 7.07 20.312 1 84.75 246 LYS B CA 1
ATOM 5435 C C . LYS B 1 246 ? -30.984 7.008 21.078 1 84.75 246 LYS B C 1
ATOM 5437 O O . LYS B 1 246 ? -30.109 7.871 20.922 1 84.75 246 LYS B O 1
ATOM 5442 N N . GLU B 1 247 ? -30.906 5.941 21.906 1 87.81 247 GLU B N 1
ATOM 5443 C CA . GLU B 1 247 ? -29.688 5.723 22.672 1 87.81 247 GLU B CA 1
ATOM 5444 C C . GLU B 1 247 ? -28.625 5.016 21.828 1 87.81 247 GLU B C 1
ATOM 5446 O O . GLU B 1 247 ? -28.938 4.484 20.766 1 87.81 247 GLU B O 1
ATOM 5451 N N . VAL B 1 248 ? -27.438 5.102 22.328 1 91.5 248 VAL B N 1
ATOM 5452 C CA . VAL B 1 248 ? -26.281 4.559 21.609 1 91.5 248 VAL B CA 1
ATOM 5453 C C . VAL B 1 248 ? -26.516 3.086 21.281 1 91.5 248 VAL B C 1
ATOM 5455 O O . VAL B 1 248 ? -26.234 2.641 20.172 1 91.5 248 VAL B O 1
ATOM 5458 N N . ASP B 1 249 ? -27.109 2.35 22.25 1 93.12 249 ASP B N 1
ATOM 5459 C CA . ASP B 1 249 ? -27.328 0.917 22.062 1 93.12 249 ASP B CA 1
ATOM 5460 C C . ASP B 1 249 ? -28.328 0.649 20.953 1 93.12 249 ASP B C 1
ATOM 5462 O O . ASP B 1 249 ? -28.172 -0.29 20.172 1 93.12 249 ASP B O 1
ATOM 5466 N N . GLU B 1 250 ? -29.344 1.414 20.906 1 92.06 250 GLU B N 1
ATOM 5467 C CA . GLU B 1 250 ? -30.359 1.26 19.859 1 92.06 250 GLU B CA 1
ATOM 5468 C C . GLU B 1 250 ? -29.781 1.573 18.484 1 92.06 250 GLU B C 1
ATOM 5470 O O . GLU B 1 250 ? -30.062 0.863 17.516 1 92.06 250 GLU B O 1
ATOM 5475 N N . ILE B 1 251 ? -29.016 2.59 18.422 1 92.75 251 ILE B N 1
ATOM 5476 C CA . ILE B 1 251 ? -28.391 2.975 17.156 1 92.75 251 ILE B CA 1
ATOM 5477 C C . ILE B 1 251 ? -27.438 1.872 16.703 1 92.75 251 ILE B C 1
ATOM 5479 O O . ILE B 1 251 ? -27.391 1.535 15.516 1 92.75 251 ILE B O 1
ATOM 5483 N N . PHE B 1 252 ? -26.703 1.319 17.625 1 94.25 252 PHE B N 1
ATOM 5484 C CA . PHE B 1 252 ? -25.75 0.25 17.344 1 94.25 252 PHE B CA 1
ATOM 5485 C C . PHE B 1 252 ? -26.469 -0.972 16.781 1 94.25 252 PHE B C 1
ATOM 5487 O O . PHE B 1 252 ? -26.016 -1.563 15.797 1 94.25 252 PHE B O 1
ATOM 5494 N N . GLU B 1 253 ? -27.562 -1.334 17.359 1 93.12 253 GLU B N 1
ATOM 5495 C CA . GLU B 1 253 ? -28.328 -2.498 16.906 1 93.12 253 GLU B CA 1
ATOM 5496 C C . GLU B 1 253 ? -28.844 -2.301 15.484 1 93.12 253 GLU B C 1
ATOM 5498 O O . GLU B 1 253 ? -28.797 -3.227 14.672 1 93.12 253 GLU B O 1
ATOM 5503 N N . ILE B 1 254 ? -29.266 -1.132 15.242 1 91.44 254 ILE B N 1
ATOM 5504 C CA . ILE B 1 254 ? -29.75 -0.812 13.906 1 91.44 254 ILE B CA 1
ATOM 5505 C C . ILE B 1 254 ? -28.594 -0.863 12.906 1 91.44 254 ILE B C 1
ATOM 5507 O O . ILE B 1 254 ? -28.719 -1.467 11.844 1 91.44 254 ILE B O 1
ATOM 5511 N N . ALA B 1 255 ? -27.438 -0.279 13.266 1 93.69 255 ALA B N 1
ATOM 5512 C CA . ALA B 1 255 ? -26.266 -0.209 12.398 1 93.69 255 ALA B CA 1
ATOM 5513 C C . ALA B 1 255 ? -25.688 -1.599 12.141 1 93.69 255 ALA B C 1
ATOM 5515 O O . ALA B 1 255 ? -25.188 -1.873 11.047 1 93.69 255 ALA B O 1
ATOM 5516 N N . LEU B 1 256 ? -25.797 -2.449 13.102 1 93.94 256 LEU B N 1
ATOM 5517 C CA . LEU B 1 256 ? -25.281 -3.807 12.977 1 93.94 256 LEU B CA 1
ATOM 5518 C C . LEU B 1 256 ? -25.922 -4.527 11.797 1 93.94 256 LEU B C 1
ATOM 5520 O O . LEU B 1 256 ? -25.266 -5.305 11.109 1 93.94 256 LEU B O 1
ATOM 5524 N N . ASP B 1 257 ? -27.125 -4.25 11.57 1 91.38 257 ASP B N 1
ATOM 5525 C CA . ASP B 1 257 ? -27.891 -4.957 10.539 1 91.38 257 ASP B CA 1
ATOM 5526 C C . ASP B 1 257 ? -27.719 -4.289 9.172 1 91.38 257 ASP B C 1
ATOM 5528 O O . ASP B 1 257 ? -27.938 -4.918 8.133 1 91.38 257 ASP B O 1
ATOM 5532 N N . MET B 1 258 ? -27.25 -3.117 9.219 1 91.38 258 MET B N 1
ATOM 5533 C CA . MET B 1 258 ? -27.297 -2.359 7.969 1 91.38 258 MET B CA 1
ATOM 5534 C C . MET B 1 258 ? -25.906 -2.127 7.41 1 91.38 258 MET B C 1
ATOM 5536 O O . MET B 1 258 ? -25.734 -1.979 6.199 1 91.38 258 MET B O 1
ATOM 5540 N N . MET B 1 259 ? -24.891 -2.086 8.273 1 94.38 259 MET B N 1
ATOM 5541 C CA . MET B 1 259 ? -23.562 -1.694 7.84 1 94.38 259 MET B CA 1
ATOM 5542 C C . MET B 1 259 ? -22.906 -2.807 7.027 1 94.38 259 MET B C 1
ATOM 5544 O O . MET B 1 259 ? -22.734 -3.926 7.52 1 94.38 259 MET B O 1
ATOM 5548 N N . PRO B 1 260 ? -22.469 -2.434 5.793 1 96.44 260 PRO B N 1
ATOM 5549 C CA . PRO B 1 260 ? -21.906 -3.457 4.91 1 96.44 260 PRO B CA 1
ATOM 5550 C C . PRO B 1 260 ? -20.641 -4.09 5.477 1 96.44 260 PRO B C 1
ATOM 5552 O O . PRO B 1 260 ? -20.359 -5.262 5.211 1 96.44 260 PRO B O 1
ATOM 5555 N N . GLU B 1 261 ? -19.828 -3.393 6.27 1 96 261 GLU B N 1
ATOM 5556 C CA . GLU B 1 261 ? -18.578 -3.938 6.816 1 96 261 GLU B CA 1
ATOM 5557 C C . GLU B 1 261 ? -18.859 -5.098 7.766 1 96 261 GLU B C 1
ATOM 5559 O O . GLU B 1 261 ? -18.062 -6.031 7.867 1 96 261 GLU B O 1
ATOM 5564 N N . ILE B 1 262 ? -20 -5.062 8.477 1 97.06 262 ILE B N 1
ATOM 5565 C CA . ILE B 1 262 ? -20.391 -6.141 9.383 1 97.06 262 ILE B CA 1
ATOM 5566 C C . ILE B 1 262 ? -20.812 -7.367 8.578 1 97.06 262 ILE B C 1
ATOM 5568 O O . ILE B 1 262 ? -20.391 -8.484 8.867 1 97.06 262 ILE B O 1
ATOM 5572 N N . LYS B 1 263 ? -21.609 -7.098 7.562 1 97.5 263 LYS B N 1
ATOM 5573 C CA . LYS B 1 263 ? -22.062 -8.195 6.703 1 97.5 263 LYS B CA 1
ATOM 5574 C C . LYS B 1 263 ? -20.875 -8.867 6.02 1 97.5 263 LYS B C 1
ATOM 5576 O O . LYS B 1 263 ? -20.812 -10.094 5.926 1 97.5 263 LYS B O 1
ATOM 5581 N N . ALA B 1 264 ? -19.906 -8.07 5.543 1 98.06 264 ALA B N 1
ATOM 5582 C CA . ALA B 1 264 ? -18.703 -8.617 4.918 1 98.06 264 ALA B CA 1
ATOM 5583 C C . ALA B 1 264 ? -17.922 -9.484 5.898 1 98.06 264 ALA B C 1
ATOM 5585 O O . ALA B 1 264 ? -17.453 -10.562 5.539 1 98.06 264 ALA B O 1
ATOM 5586 N N . ALA B 1 265 ? -17.797 -9.062 7.121 1 98 265 ALA B N 1
ATOM 5587 C CA . ALA B 1 265 ? -17.062 -9.805 8.141 1 98 265 ALA B CA 1
ATOM 5588 C C . ALA B 1 265 ? -17.75 -11.117 8.477 1 98 265 ALA B C 1
ATOM 5590 O O . ALA B 1 265 ? -17.109 -12.148 8.664 1 98 265 ALA B O 1
ATOM 5591 N N . GLN B 1 266 ? -19.109 -11.094 8.578 1 98.06 266 GLN B N 1
ATOM 5592 C CA . GLN B 1 266 ? -19.891 -12.297 8.836 1 98.06 266 GLN B CA 1
ATOM 5593 C C . GLN B 1 266 ? -19.719 -13.312 7.703 1 98.06 266 GLN B C 1
ATOM 5595 O O . GLN B 1 266 ? -19.562 -14.508 7.957 1 98.06 266 GLN B O 1
ATOM 5600 N N . LEU B 1 267 ? -19.719 -12.766 6.523 1 98.5 267 LEU B N 1
ATOM 5601 C CA . LEU B 1 267 ? -19.516 -13.625 5.363 1 98.5 267 LEU B CA 1
ATOM 5602 C C . LEU B 1 267 ? -18.109 -14.195 5.348 1 98.5 267 LEU B C 1
ATOM 5604 O O . LEU B 1 267 ? -17.891 -15.305 4.863 1 98.5 267 LEU B O 1
ATOM 5608 N N . GLY B 1 268 ? -17.125 -13.461 5.926 1 98.31 268 GLY B N 1
ATOM 5609 C CA . GLY B 1 268 ? -15.773 -13.977 6.086 1 98.31 268 GLY B CA 1
ATOM 5610 C C . GLY B 1 268 ? -15.711 -15.219 6.953 1 98.31 268 GLY B C 1
ATOM 5611 O O . GLY B 1 268 ? -14.961 -16.156 6.66 1 98.31 268 GLY B O 1
ATOM 5612 N N . ILE B 1 269 ? -16.547 -15.273 7.973 1 98.56 269 ILE B N 1
ATOM 5613 C CA . ILE B 1 269 ? -16.625 -16.453 8.836 1 98.56 269 ILE B CA 1
ATOM 5614 C C . ILE B 1 269 ? -17.234 -17.609 8.062 1 98.56 269 ILE B C 1
ATOM 5616 O O . ILE B 1 269 ? -16.734 -18.734 8.125 1 98.56 269 ILE B O 1
ATOM 5620 N N . GLU B 1 270 ? -18.281 -17.312 7.332 1 98.62 270 GLU B N 1
ATOM 5621 C CA . GLU B 1 270 ? -18.922 -18.344 6.523 1 98.62 270 GLU B CA 1
ATOM 5622 C C . GLU B 1 270 ? -17.969 -18.922 5.492 1 98.62 270 GLU B C 1
ATOM 5624 O O . GLU B 1 270 ? -17.938 -20.141 5.281 1 98.62 270 GLU B O 1
ATOM 5629 N N . SER B 1 271 ? -17.219 -18.016 4.848 1 98.75 271 SER B N 1
ATOM 5630 C CA . SER B 1 271 ? -16.203 -18.453 3.891 1 98.75 271 SER B CA 1
ATOM 5631 C C . SER B 1 271 ? -15.18 -19.375 4.551 1 98.75 271 SER B C 1
ATOM 5633 O O . SER B 1 271 ? -14.82 -20.422 4 1 98.75 271 SER B O 1
ATOM 5635 N N . ALA B 1 272 ? -14.711 -19.016 5.719 1 98.69 272 ALA B N 1
ATOM 5636 C CA . ALA B 1 272 ? -13.727 -19.828 6.445 1 98.69 272 ALA B CA 1
ATOM 5637 C C . ALA B 1 272 ? -14.312 -21.172 6.855 1 98.69 272 ALA B C 1
ATOM 5639 O O . ALA B 1 272 ? -13.594 -22.172 6.918 1 98.69 272 ALA B O 1
ATOM 5640 N N . GLU B 1 273 ? -15.648 -21.219 7.148 1 98.62 273 GLU B N 1
ATOM 5641 C CA . GLU B 1 273 ? -16.328 -22.469 7.441 1 98.62 273 GLU B CA 1
ATOM 5642 C C . GLU B 1 273 ? -16.234 -23.438 6.258 1 98.62 273 GLU B C 1
ATOM 5644 O O . GLU B 1 273 ? -16.016 -24.625 6.434 1 98.62 273 GLU B O 1
ATOM 5649 N N . PHE B 1 274 ? -16.422 -22.844 5.129 1 98.62 274 PHE B N 1
ATOM 5650 C CA . PHE B 1 274 ? -16.25 -23.672 3.936 1 98.62 274 PHE B CA 1
ATOM 5651 C C . PHE B 1 274 ? -14.797 -24.109 3.799 1 98.62 274 PHE B C 1
ATOM 5653 O O . PHE B 1 274 ? -14.516 -25.219 3.314 1 98.62 274 PHE B O 1
ATOM 5660 N N . GLY B 1 275 ? -13.844 -23.25 4.215 1 98.62 275 GLY B N 1
ATOM 5661 C CA . GLY B 1 275 ? -12.445 -23.641 4.234 1 98.62 275 GLY B CA 1
ATOM 5662 C C . GLY B 1 275 ? -12.18 -24.875 5.078 1 98.62 275 GLY B C 1
ATOM 5663 O O . GLY B 1 275 ? -11.406 -25.75 4.684 1 98.62 275 GLY B O 1
ATOM 5664 N N . VAL B 1 276 ? -12.875 -24.984 6.188 1 98.69 276 VAL B N 1
ATOM 5665 C CA . VAL B 1 276 ? -12.75 -26.156 7.062 1 98.69 276 VAL B CA 1
ATOM 5666 C C . VAL B 1 276 ? -13.336 -27.375 6.379 1 98.69 276 VAL B C 1
ATOM 5668 O O . VAL B 1 276 ? -12.742 -28.469 6.41 1 98.69 276 VAL B O 1
ATOM 5671 N N . LYS B 1 277 ? -14.43 -27.219 5.711 1 98.69 277 LYS B N 1
ATOM 5672 C CA . LYS B 1 277 ? -15.062 -28.328 5.004 1 98.69 277 LYS B CA 1
ATOM 5673 C C . LYS B 1 277 ? -14.18 -28.828 3.863 1 98.69 277 LYS B C 1
ATOM 5675 O O . LYS B 1 277 ? -14.094 -30.031 3.625 1 98.69 277 LYS B O 1
ATOM 5680 N N . ILE B 1 278 ? -13.555 -27.844 3.191 1 98.5 278 ILE B N 1
ATOM 5681 C CA . ILE B 1 278 ? -12.648 -28.203 2.105 1 98.5 278 ILE B CA 1
ATOM 5682 C C . ILE B 1 278 ? -11.477 -29 2.658 1 98.5 278 ILE B C 1
ATOM 5684 O O . ILE B 1 278 ? -11.109 -30.047 2.1 1 98.5 278 ILE B O 1
ATOM 5688 N N . ALA B 1 279 ? -10.898 -28.578 3.762 1 98.12 279 ALA B N 1
ATOM 5689 C CA . ALA B 1 279 ? -9.773 -29.281 4.371 1 98.12 279 ALA B CA 1
ATOM 5690 C C . ALA B 1 279 ? -10.172 -30.688 4.812 1 98.12 279 ALA B C 1
ATOM 5692 O O . ALA B 1 279 ? -9.398 -31.625 4.66 1 98.12 279 ALA B O 1
ATOM 5693 N N . LYS B 1 280 ? -11.383 -30.875 5.332 1 97.75 280 LYS B N 1
ATOM 5694 C CA . LYS B 1 280 ? -11.883 -32.188 5.762 1 97.75 280 LYS B CA 1
ATOM 5695 C C . LYS B 1 280 ? -12.047 -33.125 4.574 1 97.75 280 LYS B C 1
ATOM 5697 O O . LYS B 1 280 ? -11.93 -34.344 4.719 1 97.75 280 LYS B O 1
ATOM 5702 N N . GLY B 1 281 ? -12.289 -32.406 3.477 1 97.25 281 GLY B N 1
ATOM 5703 C CA . GLY B 1 281 ? -12.422 -33.219 2.27 1 97.25 281 GLY B CA 1
ATOM 5704 C C . GLY B 1 281 ? -11.148 -33.969 1.902 1 97.25 281 GLY B C 1
ATOM 5705 O O . GLY B 1 281 ? -11.188 -34.938 1.177 1 97.25 281 GLY B O 1
ATOM 5706 N N . GLY B 1 282 ? -10.023 -33.562 2.41 1 96.25 282 GLY B N 1
ATOM 5707 C CA . GLY B 1 282 ? -8.75 -34.219 2.137 1 96.25 282 GLY B CA 1
ATOM 5708 C C . GLY B 1 282 ? -8.641 -35.625 2.703 1 96.25 282 GLY B C 1
ATOM 5709 O O . GLY B 1 282 ? -7.805 -36.406 2.262 1 96.25 282 GLY B O 1
ATOM 5710 N N . PHE B 1 283 ? -9.578 -36.031 3.666 1 96.06 283 PHE B N 1
ATOM 5711 C CA . PHE B 1 283 ? -9.578 -37.344 4.273 1 96.06 283 PHE B CA 1
ATOM 5712 C C . PHE B 1 283 ? -10.398 -38.344 3.445 1 96.06 283 PHE B C 1
ATOM 5714 O O . PHE B 1 283 ? -10.336 -39.531 3.656 1 96.06 283 PHE B O 1
ATOM 5721 N N . MET B 1 284 ? -11.086 -37.812 2.477 1 96.94 284 MET B N 1
ATOM 5722 C CA . MET B 1 284 ? -12.031 -38.656 1.742 1 96.94 284 MET B CA 1
ATOM 5723 C C . MET B 1 284 ? -11.398 -39.188 0.464 1 96.94 284 MET B C 1
ATOM 5725 O O . MET B 1 284 ? -10.438 -38.625 -0.05 1 96.94 284 MET B O 1
ATOM 5729 N N . PRO B 1 285 ? -11.922 -40.281 -0.093 1 96.25 285 PRO B N 1
ATOM 5730 C CA . PRO B 1 285 ? -11.422 -40.812 -1.366 1 96.25 285 PRO B CA 1
ATOM 5731 C C . PRO B 1 285 ? -11.703 -39.875 -2.541 1 96.25 285 PRO B C 1
ATOM 5733 O O . PRO B 1 285 ? -12.586 -39 -2.451 1 96.25 285 PRO B O 1
ATOM 5736 N N . THR B 1 286 ? -10.945 -39.969 -3.518 1 96.56 286 THR B N 1
ATOM 5737 C CA . THR B 1 286 ? -11.195 -39.25 -4.773 1 96.56 286 THR B CA 1
ATOM 5738 C C . THR B 1 286 ? -11.531 -40.25 -5.887 1 96.56 286 THR B C 1
ATOM 5740 O O . THR B 1 286 ? -10.938 -41.344 -5.961 1 96.56 286 THR B O 1
ATOM 5743 N N . LEU B 1 287 ? -12.594 -39.969 -6.629 1 97.44 287 LEU B N 1
ATOM 5744 C CA . LEU B 1 287 ? -13.047 -40.75 -7.762 1 97.44 287 LEU B CA 1
ATOM 5745 C C . LEU B 1 287 ? -12.938 -39.969 -9.062 1 97.44 287 LEU B C 1
ATOM 5747 O O . LEU B 1 287 ? -13.438 -38.844 -9.156 1 97.44 287 LEU B O 1
ATOM 5751 N N . GLY B 1 288 ? -12.156 -40.5 -9.969 1 97.25 288 GLY B N 1
ATOM 5752 C CA . GLY B 1 288 ? -12 -39.875 -11.266 1 97.25 288 GLY B CA 1
ATOM 5753 C C . GLY B 1 288 ? -12.266 -40.812 -12.43 1 97.25 288 GLY B C 1
ATOM 5754 O O . GLY B 1 288 ? -12.242 -42.031 -12.266 1 97.25 288 GLY B O 1
ATOM 5755 N N . VAL B 1 289 ? -12.664 -40.156 -13.57 1 96.88 289 VAL B N 1
ATOM 5756 C CA . VAL B 1 289 ? -12.82 -40.906 -14.82 1 96.88 289 VAL B CA 1
ATOM 5757 C C . VAL B 1 289 ? -11.891 -40.312 -15.883 1 96.88 289 VAL B C 1
ATOM 5759 O O . VAL B 1 289 ? -11.656 -39.094 -15.922 1 96.88 289 VAL B O 1
ATOM 5762 N N . GLY B 1 290 ? -11.281 -41.188 -16.625 1 96.56 290 GLY B N 1
ATOM 5763 C CA . GLY B 1 290 ? -10.383 -40.781 -17.688 1 96.56 290 GLY B CA 1
ATOM 5764 C C . GLY B 1 290 ? -10.586 -41.562 -18.969 1 96.56 290 GLY B C 1
ATOM 5765 O O . GLY B 1 290 ? -11.055 -42.688 -18.953 1 96.56 290 GLY B O 1
ATOM 5766 N N . ALA B 1 291 ? -10.414 -40.906 -20.078 1 96.06 291 ALA B N 1
ATOM 5767 C CA . ALA B 1 291 ? -10.414 -41.5 -21.406 1 96.06 291 ALA B CA 1
ATOM 5768 C C . ALA B 1 291 ? -9.156 -41.125 -22.172 1 96.06 291 ALA B C 1
ATOM 5770 O O . ALA B 1 291 ? -8.656 -40 -22.031 1 96.06 291 ALA B O 1
ATOM 5771 N N . SER B 1 292 ? -8.617 -42.062 -22.859 1 96.38 292 SER B N 1
ATOM 5772 C CA . SER B 1 292 ? -7.434 -41.781 -23.672 1 96.38 292 SER B CA 1
ATOM 5773 C C . SER B 1 292 ? -7.504 -42.5 -25.016 1 96.38 292 SER B C 1
ATOM 5775 O O . SER B 1 292 ? -8.18 -43.5 -25.156 1 96.38 292 SER B O 1
ATOM 5777 N N . ALA B 1 293 ? -6.957 -41.875 -26.047 1 95.5 293 ALA B N 1
ATOM 5778 C CA . ALA B 1 293 ? -6.75 -42.438 -27.391 1 95.5 293 ALA B CA 1
ATOM 5779 C C . ALA B 1 293 ? -5.281 -42.375 -27.781 1 95.5 293 ALA B C 1
ATOM 5781 O O . ALA B 1 293 ? -4.594 -41.375 -27.484 1 95.5 293 ALA B O 1
ATOM 5782 N N . PHE B 1 294 ? -4.809 -43.406 -28.359 1 95.38 294 PHE B N 1
ATOM 5783 C CA . PHE B 1 294 ? -3.402 -43.5 -28.734 1 95.38 294 PHE B CA 1
ATOM 5784 C C . PHE B 1 294 ? -3.242 -44.188 -30.094 1 95.38 294 PHE B C 1
ATOM 5786 O O . PHE B 1 294 ? -3.988 -45.094 -30.422 1 95.38 294 PHE B O 1
ATOM 5793 N N . SER B 1 295 ? -2.414 -43.688 -30.984 1 94.19 295 SER B N 1
ATOM 5794 C CA . SER B 1 295 ? -1.962 -44.406 -32.188 1 94.19 295 SER B CA 1
ATOM 5795 C C . SER B 1 295 ? -0.484 -44.125 -32.438 1 94.19 295 SER B C 1
ATOM 5797 O O . SER B 1 295 ? 0.096 -43.188 -31.891 1 94.19 295 SER B O 1
ATOM 5799 N N . ASN B 1 296 ? 0.153 -45.125 -33.156 1 92 296 ASN B N 1
ATOM 5800 C CA . ASN B 1 296 ? 1.581 -44.938 -33.406 1 92 296 ASN B CA 1
ATOM 5801 C C . ASN B 1 296 ? 1.979 -45.406 -34.781 1 92 296 ASN B C 1
ATOM 5803 O O . ASN B 1 296 ? 1.256 -46.188 -35.438 1 92 296 ASN B O 1
ATOM 5807 N N . TYR B 1 297 ? 2.992 -44.844 -35.375 1 90.38 297 TYR B N 1
ATOM 5808 C CA . TYR B 1 297 ? 3.703 -45.25 -36.562 1 90.38 297 TYR B CA 1
ATOM 5809 C C . TYR B 1 297 ? 5.16 -45.562 -36.281 1 90.38 297 TYR B C 1
ATOM 5811 O O . TYR B 1 297 ? 5.832 -44.812 -35.562 1 90.38 297 TYR B O 1
ATOM 5819 N N . ILE B 1 298 ? 5.629 -46.719 -36.656 1 87 298 ILE B N 1
ATOM 5820 C CA . ILE B 1 298 ? 7.027 -47.125 -36.5 1 87 298 ILE B CA 1
ATOM 5821 C C . ILE B 1 298 ? 7.668 -47.25 -37.875 1 87 298 ILE B C 1
ATOM 5823 O O . ILE B 1 298 ? 7.066 -47.844 -38.781 1 87 298 ILE B O 1
ATOM 5827 N N . ASP B 1 299 ? 8.867 -46.781 -38 1 84.5 299 ASP B N 1
ATOM 5828 C CA . ASP B 1 299 ? 9.547 -46.812 -39.281 1 84.5 299 ASP B CA 1
ATOM 5829 C C . ASP B 1 299 ? 10.344 -48.125 -39.469 1 84.5 299 ASP B C 1
ATOM 5831 O O . ASP B 1 299 ? 11.562 -48.094 -39.625 1 84.5 299 ASP B O 1
ATOM 5835 N N . GLN B 1 300 ? 9.828 -49.219 -39.156 1 79 300 GLN B N 1
ATOM 5836 C CA . GLN B 1 300 ? 10.516 -50.5 -39.312 1 79 300 GLN B CA 1
ATOM 5837 C C . GLN B 1 300 ? 9.789 -51.375 -40.344 1 79 300 GLN B C 1
ATOM 5839 O O . GLN B 1 300 ? 8.57 -51.281 -40.5 1 79 300 GLN B O 1
ATOM 5844 N N . PHE B 1 301 ? 10.664 -52.156 -41.062 1 72.56 301 PHE B N 1
ATOM 5845 C CA . PHE B 1 301 ? 10.125 -53.125 -41.969 1 72.56 301 PHE B CA 1
ATOM 5846 C C . PHE B 1 301 ? 9.602 -54.344 -41.219 1 72.56 301 PHE B C 1
ATOM 5848 O O . PHE B 1 301 ? 10.211 -54.812 -40.25 1 72.56 301 PHE B O 1
ATOM 5855 N N . PHE B 1 302 ? 8.406 -54.719 -41.375 1 64.81 302 PHE B N 1
ATOM 5856 C CA . PHE B 1 302 ? 7.867 -55.969 -40.844 1 64.81 302 PHE B CA 1
ATOM 5857 C C . PHE B 1 302 ? 7.57 -56.938 -41.969 1 64.81 302 PHE B C 1
ATOM 5859 O O . PHE B 1 302 ? 6.746 -56.656 -42.844 1 64.81 302 PHE B O 1
ATOM 5866 N N . MET B 1 303 ? 8.141 -58.094 -41.969 1 62.16 303 MET B N 1
ATOM 5867 C CA . MET B 1 303 ? 8.008 -59.156 -42.969 1 62.16 303 MET B CA 1
ATOM 5868 C C . MET B 1 303 ? 8.234 -58.625 -44.375 1 62.16 303 MET B C 1
ATOM 5870 O O . MET B 1 303 ? 7.453 -58.906 -45.281 1 62.16 303 MET B O 1
ATOM 5874 N N . GLY B 1 304 ? 9.188 -57.781 -44.562 1 67.25 304 GLY B N 1
ATOM 5875 C CA . GLY B 1 304 ? 9.609 -57.312 -45.875 1 67.25 304 GLY B CA 1
ATOM 5876 C C . GLY B 1 304 ? 8.844 -56.094 -46.344 1 67.25 304 GLY B C 1
ATOM 5877 O O . GLY B 1 304 ? 9.172 -55.5 -47.375 1 67.25 304 GLY B O 1
ATOM 5878 N N . GLU B 1 305 ? 7.676 -55.75 -45.656 1 71.25 305 GLU B N 1
ATOM 5879 C CA . GLU B 1 305 ? 6.902 -54.594 -46.094 1 71.25 305 GLU B CA 1
ATOM 5880 C C . GLU B 1 305 ? 6.824 -53.531 -45 1 71.25 305 GLU B C 1
ATOM 5882 O O . GLU B 1 305 ? 6.832 -53.844 -43.812 1 71.25 305 GLU B O 1
ATOM 5887 N N . ARG B 1 306 ? 7.02 -52.25 -45.344 1 77.94 306 ARG B N 1
ATOM 5888 C CA . ARG B 1 306 ? 6.73 -51.125 -44.469 1 77.94 306 ARG B CA 1
ATOM 5889 C C . ARG B 1 306 ? 5.359 -50.531 -44.75 1 77.94 306 ARG B C 1
ATOM 5891 O O . ARG B 1 306 ? 5.184 -49.875 -45.781 1 77.94 306 ARG B O 1
ATOM 5898 N N . PRO B 1 307 ? 4.414 -50.906 -43.938 1 78.88 307 PRO B N 1
ATOM 5899 C CA . PRO B 1 307 ? 3.094 -50.312 -44.188 1 78.88 307 PRO B CA 1
ATOM 5900 C C . PRO B 1 307 ? 3.102 -48.781 -44.156 1 78.88 307 PRO B C 1
ATOM 5902 O O . PRO B 1 307 ? 3.928 -48.188 -43.469 1 78.88 307 PRO B O 1
ATOM 5905 N N . GLU B 1 308 ? 2.141 -48.25 -45 1 87.75 308 GLU B N 1
ATOM 5906 C CA . GLU B 1 308 ? 2.039 -46.781 -45.125 1 87.75 308 GLU B CA 1
ATOM 5907 C C . GLU B 1 308 ? 1.644 -46.156 -43.781 1 87.75 308 GLU B C 1
ATOM 5909 O O . GLU B 1 308 ? 1.048 -46.812 -42.938 1 87.75 308 GLU B O 1
ATOM 5914 N N . PHE B 1 309 ? 1.979 -44.875 -43.625 1 89.5 309 PHE B N 1
ATOM 5915 C CA . PHE B 1 309 ? 1.725 -44.094 -42.406 1 89.5 309 PHE B CA 1
ATOM 5916 C C . PHE B 1 309 ? 0.256 -44.188 -42 1 89.5 309 PHE B C 1
ATOM 5918 O O . PHE B 1 309 ? -0.064 -44.562 -40.875 1 89.5 309 PHE B O 1
ATOM 5925 N N . THR B 1 310 ? -0.678 -43.969 -42.906 1 90.31 310 THR B N 1
ATOM 5926 C CA . THR B 1 310 ? -2.109 -43.938 -42.625 1 90.31 310 THR B CA 1
ATOM 5927 C C . THR B 1 310 ? -2.633 -45.312 -42.188 1 90.31 310 THR B C 1
ATOM 5929 O O . THR B 1 310 ? -3.492 -45.406 -41.312 1 90.31 310 THR B O 1
ATOM 5932 N N . THR B 1 311 ? -2.133 -46.281 -42.844 1 89.81 311 THR B N 1
ATOM 5933 C CA . THR B 1 311 ? -2.57 -47.625 -42.531 1 89.81 311 THR B CA 1
ATOM 5934 C C . THR B 1 311 ? -2.129 -48.031 -41.125 1 89.81 311 THR B C 1
ATOM 5936 O O . THR B 1 311 ? -2.908 -48.625 -40.375 1 89.81 311 THR B O 1
ATOM 5939 N N . GLN B 1 312 ? -0.967 -47.656 -40.75 1 90.5 312 GLN B N 1
ATOM 5940 C CA . GLN B 1 312 ? -0.469 -48 -39.438 1 90.5 312 GLN B CA 1
ATOM 5941 C C . GLN B 1 312 ? -1.233 -47.25 -38.344 1 90.5 312 GLN B C 1
ATOM 5943 O O . GLN B 1 312 ? -1.598 -47.844 -37.312 1 90.5 312 GLN B O 1
ATOM 5948 N N . ILE B 1 313 ? -1.483 -46 -38.594 1 91.62 313 ILE B N 1
ATOM 5949 C CA . ILE B 1 313 ? -2.188 -45.188 -37.594 1 91.62 313 ILE B CA 1
ATOM 5950 C C . ILE B 1 313 ? -3.586 -45.781 -37.375 1 91.62 313 ILE B C 1
ATOM 5952 O O . ILE B 1 313 ? -4.066 -45.812 -36.25 1 91.62 313 ILE B O 1
ATOM 5956 N N . ARG B 1 314 ? -4.23 -46.188 -38.438 1 91.56 314 ARG B N 1
ATOM 5957 C CA . ARG B 1 314 ? -5.566 -46.781 -38.312 1 91.56 314 ARG B CA 1
ATOM 5958 C C . ARG B 1 314 ? -5.52 -48.125 -37.594 1 91.56 314 ARG B C 1
ATOM 5960 O O . ARG B 1 314 ? -6.34 -48.406 -36.719 1 91.56 314 ARG B O 1
ATOM 5967 N N . ASN B 1 315 ? -4.543 -48.906 -37.906 1 90.19 315 ASN B N 1
ATOM 5968 C CA . ASN B 1 315 ? -4.453 -50.281 -37.375 1 90.19 315 ASN B CA 1
ATOM 5969 C C . ASN B 1 315 ? -4.004 -50.25 -35.906 1 90.19 315 ASN B C 1
ATOM 5971 O O . ASN B 1 315 ? -4.379 -51.125 -35.125 1 90.19 315 ASN B O 1
ATOM 5975 N N . ASN B 1 316 ? -3.246 -49.219 -35.562 1 89.94 316 ASN B N 1
ATOM 5976 C CA . ASN B 1 316 ? -2.674 -49.188 -34.219 1 89.94 316 ASN B CA 1
ATOM 5977 C C . ASN B 1 316 ? -3.508 -48.344 -33.281 1 89.94 316 ASN B C 1
ATOM 5979 O O . ASN B 1 316 ? -3.119 -48.125 -32.125 1 89.94 316 ASN B O 1
ATOM 5983 N N . PHE B 1 317 ? -4.648 -47.875 -33.781 1 92.25 317 PHE B N 1
ATOM 5984 C CA . PHE B 1 317 ? -5.504 -47 -32.969 1 92.25 317 PHE B CA 1
ATOM 5985 C C . PHE B 1 317 ? -6.082 -47.781 -31.797 1 92.25 317 PHE B C 1
ATOM 5987 O O . PHE B 1 317 ? -6.66 -48.844 -31.953 1 92.25 317 PHE B O 1
ATOM 5994 N N . SER B 1 318 ? -5.812 -47.25 -30.594 1 93.44 318 SER B N 1
ATOM 5995 C CA . SER B 1 318 ? -6.316 -47.844 -29.375 1 93.44 318 SER B CA 1
ATOM 5996 C C . SER B 1 318 ? -6.996 -46.812 -28.484 1 93.44 318 SER B C 1
ATOM 5998 O O . SER B 1 318 ? -6.57 -45.656 -28.438 1 93.44 318 SER B O 1
ATOM 6000 N N . ASN B 1 319 ? -8.094 -47.125 -27.891 1 93.5 319 ASN B N 1
ATOM 6001 C CA . ASN B 1 319 ? -8.82 -46.281 -26.938 1 93.5 319 ASN B CA 1
ATOM 6002 C C . ASN B 1 319 ? -8.977 -46.969 -25.594 1 93.5 319 ASN B C 1
ATOM 6004 O O . ASN B 1 319 ? -8.969 -48.188 -25.5 1 93.5 319 ASN B O 1
ATOM 6008 N N . SER B 1 320 ? -8.961 -46.156 -24.625 1 95.12 320 SER B N 1
ATOM 6009 C CA . SER B 1 320 ? -9.203 -46.719 -23.281 1 95.12 320 SER B CA 1
ATOM 6010 C C . SER B 1 320 ? -10.047 -45.75 -22.453 1 95.12 320 SER B C 1
ATOM 6012 O O . SER B 1 320 ? -10.039 -44.531 -22.672 1 95.12 320 SER B O 1
ATOM 6014 N N . ALA B 1 321 ? -10.945 -46.219 -21.609 1 94.75 321 ALA B N 1
ATOM 6015 C CA . ALA B 1 321 ? -11.695 -45.531 -20.578 1 94.75 321 ALA B CA 1
ATOM 6016 C C . ALA B 1 321 ? -11.5 -46.219 -19.219 1 94.75 321 ALA B C 1
ATOM 6018 O O . ALA B 1 321 ? -11.477 -47.438 -19.125 1 94.75 321 ALA B O 1
ATOM 6019 N N . ASN B 1 322 ? -11.234 -45.438 -18.234 1 95.75 322 ASN B N 1
ATOM 6020 C CA . ASN B 1 322 ? -10.977 -46.031 -16.922 1 95.75 322 ASN B CA 1
ATOM 6021 C C . ASN B 1 322 ? -11.594 -45.188 -15.797 1 95.75 322 ASN B C 1
ATOM 6023 O O . ASN B 1 322 ? -11.781 -43.969 -15.953 1 95.75 322 ASN B O 1
ATOM 6027 N N . VAL B 1 323 ? -12.016 -45.75 -14.766 1 96.19 323 VAL B N 1
ATOM 6028 C CA . VAL B 1 323 ? -12.422 -45.156 -13.508 1 96.19 323 VAL B CA 1
ATOM 6029 C C . VAL B 1 323 ? -11.375 -45.438 -12.438 1 96.19 323 VAL B C 1
ATOM 6031 O O . VAL B 1 323 ? -10.93 -46.562 -12.281 1 96.19 323 VAL B O 1
ATOM 6034 N N . GLN B 1 324 ? -10.961 -44.344 -11.805 1 96.25 324 GLN B N 1
ATOM 6035 C CA . GLN B 1 324 ? -9.898 -44.5 -10.82 1 96.25 324 GLN B CA 1
ATOM 6036 C C . GLN B 1 324 ? -10.344 -44.031 -9.445 1 96.25 324 GLN B C 1
ATOM 6038 O O . GLN B 1 324 ? -10.828 -42.906 -9.305 1 96.25 324 GLN B O 1
ATOM 6043 N N . LEU B 1 325 ? -10.172 -44.906 -8.469 1 96.69 325 LEU B N 1
ATOM 6044 C CA . LEU B 1 325 ? -10.461 -44.562 -7.078 1 96.69 325 LEU B CA 1
ATOM 6045 C C . LEU B 1 325 ? -9.172 -44.469 -6.27 1 96.69 325 LEU B C 1
ATOM 6047 O O . LEU B 1 325 ? -8.336 -45.375 -6.301 1 96.69 325 LEU B O 1
ATOM 6051 N N . SER B 1 326 ? -8.953 -43.312 -5.602 1 95.81 326 SER B N 1
ATOM 6052 C CA . SER B 1 326 ? -7.797 -43.125 -4.73 1 95.81 326 SER B CA 1
ATOM 6053 C C . SER B 1 326 ? -8.227 -42.844 -3.299 1 95.81 326 SER B C 1
ATOM 6055 O O . SER B 1 326 ? -8.992 -41.906 -3.049 1 95.81 326 SER B O 1
ATOM 6057 N N . ILE B 1 327 ? -7.785 -43.656 -2.338 1 95.5 327 ILE B N 1
ATOM 6058 C CA . ILE B 1 327 ? -8.156 -43.531 -0.935 1 95.5 327 ILE B CA 1
ATOM 6059 C C . ILE B 1 327 ? -6.91 -43.219 -0.107 1 95.5 327 ILE B C 1
ATOM 6061 O O . ILE B 1 327 ? -6.051 -44.062 0.092 1 95.5 327 ILE B O 1
ATOM 6065 N N . PRO B 1 328 ? -6.797 -41.938 0.372 1 93.75 328 PRO B N 1
ATOM 6066 C CA . PRO B 1 328 ? -5.672 -41.625 1.253 1 93.75 328 PRO B CA 1
ATOM 6067 C C . PRO B 1 328 ? -5.863 -42.125 2.672 1 93.75 328 PRO B C 1
ATOM 6069 O O . PRO B 1 328 ? -6.844 -41.781 3.338 1 93.75 328 PRO B O 1
ATOM 6072 N N . ILE B 1 329 ? -4.977 -43 3.104 1 93.12 329 ILE B N 1
ATOM 6073 C CA . ILE B 1 329 ? -5.07 -43.594 4.438 1 93.12 329 ILE B CA 1
ATOM 6074 C C . ILE B 1 329 ? -4.137 -42.844 5.391 1 93.12 329 ILE B C 1
ATOM 6076 O O . ILE B 1 329 ? -4.559 -42.406 6.457 1 93.12 329 ILE B O 1
ATOM 6080 N N . LEU B 1 330 ? -2.826 -42.781 4.973 1 92.94 330 LEU B N 1
ATOM 6081 C CA . LEU B 1 330 ? -1.824 -42.031 5.711 1 92.94 330 LEU B CA 1
ATOM 6082 C C . LEU B 1 330 ? -1.199 -40.938 4.832 1 92.94 330 LEU B C 1
ATOM 6084 O O . LEU B 1 330 ? -0.561 -41.25 3.822 1 92.94 330 LEU B O 1
ATOM 6088 N N . SER B 1 331 ? -1.418 -39.781 5.203 1 93.31 331 SER B N 1
ATOM 6089 C CA . SER B 1 331 ? -0.943 -38.656 4.402 1 93.31 331 SER B CA 1
ATOM 6090 C C . SER B 1 331 ? 0.132 -37.844 5.141 1 93.31 331 SER B C 1
ATOM 6092 O O . SER B 1 331 ? 0.202 -36.625 5.023 1 93.31 331 SER B O 1
ATOM 6094 N N . ASN B 1 332 ? 0.911 -38.562 5.988 1 93.69 332 ASN B N 1
ATOM 6095 C CA . ASN B 1 332 ? 1.998 -37.938 6.734 1 93.69 332 ASN B CA 1
ATOM 6096 C C . ASN B 1 332 ? 1.509 -36.719 7.527 1 93.69 332 ASN B C 1
ATOM 6098 O O . ASN B 1 332 ? 2.15 -35.688 7.523 1 93.69 332 ASN B O 1
ATOM 6102 N N . PHE B 1 333 ? 0.268 -36.75 8.016 1 94.94 333 PHE B N 1
ATOM 6103 C CA . PHE B 1 333 ? -0.39 -35.781 8.898 1 94.94 333 PHE B CA 1
ATOM 6104 C C . PHE B 1 333 ? -0.695 -34.5 8.156 1 94.94 333 PHE B C 1
ATOM 6106 O O . PHE B 1 333 ? -1.034 -33.469 8.773 1 94.94 333 PHE B O 1
ATOM 6113 N N . ARG B 1 334 ? -0.547 -34.438 6.902 1 95.69 334 ARG B N 1
ATOM 6114 C CA . ARG B 1 334 ? -0.834 -33.25 6.102 1 95.69 334 ARG B CA 1
ATOM 6115 C C . ARG B 1 334 ? -2.307 -32.875 6.203 1 95.69 334 ARG B C 1
ATOM 6117 O O . ARG B 1 334 ? -2.631 -31.688 6.402 1 95.69 334 ARG B O 1
ATOM 6124 N N . ASN B 1 335 ? -3.236 -33.875 6.102 1 95.56 335 ASN B N 1
ATOM 6125 C CA . ASN B 1 335 ? -4.664 -33.562 6.172 1 95.56 335 ASN B CA 1
ATOM 6126 C C . ASN B 1 335 ? -5.066 -33.094 7.555 1 95.56 335 ASN B C 1
ATOM 6128 O O . ASN B 1 335 ? -5.871 -32.156 7.676 1 95.56 335 ASN B O 1
ATOM 6132 N N . ARG B 1 336 ? -4.492 -33.719 8.547 1 96.31 336 ARG B N 1
ATOM 6133 C CA . ARG B 1 336 ? -4.758 -33.25 9.914 1 96.31 336 ARG B CA 1
ATOM 6134 C C . ARG B 1 336 ? -4.285 -31.812 10.117 1 96.31 336 ARG B C 1
ATOM 6136 O O . ARG B 1 336 ? -5.008 -31 10.688 1 96.31 336 ARG B O 1
ATOM 6143 N N . ALA B 1 337 ? -3.088 -31.516 9.656 1 97 337 ALA B N 1
ATOM 6144 C CA . ALA B 1 337 ? -2.537 -30.172 9.766 1 97 337 ALA B CA 1
ATOM 6145 C C . ALA B 1 337 ? -3.389 -29.172 8.992 1 97 337 ALA B C 1
ATOM 6147 O O . ALA B 1 337 ? -3.637 -28.062 9.469 1 97 337 ALA B O 1
ATOM 6148 N N . ASN B 1 338 ? -3.84 -29.562 7.824 1 97.75 338 ASN B N 1
ATOM 6149 C CA . ASN B 1 338 ? -4.656 -28.672 7 1 97.75 338 ASN B CA 1
ATOM 6150 C C . ASN B 1 338 ? -5.977 -28.328 7.684 1 97.75 338 ASN B C 1
ATOM 6152 O O . ASN B 1 338 ? -6.418 -27.188 7.66 1 97.75 338 ASN B O 1
ATOM 6156 N N . VAL B 1 339 ? -6.645 -29.297 8.297 1 97.94 339 VAL B N 1
ATOM 6157 C CA . VAL B 1 339 ? -7.902 -29.062 9 1 97.94 339 VAL B CA 1
ATOM 6158 C C . VAL B 1 339 ? -7.668 -28.141 10.188 1 97.94 339 VAL B C 1
ATOM 6160 O O . VAL B 1 339 ? -8.438 -27.203 10.422 1 97.94 339 VAL B O 1
ATOM 6163 N N . GLN B 1 340 ? -6.578 -28.391 10.898 1 98.06 340 GLN B N 1
ATOM 6164 C CA . GLN B 1 340 ? -6.27 -27.531 12.031 1 98.06 340 GLN B CA 1
ATOM 6165 C C . GLN B 1 340 ? -6.012 -26.094 11.586 1 98.06 340 GLN B C 1
ATOM 6167 O O . GLN B 1 340 ? -6.488 -25.141 12.219 1 98.06 340 GLN B O 1
ATOM 6172 N N . ARG B 1 341 ? -5.23 -25.953 10.531 1 98.19 341 ARG B N 1
ATOM 6173 C CA . ARG B 1 341 ? -4.965 -24.625 9.992 1 98.19 341 ARG B CA 1
ATOM 6174 C C . ARG B 1 341 ? -6.254 -23.938 9.562 1 98.19 341 ARG B C 1
ATOM 6176 O O . ARG B 1 341 ? -6.441 -22.734 9.812 1 98.19 341 ARG B O 1
ATOM 6183 N N . ALA B 1 342 ? -7.141 -24.672 8.898 1 98.44 342 ALA B N 1
ATOM 6184 C CA . ALA B 1 342 ? -8.406 -24.109 8.445 1 98.44 342 ALA B CA 1
ATOM 6185 C C . ALA B 1 342 ? -9.266 -23.672 9.625 1 98.44 342 ALA B C 1
ATOM 6187 O O . ALA B 1 342 ? -9.922 -22.625 9.57 1 98.44 342 ALA B O 1
ATOM 6188 N N . ARG B 1 343 ? -9.281 -24.453 10.672 1 98.5 343 ARG B N 1
ATOM 6189 C CA . ARG B 1 343 ? -10.031 -24.094 11.875 1 98.5 343 ARG B CA 1
ATOM 6190 C C . ARG B 1 343 ? -9.469 -22.812 12.492 1 98.5 343 ARG B C 1
ATOM 6192 O O . ARG B 1 343 ? -10.227 -21.969 12.969 1 98.5 343 ARG B O 1
ATOM 6199 N N . LEU B 1 344 ? -8.141 -22.75 12.555 1 98.19 344 LEU B N 1
ATOM 6200 C CA . LEU B 1 344 ? -7.516 -21.547 13.078 1 98.19 344 LEU B CA 1
ATOM 6201 C C . LEU B 1 344 ? -7.848 -20.344 12.211 1 98.19 344 LEU B C 1
ATOM 6203 O O . LEU B 1 344 ? -8.055 -19.234 12.727 1 98.19 344 LEU B O 1
ATOM 6207 N N . GLN B 1 345 ? -7.883 -20.531 10.922 1 98.31 345 GLN B N 1
ATOM 6208 C CA . GLN B 1 345 ? -8.266 -19.453 10.023 1 98.31 345 GLN B CA 1
ATOM 6209 C C . GLN B 1 345 ? -9.703 -19 10.289 1 98.31 345 GLN B C 1
ATOM 6211 O O . GLN B 1 345 ? -10.016 -17.812 10.219 1 98.31 345 GLN B O 1
ATOM 6216 N N . LYS B 1 346 ? -10.594 -19.938 10.523 1 98.44 346 LYS B N 1
ATOM 6217 C CA . LYS B 1 346 ? -11.969 -19.594 10.898 1 98.44 346 LYS B CA 1
ATOM 6218 C C . LYS B 1 346 ? -12 -18.766 12.18 1 98.44 346 LYS B C 1
ATOM 6220 O O . LYS B 1 346 ? -12.703 -17.75 12.258 1 98.44 346 LYS B O 1
ATOM 6225 N N . ARG B 1 347 ? -11.203 -19.125 13.156 1 98.25 347 ARG B N 1
ATOM 6226 C CA . ARG B 1 347 ? -11.125 -18.359 14.406 1 98.25 347 ARG B CA 1
ATOM 6227 C C . ARG B 1 347 ? -10.641 -16.938 14.148 1 98.25 347 ARG B C 1
ATOM 6229 O O . ARG B 1 347 ? -11.133 -15.992 14.766 1 98.25 347 ARG B O 1
ATOM 6236 N N . LEU B 1 348 ? -9.656 -16.828 13.281 1 97.62 348 LEU B N 1
ATOM 6237 C CA . LEU B 1 348 ? -9.172 -15.492 12.922 1 97.62 348 LEU B CA 1
ATOM 6238 C C . LEU B 1 348 ? -10.289 -14.656 12.305 1 97.62 348 LEU B C 1
ATOM 6240 O O . LEU B 1 348 ? -10.398 -13.461 12.578 1 97.62 348 LEU B O 1
ATOM 6244 N N . SER B 1 349 ? -11.078 -15.273 11.445 1 98.19 349 SER B N 1
ATOM 6245 C CA . SER B 1 349 ? -12.195 -14.562 10.836 1 98.19 349 SER B CA 1
ATOM 6246 C C . SER B 1 349 ? -13.219 -14.141 11.883 1 98.19 349 SER B C 1
ATOM 6248 O O . SER B 1 349 ? -13.805 -13.062 11.789 1 98.19 349 SER B O 1
ATOM 6250 N N . GLU B 1 350 ? -13.414 -15 12.883 1 98.25 350 GLU B N 1
ATOM 6251 C CA . GLU B 1 350 ? -14.305 -14.656 13.984 1 98.25 350 GLU B CA 1
ATOM 6252 C C . GLU B 1 350 ? -13.766 -13.461 14.773 1 98.25 350 GLU B C 1
ATOM 6254 O O . GLU B 1 350 ? -14.523 -12.562 15.141 1 98.25 350 GLU B O 1
ATOM 6259 N N . ILE B 1 351 ? -12.516 -13.445 15.031 1 98 351 ILE B N 1
ATOM 6260 C CA . ILE B 1 351 ? -11.875 -12.328 15.727 1 98 351 ILE B CA 1
ATOM 6261 C C . ILE B 1 351 ? -12.031 -11.055 14.898 1 98 351 ILE B C 1
ATOM 6263 O O . ILE B 1 351 ? -12.352 -9.992 15.438 1 98 351 ILE B O 1
ATOM 6267 N N . GLN B 1 352 ? -11.812 -11.211 13.617 1 97.31 352 GLN B N 1
ATOM 6268 C CA . GLN B 1 352 ? -11.953 -10.055 12.734 1 97.31 352 GLN B CA 1
ATOM 6269 C C . GLN B 1 352 ? -13.375 -9.5 12.773 1 97.31 352 GLN B C 1
ATOM 6271 O O . GLN B 1 352 ? -13.57 -8.289 12.758 1 97.31 352 GLN B O 1
ATOM 6276 N N . GLU B 1 353 ? -14.375 -10.383 12.773 1 97.56 353 GLU B N 1
ATOM 6277 C CA . GLU B 1 353 ? -15.766 -9.938 12.867 1 97.56 353 GLU B CA 1
ATOM 6278 C C . GLU B 1 353 ? -16.016 -9.203 14.188 1 97.56 353 GLU B C 1
ATOM 6280 O O . GLU B 1 353 ? -16.672 -8.156 14.203 1 97.56 353 GLU B O 1
ATOM 6285 N N . GLU B 1 354 ? -15.469 -9.641 15.266 1 97.44 354 GLU B N 1
ATOM 6286 C CA . GLU B 1 354 ? -15.594 -8.984 16.562 1 97.44 354 GLU B CA 1
ATOM 6287 C C . GLU B 1 354 ? -14.906 -7.621 16.562 1 97.44 354 GLU B C 1
ATOM 6289 O O . GLU B 1 354 ? -15.438 -6.652 17.109 1 97.44 354 GLU B O 1
ATOM 6294 N N . GLU B 1 355 ? -13.75 -7.609 15.984 1 96.69 355 GLU B N 1
ATOM 6295 C CA . GLU B 1 355 ? -13.031 -6.344 15.859 1 96.69 355 GLU B CA 1
ATOM 6296 C C . GLU B 1 355 ? -13.844 -5.316 15.078 1 96.69 355 GLU B C 1
ATOM 6298 O O . GLU B 1 355 ? -13.898 -4.145 15.445 1 96.69 355 GLU B O 1
ATOM 6303 N N . THR B 1 356 ? -14.438 -5.766 14.023 1 97.06 356 THR B N 1
ATOM 6304 C CA . THR B 1 356 ? -15.25 -4.883 13.195 1 97.06 356 THR B CA 1
ATOM 6305 C C . THR B 1 356 ? -16.469 -4.379 13.969 1 97.06 356 THR B C 1
ATOM 6307 O O . THR B 1 356 ? -16.812 -3.195 13.898 1 97.06 356 THR B O 1
ATOM 6310 N N . ARG B 1 357 ? -17.062 -5.223 14.734 1 96.25 357 ARG B N 1
ATOM 6311 C CA . ARG B 1 357 ? -18.203 -4.859 15.578 1 96.25 357 ARG B CA 1
ATOM 6312 C C . ARG B 1 357 ? -17.797 -3.838 16.641 1 96.25 357 ARG B C 1
ATOM 6314 O O . ARG B 1 357 ? -18.5 -2.846 16.859 1 96.25 357 ARG B O 1
ATOM 6321 N N . ASN B 1 358 ? -16.688 -4.125 17.25 1 96.19 358 ASN B N 1
ATOM 6322 C CA . ASN B 1 358 ? -16.203 -3.215 18.281 1 96.19 358 ASN B CA 1
ATOM 6323 C C . ASN B 1 358 ? -15.859 -1.846 17.688 1 96.19 358 ASN B C 1
ATOM 6325 O O . ASN B 1 358 ? -16.172 -0.816 18.297 1 96.19 358 ASN B O 1
ATOM 6329 N N . GLN B 1 359 ? -15.242 -1.906 16.578 1 95.94 359 GLN B N 1
ATOM 6330 C CA . GLN B 1 359 ? -14.914 -0.645 15.922 1 95.94 359 GLN B CA 1
ATOM 6331 C C . GLN B 1 359 ? -16.172 0.143 15.57 1 95.94 359 GLN B C 1
ATOM 6333 O O . GLN B 1 359 ? -16.219 1.361 15.75 1 95.94 359 GLN B O 1
ATOM 6338 N N . LEU B 1 360 ? -17.188 -0.55 15.055 1 95.25 360 LEU B N 1
ATOM 6339 C CA . LEU B 1 360 ? -18.453 0.105 14.742 1 95.25 360 LEU B CA 1
ATOM 6340 C C . LEU B 1 360 ? -19.062 0.725 15.992 1 95.25 360 LEU B C 1
ATOM 6342 O O . LEU B 1 360 ? -19.531 1.87 15.969 1 95.25 360 LEU B O 1
ATOM 6346 N N . ARG B 1 361 ? -19 0.031 17.109 1 95.19 361 ARG B N 1
ATOM 6347 C CA . ARG B 1 361 ? -19.516 0.543 18.359 1 95.19 361 ARG B CA 1
ATOM 6348 C C . ARG B 1 361 ? -18.766 1.789 18.812 1 95.19 361 ARG B C 1
ATOM 6350 O O . ARG B 1 361 ? -19.359 2.789 19.203 1 95.19 361 ARG B O 1
ATOM 6357 N N . GLN B 1 362 ? -17.531 1.699 18.719 1 94.56 362 GLN B N 1
ATOM 6358 C CA . GLN B 1 362 ? -16.688 2.836 19.078 1 94.56 362 GLN B CA 1
ATOM 6359 C C . GLN B 1 362 ? -17 4.047 18.203 1 94.56 362 GLN B C 1
ATOM 6361 O O . GLN B 1 362 ? -17.109 5.168 18.703 1 94.56 362 GLN B O 1
ATOM 6366 N N . ASP B 1 363 ? -17.109 3.783 16.953 1 92.94 363 ASP B N 1
ATOM 6367 C CA . ASP B 1 363 ? -17.391 4.863 16.031 1 92.94 363 ASP B CA 1
ATOM 6368 C C . ASP B 1 363 ? -18.734 5.516 16.344 1 92.94 363 ASP B C 1
ATOM 6370 O O . ASP B 1 363 ? -18.859 6.746 16.344 1 92.94 363 ASP B O 1
ATOM 6374 N N . ILE B 1 364 ? -19.703 4.758 16.656 1 93.12 364 ILE B N 1
ATOM 6375 C CA . ILE B 1 364 ? -21.047 5.25 16.938 1 93.12 364 ILE B CA 1
ATOM 6376 C C . ILE B 1 364 ? -21.047 5.996 18.281 1 93.12 364 ILE B C 1
ATOM 6378 O O . ILE B 1 364 ? -21.625 7.082 18.391 1 93.12 364 ILE B O 1
ATOM 6382 N N . GLU B 1 365 ? -20.359 5.422 19.25 1 93.56 365 GLU B N 1
ATOM 6383 C CA . GLU B 1 365 ? -20.25 6.082 20.547 1 93.56 365 GLU B CA 1
ATOM 6384 C C . GLU B 1 365 ? -19.562 7.438 20.438 1 93.56 365 GLU B C 1
ATOM 6386 O O . GLU B 1 365 ? -20 8.422 21.016 1 93.56 365 GLU B O 1
ATOM 6391 N N . SER B 1 366 ? -18.516 7.41 19.688 1 92.75 366 SER B N 1
ATOM 6392 C CA . SER B 1 366 ? -17.812 8.664 19.438 1 92.75 366 SER B CA 1
ATOM 6393 C C . SER B 1 366 ? -18.688 9.656 18.672 1 92.75 366 SER B C 1
ATOM 6395 O O . SER B 1 366 ? -18.75 10.836 19.031 1 92.75 366 SER B O 1
ATOM 6397 N N . ALA B 1 367 ? -19.391 9.148 17.672 1 91.12 367 ALA B N 1
ATOM 6398 C CA . ALA B 1 367 ? -20.25 10.008 16.875 1 91.12 367 ALA B CA 1
ATOM 6399 C C . ALA B 1 367 ? -21.391 10.57 17.719 1 91.12 367 ALA B C 1
ATOM 6401 O O . ALA B 1 367 ? -21.719 11.758 17.625 1 91.12 367 ALA B O 1
ATOM 6402 N N . TYR B 1 368 ? -21.938 9.781 18.594 1 91.38 368 TYR B N 1
ATOM 6403 C CA . TYR B 1 368 ? -23.016 10.188 19.469 1 91.38 368 TYR B CA 1
ATOM 6404 C C . TYR B 1 368 ? -22.547 11.234 20.469 1 91.38 368 TYR B C 1
ATOM 6406 O O . TYR B 1 368 ? -23.172 12.289 20.625 1 91.38 368 TYR B O 1
ATOM 6414 N N . THR B 1 369 ? -21.469 10.961 21.109 1 91.94 369 THR B N 1
ATOM 6415 C CA . THR B 1 369 ? -20.922 11.867 22.109 1 91.94 369 THR B CA 1
ATOM 6416 C C . THR B 1 369 ? -20.547 13.203 21.469 1 91.94 369 THR B C 1
ATOM 6418 O O . THR B 1 369 ? -20.828 14.266 22.031 1 91.94 369 THR B O 1
ATOM 6421 N N . ASN B 1 370 ? -19.969 13.109 20.312 1 90.81 370 ASN B N 1
ATOM 6422 C CA . ASN B 1 370 ? -19.562 14.32 19.609 1 90.81 370 ASN B CA 1
ATOM 6423 C C . ASN B 1 370 ? -20.781 15.125 19.141 1 90.81 370 ASN B C 1
ATOM 6425 O O . ASN B 1 370 ? -20.766 16.359 19.188 1 90.81 370 ASN B O 1
ATOM 6429 N N . ALA B 1 371 ? -21.828 14.445 18.703 1 90 371 ALA B N 1
ATOM 6430 C CA . ALA B 1 371 ? -23.062 15.133 18.281 1 90 371 ALA B CA 1
ATOM 6431 C C . ALA B 1 371 ? -23.703 15.852 19.469 1 90 371 ALA B C 1
ATOM 6433 O O . ALA B 1 371 ? -24.094 17.016 19.359 1 90 371 ALA B O 1
ATOM 6434 N N . TYR B 1 372 ? -23.672 15.219 20.562 1 89.69 372 TYR B N 1
ATOM 6435 C CA . TYR B 1 372 ? -24.25 15.805 21.766 1 89.69 372 TYR B CA 1
ATOM 6436 C C . TYR B 1 372 ? -23.438 17 22.234 1 89.69 372 TYR B C 1
ATOM 6438 O O . TYR B 1 372 ? -23.984 18.062 22.547 1 89.69 372 TYR B O 1
ATOM 6446 N N . ALA B 1 373 ? -22.172 16.781 22.281 1 91.5 373 ALA B N 1
ATOM 6447 C CA . ALA B 1 373 ? -21.281 17.875 22.688 1 91.5 373 ALA B CA 1
ATOM 6448 C C . ALA B 1 373 ? -21.391 19.062 21.734 1 91.5 373 ALA B C 1
ATOM 6450 O O . ALA B 1 373 ? -21.391 20.203 22.172 1 91.5 373 ALA B O 1
ATOM 6451 N N . SER B 1 374 ? -21.5 18.734 20.469 1 92.25 374 SER B N 1
ATOM 6452 C CA . SER B 1 374 ? -21.578 19.797 19.484 1 92.25 374 SER B CA 1
ATOM 6453 C C . SER B 1 374 ? -22.891 20.562 19.594 1 92.25 374 SER B C 1
ATOM 6455 O O . SER B 1 374 ? -22.922 21.781 19.344 1 92.25 374 SER B O 1
ATOM 6457 N N . ARG B 1 375 ? -23.938 19.906 19.953 1 89.75 375 ARG B N 1
ATOM 6458 C CA . ARG B 1 375 ? -25.219 20.578 20.172 1 89.75 375 ARG B CA 1
ATOM 6459 C C . ARG B 1 375 ? -25.109 21.562 21.344 1 89.75 375 ARG B C 1
ATOM 6461 O O . ARG B 1 375 ? -25.562 22.703 21.219 1 89.75 375 ARG B O 1
ATOM 6468 N N . GLN B 1 376 ? -24.484 21.125 22.375 1 91.25 376 GLN B N 1
ATOM 6469 C CA . GLN B 1 376 ? -24.312 21.969 23.547 1 91.25 376 GLN B CA 1
ATOM 6470 C C . GLN B 1 376 ? -23.422 23.172 23.234 1 91.25 376 GLN B C 1
ATOM 6472 O O . GLN B 1 376 ? -23.703 24.297 23.641 1 91.25 376 GLN B O 1
ATOM 6477 N N . SER B 1 377 ? -22.406 22.828 22.469 1 93.38 377 SER B N 1
ATOM 6478 C CA . SER B 1 377 ? -21.484 23.891 22.078 1 93.38 377 SER B CA 1
ATOM 6479 C C . SER B 1 377 ? -22.172 24.922 21.188 1 93.38 377 SER B C 1
ATOM 6481 O O . SER B 1 377 ? -21.969 26.125 21.344 1 93.38 377 SER B O 1
ATOM 6483 N N . TYR B 1 378 ? -23.031 24.484 20.297 1 92.25 378 TYR B N 1
ATOM 6484 C CA . TYR B 1 378 ? -23.766 25.375 19.391 1 92.25 378 TYR B CA 1
ATOM 6485 C C . TYR B 1 378 ? -24.719 26.266 20.188 1 92.25 378 TYR B C 1
ATOM 6487 O O . TYR B 1 378 ? -24.75 27.484 19.984 1 92.25 378 TYR B O 1
ATOM 6495 N N . GLN B 1 379 ? -25.391 25.703 21.141 1 91.88 379 GLN B N 1
ATOM 6496 C CA . GLN B 1 379 ? -26.344 26.453 21.969 1 91.88 379 GLN B CA 1
ATOM 6497 C C . GLN B 1 379 ? -25.625 27.484 22.844 1 91.88 379 GLN B C 1
ATOM 6499 O O . GLN B 1 379 ? -26.062 28.625 22.953 1 91.88 379 GLN B O 1
ATOM 6504 N N . ALA B 1 380 ? -24.531 27.016 23.391 1 93.44 380 ALA B N 1
ATOM 6505 C CA . ALA B 1 380 ? -23.75 27.938 24.219 1 93.44 380 ALA B CA 1
ATOM 6506 C C . ALA B 1 380 ? -23.188 29.078 23.391 1 93.44 380 ALA B C 1
ATOM 6508 O O . ALA B 1 380 ? -23.156 30.234 23.859 1 93.44 380 ALA B O 1
ATOM 6509 N N . SER B 1 381 ? -22.734 28.734 22.203 1 94 381 SER B N 1
ATOM 6510 C CA . SER B 1 381 ? -22.172 29.75 21.312 1 94 381 SER B CA 1
ATOM 6511 C C . SER B 1 381 ? -23.234 30.75 20.875 1 94 381 SER B C 1
ATOM 6513 O O . SER B 1 381 ? -22.953 31.938 20.703 1 94 381 SER B O 1
ATOM 6515 N N . GLN B 1 382 ? -24.484 30.312 20.688 1 92.75 382 GLN B N 1
ATOM 6516 C CA . GLN B 1 382 ? -25.578 31.219 20.344 1 92.75 382 GLN B CA 1
ATOM 6517 C C . GLN B 1 382 ? -25.812 32.219 21.469 1 92.75 382 GLN B C 1
ATOM 6519 O O . GLN B 1 382 ? -25.969 33.438 21.203 1 92.75 382 GLN B O 1
ATOM 6524 N N . ILE B 1 383 ? -25.766 31.734 22.656 1 94.31 383 ILE B N 1
ATOM 6525 C CA . ILE B 1 383 ? -25.969 32.594 23.828 1 94.31 383 ILE B CA 1
ATOM 6526 C C . ILE B 1 383 ? -24.812 33.562 23.953 1 94.31 383 ILE B C 1
ATOM 6528 O O . ILE B 1 383 ? -25.031 34.75 24.219 1 94.31 383 ILE B O 1
ATOM 6532 N N . ARG B 1 384 ? -23.641 33 23.719 1 94.25 384 ARG B N 1
ATOM 6533 C CA . ARG B 1 384 ? -22.453 33.844 23.812 1 94.25 384 ARG B CA 1
ATOM 6534 C C . ARG B 1 384 ? -22.484 34.969 22.797 1 94.25 384 ARG B C 1
ATOM 6536 O O . ARG B 1 384 ? -22.219 36.125 23.125 1 94.25 384 ARG B O 1
ATOM 6543 N N . VAL B 1 385 ? -22.844 34.688 21.609 1 94.25 385 VAL B N 1
ATOM 6544 C CA . VAL B 1 385 ? -22.906 35.688 20.547 1 94.25 385 VAL B CA 1
ATOM 6545 C C . VAL B 1 385 ? -23.969 36.75 20.891 1 94.25 385 VAL B C 1
ATOM 6547 O O . VAL B 1 385 ? -23.75 37.938 20.719 1 94.25 385 VAL B O 1
ATOM 6550 N N . ALA B 1 386 ? -25.125 36.344 21.391 1 93.62 386 ALA B N 1
ATOM 6551 C CA . ALA B 1 386 ? -26.203 37.281 21.75 1 93.62 386 ALA B CA 1
ATOM 6552 C C . ALA B 1 386 ? -25.766 38.219 22.844 1 93.62 386 ALA B C 1
ATOM 6554 O O . ALA B 1 386 ? -26.031 39.438 22.781 1 93.62 386 ALA B O 1
ATOM 6555 N N . SER B 1 387 ? -25.016 37.688 23.797 1 94.44 387 SER B N 1
ATOM 6556 C CA . SER B 1 387 ? -24.547 38.5 24.922 1 94.44 387 SER B CA 1
ATOM 6557 C C . SER B 1 387 ? -23.484 39.5 24.469 1 94.44 387 SER B C 1
ATOM 6559 O O . SER B 1 387 ? -23.531 40.656 24.844 1 94.44 387 SER B O 1
ATOM 6561 N N . LEU B 1 388 ? -22.609 38.969 23.672 1 92.56 388 LEU B N 1
ATOM 6562 C CA . LEU B 1 388 ? -21.5 39.812 23.25 1 92.56 388 LEU B CA 1
ATOM 6563 C C . LEU B 1 388 ? -21.938 40.812 22.203 1 92.56 388 LEU B C 1
ATOM 6565 O O . LEU B 1 388 ? -21.328 41.875 22.047 1 92.56 388 LEU B O 1
ATOM 6569 N N . GLU B 1 389 ? -22.984 40.469 21.484 1 93 389 GLU B N 1
ATOM 6570 C CA . GLU B 1 389 ? -23.578 41.406 20.562 1 93 389 GLU B CA 1
ATOM 6571 C C . GLU B 1 389 ? -24.125 42.625 21.297 1 93 389 GLU B C 1
ATOM 6573 O O . GLU B 1 389 ? -23.906 43.781 20.891 1 93 389 GLU B O 1
ATOM 6578 N N . GLU B 1 390 ? -24.797 42.375 22.438 1 93.56 390 GLU B N 1
ATOM 6579 C CA . GLU B 1 390 ? -25.344 43.469 23.266 1 93.56 390 GLU B CA 1
ATOM 6580 C C . GLU B 1 390 ? -24.234 44.25 23.938 1 93.56 390 GLU B C 1
ATOM 6582 O O . GLU B 1 390 ? -24.312 45.5 24.016 1 93.56 390 GLU B O 1
ATOM 6587 N N . ALA B 1 391 ? -23.266 43.5 24.344 1 92.12 391 ALA B N 1
ATOM 6588 C CA . ALA B 1 391 ? -22.125 44.156 24.969 1 92.12 391 ALA B CA 1
ATOM 6589 C C . ALA B 1 391 ? -21.438 45.094 23.969 1 92.12 391 ALA B C 1
ATOM 6591 O O . ALA B 1 391 ? -21 46.188 24.328 1 92.12 391 ALA B O 1
ATOM 6592 N N . PHE B 1 392 ? -21.297 44.625 22.844 1 91.5 392 PHE B N 1
ATOM 6593 C CA . PHE B 1 392 ? -20.672 45.438 21.797 1 91.5 392 PHE B CA 1
ATOM 6594 C C . PHE B 1 392 ? -21.531 46.656 21.453 1 91.5 392 PHE B C 1
ATOM 6596 O O . PHE B 1 392 ? -21.016 47.75 21.266 1 91.5 392 PHE B O 1
ATOM 6603 N N . ARG B 1 393 ? -22.844 46.469 21.391 1 92 393 ARG B N 1
ATOM 6604 C CA . ARG B 1 393 ? -23.766 47.562 21.125 1 92 393 ARG B CA 1
ATOM 6605 C C . ARG B 1 393 ? -23.641 48.656 22.188 1 92 393 ARG B C 1
ATOM 6607 O O . ARG B 1 393 ? -23.562 49.844 21.859 1 92 393 ARG B O 1
ATOM 6614 N N . ILE B 1 394 ? -23.531 48.25 23.406 1 92.56 394 ILE B N 1
ATOM 6615 C CA . ILE B 1 394 ? -23.391 49.156 24.516 1 92.56 394 ILE B CA 1
ATOM 6616 C C . ILE B 1 394 ? -22.031 49.875 24.453 1 92.56 394 ILE B C 1
ATOM 6618 O O . ILE B 1 394 ? -21.938 51.062 24.641 1 92.56 394 ILE B O 1
ATOM 6622 N N . ALA B 1 395 ? -21.031 49.031 24.141 1 89.88 395 ALA B N 1
ATOM 6623 C CA . ALA B 1 395 ? -19.688 49.594 24.047 1 89.88 395 ALA B CA 1
ATOM 6624 C C . ALA B 1 395 ? -19.609 50.625 22.922 1 89.88 395 ALA B C 1
ATOM 6626 O O . ALA B 1 395 ? -18.922 51.625 23.062 1 89.88 395 ALA B O 1
ATOM 6627 N N . GLN B 1 396 ? -20.297 50.375 21.906 1 87.44 396 GLN B N 1
ATOM 6628 C CA . GLN B 1 396 ? -20.328 51.312 20.781 1 87.44 396 GLN B CA 1
ATOM 6629 C C . GLN B 1 396 ? -21 52.625 21.172 1 87.44 396 GLN B C 1
ATOM 6631 O O . GLN B 1 396 ? -20.484 53.688 20.859 1 87.44 396 GLN B O 1
ATOM 6636 N N . GLN B 1 397 ? -22.062 52.562 21.938 1 88.69 397 GLN B N 1
ATOM 6637 C CA . GLN B 1 397 ? -22.766 53.75 22.391 1 88.69 397 GLN B CA 1
ATOM 6638 C C . GLN B 1 397 ? -21.938 54.531 23.391 1 88.69 397 GLN B C 1
ATOM 6640 O O . GLN B 1 397 ? -21.875 55.781 23.312 1 88.69 397 GLN B O 1
ATOM 6645 N N . ARG B 1 398 ? -21.266 53.812 24.234 1 88.81 398 ARG B N 1
ATOM 6646 C CA . ARG B 1 398 ? -20.438 54.469 25.25 1 88.81 398 ARG B CA 1
ATOM 6647 C C . ARG B 1 398 ? -19.203 55.125 24.609 1 88.81 398 ARG B C 1
ATOM 6649 O O . ARG B 1 398 ? -18.75 56.156 25.062 1 88.81 398 ARG B O 1
ATOM 6656 N N . PHE B 1 399 ? -18.719 54.469 23.625 1 83.06 399 PHE B N 1
ATOM 6657 C CA . PHE B 1 399 ? -17.562 55 22.906 1 83.06 399 PHE B CA 1
ATOM 6658 C C . PHE B 1 399 ? -17.938 56.281 22.141 1 83.06 399 PHE B C 1
ATOM 6660 O O . PHE B 1 399 ? -17.203 57.281 22.188 1 83.06 399 PHE B O 1
ATOM 6667 N N . ASP B 1 400 ? -19.141 56.25 21.578 1 79.75 400 ASP B N 1
ATOM 6668 C CA . ASP B 1 400 ? -19.641 57.406 20.844 1 79.75 400 ASP B CA 1
ATOM 6669 C C . ASP B 1 400 ? -19.891 58.594 21.766 1 79.75 400 ASP B C 1
ATOM 6671 O O . ASP B 1 400 ? -19.719 59.75 21.359 1 79.75 400 ASP B O 1
ATOM 6675 N N . ALA B 1 401 ? -20.156 58.25 23.031 1 81.19 401 ALA B N 1
ATOM 6676 C CA . ALA B 1 401 ? -20.422 59.281 24.031 1 81.19 401 ALA B CA 1
ATOM 6677 C C . ALA B 1 401 ? -19.141 59.719 24.734 1 81.19 401 ALA B C 1
ATOM 6679 O O . ALA B 1 401 ? -19.156 60.625 25.562 1 81.19 401 ALA B O 1
ATOM 6680 N N . GLY B 1 402 ? -18.047 59 24.453 1 77 402 GLY B N 1
ATOM 6681 C CA . GLY B 1 402 ? -16.766 59.344 25.031 1 77 402 GLY B CA 1
ATOM 6682 C C . GLY B 1 402 ? -16.562 58.781 26.422 1 77 402 GLY B C 1
ATOM 6683 O O . GLY B 1 402 ? -15.68 59.219 27.156 1 77 402 GLY B O 1
ATOM 6684 N N . ALA B 1 403 ? -17.375 57.844 26.719 1 83.19 403 ALA B N 1
ATOM 6685 C CA . ALA B 1 403 ? -17.391 57.312 28.094 1 83.19 403 ALA B CA 1
ATOM 6686 C C . ALA B 1 403 ? -16.375 56.188 28.25 1 83.19 403 ALA B C 1
ATOM 6688 O O . ALA B 1 403 ? -16.016 55.812 29.375 1 83.19 403 ALA B O 1
ATOM 6689 N N . ILE B 1 404 ? -15.914 55.562 27.141 1 82.81 404 ILE B N 1
ATOM 6690 C CA . ILE B 1 404 ? -14.898 54.5 27.234 1 82.81 404 ILE B CA 1
ATOM 6691 C C . ILE B 1 404 ? -13.789 54.781 26.219 1 82.81 404 ILE B C 1
ATOM 6693 O O . ILE B 1 404 ? -13.977 55.562 25.266 1 82.81 404 ILE B O 1
ATOM 6697 N N . ASN B 1 405 ? -12.727 54.25 26.5 1 77 405 ASN B N 1
ATOM 6698 C CA . ASN B 1 405 ? -11.594 54.438 25.594 1 77 405 ASN B CA 1
ATOM 6699 C C . ASN B 1 405 ? -11.617 53.406 24.469 1 77 405 ASN B C 1
ATOM 6701 O O . ASN B 1 405 ? -12.477 52.531 24.438 1 77 405 ASN B O 1
ATOM 6705 N N . PHE B 1 406 ? -10.773 53.625 23.547 1 74.06 406 PHE B N 1
ATOM 6706 C CA . PHE B 1 406 ? -10.734 52.812 22.344 1 74.06 406 PHE B CA 1
ATOM 6707 C C . PHE B 1 406 ? -10.391 51.375 22.672 1 74.06 406 PHE B C 1
ATOM 6709 O O . PHE B 1 406 ? -10.898 50.438 22.031 1 74.06 406 PHE B O 1
ATOM 6716 N N . ALA B 1 407 ? -9.562 51.219 23.641 1 73.38 407 ALA B N 1
ATOM 6717 C CA . ALA B 1 407 ? -9.164 49.875 24.016 1 73.38 407 ALA B CA 1
ATOM 6718 C C . ALA B 1 407 ? -10.367 49.062 24.469 1 73.38 407 ALA B C 1
ATO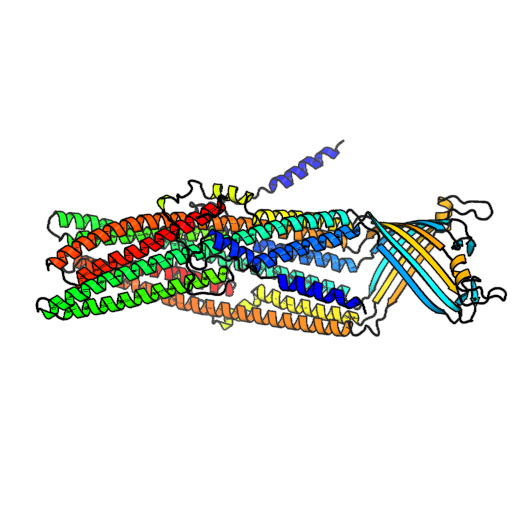M 6720 O O . ALA B 1 407 ? -10.5 47.875 24.094 1 73.38 407 ALA B O 1
ATOM 6721 N N . ASP B 1 408 ? -11.195 49.719 25.188 1 83.75 408 ASP B N 1
ATOM 6722 C CA . ASP B 1 408 ? -12.398 49.031 25.656 1 83.75 408 ASP B CA 1
ATOM 6723 C C . ASP B 1 408 ? -13.344 48.719 24.5 1 83.75 408 ASP B C 1
ATOM 6725 O O . ASP B 1 408 ? -13.945 47.625 24.453 1 83.75 408 ASP B O 1
ATOM 6729 N N . TYR B 1 409 ? -13.477 49.625 23.609 1 81.94 409 TYR B N 1
ATOM 6730 C CA . TYR B 1 409 ? -14.297 49.438 22.422 1 81.94 409 TYR B CA 1
ATOM 6731 C C . TYR B 1 409 ? -13.758 48.281 21.578 1 81.94 409 TYR B C 1
ATOM 6733 O O . TYR B 1 409 ? -14.523 47.406 21.156 1 81.94 409 TYR B O 1
ATOM 6741 N N . GLN B 1 410 ? -12.531 48.344 21.375 1 80.69 410 GLN B N 1
ATOM 6742 C CA . GLN B 1 410 ? -11.883 47.312 20.562 1 80.69 410 GLN B CA 1
ATOM 6743 C C . GLN B 1 410 ? -12.047 45.938 21.188 1 80.69 410 GLN B C 1
ATOM 6745 O O . GLN B 1 410 ? -12.242 44.938 20.469 1 80.69 410 GLN B O 1
ATOM 6750 N N . LEU B 1 411 ? -11.875 45.844 22.359 1 83.56 411 LEU B N 1
ATOM 6751 C CA . LEU B 1 411 ? -12.031 44.562 23.062 1 83.56 411 LEU B CA 1
ATOM 6752 C C . LEU B 1 411 ? -13.438 44 22.875 1 83.56 411 LEU B C 1
ATOM 6754 O O . LEU B 1 411 ? -13.602 42.812 22.625 1 83.56 411 LEU B O 1
ATOM 6758 N N . ALA B 1 412 ? -14.344 44.875 23.062 1 87.25 412 ALA B N 1
ATOM 6759 C CA . ALA B 1 412 ? -15.734 44.469 22.891 1 87.25 412 ALA B CA 1
ATOM 6760 C C . ALA B 1 412 ? -15.992 44 21.453 1 87.25 412 ALA B C 1
ATOM 6762 O O . ALA B 1 412 ? -16.672 42.969 21.25 1 87.25 412 ALA B O 1
ATOM 6763 N N . GLN B 1 413 ? -15.484 44.688 20.531 1 84.69 413 GLN B N 1
ATOM 6764 C CA . GLN B 1 413 ? -15.641 44.312 19.125 1 84.69 413 GLN B CA 1
ATOM 6765 C C . GLN B 1 413 ? -14.984 42.969 18.812 1 84.69 413 GLN B C 1
ATOM 6767 O O . GLN B 1 413 ? -15.578 42.125 18.156 1 84.69 413 GLN B O 1
ATOM 6772 N N . ASN B 1 414 ? -13.766 42.844 19.25 1 84.81 414 ASN B N 1
ATOM 6773 C CA . ASN B 1 414 ? -13.039 41.625 19.031 1 84.81 414 ASN B CA 1
ATOM 6774 C C . ASN B 1 414 ? -13.75 40.438 19.672 1 84.81 414 ASN B C 1
ATOM 6776 O O . ASN B 1 414 ? -13.805 39.344 19.078 1 84.81 414 ASN B O 1
ATOM 6780 N N . ASN B 1 415 ? -14.195 40.688 20.828 1 88.94 415 ASN B N 1
ATOM 6781 C CA . ASN B 1 415 ? -14.922 39.625 21.5 1 88.94 415 ASN B CA 1
ATOM 6782 C C . ASN B 1 415 ? -16.156 39.188 20.719 1 88.94 415 ASN B C 1
ATOM 6784 O O . ASN B 1 415 ? -16.438 38 20.594 1 88.94 415 ASN B O 1
ATOM 6788 N N . TYR B 1 416 ? -16.875 40.094 20.188 1 89.75 416 TYR B N 1
ATOM 6789 C CA . TYR B 1 416 ? -18.062 39.812 19.406 1 89.75 416 TYR B CA 1
ATOM 6790 C C . TYR B 1 416 ? -17.719 39.062 18.125 1 89.75 416 TYR B C 1
ATOM 6792 O O . TYR B 1 416 ? -18.344 38.062 17.812 1 89.75 416 TYR B O 1
ATOM 6800 N N . PHE B 1 417 ? -16.734 39.531 17.531 1 85.81 417 PHE B N 1
ATOM 6801 C CA . PHE B 1 417 ? -16.344 38.906 16.281 1 85.81 417 PHE B CA 1
ATOM 6802 C C . PHE B 1 417 ? -15.828 37.5 16.5 1 85.81 417 PHE B C 1
ATOM 6804 O O . PHE B 1 417 ? -16.109 36.594 15.727 1 85.81 417 PHE B O 1
ATOM 6811 N N . ASN B 1 418 ? -14.984 37.312 17.484 1 88.94 418 ASN B N 1
ATOM 6812 C CA . ASN B 1 418 ? -14.508 35.969 17.828 1 88.94 418 ASN B CA 1
ATOM 6813 C C . ASN B 1 418 ? -15.664 35.031 18.156 1 88.94 418 ASN B C 1
ATOM 6815 O O . ASN B 1 418 ? -15.633 33.844 17.781 1 88.94 418 ASN B O 1
ATOM 6819 N N . ALA B 1 419 ? -16.578 35.594 18.828 1 90.69 419 ALA B N 1
ATOM 6820 C CA . ALA B 1 419 ? -17.75 34.812 19.172 1 90.69 419 ALA B CA 1
ATOM 6821 C C . ALA B 1 419 ? -18.531 34.406 17.906 1 90.69 419 ALA B C 1
ATOM 6823 O O . ALA B 1 419 ? -19.047 33.312 17.828 1 90.69 419 ALA B O 1
ATOM 6824 N N . GLN B 1 420 ? -18.672 35.312 16.984 1 89.88 420 GLN B N 1
ATOM 6825 C CA . GLN B 1 420 ? -19.344 35 15.727 1 89.88 420 GLN B CA 1
ATOM 6826 C C . GLN B 1 420 ? -18.625 33.875 14.969 1 89.88 420 GLN B C 1
ATOM 6828 O O . GLN B 1 420 ? -19.266 32.969 14.438 1 89.88 420 GLN B O 1
ATOM 6833 N N . ALA B 1 421 ? -17.359 34 14.93 1 87 421 ALA B N 1
ATOM 6834 C CA . ALA B 1 421 ? -16.562 32.969 14.273 1 87 421 ALA B CA 1
ATOM 6835 C C . ALA B 1 421 ? -16.734 31.609 14.953 1 87 421 ALA B C 1
ATOM 6837 O O . ALA B 1 421 ? -16.875 30.578 14.281 1 87 421 ALA B O 1
ATOM 6838 N N . ASP B 1 422 ? -16.734 31.656 16.203 1 90.38 422 ASP B N 1
ATOM 6839 C CA . ASP B 1 422 ? -16.906 30.422 16.984 1 90.38 422 ASP B CA 1
ATOM 6840 C C . ASP B 1 422 ? -18.281 29.812 16.734 1 90.38 422 ASP B C 1
ATOM 6842 O O . ASP B 1 422 ? -18.438 28.594 16.703 1 90.38 422 ASP B O 1
ATOM 6846 N N . LEU B 1 423 ? -19.266 30.672 16.672 1 91.5 423 LEU B N 1
ATOM 6847 C CA . LEU B 1 423 ? -20.625 30.188 16.406 1 91.5 423 LEU B CA 1
ATOM 6848 C C . LEU B 1 423 ? -20.703 29.484 15.062 1 91.5 423 LEU B C 1
ATOM 6850 O O . LEU B 1 423 ? -21.344 28.438 14.938 1 91.5 423 LEU B O 1
ATOM 6854 N N . VAL B 1 424 ? -20.094 30.047 14.078 1 87.88 424 VAL B N 1
ATOM 6855 C CA . VAL B 1 424 ? -20.078 29.438 12.75 1 87.88 424 VAL B CA 1
ATOM 6856 C C . VAL B 1 424 ? -19.406 28.062 12.828 1 87.88 424 VAL B C 1
ATOM 6858 O O . VAL B 1 424 ? -19.922 27.094 12.258 1 87.88 424 VAL B O 1
ATOM 6861 N N . THR B 1 425 ? -18.312 27.984 13.5 1 88.81 425 THR B N 1
ATOM 6862 C CA . THR B 1 425 ? -17.609 26.719 13.695 1 88.81 425 THR B CA 1
ATOM 6863 C C . THR B 1 425 ? -18.516 25.703 14.391 1 88.81 425 THR B C 1
ATOM 6865 O O . THR B 1 425 ? -18.641 24.562 13.953 1 88.81 425 THR B O 1
ATOM 6868 N N . ALA B 1 426 ? -19.062 26.203 15.453 1 90.81 426 ALA B N 1
ATOM 6869 C CA . ALA B 1 426 ? -19.953 25.328 16.219 1 90.81 426 ALA B CA 1
ATOM 6870 C C . ALA B 1 426 ? -21.141 24.875 15.383 1 90.81 426 ALA B C 1
ATOM 6872 O O . ALA B 1 426 ? -21.547 23.719 15.461 1 90.81 426 ALA B O 1
ATOM 6873 N N . LYS B 1 427 ? -21.719 25.781 14.664 1 89.5 427 LYS B N 1
ATOM 6874 C CA . LYS B 1 427 ? -22.859 25.5 13.805 1 89.5 427 LYS B CA 1
ATOM 6875 C C . LYS B 1 427 ? -22.547 24.375 12.82 1 89.5 427 LYS B C 1
ATOM 6877 O O . LYS B 1 427 ? -23.266 23.375 12.766 1 89.5 427 LYS B O 1
ATOM 6882 N N . TYR B 1 428 ? -21.547 24.5 12.109 1 87.12 428 TYR B N 1
ATOM 6883 C CA . TYR B 1 428 ? -21.219 23.547 11.062 1 87.12 428 TYR B CA 1
ATOM 6884 C C . TYR B 1 428 ? -20.688 22.25 11.656 1 87.12 428 TYR B C 1
ATOM 6886 O O . TYR B 1 428 ? -20.922 21.172 11.102 1 87.12 428 TYR B O 1
ATOM 6894 N N . THR B 1 429 ? -19.953 22.297 12.727 1 88.88 429 THR B N 1
ATOM 6895 C CA . THR B 1 429 ? -19.562 21.078 13.422 1 88.88 429 THR B CA 1
ATOM 6896 C C . THR B 1 429 ? -20.781 20.281 13.859 1 88.88 429 THR B C 1
ATOM 6898 O O . THR B 1 429 ? -20.828 19.062 13.695 1 88.88 429 THR B O 1
ATOM 6901 N N . TYR B 1 430 ? -21.719 21.031 14.391 1 89.94 430 TYR B N 1
ATOM 6902 C CA . TYR B 1 430 ? -22.969 20.391 14.836 1 89.94 430 TYR B CA 1
ATOM 6903 C C . TYR B 1 430 ? -23.672 19.719 13.672 1 89.94 430 TYR B C 1
ATOM 6905 O O . TYR B 1 430 ? -24.062 18.547 13.773 1 89.94 430 TYR B O 1
ATOM 6913 N N . ILE B 1 431 ? -23.812 20.375 12.648 1 86.62 431 ILE B N 1
ATOM 6914 C CA . ILE B 1 431 ? -24.516 19.844 11.484 1 86.62 431 ILE B CA 1
ATOM 6915 C C . ILE B 1 431 ? -23.797 18.578 10.984 1 86.62 431 ILE B C 1
ATOM 6917 O O . ILE B 1 431 ? -24.453 17.578 10.695 1 86.62 431 ILE B O 1
ATOM 6921 N N . PHE B 1 432 ? -22.516 18.594 10.844 1 86.12 432 PHE B N 1
ATOM 6922 C CA . PHE B 1 432 ? -21.75 17.453 10.367 1 86.12 432 PHE B CA 1
ATOM 6923 C C . PHE B 1 432 ? -21.906 16.266 11.312 1 86.12 432 PHE B C 1
ATOM 6925 O O . PHE B 1 432 ? -22.078 15.125 10.875 1 86.12 432 PHE B O 1
ATOM 6932 N N . ARG B 1 433 ? -21.75 16.562 12.594 1 88.62 433 ARG B N 1
ATOM 6933 C CA . ARG B 1 433 ? -21.797 15.484 13.57 1 88.62 433 ARG B CA 1
ATOM 6934 C C . ARG B 1 433 ? -23.172 14.805 13.562 1 88.62 433 ARG B C 1
ATOM 6936 O O . ARG B 1 433 ? -23.266 13.586 13.727 1 88.62 433 ARG B O 1
ATOM 6943 N N . VAL B 1 434 ? -24.156 15.586 13.43 1 88.19 434 VAL B N 1
ATOM 6944 C CA . VAL B 1 434 ? -25.516 15.039 13.359 1 88.19 434 VAL B CA 1
ATOM 6945 C C . VAL B 1 434 ? -25.656 14.203 12.086 1 88.19 434 VAL B C 1
ATOM 6947 O O . VAL B 1 434 ? -26.281 13.133 12.109 1 88.19 434 VAL B O 1
ATOM 6950 N N . LYS B 1 435 ? -25.125 14.68 11.031 1 86.06 435 LYS B N 1
ATOM 6951 C CA . LYS B 1 435 ? -25.188 13.938 9.773 1 86.06 435 LYS B CA 1
ATOM 6952 C C . LYS B 1 435 ? -24.469 12.602 9.891 1 86.06 435 LYS B C 1
ATOM 6954 O O . LYS B 1 435 ? -24.922 11.594 9.352 1 86.06 435 LYS B O 1
ATOM 6959 N N . VAL B 1 436 ? -23.359 12.594 10.516 1 87.25 436 VAL B N 1
ATOM 6960 C CA . VAL B 1 436 ? -22.594 11.367 10.727 1 87.25 436 VAL B CA 1
ATOM 6961 C C . VAL B 1 436 ? -23.438 10.375 11.539 1 87.25 436 VAL B C 1
ATOM 6963 O O . VAL B 1 436 ? -23.484 9.188 11.219 1 87.25 436 VAL B O 1
ATOM 6966 N N . LEU B 1 437 ? -24.047 10.898 12.539 1 88.06 437 LEU B N 1
ATOM 6967 C CA . LEU B 1 437 ? -24.891 10.039 13.359 1 88.06 437 LEU B CA 1
ATOM 6968 C C . LEU B 1 437 ? -26.062 9.5 12.555 1 88.06 437 LEU B C 1
ATOM 6970 O O . LEU B 1 437 ? -26.422 8.336 12.695 1 88.06 437 LEU B O 1
ATOM 6974 N N . ASP B 1 438 ? -26.609 10.32 11.742 1 87.06 438 ASP B N 1
ATOM 6975 C CA . ASP B 1 438 ? -27.719 9.922 10.875 1 87.06 438 ASP B CA 1
ATOM 6976 C C . ASP B 1 438 ? -27.297 8.805 9.922 1 87.06 438 ASP B C 1
ATOM 6978 O O . ASP B 1 438 ? -28.094 7.938 9.57 1 87.06 438 ASP B O 1
ATOM 6982 N N . PHE B 1 439 ? -26.109 8.828 9.516 1 87.19 439 PHE B N 1
ATOM 6983 C CA . PHE B 1 439 ? -25.547 7.801 8.656 1 87.19 439 PHE B CA 1
ATOM 6984 C C . PHE B 1 439 ? -25.641 6.426 9.305 1 87.19 439 PHE B C 1
ATOM 6986 O O . PHE B 1 439 ? -26.031 5.449 8.664 1 87.19 439 PHE B O 1
ATOM 6993 N N . TYR B 1 440 ? -25.406 6.402 10.586 1 88.38 440 TYR B N 1
ATOM 6994 C CA . TYR B 1 440 ? -25.422 5.125 11.289 1 88.38 440 TYR B CA 1
ATOM 6995 C C . TYR B 1 440 ? -26.844 4.664 11.547 1 88.38 440 TYR B C 1
ATOM 6997 O O . TYR B 1 440 ? -27.078 3.496 11.852 1 88.38 440 TYR B O 1
ATOM 7005 N N . LEU B 1 441 ? -27.781 5.574 11.398 1 86.94 441 LEU B N 1
ATOM 7006 C CA . LEU B 1 441 ? -29.203 5.254 11.562 1 86.94 441 LEU B CA 1
ATOM 7007 C C . LEU B 1 441 ? -29.812 4.816 10.242 1 86.94 441 LEU B C 1
ATOM 7009 O O . LEU B 1 441 ? -30.984 4.438 10.188 1 86.94 441 LEU B O 1
ATOM 7013 N N . GLY B 1 442 ? -29.031 4.816 9.164 1 81.88 442 GLY B N 1
ATOM 7014 C CA . GLY B 1 442 ? -29.484 4.328 7.875 1 81.88 442 GLY B CA 1
ATOM 7015 C C . GLY B 1 442 ? -30.094 5.418 7.008 1 81.88 442 GLY B C 1
ATOM 7016 O O . GLY B 1 442 ? -30.641 5.133 5.941 1 81.88 442 GLY B O 1
ATOM 7017 N N . ASN B 1 443 ? -30 6.59 7.445 1 78.62 443 ASN B N 1
ATOM 7018 C CA . ASN B 1 443 ? -30.531 7.695 6.656 1 78.62 443 ASN B CA 1
ATOM 7019 C C . ASN B 1 443 ? -29.547 8.125 5.566 1 78.62 443 ASN B C 1
ATOM 7021 O O . ASN B 1 443 ? -28.344 8.07 5.762 1 78.62 443 ASN B O 1
ATOM 7025 N N . PRO B 1 444 ? -30.141 8.359 4.383 1 71.12 444 PRO B N 1
ATOM 7026 C CA . PRO B 1 444 ? -29.25 8.766 3.295 1 71.12 444 PRO B CA 1
ATOM 7027 C C . PRO B 1 444 ? -28.438 10.016 3.629 1 71.12 444 PRO B C 1
ATOM 7029 O O . PRO B 1 444 ? -28.906 10.883 4.371 1 71.12 444 PRO B O 1
ATOM 7032 N N . LEU B 1 445 ? -27.156 10 3.246 1 68.81 445 LEU B N 1
ATOM 7033 C CA . LEU B 1 445 ? -26.25 11.133 3.463 1 68.81 445 LEU B CA 1
ATOM 7034 C C . LEU B 1 445 ? -26.625 12.289 2.543 1 68.81 445 LEU B C 1
ATOM 7036 O O . LEU B 1 445 ? -26.062 12.422 1.448 1 68.81 445 LEU B O 1
ATOM 7040 N N . LYS B 1 446 ? -27.797 12.945 2.693 1 65.94 446 LYS B N 1
ATOM 7041 C CA . LYS B 1 446 ? -28.219 14.133 1.951 1 65.94 446 LYS B CA 1
ATOM 7042 C C . LYS B 1 446 ? -28.172 15.375 2.834 1 65.94 446 LYS B C 1
ATOM 7044 O O . LYS B 1 446 ? -28.422 15.289 4.039 1 65.94 446 LYS B O 1
ATOM 7049 N N . LEU B 1 447 ? -27.562 16.406 2.262 1 67.62 447 LEU B N 1
ATOM 7050 C CA . LEU B 1 447 ? -27.578 17.688 2.986 1 67.62 447 LEU B CA 1
ATOM 7051 C C . LEU B 1 447 ? -28.828 18.484 2.646 1 67.62 447 LEU B C 1
ATOM 7053 O O . LEU B 1 447 ? -29.359 18.375 1.538 1 67.62 447 LEU B O 1
#

InterPro domains:
  IPR003423 Outer membrane efflux protein [PF02321] (35-220)
  IPR003423 Outer membrane efflux protein [PF02321] (255-442)
  IPR051906 Outer membrane protein TolC-like [PTHR30026] (5-445)

Sequence (894 aa):
MKYNYILPFLIAILLSSSLRAQDFNLQALDLQTAIDVALENNLNLQRSQVNLATQEANLIGNQGQRIPTFSTGASTGYRWGRSINPVTNLFENNRIGNINLVANSNLTLFAGQQITNSIKQNQTDIEAARYNVLATENNITLNVINLFINVVFAKEQLNIAENQLATTKEQLAVTTKLVDAGSLPLANKLDIQAQNATNELEVINASNNLRIAKLNLAQSMQIPFDSRLDVITPDLDPENYGLTQKEVDEIFEIALDMMPEIKAAQLGIESAEFGVKIAKGGFMPTLGVGASAFSNYIDQFFMGERPEFTTQIRNNFSNSANVQLSIPILSNFRNRANVQRARLQKRLSEIQEEETRNQLRQDIESAYTNAYASRQSYQASQIRVASLEEAFRIAQQRFDAGAINFADYQLAQNNYFNAQADLVTAKYTYIFRVKVLDFYLGNPLKLMKYNYILPFLIAILLSSSLRAQDFNLQALDLQTAIDVALENNLNLQRSQVNLATQEANLIGNQGQRIPTFSTGASTGYRWGRSINPVTNLFENNRIGNINLVANSNLTLFAGQQITNSIKQNQTDIEAARYNVLATENNITLNVINLFINVVFAKEQLNIAENQLATTKEQLAVTTKLVDAGSLPLANKLDIQAQNATNELEVINASNNLRIAKLNLAQSMQIPFDSRLDVITPDLDPENYGLTQKEVDEIFEIALDMMPEIKAAQLGIESAEFGVKIAKGGFMPTLGVGASAFSNYIDQFFMGERPEFTTQIRNNFSNSANVQLSIPILSNFRNRANVQRARLQKRLSEIQEEETRNQLRQDIESAYTNAYASRQSYQASQIRVASLEEAFRIAQQRFDAGAINFADYQLAQNNYFNAQADLVTAKYTYIFRVKVLDFYLGNPLKL